Protein AF-0000000071006029 (afdb_homodimer)

Solvent-accessible surface area (backbone atoms only — not comparable to full-atom values): 56566 Å² total; per-residue (Å²): 128,81,84,70,77,75,78,52,59,56,81,76,72,70,93,68,73,67,90,39,70,63,19,50,52,26,33,28,52,11,52,51,28,42,64,34,63,37,30,64,61,10,29,53,25,9,50,50,8,26,71,63,30,80,78,25,37,64,22,27,40,40,35,23,56,41,43,50,60,44,63,86,45,42,71,87,72,47,50,73,67,58,41,54,52,25,40,40,54,20,52,54,26,43,55,54,24,58,73,43,40,88,75,45,52,72,68,56,34,45,51,52,57,22,57,56,44,48,53,66,56,75,92,57,71,66,92,71,59,67,64,25,33,48,38,22,27,59,40,28,48,61,48,29,72,75,43,43,86,41,47,65,45,27,32,52,37,25,50,31,32,44,40,60,40,52,94,44,46,35,34,62,80,77,41,41,64,64,45,70,48,43,56,51,22,50,51,42,35,52,56,34,41,71,35,86,78,18,52,81,29,58,48,37,23,51,47,39,37,66,70,22,52,58,25,63,57,30,42,62,25,44,54,37,29,64,53,31,56,70,42,24,69,44,31,30,49,40,28,35,52,35,32,56,44,24,47,62,68,27,38,27,71,59,20,33,52,35,27,53,49,17,51,52,24,44,51,56,48,57,72,76,38,85,74,45,72,69,48,50,51,50,53,50,51,43,41,48,38,24,21,48,26,19,58,41,34,39,23,58,68,58,19,51,51,27,30,53,48,44,52,68,70,60,39,72,72,57,44,62,37,67,84,66,50,38,31,29,59,50,43,44,60,62,28,40,49,49,53,51,32,56,68,68,48,37,40,74,63,45,67,66,58,77,74,61,90,56,45,76,78,38,19,52,29,38,20,43,47,32,45,44,34,20,43,27,26,22,68,69,66,39,54,68,61,14,55,53,30,44,54,50,18,54,53,35,50,69,62,37,54,80,74,26,22,36,44,67,81,29,40,36,62,63,56,49,50,24,50,51,27,38,43,52,10,53,40,31,38,65,74,64,40,49,68,62,10,52,54,26,33,52,48,16,39,54,47,54,72,64,52,67,77,33,89,52,54,73,69,76,70,62,52,50,32,47,50,25,26,48,30,45,74,71,68,37,39,71,65,20,34,55,37,24,30,35,40,41,46,44,33,87,87,49,40,56,67,78,19,44,26,68,25,31,31,42,39,48,41,31,48,51,30,28,60,77,69,63,37,60,74,64,38,34,71,43,45,63,61,36,51,43,24,54,35,53,22,78,52,90,82,64,52,30,21,50,77,29,51,78,46,51,58,48,55,58,54,59,64,56,55,72,63,56,81,111,130,81,84,71,80,74,79,52,59,56,81,74,73,69,94,68,72,67,91,38,69,63,19,49,50,27,33,28,50,12,50,51,27,42,64,34,64,36,29,62,62,10,28,51,25,8,50,49,8,25,70,62,31,81,78,25,36,63,23,27,38,40,36,24,57,40,43,49,60,44,64,88,45,43,72,87,71,47,50,74,66,59,41,53,52,25,40,40,53,20,51,53,27,43,55,55,25,57,72,44,41,89,74,45,53,72,69,55,36,44,51,52,57,19,56,54,42,47,52,63,55,77,92,56,69,66,92,72,60,66,65,25,33,49,39,22,26,60,42,27,48,61,47,30,73,75,44,42,86,41,47,65,46,27,34,53,34,24,50,31,31,44,40,61,40,51,94,43,46,36,34,63,79,78,43,42,64,64,45,71,47,43,57,51,23,50,51,41,34,53,55,34,39,71,35,86,78,19,53,79,28,58,48,38,25,51,48,40,35,66,70,21,52,58,26,64,56,29,42,62,26,43,55,38,29,64,52,31,56,70,43,27,69,45,30,30,49,41,28,35,53,34,31,55,43,24,46,61,68,28,38,28,70,58,20,32,53,35,26,51,50,16,52,52,24,43,51,55,47,56,73,76,37,85,74,46,73,68,48,50,50,49,53,52,50,43,39,48,39,24,22,49,26,19,59,40,32,41,22,58,68,58,20,51,52,28,30,51,48,42,53,67,70,61,39,70,72,56,42,61,36,68,83,68,52,37,31,29,58,50,42,42,59,62,28,41,48,49,54,51,32,57,70,68,50,37,38,74,62,45,67,65,58,78,74,63,89,58,43,78,77,38,21,53,28,39,20,42,47,31,46,44,34,20,45,26,26,21,68,70,65,39,54,69,61,16,54,51,32,44,53,52,17,53,55,34,49,70,64,37,56,79,76,27,23,36,43,67,82,31,42,37,61,62,56,48,49,25,50,52,26,38,43,52,9,53,41,31,38,65,73,64,41,48,68,63,10,52,53,28,33,51,51,15,40,56,47,53,72,64,52,68,78,31,88,50,55,72,68,78,69,62,52,49,33,48,51,24,27,47,29,46,75,70,68,36,40,71,66,21,34,53,38,25,30,36,42,41,47,43,33,88,86,48,38,57,66,77,18,43,25,69,25,32,30,41,39,50,40,33,47,51,31,27,60,77,69,65,38,61,75,65,38,34,71,44,47,63,60,36,52,41,25,55,34,53,21,78,50,91,82,64,52,30,22,51,78,29,49,75,46,52,58,51,55,55,52,58,62,56,54,70,64,55,80,112

Nearest PDB structures (foldseek):
  8bbe-assembly1_D  TM=2.456E-01  e=3.353E-05  Homo sapiens
  7t7t-assembly1_A  TM=2.987E-01  e=5.921E-04  Citrus unshiu
  3r9a-assembly1_D  TM=4.811E-01  e=1.529E-02  Homo sapiens
  5a7d-assembly4_D  TM=2.569E-01  e=2.707E-03  Drosophila melanogaster
  7z88-assembly1_A  TM=1.612E-01  e=1.087E+00  Homo sapiens

Sequence (1132 aa):
MQDQAYFNLGSHQRPITTSSKDAQLWFNRGLVWAYSFNVGEAERCFERAVKYDTDCAMGLWGIAYSAGPNYKKAWRYFDPKDLRDSIQRANDAIARAAELSNQVTPAEKALVKAIAARFPPTDNIPNDLSPYDRAYADAMRPVYREFGTDPDIAALFADALMCITPRGLWDLDTGEPTGPHTLEARKVIETGLASTVGRAHPALCHLHIHIMEMSPNPELALPAADRLRYLVPDGSHMLHMPTHIDAAVGDYRRAIDSNSEEIMADDKYFAQESGTISYIGYRVHYICAKLYAAMMCGRFTDAMAAAKKLEEVITDDLLSIASPPVADSIESFLGSKAHVLIRFGRWEEILRLELPANRQLKSATTAIILYSRGLAYSALGRIEEAETTQREFELARAAVPKSRLNSIPCRQVDVLQVSSAMLHGELEYRKGNHEIAFTSLREAIRREDALPYSDPPPWMQPVRHALGGLLLEQNRVEEAEVLFREDLGFAEEFPRRRAKLNNVWGLHGLRECLVRLGKTKDLAFVEPAHAIAVASADVPITASCYCRLSAVNVTRCCSAKSGCCEMQDQAYFNLGSHQRPITTSSKDAQLWFNRGLVWAYSFNVGEAERCFERAVKYDTDCAMGLWGIAYSAGPNYKKAWRYFDPKDLRDSIQRANDAIARAAELSNQVTPAEKALVKAIAARFPPTDNIPNDLSPYDRAYADAMRPVYREFGTDPDIAALFADALMCITPRGLWDLDTGEPTGPHTLEARKVIETGLASTVGRAHPALCHLHIHIMEMSPNPELALPAADRLRYLVPDGSHMLHMPTHIDAAVGDYRRAIDSNSEEIMADDKYFAQESGTISYIGYRVHYICAKLYAAMMCGRFTDAMAAAKKLEEVITDDLLSIASPPVADSIESFLGSKAHVLIRFGRWEEILRLELPANRQLKSATTAIILYSRGLAYSALGRIEEAETTQREFELARAAVPKSRLNSIPCRQVDVLQVSSAMLHGELEYRKGNHEIAFTSLREAIRREDALPYSDPPPWMQPVRHALGGLLLEQNRVEEAEVLFREDLGFAEEFPRRRAKLNNVWGLHGLRECLVRLGKTKDLAFVEPAHAIAVASADVPITASCYCRLSAVNVTRCCSAKSGCCE

Radius of gyration: 31.42 Å; Cα contacts (8 Å, |Δi|>4): 2006; chains: 2; bounding box: 81×84×85 Å

InterPro domains:
  IPR011990 Tetratricopeptide-like helical domain superfamily [G3DSA:1.25.40.10] (3-160)
  IPR011990 Tetratricopeptide-like helical domain superfamily [G3DSA:1.25.40.10] (332-526)
  IPR011990 Tetratricopeptide-like helical domain superfamily [SSF48452] (14-488)
  IPR019734 Tetratricopeptide repeat [PF13181] (369-391)
  IPR019734 Tetratricopeptide repeat [SM00028] (23-56)
  IPR019734 Tetratricopeptide repeat [SM00028] (367-403)

Secondary structure (DSSP, 8-state):
----PPP---S-----S-S-HHHHHHHHHHHHHHHTT-HHHHHHHHHHHHHH-TT-HHHHHHHHHHHS--SSS-GGGS-HHHHHHHHHHHHHHHHHHHHTGGGS-HHHHHHHHHHGGGS--TT---S--HHHHHHHHHHHHHHHHHHTTSHHHHHHHHHHHHTTSTT-SB-TTT--BSSHHHHHHHHHHHHHHHSTTTTT-HHHHHHHHHHHTTSS-GGGGHHHHHHHTTT-TT-HHHHHTHHHHHHHTT-HHHHHHHHHHHHHHHHHHHHH----HHHHHHHHHHHHHHHHHHHHTT-HHHHHHHHHHHHHHS-HHHHT-BTTBHHHHHGGGGGHHHHHHHHTT-HHHHTTPPPPS-TTTTHHHHHHHHHHHHHHHHHTT-HHHHHHHHHHHHHHHHHS-TT-BSSTT-BHHHHHHHHHHHHHHHHHHHTT-HHHHHHHHHHHHHHHHHSPP-SS-SS-S-HHHHHHHHHHHTT-HHHHHHHHHHHHT-STTS-GGG--TT-HHHHHHHHHHHHHHT-HHHHHHHHHHHHHHHHH-SS----SSTT-HHHHHHHHHHHHHTTTT-/----PPP---S-----S-S-HHHHHHHHHHHHHHHTT-HHHHHHHHHHHHHH-TT-HHHHHHHHHHHS--SSS-GGGS-HHHHHHHHHHHHHHHHHHHHTGGGS-HHHHHHHHHHGGGS--TT---S--HHHHHHHHHHHHHHHHHHTTSHHHHHHHHHHHHTTSTT-SB-TTT--BSSHHHHHHHHHHHHHHHSTTTTT-HHHHHHHHHHHTTSS-GGGGHHHHHHHTTT-TT-HHHHHTHHHHHHHTT-HHHHHHHHHHHHHHHHHHHHH----HHHHHHHHHHHHHHHHHHHHTT-HHHHHHHHHHHHHHS-HHHHT-BTTBHHHHHGGGGGHHHHHHHHTT-HHHHHTPPPPS-TTTTHHHHHHHHHHHHHHHHHTT-HHHHHHHHHHHHHHHHHS-TT-BSSTT-BHHHHHHHHHHHHHHHHHHHTT-HHHHHHHHHHHHHHHHHSPP-SS-SS-S-HHHHHHHHHHHTT-HHHHHHHHHHHHT-STTS-GGG--TT-HHHHHHHHHHHHHHT-HHHHHHHHHHHHHHHHH-SS----SSTT-HHHHHHHHHHHHGGG---

pLDDT: mean 94.38, std 10.96, range [19.38, 98.81]

Structure (mmCIF, N/CA/C/O backbone):
data_AF-0000000071006029-model_v1
#
loop_
_entity.id
_entity.type
_entity.pdbx_description
1 polymer 'Tetratricopeptide repeat domain protein'
#
loop_
_atom_site.group_PDB
_atom_site.id
_atom_site.type_symbol
_atom_site.label_atom_id
_atom_site.label_alt_id
_atom_site.label_comp_id
_atom_site.label_asym_id
_atom_site.label_entity_id
_atom_site.label_seq_id
_atom_site.pdbx_PDB_ins_code
_atom_site.Cartn_x
_atom_site.Cartn_y
_atom_site.Cartn_z
_atom_site.occupancy
_atom_site.B_iso_or_equiv
_atom_site.auth_seq_id
_atom_site.auth_comp_id
_atom_site.auth_asym_id
_atom_site.auth_atom_id
_atom_site.pdbx_PDB_model_num
ATOM 1 N N . MET A 1 1 ? -23.469 23.734 -22.766 1 28.97 1 MET A N 1
ATOM 2 C CA . MET A 1 1 ? -22.609 23.594 -21.594 1 28.97 1 MET A CA 1
ATOM 3 C C . MET A 1 1 ? -22.5 22.141 -21.172 1 28.97 1 MET A C 1
ATOM 5 O O . MET A 1 1 ? -23.516 21.5 -20.891 1 28.97 1 MET A O 1
ATOM 9 N N . GLN A 1 2 ? -21.672 21.344 -21.734 1 36.28 2 GLN A N 1
ATOM 10 C CA . GLN A 1 2 ? -21.578 19.891 -21.703 1 36.28 2 GLN A CA 1
ATOM 11 C C . GLN A 1 2 ? -21.734 19.359 -20.281 1 36.28 2 GLN A C 1
ATOM 13 O O . GLN A 1 2 ? -21.203 19.938 -19.328 1 36.28 2 GLN A O 1
ATOM 18 N N . ASP A 1 3 ? -22.719 18.766 -19.828 1 46.25 3 ASP A N 1
ATOM 19 C CA . ASP A 1 3 ? -23.188 18.203 -18.562 1 46.25 3 ASP A CA 1
ATOM 20 C C . ASP A 1 3 ? -22.047 17.516 -17.812 1 46.25 3 ASP A C 1
ATOM 22 O O . ASP A 1 3 ? -21.703 16.375 -18.109 1 46.25 3 ASP A O 1
ATOM 26 N N . GLN A 1 4 ? -20.984 18.188 -17.484 1 61.19 4 GLN A N 1
ATOM 27 C CA . GLN A 1 4 ? -19.828 17.641 -16.766 1 61.19 4 GLN A CA 1
ATOM 28 C C . GLN A 1 4 ? -20.266 16.875 -15.523 1 61.19 4 GLN A C 1
ATOM 30 O O . GLN A 1 4 ? -21.062 17.375 -14.727 1 61.19 4 GLN A O 1
ATOM 35 N N . ALA A 1 5 ? -20.031 15.586 -15.555 1 81.81 5 ALA A N 1
ATOM 36 C CA . ALA A 1 5 ? -20.359 14.672 -14.469 1 81.81 5 ALA A CA 1
ATOM 37 C C . ALA A 1 5 ? -19.859 15.203 -13.125 1 81.81 5 ALA A C 1
ATOM 39 O O . ALA A 1 5 ? -18.766 15.781 -13.055 1 81.81 5 ALA A O 1
ATOM 40 N N . TYR A 1 6 ? -20.781 15.445 -12.078 1 93.19 6 TYR A N 1
ATOM 41 C CA . TYR A 1 6 ? -20.406 15.836 -10.727 1 93.19 6 TYR A CA 1
ATOM 42 C C . TYR A 1 6 ? -19.312 14.922 -10.172 1 93.19 6 TYR A C 1
ATOM 44 O O . TYR A 1 6 ? -18.984 13.906 -10.789 1 93.19 6 TYR A O 1
ATOM 52 N N . PHE A 1 7 ? -18.672 15.289 -9.18 1 96.44 7 PHE A N 1
ATOM 53 C CA . PHE A 1 7 ? -17.578 14.555 -8.555 1 96.44 7 PHE A CA 1
ATOM 54 C C . PHE A 1 7 ? -18.047 13.195 -8.055 1 96.44 7 PHE A C 1
ATOM 56 O O . PHE A 1 7 ? -19.203 13.055 -7.633 1 96.44 7 PHE A O 1
ATOM 63 N N . ASN A 1 8 ? -17.188 12.172 -8.203 1 96.5 8 ASN A N 1
ATOM 64 C CA . ASN A 1 8 ? -17.469 10.852 -7.645 1 96.5 8 ASN A CA 1
ATOM 65 C C . ASN A 1 8 ? -17.219 10.82 -6.141 1 96.5 8 ASN A C 1
ATOM 67 O O . ASN A 1 8 ? -16.094 10.664 -5.691 1 96.5 8 ASN A O 1
ATOM 71 N N . LEU A 1 9 ? -18.328 10.836 -5.348 1 97.81 9 LEU A N 1
ATOM 72 C CA . LEU A 1 9 ? -18.219 10.938 -3.896 1 97.81 9 LEU A CA 1
ATOM 73 C C . LEU A 1 9 ? -18.531 9.602 -3.232 1 97.81 9 LEU A C 1
ATOM 75 O O . LEU A 1 9 ? -18.719 9.539 -2.018 1 97.81 9 LEU A O 1
ATOM 79 N N . GLY A 1 10 ? -18.531 8.547 -4.078 1 96.38 10 GLY A N 1
ATOM 80 C CA . GLY A 1 10 ? -18.828 7.234 -3.533 1 96.38 10 GLY A CA 1
ATOM 81 C C . GLY A 1 10 ? -20.312 6.988 -3.342 1 96.38 10 GLY A C 1
ATOM 82 O O . GLY A 1 10 ? -21.141 7.637 -3.98 1 96.38 10 GLY A O 1
ATOM 83 N N . SER A 1 11 ? -20.656 5.988 -2.461 1 95.25 11 SER A N 1
ATOM 84 C CA . SER A 1 11 ? -22.031 5.5 -2.438 1 95.25 11 SER A CA 1
ATOM 85 C C . SER A 1 11 ? -22.75 5.895 -1.145 1 95.25 11 SER A C 1
ATOM 87 O O . SER A 1 11 ? -23.922 5.59 -0.956 1 95.25 11 SER A O 1
ATOM 89 N N . HIS A 1 12 ? -22.078 6.605 -0.27 1 96.75 12 HIS A N 1
ATOM 90 C CA . HIS A 1 12 ? -22.688 6.906 1.021 1 96.75 12 HIS A CA 1
ATOM 91 C C . HIS A 1 12 ? -23.906 7.805 0.857 1 96.75 12 HIS A C 1
ATOM 93 O O . HIS A 1 12 ? -23.859 8.781 0.106 1 96.75 12 HIS A O 1
ATOM 99 N N . GLN A 1 13 ? -25.016 7.438 1.541 1 96.62 13 GLN A N 1
ATOM 100 C CA . GLN A 1 13 ? -26.25 8.203 1.547 1 96.62 13 GLN A CA 1
ATOM 101 C C . GLN A 1 13 ? -26.922 8.156 2.916 1 96.62 13 GLN A C 1
ATOM 103 O O . GLN A 1 13 ? -26.797 7.168 3.641 1 96.62 13 GLN A O 1
ATOM 108 N N . ARG A 1 14 ? -27.531 9.25 3.264 1 97.31 14 ARG A N 1
ATOM 109 C CA . ARG A 1 14 ? -28.406 9.32 4.434 1 97.31 14 ARG A CA 1
ATOM 110 C C . ARG A 1 14 ? -29.797 9.812 4.047 1 97.31 14 ARG A C 1
ATOM 112 O O . ARG A 1 14 ? -29.984 11 3.75 1 97.31 14 ARG A O 1
ATOM 119 N N . PRO A 1 15 ? -30.797 8.914 4.055 1 97.31 15 PRO A N 1
ATOM 120 C CA . PRO A 1 15 ? -32.156 9.375 3.77 1 97.31 15 PRO A CA 1
ATOM 121 C C . PRO A 1 15 ? -32.625 10.43 4.762 1 97.31 15 PRO A C 1
ATOM 123 O O . PRO A 1 15 ? -32.375 10.312 5.965 1 97.31 15 PRO A O 1
ATOM 126 N N . ILE A 1 16 ? -33.25 11.477 4.234 1 98.31 16 ILE A N 1
ATOM 127 C CA . ILE A 1 16 ? -33.812 12.547 5.062 1 98.31 16 ILE A CA 1
ATOM 128 C C . ILE A 1 16 ? -35.281 12.766 4.73 1 98.31 16 ILE A C 1
ATOM 130 O O . ILE A 1 16 ? -35.812 12.172 3.785 1 98.31 16 ILE A O 1
ATOM 134 N N . THR A 1 17 ? -35.906 13.539 5.574 1 98.31 17 THR A N 1
ATOM 135 C CA . THR A 1 17 ? -37.281 13.867 5.328 1 98.31 17 THR A CA 1
ATOM 136 C C . THR A 1 17 ? -37.406 14.867 4.18 1 98.31 17 THR A C 1
ATOM 138 O O . THR A 1 17 ? -37.188 16.062 4.363 1 98.31 17 THR A O 1
ATOM 141 N N . THR A 1 18 ? -37.781 14.406 3.049 1 98.06 18 THR A N 1
ATOM 142 C CA . THR A 1 18 ? -38.062 15.219 1.869 1 98.06 18 THR A CA 1
ATOM 143 C C . THR A 1 18 ? -38.719 14.383 0.784 1 98.06 18 THR A C 1
ATOM 145 O O . THR A 1 18 ? -38.531 13.164 0.724 1 98.06 18 THR A O 1
ATOM 148 N N . SER A 1 19 ? -39.562 14.969 -0.016 1 96.25 19 SER A N 1
ATOM 149 C CA . SER A 1 19 ? -40.156 14.289 -1.163 1 96.25 19 SER A CA 1
ATOM 150 C C . SER A 1 19 ? -39.406 14.609 -2.447 1 96.25 19 SER A C 1
ATOM 152 O O . SER A 1 19 ? -39.719 14.078 -3.512 1 96.25 19 SER A O 1
ATOM 154 N N . SER A 1 20 ? -38.438 15.461 -2.322 1 98.06 20 SER A N 1
ATOM 155 C CA . SER A 1 20 ? -37.656 15.859 -3.48 1 98.06 20 SER A CA 1
ATOM 156 C C . SER A 1 20 ? -36.406 14.977 -3.639 1 98.06 20 SER A C 1
ATOM 158 O O . SER A 1 20 ? -35.531 14.977 -2.783 1 98.06 20 SER A O 1
ATOM 160 N N . LYS A 1 21 ? -36.312 14.312 -4.809 1 98 21 LYS A N 1
ATOM 161 C CA . LYS A 1 21 ? -35.156 13.492 -5.098 1 98 21 LYS A CA 1
ATOM 162 C C . LYS A 1 21 ? -33.906 14.344 -5.227 1 98 21 LYS A C 1
ATOM 164 O O . LYS A 1 21 ? -32.812 13.914 -4.836 1 98 21 LYS A O 1
ATOM 169 N N . ASP A 1 22 ? -34.062 15.531 -5.727 1 98.19 22 ASP A N 1
ATOM 170 C CA . ASP A 1 22 ? -32.938 16.438 -5.875 1 98.19 22 ASP A CA 1
ATOM 171 C C . ASP A 1 22 ? -32.469 16.938 -4.516 1 98.19 22 ASP A C 1
ATOM 173 O O . ASP A 1 22 ? -31.25 17.031 -4.281 1 98.19 22 ASP A O 1
ATOM 177 N N . ALA A 1 23 ? -33.375 17.234 -3.676 1 98.56 23 ALA A N 1
ATOM 178 C CA . ALA A 1 23 ? -33 17.641 -2.33 1 98.56 23 ALA A CA 1
ATOM 179 C C . ALA A 1 23 ? -32.188 16.547 -1.626 1 98.56 23 ALA A C 1
ATOM 181 O O . ALA A 1 23 ? -31.172 16.812 -0.988 1 98.56 23 ALA A O 1
ATOM 182 N N . GLN A 1 24 ? -32.656 15.336 -1.808 1 98.5 24 GLN A N 1
ATOM 183 C CA . GLN A 1 24 ? -31.969 14.188 -1.229 1 98.5 24 GLN A CA 1
ATOM 184 C C . GLN A 1 24 ? -30.562 14.055 -1.8 1 98.5 24 GLN A C 1
ATOM 186 O O . GLN A 1 24 ? -29.594 13.82 -1.058 1 98.5 24 GLN A O 1
ATOM 191 N N . LEU A 1 25 ? -30.422 14.188 -3.1 1 98.25 25 LEU A N 1
ATOM 192 C CA . LEU A 1 25 ? -29.141 14.047 -3.783 1 98.25 25 LEU A CA 1
ATOM 193 C C . LEU A 1 25 ? -28.141 15.094 -3.281 1 98.25 25 LEU A C 1
ATOM 195 O O . LEU A 1 25 ? -27 14.758 -2.941 1 98.25 25 LEU A O 1
ATOM 199 N N . TRP A 1 26 ? -28.562 16.266 -3.238 1 98.5 26 TRP A N 1
ATOM 200 C CA . TRP A 1 26 ? -27.672 17.359 -2.863 1 98.5 26 TRP A CA 1
ATOM 201 C C . TRP A 1 26 ? -27.344 17.312 -1.374 1 98.5 26 TRP A C 1
ATOM 203 O O . TRP A 1 26 ? -26.234 17.656 -0.959 1 98.5 26 TRP A O 1
ATOM 213 N N . PHE A 1 27 ? -28.359 16.844 -0.59 1 98.69 27 PHE A N 1
ATOM 214 C CA . PHE A 1 27 ? -28.062 16.625 0.818 1 98.69 27 PHE A CA 1
ATOM 215 C C . PHE A 1 27 ? -26.969 15.57 0.978 1 98.69 27 PHE A C 1
ATOM 217 O O . PHE A 1 27 ? -26.016 15.766 1.748 1 98.69 27 PHE A O 1
ATOM 224 N N . ASN A 1 28 ? -27.062 14.492 0.211 1 98.69 28 ASN A N 1
ATOM 225 C CA . ASN A 1 28 ? -26.047 13.445 0.27 1 98.69 28 ASN A CA 1
ATOM 226 C C . ASN A 1 28 ? -24.672 13.992 -0.095 1 98.69 28 ASN A C 1
ATOM 228 O O . ASN A 1 28 ? -23.688 13.703 0.583 1 98.69 28 ASN A O 1
ATOM 232 N N . ARG A 1 29 ? -24.594 14.75 -1.131 1 98.38 29 ARG A N 1
ATOM 233 C CA . ARG A 1 29 ? -23.344 15.352 -1.571 1 98.38 29 ARG A CA 1
ATOM 234 C C . ARG A 1 29 ? -22.766 16.266 -0.49 1 98.38 29 ARG A C 1
ATOM 236 O O . ARG A 1 29 ? -21.578 16.188 -0.183 1 98.38 29 ARG A O 1
ATOM 243 N N . GLY A 1 30 ? -23.641 17.078 0.079 1 98.62 30 GLY A N 1
ATOM 244 C CA . GLY A 1 30 ? -23.203 17.953 1.148 1 98.62 30 GLY A CA 1
ATOM 245 C C . GLY A 1 30 ? -22.625 17.219 2.342 1 98.62 30 GLY A C 1
ATOM 246 O O . GLY A 1 30 ? -21.594 17.594 2.885 1 98.62 30 GLY A O 1
ATOM 247 N N . LEU A 1 31 ? -23.281 16.156 2.705 1 98.69 31 LEU A N 1
ATOM 248 C CA . LEU A 1 31 ? -22.859 15.391 3.869 1 98.69 31 LEU A CA 1
ATOM 249 C C . LEU A 1 31 ? -21.469 14.781 3.648 1 98.69 31 LEU A C 1
ATOM 251 O O . LEU A 1 31 ? -20.609 14.844 4.531 1 98.69 31 LEU A O 1
ATOM 255 N N . VAL A 1 32 ? -21.25 14.227 2.492 1 98.56 32 VAL A N 1
ATOM 256 C CA . VAL A 1 32 ? -19.969 13.594 2.197 1 98.56 32 VAL A CA 1
ATOM 257 C C . VAL A 1 32 ? -18.875 14.656 2.119 1 98.56 32 VAL A C 1
ATOM 259 O O . VAL A 1 32 ? -17.75 14.445 2.594 1 98.56 32 VAL A O 1
ATOM 262 N N . TRP A 1 33 ? -19.188 15.797 1.513 1 98.19 33 TRP A N 1
ATOM 263 C CA . TRP A 1 33 ? -18.219 16.891 1.47 1 98.19 33 TRP A CA 1
ATOM 264 C C . TRP A 1 33 ? -17.891 17.375 2.875 1 98.19 33 TRP A C 1
ATOM 266 O O . TRP A 1 33 ? -16.734 17.719 3.168 1 98.19 33 TRP A O 1
ATOM 276 N N . ALA A 1 34 ? -18.891 17.438 3.725 1 98.06 34 ALA A N 1
ATOM 277 C CA . ALA A 1 34 ? -18.656 17.844 5.109 1 98.06 34 ALA A CA 1
ATOM 278 C C . ALA A 1 34 ? -17.734 16.844 5.809 1 98.06 34 ALA A C 1
ATOM 280 O O . ALA A 1 34 ? -16.797 17.234 6.504 1 98.06 34 ALA A O 1
ATOM 281 N N . TYR A 1 35 ? -18.047 15.555 5.602 1 98.06 35 TYR A N 1
ATOM 282 C CA . TYR A 1 35 ? -17.203 14.508 6.16 1 98.06 35 TYR A CA 1
ATOM 283 C C . TYR A 1 35 ? -15.781 14.602 5.605 1 98.06 35 TYR A C 1
ATOM 285 O O . TYR A 1 35 ? -14.82 14.203 6.27 1 98.06 35 TYR A O 1
ATOM 293 N N . SER A 1 36 ? -15.648 15.156 4.41 1 97.38 36 SER A N 1
ATOM 294 C CA . SER A 1 36 ? -14.359 15.266 3.729 1 97.38 36 SER A CA 1
ATOM 295 C C . SER A 1 36 ? -13.68 16.594 4.035 1 97.38 36 SER A C 1
ATOM 297 O O . SER A 1 36 ? -12.703 16.969 3.379 1 97.38 36 SER A O 1
ATOM 299 N N . PHE A 1 37 ? -14.273 17.438 4.852 1 96.25 37 PHE A N 1
ATOM 300 C CA . PHE A 1 37 ? -13.766 18.703 5.367 1 96.25 37 PHE A CA 1
ATOM 301 C C . PHE A 1 37 ? -13.672 19.734 4.25 1 96.25 37 PHE A C 1
ATOM 303 O O . PHE A 1 37 ? -12.906 20.703 4.359 1 96.25 37 PHE A O 1
ATOM 310 N N . ASN A 1 38 ? -14.258 19.5 3.113 1 96.25 38 ASN A N 1
ATOM 311 C CA . ASN A 1 38 ? -14.562 20.578 2.178 1 96.25 38 ASN A CA 1
ATOM 312 C C . ASN A 1 38 ? -15.883 21.266 2.518 1 96.25 38 ASN A C 1
ATOM 314 O O . ASN A 1 38 ? -16.859 21.141 1.766 1 96.25 38 ASN A O 1
ATOM 318 N N . VAL A 1 39 ? -15.875 22.016 3.557 1 95.12 39 VAL A N 1
ATOM 319 C CA . VAL A 1 39 ? -17.094 22.531 4.184 1 95.12 39 VAL A CA 1
ATOM 320 C C . VAL A 1 39 ? -17.719 23.609 3.297 1 95.12 39 VAL A C 1
ATOM 322 O O . VAL A 1 39 ? -18.938 23.797 3.316 1 95.12 39 VAL A O 1
ATOM 325 N N . GLY A 1 40 ? -16.891 24.328 2.525 1 94.38 40 GLY A N 1
ATOM 326 C CA . GLY A 1 40 ? -17.453 25.281 1.577 1 94.38 40 GLY A CA 1
ATOM 327 C C . GLY A 1 40 ? -18.359 24.625 0.548 1 94.38 40 GLY A C 1
ATOM 328 O O . GLY A 1 40 ? -19.484 25.062 0.331 1 94.38 40 GLY A O 1
ATOM 329 N N . GLU A 1 41 ? -17.812 23.594 -0.037 1 96.69 41 GLU A N 1
ATOM 330 C CA . GLU A 1 41 ? -18.625 22.875 -1.01 1 96.69 41 GLU A CA 1
ATOM 331 C C . GLU A 1 41 ? -19.812 22.188 -0.339 1 96.69 41 GLU A C 1
ATOM 333 O O . GLU A 1 41 ? -20.891 22.094 -0.929 1 96.69 41 GLU A O 1
ATOM 338 N N . ALA A 1 42 ? -19.625 21.734 0.863 1 98 42 ALA A N 1
ATOM 339 C CA . ALA A 1 42 ? -20.734 21.156 1.62 1 98 42 ALA A CA 1
ATOM 340 C C . ALA A 1 42 ? -21.875 22.141 1.79 1 98 42 ALA A C 1
ATOM 342 O O . ALA A 1 42 ? -23.031 21.812 1.517 1 98 42 ALA A O 1
ATOM 343 N N . GLU A 1 43 ? -21.547 23.281 2.219 1 97.69 43 GLU A N 1
ATOM 344 C CA . GLU A 1 43 ? -22.562 24.312 2.436 1 97.69 43 GLU A CA 1
ATOM 345 C C . GLU A 1 43 ? -23.312 24.625 1.145 1 97.69 43 GLU A C 1
ATOM 347 O O . GLU A 1 43 ? -24.531 24.766 1.148 1 97.69 43 GLU A O 1
ATOM 352 N N . ARG A 1 44 ? -22.609 24.719 0.066 1 97.25 44 ARG A N 1
ATOM 353 C CA . ARG A 1 44 ? -23.25 24.969 -1.227 1 97.25 44 ARG A CA 1
ATOM 354 C C . ARG A 1 44 ? -24.219 23.844 -1.583 1 97.25 44 ARG A C 1
ATOM 356 O O . ARG A 1 44 ? -25.297 24.109 -2.109 1 97.25 44 ARG A O 1
ATOM 363 N N . CYS A 1 45 ? -23.797 22.672 -1.332 1 98.25 45 CYS A N 1
ATOM 364 C CA . CYS A 1 45 ? -24.641 21.531 -1.615 1 98.25 45 CYS A CA 1
ATOM 365 C C . CYS A 1 45 ? -25.891 21.547 -0.747 1 98.25 45 CYS A C 1
ATOM 367 O O . CYS A 1 45 ? -27 21.297 -1.232 1 98.25 45 CYS A O 1
ATOM 369 N N . PHE A 1 46 ? -25.766 21.875 0.512 1 98.69 46 PHE A N 1
ATOM 370 C CA . PHE A 1 46 ? -26.922 21.938 1.4 1 98.69 46 PHE A CA 1
ATOM 371 C C . PHE A 1 46 ? -27.859 23.078 0.99 1 98.69 46 PHE A C 1
ATOM 373 O O . PHE A 1 46 ? -29.078 22.938 1.064 1 98.69 46 PHE A O 1
ATOM 380 N N . GLU A 1 47 ? -27.281 24.172 0.572 1 98.56 47 GLU A N 1
ATOM 381 C CA . GLU A 1 47 ? -28.078 25.266 0.07 1 98.56 47 GLU A CA 1
ATOM 382 C C . GLU A 1 47 ? -28.906 24.844 -1.146 1 98.56 47 GLU A C 1
ATOM 384 O O . GLU A 1 47 ? -30.062 25.234 -1.281 1 98.56 47 GLU A O 1
ATOM 389 N N . ARG A 1 48 ? -28.281 24.109 -1.966 1 98.38 48 ARG A N 1
ATOM 390 C CA . ARG A 1 48 ? -29 23.594 -3.131 1 98.38 48 ARG A CA 1
ATOM 391 C C . ARG A 1 48 ? -30.125 22.656 -2.711 1 98.38 48 ARG A C 1
ATOM 393 O O . ARG A 1 48 ? -31.203 22.672 -3.301 1 98.38 48 ARG A O 1
ATOM 400 N N . ALA A 1 49 ? -29.859 21.859 -1.718 1 98.69 49 ALA A N 1
ATOM 401 C CA . ALA A 1 49 ? -30.906 20.984 -1.199 1 98.69 49 ALA A CA 1
ATOM 402 C C . ALA A 1 49 ? -32.125 21.797 -0.729 1 98.69 49 ALA A C 1
ATOM 404 O O . ALA A 1 49 ? -33.25 21.453 -1.03 1 98.69 49 ALA A O 1
ATOM 405 N N . VAL A 1 50 ? -31.875 22.875 -0.058 1 98.44 50 VAL A N 1
ATOM 406 C CA . VAL A 1 50 ? -32.938 23.734 0.479 1 98.44 50 VAL A CA 1
ATOM 407 C C . VAL A 1 50 ? -33.656 24.453 -0.663 1 98.44 50 VAL A C 1
ATOM 409 O O . VAL A 1 50 ? -34.875 24.703 -0.591 1 98.44 50 VAL A O 1
ATOM 412 N N . LYS A 1 51 ? -32.906 24.734 -1.725 1 98.44 51 LYS A N 1
ATOM 413 C CA . LYS A 1 51 ? -33.531 25.344 -2.896 1 98.44 51 LYS A CA 1
ATOM 414 C C . LYS A 1 51 ? -34.531 24.391 -3.549 1 98.44 51 LYS A C 1
ATOM 416 O O . LYS A 1 51 ? -35.594 24.812 -4.047 1 98.44 51 LYS A O 1
ATOM 421 N N . TYR A 1 52 ? -34.219 23.125 -3.539 1 98.38 52 TYR A N 1
ATOM 422 C CA . TYR A 1 52 ? -35.062 22.125 -4.156 1 98.38 52 TYR A CA 1
ATOM 423 C C . TYR A 1 52 ? -36.219 21.766 -3.236 1 98.38 52 TYR A C 1
ATOM 425 O O . TYR A 1 52 ? -37.281 21.344 -3.701 1 98.38 52 TYR A O 1
ATOM 433 N N . ASP A 1 53 ? -36.062 21.922 -1.904 1 98.31 53 ASP A N 1
ATOM 434 C CA . ASP A 1 53 ? -37.062 21.703 -0.883 1 98.31 53 ASP A CA 1
ATOM 435 C C . ASP A 1 53 ? -36.938 22.703 0.26 1 98.31 53 ASP A C 1
ATOM 437 O O . ASP A 1 53 ? -36.156 22.469 1.2 1 98.31 53 ASP A O 1
ATOM 441 N N . THR A 1 54 ? -37.688 23.672 0.221 1 96.94 54 THR A N 1
ATOM 442 C CA . THR A 1 54 ? -37.562 24.781 1.152 1 96.94 54 THR A CA 1
ATOM 443 C C . THR A 1 54 ? -37.875 24.328 2.578 1 96.94 54 THR A C 1
ATOM 445 O O . THR A 1 54 ? -37.531 25.016 3.541 1 96.94 54 THR A O 1
ATOM 448 N N . ASP A 1 55 ? -38.5 23.234 2.756 1 96.44 55 ASP A N 1
ATOM 449 C CA . ASP A 1 55 ? -38.844 22.703 4.082 1 96.44 55 ASP A CA 1
ATOM 450 C C . ASP A 1 55 ? -37.906 21.562 4.465 1 96.44 55 ASP A C 1
ATOM 452 O O . ASP A 1 55 ? -38.25 20.703 5.27 1 96.44 55 ASP A O 1
ATOM 456 N N . CYS A 1 56 ? -36.781 21.547 3.822 1 97.75 56 CYS A N 1
ATOM 457 C CA . CYS A 1 56 ? -35.781 20.531 4.121 1 97.75 56 CYS A CA 1
ATOM 458 C C . CYS A 1 56 ? -35.031 20.875 5.391 1 97.75 56 CYS A C 1
ATOM 460 O O . CYS A 1 56 ? -33.938 21.438 5.328 1 97.75 56 CYS A O 1
ATOM 462 N N . ALA A 1 57 ? -35.469 20.453 6.512 1 98.31 57 ALA A N 1
ATOM 463 C CA . ALA A 1 57 ? -34.875 20.75 7.812 1 98.31 57 ALA A CA 1
ATOM 464 C C . ALA A 1 57 ? -33.406 20.312 7.863 1 98.31 57 ALA A C 1
ATOM 466 O O . ALA A 1 57 ? -32.562 21 8.422 1 98.31 57 ALA A O 1
ATOM 467 N N . MET A 1 58 ? -33.125 19.172 7.285 1 98.69 58 MET A N 1
ATOM 468 C CA . MET A 1 58 ? -31.766 18.641 7.352 1 98.69 58 MET A CA 1
ATOM 469 C C . MET A 1 58 ? -30.812 19.422 6.449 1 98.69 58 MET A C 1
ATOM 471 O O . MET A 1 58 ? -29.625 19.531 6.73 1 98.69 58 MET A O 1
ATOM 475 N N . GLY A 1 59 ? -31.391 19.922 5.312 1 98.69 59 GLY A N 1
ATOM 476 C CA . GLY A 1 59 ? -30.578 20.875 4.555 1 98.69 59 GLY A CA 1
ATOM 477 C C . GLY A 1 59 ? -30.156 22.078 5.371 1 98.69 59 GLY A C 1
ATOM 478 O O . GLY A 1 59 ? -29 22.5 5.312 1 98.69 59 GLY A O 1
ATOM 479 N N . LEU A 1 60 ? -31.125 22.609 6.129 1 98.75 60 LEU A N 1
ATOM 480 C CA . LEU A 1 60 ? -30.859 23.734 7.008 1 98.75 60 LEU A CA 1
ATOM 481 C C . LEU A 1 60 ? -29.875 23.344 8.102 1 98.75 60 LEU A C 1
ATOM 483 O O . LEU A 1 60 ? -28.938 24.109 8.414 1 98.75 60 LEU A O 1
ATOM 487 N N . TRP A 1 61 ? -30.031 22.172 8.68 1 98.75 61 TRP A N 1
ATOM 488 C CA . TRP A 1 61 ? -29.062 21.625 9.641 1 98.75 61 TRP A CA 1
ATOM 489 C C . TRP A 1 61 ? -27.672 21.594 9.047 1 98.75 61 TRP A C 1
ATOM 491 O O . TRP A 1 61 ? -26.703 21.984 9.703 1 98.75 61 TRP A O 1
ATOM 501 N N . GLY A 1 62 ? -27.562 21.109 7.785 1 98.81 62 GLY A N 1
ATOM 502 C CA . GLY A 1 62 ? -26.281 21.016 7.109 1 98.81 62 GLY A CA 1
ATOM 503 C C . GLY A 1 62 ? -25.594 22.359 6.938 1 98.81 62 GLY A C 1
ATOM 504 O O . GLY A 1 62 ? -24.375 22.453 7.059 1 98.81 62 GLY A O 1
ATOM 505 N N . ILE A 1 63 ? -26.359 23.359 6.633 1 98.62 63 ILE A N 1
ATOM 506 C CA . ILE A 1 63 ? -25.828 24.703 6.512 1 98.62 63 ILE A CA 1
ATOM 507 C C . ILE A 1 63 ? -25.219 25.141 7.844 1 98.62 63 ILE A C 1
ATOM 509 O O . ILE A 1 63 ? -24.094 25.641 7.883 1 98.62 63 ILE A O 1
ATOM 513 N N . ALA A 1 64 ? -25.922 24.922 8.93 1 98.62 64 ALA A N 1
ATOM 514 C CA . ALA A 1 64 ? -25.422 25.266 10.25 1 98.62 64 ALA A CA 1
ATOM 515 C C . ALA A 1 64 ? -24.172 24.453 10.594 1 98.62 64 ALA A C 1
ATOM 517 O O . ALA A 1 64 ? -23.188 25 11.109 1 98.62 64 ALA A O 1
ATOM 518 N N . TYR A 1 65 ? -24.219 23.141 10.328 1 98.5 65 TYR A N 1
ATOM 519 C CA . TYR A 1 65 ? -23.094 22.266 10.609 1 98.5 65 TYR A CA 1
ATOM 520 C C . TYR A 1 65 ? -21.844 22.719 9.867 1 98.5 65 TYR A C 1
ATOM 522 O O . TYR A 1 65 ? -20.75 22.75 10.438 1 98.5 65 TYR A O 1
ATOM 530 N N . SER A 1 66 ? -22 23.125 8.633 1 97.44 66 SER A N 1
ATOM 531 C CA . SER A 1 66 ? -20.875 23.531 7.797 1 97.44 66 SER A CA 1
ATOM 532 C C . SER A 1 66 ? -20.328 24.875 8.234 1 97.44 66 SER A C 1
ATOM 534 O O . SER A 1 66 ? -19.141 25.141 8.047 1 97.44 66 SER A O 1
ATOM 536 N N . ALA A 1 67 ? -21.156 25.672 8.797 1 96.5 67 ALA A N 1
ATOM 537 C CA . ALA A 1 67 ? -20.75 27.016 9.219 1 96.5 67 ALA A CA 1
ATOM 538 C C . ALA A 1 67 ? -19.922 26.953 10.492 1 96.5 67 ALA A C 1
ATOM 540 O O . ALA A 1 67 ? -19.172 27.891 10.789 1 96.5 67 ALA A O 1
ATOM 541 N N . GLY A 1 68 ? -20.047 25.953 11.273 1 95.5 68 GLY A N 1
ATOM 542 C CA . GLY A 1 68 ? -19.406 25.828 12.578 1 95.5 68 GLY A CA 1
ATOM 543 C C . GLY A 1 68 ? -17.984 25.344 12.492 1 95.5 68 GLY A C 1
ATOM 544 O O . GLY A 1 68 ? -17.438 25.172 11.398 1 95.5 68 GLY A O 1
ATOM 545 N N . PRO A 1 69 ? -17.344 25.172 13.68 1 95.44 69 PRO A N 1
ATOM 546 C CA . PRO A 1 69 ? -15.992 24.625 13.727 1 95.44 69 PRO A CA 1
ATOM 547 C C . PRO A 1 69 ? -15.945 23.141 13.414 1 95.44 69 PRO A C 1
ATOM 549 O O . PRO A 1 69 ? -16.984 22.484 13.367 1 95.44 69 PRO A O 1
ATOM 552 N N . ASN A 1 70 ? -14.938 22.641 13.023 1 93.62 70 ASN A N 1
ATOM 553 C CA . ASN A 1 70 ? -14.656 21.219 12.898 1 93.62 70 ASN A CA 1
ATOM 554 C C . ASN A 1 70 ? -13.266 20.875 13.43 1 93.62 70 ASN A C 1
ATOM 556 O O . ASN A 1 70 ? -12.586 21.719 13.992 1 93.62 70 ASN A O 1
ATOM 560 N N . TYR A 1 71 ? -12.922 19.641 13.344 1 92.88 71 TYR A N 1
ATOM 561 C CA . TYR A 1 71 ? -11.672 19.141 13.922 1 92.88 71 TYR A CA 1
ATOM 562 C C . TYR A 1 71 ? -10.469 19.875 13.328 1 92.88 71 TYR A C 1
ATOM 564 O O . TYR A 1 71 ? -9.477 20.094 14.023 1 92.88 71 TYR A O 1
ATOM 572 N N . LYS A 1 72 ? -10.594 20.344 12.125 1 88.75 72 LYS A N 1
ATOM 573 C CA . LYS A 1 72 ? -9.469 20.969 11.43 1 88.75 72 LYS A CA 1
ATOM 574 C C . LYS A 1 72 ? -9.5 22.484 11.57 1 88.75 72 LYS A C 1
ATOM 576 O O . LYS A 1 72 ? -8.461 23.141 11.508 1 88.75 72 LYS A O 1
ATOM 581 N N . LYS A 1 73 ? -10.648 23.016 11.688 1 90.44 73 LYS A N 1
ATOM 582 C CA . LYS A 1 73 ? -10.812 24.453 11.859 1 90.44 73 LYS A CA 1
ATOM 583 C C . LYS A 1 73 ? -11.57 24.766 13.141 1 90.44 73 LYS A C 1
ATOM 585 O O . LYS A 1 73 ? -12.773 25.062 13.102 1 90.44 73 LYS A O 1
ATOM 590 N N . ALA A 1 74 ? -10.852 24.891 14.164 1 91.62 74 ALA A N 1
ATOM 591 C CA . ALA A 1 74 ? -11.438 25.234 15.461 1 91.62 74 ALA A CA 1
ATOM 592 C C . ALA A 1 74 ? -11.844 26.703 15.5 1 91.62 74 ALA A C 1
ATOM 594 O O . ALA A 1 74 ? -11.461 27.484 14.633 1 91.62 74 ALA A O 1
ATOM 595 N N . TRP A 1 75 ? -12.586 27.078 16.516 1 92.88 75 TRP A N 1
ATOM 596 C CA . TRP A 1 75 ? -13.102 28.438 16.672 1 92.88 75 TRP A CA 1
ATOM 597 C C . TRP A 1 75 ? -11.961 29.453 16.609 1 92.88 75 TRP A C 1
ATOM 599 O O . TRP A 1 75 ? -12.109 30.531 16.016 1 92.88 75 TRP A O 1
ATOM 609 N N . ARG A 1 76 ? -10.828 29.047 17.125 1 86.75 76 ARG A N 1
ATOM 610 C CA . ARG A 1 76 ? -9.711 29.969 17.25 1 86.75 76 ARG A CA 1
ATOM 611 C C . ARG A 1 76 ? -9.125 30.312 15.875 1 86.75 76 ARG A C 1
ATOM 613 O O . ARG A 1 76 ? -8.367 31.266 15.742 1 86.75 76 ARG A O 1
ATOM 620 N N . TYR A 1 77 ? -9.508 29.578 14.867 1 85 77 TYR A N 1
ATOM 621 C CA . TYR A 1 77 ? -8.93 29.812 13.547 1 85 77 TYR A CA 1
ATOM 622 C C . TYR A 1 77 ? -9.883 30.625 12.672 1 85 77 TYR A C 1
ATOM 624 O O . TYR A 1 77 ? -9.609 30.844 11.484 1 85 77 TYR A O 1
ATOM 632 N N . PHE A 1 78 ? -11.031 31.078 13.234 1 88.38 78 PHE A N 1
ATOM 633 C CA . PHE A 1 78 ? -11.906 32.031 12.555 1 88.38 78 PHE A CA 1
ATOM 634 C C . PHE A 1 78 ? -11.438 33.438 12.766 1 88.38 78 PHE A C 1
ATOM 636 O O . PHE A 1 78 ? -11.133 33.844 13.891 1 88.38 78 PHE A O 1
ATOM 643 N N . ASP A 1 79 ? -11.25 34.156 11.688 1 84.5 79 ASP A N 1
ATOM 644 C CA . ASP A 1 79 ? -11.039 35.594 11.891 1 84.5 79 ASP A CA 1
ATOM 645 C C . ASP A 1 79 ? -12.328 36.281 12.344 1 84.5 79 ASP A C 1
ATOM 647 O O . ASP A 1 79 ? -13.422 35.75 12.148 1 84.5 79 ASP A O 1
ATOM 651 N N . PRO A 1 80 ? -12.312 37.438 12.836 1 88.38 80 PRO A N 1
ATOM 652 C CA . PRO A 1 80 ? -13.477 38.062 13.469 1 88.38 80 PRO A CA 1
ATOM 653 C C . PRO A 1 80 ? -14.656 38.219 12.508 1 88.38 80 PRO A C 1
ATOM 655 O O . PRO A 1 80 ? -15.805 37.938 12.891 1 88.38 80 PRO A O 1
ATOM 658 N N . LYS A 1 81 ? -14.438 38.625 11.312 1 89 81 LYS A N 1
ATOM 659 C CA . LYS A 1 81 ? -15.523 38.781 10.359 1 89 81 LYS A CA 1
ATOM 660 C C . LYS A 1 81 ? -16.141 37.438 9.992 1 89 81 LYS A C 1
ATOM 662 O O . LYS A 1 81 ? -17.359 37.281 10.008 1 89 81 LYS A O 1
ATOM 667 N N . ASP A 1 82 ? -15.289 36.531 9.656 1 89.06 82 ASP A N 1
ATOM 668 C CA . ASP A 1 82 ? -15.742 35.188 9.312 1 89.06 82 ASP A CA 1
ATOM 669 C C . ASP A 1 82 ? -16.5 34.562 10.469 1 89.06 82 ASP A C 1
ATOM 671 O O . ASP A 1 82 ? -17.484 33.844 10.25 1 89.06 82 ASP A O 1
ATOM 675 N N . LEU A 1 83 ? -16.016 34.781 11.641 1 94 83 LEU A N 1
ATOM 676 C CA . LEU A 1 83 ? -16.656 34.25 12.836 1 94 83 LEU A CA 1
ATOM 677 C C . LEU A 1 83 ? -18.078 34.75 12.977 1 94 83 LEU A C 1
ATOM 679 O O . LEU A 1 83 ? -19.016 33.969 13.148 1 94 83 LEU A O 1
ATOM 683 N N . ARG A 1 84 ? -18.281 36 12.859 1 94.88 84 ARG A N 1
ATOM 684 C CA . ARG A 1 84 ? -19.594 36.625 13 1 94.88 84 ARG A CA 1
ATOM 685 C C . ARG A 1 84 ? -20.547 36.156 11.898 1 94.88 84 ARG A C 1
ATOM 687 O O . ARG A 1 84 ? -21.703 35.844 12.172 1 94.88 84 ARG A O 1
ATOM 694 N N . ASP A 1 85 ? -20.016 36.156 10.711 1 94.88 85 ASP A N 1
ATOM 695 C CA . ASP A 1 85 ? -20.844 35.719 9.578 1 94.88 85 ASP A CA 1
ATOM 696 C C . ASP A 1 85 ? -21.281 34.281 9.727 1 94.88 85 ASP A C 1
ATOM 698 O O . ASP A 1 85 ? -22.422 33.938 9.438 1 94.88 85 ASP A O 1
ATOM 702 N N . SER A 1 86 ? -20.359 33.469 10.148 1 95.94 86 SER A N 1
ATOM 703 C CA . SER A 1 86 ? -20.641 32.062 10.312 1 95.94 86 SER A CA 1
ATOM 704 C C . SER A 1 86 ? -21.688 31.812 11.398 1 95.94 86 SER A C 1
ATOM 706 O O . SER A 1 86 ? -22.609 31.031 11.203 1 95.94 86 SER A O 1
ATOM 708 N N . ILE A 1 87 ? -21.562 32.5 12.484 1 97.81 87 ILE A N 1
ATOM 709 C CA . ILE A 1 87 ? -22.469 32.344 13.609 1 97.81 87 ILE A CA 1
ATOM 710 C C . ILE A 1 87 ? -23.875 32.844 13.203 1 97.81 87 ILE A C 1
ATOM 712 O O . ILE A 1 87 ? -24.875 32.188 13.523 1 97.81 87 ILE A O 1
ATOM 716 N N . GLN A 1 88 ? -23.922 33.906 12.461 1 97.88 88 GLN A N 1
ATOM 717 C CA . GLN A 1 88 ? -25.203 34.438 11.992 1 97.88 88 GLN A CA 1
ATOM 718 C C . GLN A 1 88 ? -25.875 33.438 11.047 1 97.88 88 GLN A C 1
ATOM 720 O O . GLN A 1 88 ? -27.062 33.125 11.195 1 97.88 88 GLN A O 1
ATOM 725 N N . ARG A 1 89 ? -25.141 32.969 10.086 1 97.5 89 ARG A N 1
ATOM 726 C CA . ARG A 1 89 ? -25.688 32.031 9.125 1 97.5 89 ARG A CA 1
ATOM 727 C C . ARG A 1 89 ? -26.188 30.766 9.82 1 97.5 89 ARG A C 1
ATOM 729 O O . ARG A 1 89 ? -27.266 30.25 9.492 1 97.5 89 ARG A O 1
ATOM 736 N N . ALA A 1 90 ? -25.422 30.297 10.789 1 98.44 90 ALA A N 1
ATOM 737 C CA . ALA A 1 90 ? -25.797 29.094 11.523 1 98.44 90 ALA A CA 1
ATOM 738 C C . ALA A 1 90 ? -27.078 29.328 12.328 1 98.44 90 ALA A C 1
ATOM 740 O O . ALA A 1 90 ? -28 28.516 12.266 1 98.44 90 ALA A O 1
ATOM 741 N N . ASN A 1 91 ? -27.125 30.422 13.023 1 98.25 91 ASN A N 1
ATOM 742 C CA . ASN A 1 91 ? -28.281 30.703 13.859 1 98.25 91 ASN A CA 1
ATOM 743 C C . ASN A 1 91 ? -29.547 30.906 13.023 1 98.25 91 ASN A C 1
ATOM 745 O O . ASN A 1 91 ? -30.625 30.469 13.406 1 98.25 91 ASN A O 1
ATOM 749 N N . ASP A 1 92 ? -29.422 31.578 11.883 1 98.25 92 ASP A N 1
ATOM 750 C CA . ASP A 1 92 ? -30.562 31.75 10.977 1 98.25 92 ASP A CA 1
ATOM 751 C C . ASP A 1 92 ? -31.078 30.406 10.484 1 98.25 92 ASP A C 1
ATOM 753 O O . ASP A 1 92 ? -32.281 30.156 10.477 1 98.25 92 ASP A O 1
ATOM 757 N N . ALA A 1 93 ? -30.188 29.562 10.07 1 98.5 93 ALA A N 1
ATOM 758 C CA . ALA A 1 93 ? -30.562 28.234 9.57 1 98.5 93 ALA A CA 1
ATOM 759 C C . ALA A 1 93 ? -31.203 27.391 10.664 1 98.5 93 ALA A C 1
ATOM 761 O O . ALA A 1 93 ? -32.188 26.703 10.43 1 98.5 93 ALA A O 1
ATOM 762 N N . ILE A 1 94 ? -30.656 27.469 11.875 1 98.31 94 ILE A N 1
ATOM 763 C CA . ILE A 1 94 ? -31.156 26.688 13.008 1 98.31 94 ILE A CA 1
ATOM 764 C C . ILE A 1 94 ? -32.562 27.141 13.367 1 98.31 94 ILE A C 1
ATOM 766 O O . ILE A 1 94 ? -33.438 26.312 13.625 1 98.31 94 ILE A O 1
ATOM 770 N N . ALA A 1 95 ? -32.75 28.406 13.367 1 98.06 95 ALA A N 1
ATOM 771 C CA . ALA A 1 95 ? -34.062 28.953 13.672 1 98.06 95 ALA A CA 1
ATOM 772 C C . ALA A 1 95 ? -35.125 28.438 12.68 1 98.06 95 ALA A C 1
ATOM 774 O O . ALA A 1 95 ? -36.219 28.031 13.078 1 98.06 95 ALA A O 1
ATOM 775 N N . ARG A 1 96 ? -34.781 28.469 11.492 1 98.19 96 ARG A N 1
ATOM 776 C CA . ARG A 1 96 ? -35.688 28 10.453 1 98.19 96 ARG A CA 1
ATOM 777 C C . ARG A 1 96 ? -35.938 26.5 10.57 1 98.19 96 ARG A C 1
ATOM 779 O O . ARG A 1 96 ? -37.062 26.047 10.414 1 98.19 96 ARG A O 1
ATOM 786 N N . ALA A 1 97 ? -34.875 25.766 10.789 1 98.31 97 ALA A N 1
ATOM 787 C CA . ALA A 1 97 ? -35 24.312 10.938 1 98.31 97 ALA A CA 1
ATOM 788 C C . ALA A 1 97 ? -35.875 23.953 12.133 1 98.31 97 ALA A C 1
ATOM 790 O O . ALA A 1 97 ? -36.656 23 12.078 1 98.31 97 ALA A O 1
ATOM 791 N N . ALA A 1 98 ? -35.781 24.719 13.188 1 97.25 98 ALA A N 1
ATOM 792 C CA . ALA A 1 98 ? -36.531 24.484 14.406 1 97.25 98 ALA A CA 1
ATOM 793 C C . ALA A 1 98 ? -38.031 24.641 14.148 1 97.25 98 ALA A C 1
ATOM 795 O O . ALA A 1 98 ? -38.844 23.938 14.75 1 97.25 98 ALA A O 1
ATOM 796 N N . GLU A 1 99 ? -38.344 25.453 13.219 1 97 99 GLU A N 1
ATOM 797 C CA . GLU A 1 99 ? -39.75 25.672 12.867 1 97 99 GLU A CA 1
ATOM 798 C C . GLU A 1 99 ? -40.344 24.438 12.18 1 97 99 GLU A C 1
ATOM 800 O O . GLU A 1 99 ? -41.562 24.234 12.18 1 97 99 GLU A O 1
ATOM 805 N N . LEU A 1 100 ? -39.469 23.688 11.609 1 96.38 100 LEU A N 1
ATOM 806 C CA . LEU A 1 100 ? -39.906 22.531 10.836 1 96.38 100 LEU A CA 1
ATOM 807 C C . LEU A 1 100 ? -39.875 21.266 11.688 1 96.38 100 LEU A C 1
ATOM 809 O O . LEU A 1 100 ? -40.094 20.156 11.18 1 96.38 100 LEU A O 1
ATOM 813 N N . SER A 1 101 ? -39.656 21.312 12.977 1 91.69 101 SER A N 1
ATOM 814 C CA . SER A 1 101 ? -39.312 20.219 13.875 1 91.69 101 SER A CA 1
ATOM 815 C C . SER A 1 101 ? -40.469 19.219 13.977 1 91.69 101 SER A C 1
ATOM 817 O O . SER A 1 101 ? -40.25 18.031 14.203 1 91.69 101 SER A O 1
ATOM 819 N N . ASN A 1 102 ? -41.625 19.641 13.75 1 92.69 102 ASN A N 1
ATOM 820 C CA . ASN A 1 102 ? -42.781 18.766 13.898 1 92.69 102 ASN A CA 1
ATOM 821 C C . ASN A 1 102 ? -43.062 17.984 12.625 1 92.69 102 ASN A C 1
ATOM 823 O O . ASN A 1 102 ? -43.906 17.078 12.609 1 92.69 102 ASN A O 1
ATOM 827 N N . GLN A 1 103 ? -42.25 18.172 11.656 1 94.56 103 GLN A N 1
ATOM 828 C CA . GLN A 1 103 ? -42.5 17.547 10.359 1 94.56 103 GLN A CA 1
ATOM 829 C C . GLN A 1 103 ? -41.438 16.547 9.992 1 94.56 103 GLN A C 1
ATOM 831 O O . GLN A 1 103 ? -41.438 15.953 8.914 1 94.56 103 GLN A O 1
ATOM 836 N N . VAL A 1 104 ? -40.531 16.391 10.891 1 97.44 104 VAL A N 1
ATOM 837 C CA . VAL A 1 104 ? -39.375 15.555 10.547 1 97.44 104 VAL A CA 1
ATOM 838 C C . VAL A 1 104 ? -39.312 14.367 11.5 1 97.44 104 VAL A C 1
ATOM 840 O O . VAL A 1 104 ? -40.094 14.25 12.43 1 97.44 104 VAL A O 1
ATOM 843 N N . THR A 1 105 ? -38.438 13.398 11.266 1 97.56 105 THR A N 1
ATOM 844 C CA . THR A 1 105 ? -38.25 12.227 12.109 1 97.56 105 THR A CA 1
ATOM 845 C C . THR A 1 105 ? -37.656 12.617 13.461 1 97.56 105 THR A C 1
ATOM 847 O O . THR A 1 105 ? -37.062 13.68 13.602 1 97.56 105 THR A O 1
ATOM 850 N N . PRO A 1 106 ? -37.812 11.758 14.492 1 98 106 PRO A N 1
ATOM 851 C CA . PRO A 1 106 ? -37.25 12.047 15.812 1 98 106 PRO A CA 1
ATOM 852 C C . PRO A 1 106 ? -35.719 12.258 15.773 1 98 106 PRO A C 1
ATOM 854 O O . PRO A 1 106 ? -35.188 13.133 16.469 1 98 106 PRO A O 1
ATOM 857 N N . ALA A 1 107 ? -35.031 11.477 15 1 98.31 107 ALA A N 1
ATOM 858 C CA . ALA A 1 107 ? -33.594 11.617 14.883 1 98.31 107 ALA A CA 1
ATOM 859 C C . ALA A 1 107 ? -33.219 12.977 14.297 1 98.31 107 ALA A C 1
ATOM 861 O O . ALA A 1 107 ? -32.281 13.625 14.766 1 98.31 107 ALA A O 1
ATOM 862 N N . GLU A 1 108 ? -33.969 13.391 13.25 1 98.5 108 GLU A N 1
ATOM 863 C CA . GLU A 1 108 ? -33.688 14.688 12.625 1 98.5 108 GLU A CA 1
ATOM 864 C C . GLU A 1 108 ? -33.969 15.828 13.594 1 98.5 108 GLU A C 1
ATOM 866 O O . GLU A 1 108 ? -33.219 16.797 13.672 1 98.5 108 GLU A O 1
ATOM 871 N N . LYS A 1 109 ? -35.094 15.711 14.289 1 98.31 109 LYS A N 1
ATOM 872 C CA . LYS A 1 109 ? -35.438 16.703 15.297 1 98.31 109 LYS A CA 1
ATOM 873 C C . LYS A 1 109 ? -34.344 16.828 16.359 1 98.31 109 LYS A C 1
ATOM 875 O O . LYS A 1 109 ? -33.969 17.938 16.766 1 98.31 109 LYS A O 1
ATOM 880 N N . ALA A 1 110 ? -33.844 15.711 16.781 1 98.56 110 ALA A N 1
ATOM 881 C CA . ALA A 1 110 ? -32.812 15.68 17.812 1 98.56 110 ALA A CA 1
ATOM 882 C C . ALA A 1 110 ? -31.531 16.344 17.312 1 98.56 110 ALA A C 1
ATOM 884 O O . ALA A 1 110 ? -30.859 17.047 18.062 1 98.56 110 ALA A O 1
ATOM 885 N N . LEU A 1 111 ? -31.156 16.062 16.062 1 98.62 111 LEU A N 1
ATOM 886 C CA . LEU A 1 111 ? -29.953 16.672 15.484 1 98.62 111 LEU A CA 1
ATOM 887 C C . LEU A 1 111 ? -30.094 18.188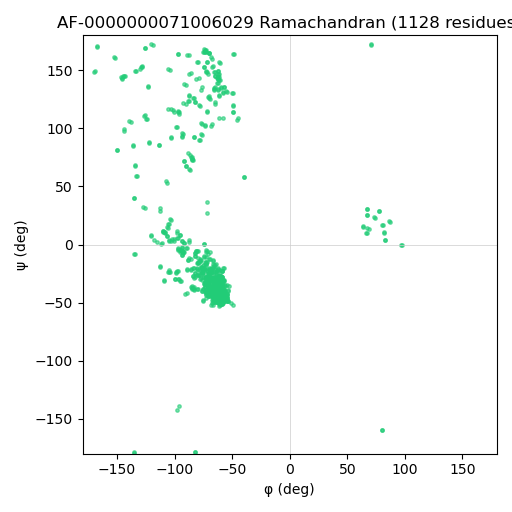 15.406 1 98.62 111 LEU A C 1
ATOM 889 O O . LEU A 1 111 ? -29.156 18.922 15.734 1 98.62 111 LEU A O 1
ATOM 893 N N . VAL A 1 112 ? -31.266 18.672 14.922 1 98.31 112 VAL A N 1
ATOM 894 C CA . VAL A 1 112 ? -31.516 20.109 14.797 1 98.31 112 VAL A CA 1
ATOM 895 C C . VAL A 1 112 ? -31.453 20.766 16.172 1 98.31 112 VAL A C 1
ATOM 897 O O . VAL A 1 112 ? -30.875 21.844 16.328 1 98.31 112 VAL A O 1
ATOM 900 N N . LYS A 1 113 ? -31.984 20.109 17.125 1 98.25 113 LYS A N 1
ATOM 901 C CA . LYS A 1 113 ? -31.953 20.656 18.484 1 98.25 113 LYS A CA 1
ATOM 902 C C . LYS A 1 113 ? -30.531 20.688 19.047 1 98.25 113 LYS A C 1
ATOM 904 O O . LYS A 1 113 ? -30.125 21.688 19.625 1 98.25 113 LYS A O 1
ATOM 909 N N . ALA A 1 114 ? -29.781 19.641 18.875 1 98.75 114 ALA A N 1
ATOM 910 C CA . ALA A 1 114 ? -28.453 19.5 19.453 1 98.75 114 ALA A CA 1
ATOM 911 C C . ALA A 1 114 ? -27.484 20.547 18.875 1 98.75 114 ALA A C 1
ATOM 913 O O . ALA A 1 114 ? -26.656 21.094 19.609 1 98.75 114 ALA A O 1
ATOM 914 N N . ILE A 1 115 ? -27.562 20.812 17.578 1 98.62 115 ILE A N 1
ATOM 915 C CA . ILE A 1 115 ? -26.562 21.656 16.938 1 98.62 115 ILE A CA 1
ATOM 916 C C . ILE A 1 115 ? -26.703 23.094 17.422 1 98.62 115 ILE A C 1
ATOM 918 O O . ILE A 1 115 ? -25.766 23.875 17.328 1 98.62 115 ILE A O 1
ATOM 922 N N . ALA A 1 116 ? -27.891 23.469 17.938 1 98.12 116 ALA A N 1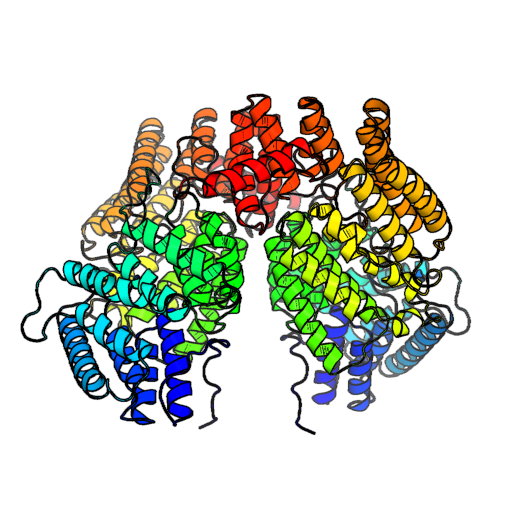
ATOM 923 C CA . ALA A 1 116 ? -28.109 24.812 18.469 1 98.12 116 ALA A CA 1
ATOM 924 C C . ALA A 1 116 ? -27.156 25.094 19.625 1 98.12 116 ALA A C 1
ATOM 926 O O . ALA A 1 116 ? -26.75 26.25 19.828 1 98.12 116 ALA A O 1
ATOM 927 N N . ALA A 1 117 ? -26.719 24.078 20.312 1 98.31 117 ALA A N 1
ATOM 928 C CA . ALA A 1 117 ? -25.844 24.234 21.469 1 98.31 117 ALA A CA 1
ATOM 929 C C . ALA A 1 117 ? -24.438 24.625 21.047 1 98.31 117 ALA A C 1
ATOM 931 O O . ALA A 1 117 ? -23.641 25.062 21.875 1 98.31 117 ALA A O 1
ATOM 932 N N . ARG A 1 118 ? -24.094 24.453 19.797 1 98.06 118 ARG A N 1
ATOM 933 C CA . ARG A 1 118 ? -22.734 24.656 19.281 1 98.06 118 ARG A CA 1
ATOM 934 C C . ARG A 1 118 ? -22.453 26.141 19.062 1 98.06 118 ARG A C 1
ATOM 936 O O . ARG A 1 118 ? -21.297 26.547 18.922 1 98.06 118 ARG A O 1
ATOM 943 N N . PHE A 1 119 ? -23.547 26.984 19.031 1 98.12 119 PHE A N 1
ATOM 944 C CA . PHE A 1 119 ? -23.375 28.359 18.594 1 98.12 119 PHE A CA 1
ATOM 945 C C . PHE A 1 119 ? -23.844 29.344 19.672 1 98.12 119 PHE A C 1
ATOM 947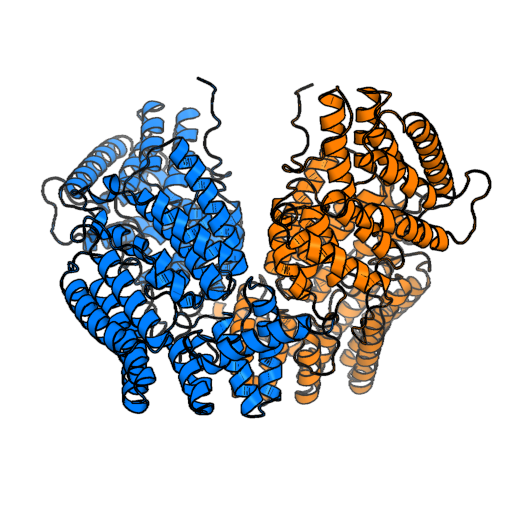 O O . PHE A 1 119 ? -24.891 29.141 20.281 1 98.12 119 PHE A O 1
ATOM 954 N N . PRO A 1 120 ? -23.062 30.375 19.906 1 97.44 120 PRO A N 1
ATOM 955 C CA . PRO A 1 120 ? -23.547 31.469 20.75 1 97.44 120 PRO A CA 1
ATOM 956 C C . PRO A 1 120 ? -24.562 32.344 20.047 1 97.44 120 PRO A C 1
ATOM 958 O O . PRO A 1 120 ? -24.719 32.281 18.828 1 97.44 120 PRO A O 1
ATOM 961 N N . PRO A 1 121 ? -25.266 33.188 20.859 1 95.62 121 PRO A N 1
ATOM 962 C CA . PRO A 1 121 ? -26.141 34.156 20.203 1 95.62 121 PRO A CA 1
ATOM 963 C C . PRO A 1 121 ? -25.375 35.156 19.328 1 95.62 121 PRO A C 1
ATOM 965 O O . PRO A 1 121 ? -24.266 35.562 19.688 1 95.62 121 PRO A O 1
ATOM 968 N N . THR A 1 122 ? -25.984 35.5 18.219 1 93.81 122 THR A N 1
ATOM 969 C CA . THR A 1 122 ? -25.344 36.375 17.234 1 93.81 122 THR A CA 1
ATOM 970 C C . THR A 1 122 ? -24.984 37.719 17.844 1 93.81 122 THR A C 1
ATOM 972 O O . THR A 1 122 ? -23.984 38.344 17.469 1 93.81 122 THR A O 1
ATOM 975 N N . ASP A 1 123 ? -25.719 38.156 18.844 1 93.5 123 ASP A N 1
ATOM 976 C CA . ASP A 1 123 ? -25.562 39.469 19.406 1 93.5 123 ASP A CA 1
ATOM 977 C C . ASP A 1 123 ? -24.609 39.469 20.609 1 93.5 123 ASP A C 1
ATOM 979 O O . ASP A 1 123 ? -24.312 40.5 21.188 1 93.5 123 ASP A O 1
ATOM 983 N N . ASN A 1 124 ? -24.125 38.344 20.969 1 94.31 124 ASN A N 1
ATOM 984 C CA . ASN A 1 124 ? -23.234 38.188 22.125 1 94.31 124 ASN A CA 1
ATOM 985 C C . ASN A 1 124 ? -22.25 37.031 21.938 1 94.31 124 ASN A C 1
ATOM 987 O O . ASN A 1 124 ? -22.391 36 22.562 1 94.31 124 ASN A O 1
ATOM 991 N N . ILE A 1 125 ? -21.219 37.281 21.25 1 95.5 125 ILE A N 1
ATOM 992 C CA . ILE A 1 125 ? -20.203 36.281 20.984 1 95.5 125 ILE A CA 1
ATOM 993 C C . ILE A 1 125 ? -19.062 36.438 21.969 1 95.5 125 ILE A C 1
ATOM 995 O O . ILE A 1 125 ? -18.344 37.438 21.969 1 95.5 125 ILE A O 1
ATOM 999 N N . PRO A 1 126 ? -18.906 35.438 22.797 1 95.25 126 PRO A N 1
ATOM 1000 C CA . PRO A 1 126 ? -17.812 35.531 23.766 1 95.25 126 PRO A CA 1
ATOM 1001 C C . PRO A 1 126 ? -16.438 35.344 23.125 1 95.25 126 PRO A C 1
ATOM 1003 O O . PRO A 1 126 ? -16.344 34.844 22 1 95.25 126 PRO A O 1
ATOM 1006 N N . ASN A 1 127 ? -15.391 35.719 23.922 1 92.12 127 ASN A N 1
ATOM 1007 C CA . ASN A 1 127 ? -14.016 35.594 23.438 1 92.12 127 ASN A CA 1
ATOM 1008 C C . ASN A 1 127 ? -13.57 34.125 23.406 1 92.12 127 ASN A C 1
ATOM 1010 O O . ASN A 1 127 ? -12.836 33.719 22.516 1 92.12 127 ASN A O 1
ATOM 1014 N N . ASP A 1 128 ? -13.977 33.438 24.375 1 94.56 128 ASP A N 1
ATOM 1015 C CA . ASP A 1 128 ? -13.688 32 24.453 1 94.56 128 ASP A CA 1
ATOM 1016 C C . ASP A 1 128 ? -14.898 31.188 24.031 1 94.56 128 ASP A C 1
ATOM 1018 O O . ASP A 1 128 ? -15.938 31.219 24.688 1 94.56 128 ASP A O 1
ATOM 1022 N N . LEU A 1 129 ? -14.742 30.5 22.984 1 96.25 129 LEU A N 1
ATOM 1023 C CA . LEU A 1 129 ? -15.867 29.75 22.422 1 96.25 129 LEU A CA 1
ATOM 1024 C C . LEU A 1 129 ? -15.734 28.266 22.75 1 96.25 129 LEU A C 1
ATOM 1026 O O . LEU A 1 129 ? -16.578 27.453 22.344 1 96.25 129 LEU A O 1
ATOM 1030 N N . SER A 1 130 ? -14.664 27.828 23.562 1 93.5 130 SER A N 1
ATOM 1031 C CA . SER A 1 130 ? -14.398 26.438 23.891 1 93.5 130 SER A CA 1
ATOM 1032 C C . SER A 1 130 ? -15.57 25.812 24.625 1 93.5 130 SER A C 1
ATOM 1034 O O . SER A 1 130 ? -15.867 24.625 24.453 1 93.5 130 SER A O 1
ATOM 1036 N N . PRO A 1 131 ? -16.328 26.578 25.453 1 96.12 131 PRO A N 1
ATOM 1037 C CA . PRO A 1 131 ? -17.484 25.969 26.125 1 96.12 131 PRO A CA 1
ATOM 1038 C C . PRO A 1 131 ? -18.562 25.5 25.156 1 96.12 131 PRO A C 1
ATOM 1040 O O . PRO A 1 131 ? -19.328 24.578 25.469 1 96.12 131 PRO A O 1
ATOM 1043 N N . TYR A 1 132 ? -18.594 26.062 23.984 1 97.44 132 TYR A N 1
ATOM 1044 C CA . TYR A 1 132 ? -19.625 25.703 23.016 1 97.44 132 TYR A CA 1
ATOM 1045 C C . TYR A 1 132 ? -19.297 24.375 22.328 1 97.44 132 TYR A C 1
ATOM 1047 O O . TYR A 1 132 ? -20.188 23.672 21.859 1 97.44 132 TYR A O 1
ATOM 1055 N N . ASP A 1 133 ? -17.984 24.047 22.266 1 97.44 133 ASP A N 1
ATOM 1056 C CA . ASP A 1 133 ? -17.609 22.719 21.812 1 97.44 133 ASP A CA 1
ATOM 1057 C C . ASP A 1 133 ? -18.094 21.656 22.797 1 97.44 133 ASP A C 1
ATOM 1059 O O . ASP A 1 133 ? -18.656 20.625 22.375 1 97.44 133 ASP A O 1
ATOM 1063 N N . ARG A 1 134 ? -17.938 21.906 24.062 1 97.62 134 ARG A N 1
ATOM 1064 C CA . ARG A 1 134 ? -18.391 20.984 25.094 1 97.62 134 ARG A CA 1
ATOM 1065 C C . ARG A 1 134 ? -19.906 20.891 25.125 1 97.62 134 ARG A C 1
ATOM 1067 O O . ARG A 1 134 ? -20.469 19.797 25.297 1 97.62 134 ARG A O 1
ATOM 1074 N N . ALA A 1 135 ? -20.516 22.031 24.969 1 98.5 135 ALA A N 1
ATOM 1075 C CA . ALA A 1 135 ? -21.984 22.062 25 1 98.5 135 ALA A CA 1
ATOM 1076 C C . ALA A 1 135 ? -22.562 21.234 23.859 1 98.5 135 ALA A C 1
ATOM 1078 O O . ALA A 1 135 ? -23.562 20.547 24.047 1 98.5 135 ALA A O 1
ATOM 1079 N N . TYR A 1 136 ? -22.016 21.391 22.719 1 98.5 136 TYR A N 1
ATOM 1080 C CA . TYR A 1 136 ? -22.5 20.609 21.578 1 98.5 136 TYR A CA 1
ATOM 1081 C C . TYR A 1 136 ? -22.297 19.125 21.812 1 98.5 136 TYR A C 1
ATOM 1083 O O . TYR A 1 136 ? -23.203 18.312 21.531 1 98.5 136 TYR A O 1
ATOM 1091 N N . ALA A 1 137 ? -21.109 18.703 22.328 1 98.69 137 ALA A N 1
ATOM 1092 C CA . ALA A 1 137 ? -20.859 17.297 22.656 1 98.69 137 ALA A CA 1
ATOM 1093 C C . ALA A 1 137 ? -21.875 16.781 23.672 1 98.69 137 ALA A C 1
ATOM 1095 O O . ALA A 1 137 ? -22.406 15.688 23.516 1 98.69 137 ALA A O 1
ATOM 1096 N N . ASP A 1 138 ? -22.141 17.562 24.641 1 98.69 138 ASP A N 1
ATOM 1097 C CA . ASP A 1 138 ? -23.094 17.203 25.672 1 98.69 138 ASP A CA 1
ATOM 1098 C C . ASP A 1 138 ? -24.5 17.062 25.078 1 98.69 138 ASP A C 1
ATOM 1100 O O . ASP A 1 138 ? -25.266 16.188 25.484 1 98.69 138 ASP A O 1
ATOM 1104 N N . ALA A 1 139 ? -24.781 17.938 24.141 1 98.81 139 ALA A N 1
ATOM 1105 C CA . ALA A 1 139 ? -26.094 17.891 23.5 1 98.81 139 ALA A CA 1
ATOM 1106 C C . ALA A 1 139 ? -26.219 16.672 22.594 1 98.81 139 ALA A C 1
ATOM 1108 O O . ALA A 1 139 ? -27.297 16.125 22.438 1 98.81 139 ALA A O 1
ATOM 1109 N N . MET A 1 140 ? -25.125 16.234 21.969 1 98.81 140 MET A N 1
ATOM 1110 C CA . MET A 1 140 ? -25.141 15.094 21.047 1 98.81 140 MET A CA 1
ATOM 1111 C C . MET A 1 140 ? -25.172 13.773 21.812 1 98.81 140 MET A C 1
ATOM 1113 O O . MET A 1 140 ? -25.578 12.75 21.266 1 98.81 140 MET A O 1
ATOM 1117 N N . ARG A 1 141 ? -24.734 13.75 23.078 1 98.69 141 ARG A N 1
ATOM 1118 C CA . ARG A 1 141 ? -24.641 12.523 23.859 1 98.69 141 ARG A CA 1
ATOM 1119 C C . ARG A 1 141 ? -25.984 11.828 23.969 1 98.69 141 ARG A C 1
ATOM 1121 O O . ARG A 1 141 ? -26.109 10.633 23.688 1 98.69 141 ARG A O 1
ATOM 1128 N N . PRO A 1 142 ? -27.062 12.539 24.344 1 98.62 142 PRO A N 1
ATOM 1129 C CA . PRO A 1 142 ? -28.359 11.867 24.375 1 98.62 142 PRO A CA 1
ATOM 1130 C C . PRO A 1 142 ? -28.844 11.461 22.984 1 98.62 142 PRO A C 1
ATOM 1132 O O . PRO A 1 142 ? -29.547 10.453 22.844 1 98.62 142 PRO A O 1
ATOM 1135 N N . VAL A 1 143 ? -28.516 12.211 21.922 1 98.81 143 VAL A N 1
ATOM 1136 C CA . VAL A 1 143 ? -28.875 11.828 20.562 1 98.81 143 VAL A CA 1
ATOM 1137 C C . VAL A 1 143 ? -28.234 10.477 20.234 1 98.81 143 VAL A C 1
ATOM 1139 O O . VAL A 1 143 ? -28.906 9.594 19.688 1 98.81 143 VAL A O 1
ATOM 1142 N N . TYR A 1 144 ? -26.984 10.297 20.594 1 98.69 144 TYR A N 1
ATOM 1143 C CA . TYR A 1 144 ? -26.281 9.039 20.344 1 98.69 144 TYR A CA 1
ATOM 1144 C C . TYR A 1 144 ? -26.875 7.914 21.188 1 98.69 144 TYR A C 1
ATOM 1146 O O . TYR A 1 144 ? -26.984 6.777 20.719 1 98.69 144 TYR A O 1
ATOM 1154 N N . ARG A 1 145 ? -27.234 8.188 22.391 1 98.44 145 ARG A N 1
ATOM 1155 C CA . ARG A 1 145 ? -27.828 7.172 23.25 1 98.44 145 ARG A CA 1
ATOM 1156 C C . ARG A 1 145 ? -29.109 6.629 22.641 1 98.44 145 ARG A C 1
ATOM 1158 O O . ARG A 1 145 ? -29.375 5.426 22.719 1 98.44 145 ARG A O 1
ATOM 1165 N N . GLU A 1 146 ? -29.859 7.539 22.047 1 98.44 146 GLU A N 1
ATOM 1166 C CA . GLU A 1 146 ? -31.156 7.156 21.531 1 98.44 146 GLU A CA 1
ATOM 1167 C C . GLU A 1 146 ? -31.047 6.574 20.125 1 98.44 146 GLU A C 1
ATOM 1169 O O . GLU A 1 146 ? -31.781 5.652 19.766 1 98.44 146 GLU A O 1
ATOM 1174 N N . PHE A 1 147 ? -30.141 7.105 19.328 1 98.06 147 PHE A N 1
ATOM 1175 C CA . PHE A 1 147 ? -30.109 6.758 17.906 1 98.06 147 PHE A CA 1
ATOM 1176 C C . PHE A 1 147 ? -28.703 6.289 17.516 1 98.06 147 PHE A C 1
ATOM 1178 O O . PHE A 1 147 ? -28.281 6.477 16.375 1 98.06 147 PHE A O 1
ATOM 1185 N N . GLY A 1 148 ? -27.969 5.676 18.359 1 95.69 148 GLY A N 1
ATOM 1186 C CA . GLY A 1 148 ? -26.562 5.395 18.188 1 95.69 148 GLY A CA 1
ATOM 1187 C C . GLY A 1 148 ? -26.281 4.27 17.203 1 95.69 148 GLY A C 1
ATOM 1188 O O . GLY A 1 148 ? -25.156 4.094 16.75 1 95.69 148 GLY A O 1
ATOM 1189 N N . THR A 1 149 ? -27.297 3.527 16.75 1 95.38 149 THR A N 1
ATOM 1190 C CA . THR A 1 149 ? -27.141 2.496 15.734 1 95.38 149 THR A CA 1
ATOM 1191 C C . THR A 1 149 ? -27 3.121 14.344 1 95.38 149 THR A C 1
ATOM 1193 O O . THR A 1 149 ? -26.578 2.457 13.398 1 95.38 149 THR A O 1
ATOM 1196 N N . ASP A 1 150 ? -27.469 4.383 14.242 1 96.94 150 ASP A N 1
ATOM 1197 C CA . ASP A 1 150 ? -27.203 5.176 13.047 1 96.94 150 ASP A CA 1
ATOM 1198 C C . ASP A 1 150 ? -25.75 5.613 12.977 1 96.94 150 ASP A C 1
ATOM 1200 O O . ASP A 1 150 ? -25.297 6.441 13.773 1 96.94 150 ASP A O 1
ATOM 1204 N N . PRO A 1 151 ? -25.016 5.082 11.945 1 97.75 151 PRO A N 1
ATOM 1205 C CA . PRO A 1 151 ? -23.578 5.375 11.922 1 97.75 151 PRO A CA 1
ATOM 1206 C C . PRO A 1 151 ? -23.281 6.855 11.703 1 97.75 151 PRO A C 1
ATOM 1208 O O . PRO A 1 151 ? -22.25 7.352 12.133 1 97.75 151 PRO A O 1
ATOM 1211 N N . ASP A 1 152 ? -24.156 7.543 11.031 1 98.56 152 ASP A N 1
ATOM 1212 C CA . ASP A 1 152 ? -23.953 8.977 10.883 1 98.56 152 ASP A CA 1
ATOM 1213 C C . ASP A 1 152 ? -24.047 9.695 12.227 1 98.56 152 ASP A C 1
ATOM 1215 O O . ASP A 1 152 ? -23.25 10.602 12.508 1 98.56 152 ASP A O 1
ATOM 1219 N N . ILE A 1 153 ? -24.984 9.328 13.023 1 98.62 153 ILE A N 1
ATOM 1220 C CA . ILE A 1 153 ? -25.141 9.938 14.336 1 98.62 153 ILE A CA 1
ATOM 1221 C C . ILE A 1 153 ? -23.938 9.594 15.211 1 98.62 153 ILE A C 1
ATOM 1223 O O . ILE A 1 153 ? -23.422 10.445 15.938 1 98.62 153 ILE A O 1
ATOM 1227 N N . ALA A 1 154 ? -23.484 8.32 15.125 1 98.69 154 ALA A N 1
ATOM 1228 C CA . ALA A 1 154 ? -22.266 7.938 15.844 1 98.69 154 ALA A CA 1
ATOM 1229 C C . ALA A 1 154 ? -21.094 8.812 15.422 1 98.69 154 ALA A C 1
ATOM 1231 O O . ALA A 1 154 ? -20.344 9.305 16.266 1 98.69 154 ALA A O 1
ATOM 1232 N N . ALA A 1 155 ? -20.953 9.023 14.141 1 98.75 155 ALA A N 1
ATOM 1233 C CA . ALA A 1 155 ? -19.859 9.828 13.617 1 98.75 155 ALA A CA 1
ATOM 1234 C C . ALA A 1 155 ? -19.969 11.281 14.086 1 98.75 155 ALA A C 1
ATOM 1236 O O . ALA A 1 155 ? -18.969 11.883 14.484 1 98.75 155 ALA A O 1
ATOM 1237 N N . LEU A 1 156 ? -21.125 11.844 14.008 1 98.75 156 LEU A N 1
ATOM 1238 C CA . LEU A 1 156 ? -21.359 13.227 14.398 1 98.75 156 LEU A CA 1
ATOM 1239 C C . LEU A 1 156 ? -21.062 13.43 15.883 1 98.75 156 LEU A C 1
ATOM 1241 O O . LEU A 1 156 ? -20.484 14.438 16.281 1 98.75 156 LEU A O 1
ATOM 1245 N N . PHE A 1 157 ? -21.469 12.469 16.719 1 98.75 157 PHE A N 1
ATOM 1246 C CA . PHE A 1 157 ? -21.188 12.555 18.141 1 98.75 157 PHE A CA 1
ATOM 1247 C C . PHE A 1 157 ? -19.703 12.453 18.422 1 98.75 157 PHE A C 1
ATOM 1249 O O . PHE A 1 157 ? -19.141 13.25 19.188 1 98.75 157 PHE A O 1
ATOM 1256 N N . ALA A 1 158 ? -19.062 11.492 17.766 1 98.75 158 ALA A N 1
ATOM 1257 C CA . ALA A 1 158 ? -17.609 11.352 17.922 1 98.75 158 ALA A CA 1
ATOM 1258 C C . ALA A 1 158 ? -16.875 12.625 17.5 1 98.75 158 ALA A C 1
ATOM 1260 O O . ALA A 1 158 ? -15.961 13.07 18.188 1 98.75 158 ALA A O 1
ATOM 1261 N N . ASP A 1 159 ? -17.297 13.188 16.406 1 98.31 159 ASP A N 1
ATOM 1262 C CA . ASP A 1 159 ? -16.703 14.438 15.93 1 98.31 159 ASP A CA 1
ATOM 1263 C C . ASP A 1 159 ? -16.875 15.547 16.969 1 98.31 159 ASP A C 1
ATOM 1265 O O . ASP A 1 159 ? -15.93 16.312 17.219 1 98.31 159 ASP A O 1
ATOM 1269 N N . ALA A 1 160 ? -18.062 15.633 17.531 1 98.5 160 ALA A N 1
ATOM 1270 C CA . ALA A 1 160 ? -18.312 16.641 18.562 1 98.5 160 ALA A CA 1
ATOM 1271 C C . ALA A 1 160 ? -17.359 16.469 19.734 1 98.5 160 ALA A C 1
ATOM 1273 O O . ALA A 1 160 ? -16.812 17.453 20.25 1 98.5 160 ALA A O 1
ATOM 1274 N N . LEU A 1 161 ? -17.125 15.273 20.156 1 98.5 161 LEU A N 1
ATOM 1275 C CA . LEU A 1 161 ? -16.219 14.977 21.25 1 98.5 161 LEU A CA 1
ATOM 1276 C C . LEU A 1 161 ? -14.789 15.367 20.906 1 98.5 161 LEU A C 1
ATOM 1278 O O . LEU A 1 161 ? -14.086 15.977 21.719 1 98.5 161 LEU A O 1
ATOM 1282 N N . MET A 1 162 ? -14.391 15.039 19.719 1 97.75 162 MET A N 1
ATOM 1283 C CA . MET A 1 162 ? -13.016 15.281 19.281 1 97.75 162 MET A CA 1
ATOM 1284 C C . MET A 1 162 ? -12.734 16.766 19.156 1 97.75 162 MET A C 1
ATOM 1286 O O . MET A 1 162 ? -11.602 17.219 19.344 1 97.75 162 MET A O 1
ATOM 1290 N N . CYS A 1 163 ? -13.734 17.578 18.859 1 96.88 163 CYS A N 1
ATOM 1291 C CA . CYS A 1 163 ? -13.594 19.016 18.656 1 96.88 163 CYS A CA 1
ATOM 1292 C C . CYS A 1 163 ? -13.352 19.719 19.984 1 96.88 163 CYS A C 1
ATOM 1294 O O . CYS A 1 163 ? -12.969 20.891 20.016 1 96.88 163 CYS A O 1
ATOM 1296 N N . ILE A 1 164 ? -13.438 19 21.109 1 96.75 164 ILE A N 1
ATOM 1297 C CA . ILE A 1 164 ? -13.172 19.594 22.422 1 96.75 164 ILE A CA 1
ATOM 1298 C C . ILE A 1 164 ? -11.68 19.906 22.547 1 96.75 164 ILE A C 1
ATOM 1300 O O . ILE A 1 164 ? -11.305 20.953 23.078 1 96.75 164 ILE A O 1
ATOM 1304 N N . THR A 1 165 ? -10.859 18.984 22.047 1 92.88 165 THR A N 1
ATOM 1305 C CA . THR A 1 165 ? -9.422 19.219 22.031 1 92.88 165 THR A CA 1
ATOM 1306 C C . THR A 1 165 ? -8.828 18.844 20.672 1 92.88 165 THR A C 1
ATOM 1308 O O . THR A 1 165 ? -8.008 17.922 20.578 1 92.88 165 THR A O 1
ATOM 1311 N N . PRO A 1 166 ? -9.164 19.594 19.656 1 89.94 166 PRO A N 1
ATOM 1312 C CA . PRO A 1 166 ? -8.648 19.25 18.328 1 89.94 166 PRO A CA 1
ATOM 1313 C C . PRO A 1 166 ? -7.121 19.219 18.266 1 89.94 166 PRO A C 1
ATOM 1315 O O . PRO A 1 166 ? -6.461 20.109 18.797 1 89.94 166 PRO A O 1
ATOM 1318 N N . ARG A 1 167 ? -6.516 18.156 17.719 1 85.44 167 ARG A N 1
ATOM 1319 C CA . ARG A 1 167 ? -5.086 17.906 17.578 1 85.44 167 ARG A CA 1
ATO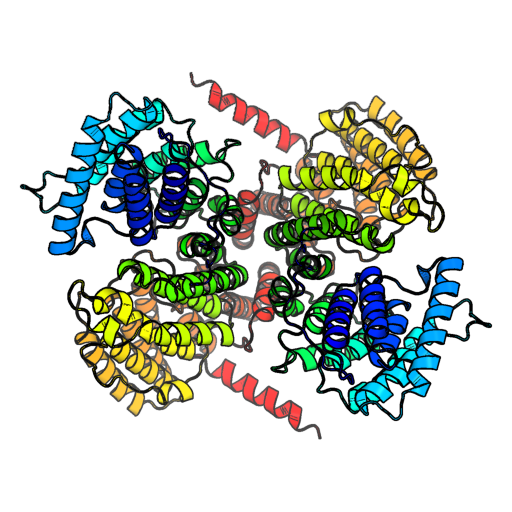M 1320 C C . ARG A 1 167 ? -4.41 17.781 18.938 1 85.44 167 ARG A C 1
ATOM 1322 O O . ARG A 1 167 ? -3.205 18 19.062 1 85.44 167 ARG A O 1
ATOM 1329 N N . GLY A 1 168 ? -5.074 17.609 19.891 1 90.31 168 GLY A N 1
ATOM 1330 C CA . GLY A 1 168 ? -4.613 17.422 21.266 1 90.31 168 GLY A CA 1
ATOM 1331 C C . GLY A 1 168 ? -5.328 16.297 21.984 1 90.31 168 GLY A C 1
ATOM 1332 O O . GLY A 1 168 ? -5.695 16.438 23.156 1 90.31 168 GLY A O 1
ATOM 1333 N N . LEU A 1 169 ? -5.547 15.242 21.25 1 94.81 169 LEU A N 1
ATOM 1334 C CA . LEU A 1 169 ? -6.32 14.125 21.781 1 94.81 169 LEU A CA 1
ATOM 1335 C C . LEU A 1 169 ? -5.445 13.211 22.625 1 94.81 169 LEU A C 1
ATOM 1337 O O . LEU A 1 169 ? -5.941 12.523 23.516 1 94.81 169 LEU A O 1
ATOM 1341 N N . TRP A 1 170 ? -4.156 13.227 22.359 1 95.38 170 TRP A N 1
ATOM 1342 C CA . TRP A 1 170 ? -3.184 12.414 23.094 1 95.38 170 TRP A CA 1
ATOM 1343 C C . TRP A 1 170 ? -1.962 13.234 23.469 1 95.38 170 TRP A C 1
ATOM 1345 O O . TRP A 1 170 ? -1.627 14.211 22.797 1 95.38 170 TRP A O 1
ATOM 1355 N N . ASP A 1 171 ? -1.398 12.852 24.562 1 93.19 171 ASP A N 1
ATOM 1356 C CA . ASP A 1 171 ? -0.081 13.383 24.906 1 93.19 171 ASP A CA 1
ATOM 1357 C C . ASP A 1 171 ? 1.022 12.609 24.188 1 93.19 171 ASP A C 1
ATOM 1359 O O . ASP A 1 171 ? 1.166 11.398 24.375 1 93.19 171 ASP A O 1
ATOM 1363 N N . LEU A 1 172 ? 1.844 13.273 23.422 1 88.81 172 LEU A N 1
ATOM 1364 C CA . LEU A 1 172 ? 2.836 12.625 22.562 1 88.81 172 LEU A CA 1
ATOM 1365 C C . LEU A 1 172 ? 3.926 11.961 23.406 1 88.81 172 LEU A C 1
ATOM 1367 O O . LEU A 1 172 ? 4.508 10.961 22.984 1 88.81 172 LEU A O 1
ATOM 1371 N N . ASP A 1 173 ? 4.223 12.516 24.531 1 89.44 173 ASP A N 1
ATOM 1372 C CA . ASP A 1 173 ? 5.344 12.039 25.344 1 89.44 173 ASP A CA 1
ATOM 1373 C C . ASP A 1 173 ? 4.93 10.852 26.203 1 89.44 173 ASP A C 1
ATOM 1375 O O . ASP A 1 173 ? 5.66 9.867 26.297 1 89.44 173 ASP A O 1
ATOM 1379 N N . THR A 1 174 ? 3.688 10.922 26.734 1 91.62 174 THR A N 1
ATOM 1380 C CA . THR A 1 174 ? 3.273 9.875 27.656 1 91.62 174 THR A CA 1
ATOM 1381 C C . THR A 1 174 ? 2.418 8.836 26.938 1 91.62 174 THR A C 1
ATOM 1383 O O . THR A 1 174 ? 2.268 7.711 27.438 1 91.62 174 THR A O 1
ATOM 1386 N N . GLY A 1 175 ? 1.828 9.258 25.891 1 92 175 GLY A N 1
ATOM 1387 C CA . GLY A 1 175 ? 0.928 8.352 25.188 1 92 175 GLY A CA 1
ATOM 1388 C C . GLY A 1 175 ? -0.46 8.305 25.797 1 92 175 GLY A C 1
ATOM 1389 O O . GLY A 1 175 ? -1.331 7.578 25.312 1 92 175 GLY A O 1
ATOM 1390 N N . GLU A 1 176 ? -0.744 9.094 26.781 1 95.88 176 GLU A N 1
ATOM 1391 C CA . GLU A 1 176 ? -2.033 9.086 27.453 1 95.88 176 GLU A CA 1
ATOM 1392 C C . GLU A 1 176 ? -3.035 10 26.766 1 95.88 176 GLU A C 1
ATOM 1394 O O . GLU A 1 176 ? -2.652 11.016 26.172 1 95.88 176 GLU A O 1
ATOM 1399 N N . PRO A 1 177 ? -4.316 9.57 26.828 1 96.31 177 PRO A N 1
ATOM 1400 C CA . PRO A 1 177 ? -5.324 10.508 26.328 1 96.31 177 PRO A CA 1
ATOM 1401 C C . PRO A 1 177 ? -5.359 11.82 27.109 1 96.31 177 PRO A C 1
ATOM 1403 O O . PRO A 1 177 ? -5.125 11.828 28.312 1 96.31 177 PRO A O 1
ATOM 1406 N N . THR A 1 178 ? -5.652 12.883 26.469 1 93.69 178 THR A N 1
ATOM 1407 C CA . THR A 1 178 ? -5.637 14.188 27.109 1 93.69 178 THR A CA 1
ATOM 1408 C C . THR A 1 178 ? -6.883 14.383 27.969 1 93.69 178 THR A C 1
ATOM 1410 O O . THR A 1 178 ? -6.926 15.273 28.828 1 93.69 178 THR A O 1
ATOM 1413 N N . GLY A 1 179 ? -7.984 13.625 27.766 1 94.62 179 GLY A N 1
ATOM 1414 C CA . GLY A 1 179 ? -9.188 13.68 28.578 1 94.62 179 GLY A CA 1
ATOM 1415 C C . GLY A 1 179 ? -10.141 12.523 28.312 1 94.62 179 GLY A C 1
ATOM 1416 O O . GLY A 1 179 ? -9.914 11.727 27.406 1 94.62 179 GLY A O 1
ATOM 1417 N N . PRO A 1 180 ? -11.148 12.43 29.141 1 96.56 180 PRO A N 1
ATOM 1418 C CA . PRO A 1 180 ? -12.109 11.336 28.984 1 96.56 180 PRO A CA 1
ATOM 1419 C C . PRO A 1 180 ? -12.844 11.391 27.641 1 96.56 180 PRO A C 1
ATOM 1421 O O . PRO A 1 180 ? -13.258 10.352 27.125 1 96.56 180 PRO A O 1
ATOM 1424 N N . HIS A 1 181 ? -13 12.594 27.078 1 97.12 181 HIS A N 1
ATOM 1425 C CA . HIS A 1 181 ? -13.703 12.75 25.812 1 97.12 181 HIS A CA 1
ATOM 1426 C C . HIS A 1 181 ? -12.984 12.008 24.688 1 97.12 181 HIS A C 1
ATOM 1428 O O . HIS A 1 181 ? -13.625 11.516 23.766 1 97.12 181 HIS A O 1
ATOM 1434 N N . THR A 1 182 ? -11.656 11.922 24.797 1 97.62 182 THR A N 1
ATOM 1435 C CA . THR A 1 182 ? -10.883 11.188 23.797 1 97.62 182 THR A CA 1
ATOM 1436 C C . THR A 1 182 ? -11.234 9.703 23.812 1 97.62 182 THR A C 1
ATOM 1438 O O . THR A 1 182 ? -11.484 9.102 22.766 1 97.62 182 THR A O 1
ATOM 1441 N N . LEU A 1 183 ? -11.336 9.125 25 1 97.94 183 LEU A N 1
ATOM 1442 C CA . LEU A 1 183 ? -11.664 7.707 25.156 1 97.94 183 LEU A CA 1
ATOM 1443 C C . LEU A 1 183 ? -13.102 7.438 24.734 1 97.94 183 LEU A C 1
ATOM 1445 O O . LEU A 1 183 ? -13.398 6.414 24.109 1 97.94 183 LEU A O 1
ATOM 1449 N N . GLU A 1 184 ? -13.961 8.367 25.125 1 98.5 184 GLU A N 1
ATOM 1450 C CA . GLU A 1 184 ? -15.359 8.227 24.75 1 98.5 184 GLU A CA 1
ATOM 1451 C C . GLU A 1 184 ? -15.516 8.266 23.219 1 98.5 184 GLU A C 1
ATOM 1453 O O . GLU A 1 184 ? -16.25 7.453 22.656 1 98.5 184 GLU A O 1
ATOM 1458 N N . ALA A 1 185 ? -14.859 9.195 22.562 1 98.62 185 ALA A N 1
ATOM 1459 C CA . ALA A 1 185 ? -14.914 9.297 21.109 1 98.62 185 ALA A CA 1
ATOM 1460 C C . ALA A 1 185 ? -14.406 8.016 20.453 1 98.62 185 ALA A C 1
ATOM 1462 O O . ALA A 1 185 ? -15.023 7.496 19.516 1 98.62 185 ALA A O 1
ATOM 1463 N N . ARG A 1 186 ? -13.273 7.523 20.953 1 98.44 186 ARG A N 1
ATOM 1464 C CA . ARG A 1 186 ? -12.711 6.293 20.406 1 98.44 186 ARG A CA 1
ATOM 1465 C C . ARG A 1 186 ? -13.703 5.141 20.516 1 98.44 186 ARG A C 1
ATOM 1467 O O . ARG A 1 186 ? -13.914 4.398 19.547 1 98.44 186 ARG A O 1
ATOM 1474 N N . LYS A 1 187 ? -14.289 4.992 21.672 1 98.38 187 LYS A N 1
ATOM 1475 C CA . LYS A 1 187 ? -15.25 3.92 21.906 1 98.38 187 LYS A CA 1
ATOM 1476 C C . LYS A 1 187 ? -16.422 4.02 20.938 1 98.38 187 LYS A C 1
ATOM 1478 O O . LYS A 1 187 ? -16.859 3.016 20.359 1 98.38 187 LYS A O 1
ATOM 1483 N N . VAL A 1 188 ? -16.969 5.223 20.734 1 98.69 188 VAL A N 1
ATOM 1484 C CA . VAL A 1 188 ? -18.094 5.457 19.844 1 98.69 188 VAL A CA 1
ATOM 1485 C C . VAL A 1 188 ? -17.719 5.059 18.422 1 98.69 188 VAL A C 1
ATOM 1487 O O . VAL A 1 188 ? -18.469 4.363 17.75 1 98.69 188 VAL A O 1
ATOM 1490 N N . ILE A 1 189 ? -16.547 5.488 18 1 98.75 189 ILE A N 1
ATOM 1491 C CA . ILE A 1 189 ? -16.078 5.223 16.641 1 98.75 189 ILE A CA 1
ATOM 1492 C C . ILE A 1 189 ? -15.898 3.721 16.438 1 98.75 189 ILE A C 1
ATOM 1494 O O . ILE A 1 189 ? -16.422 3.152 15.477 1 98.75 189 ILE A O 1
ATOM 1498 N N . GLU A 1 190 ? -15.227 3.086 17.359 1 98.12 190 GLU A N 1
ATOM 1499 C CA . GLU A 1 190 ? -14.906 1.671 17.219 1 98.12 190 GLU A CA 1
ATOM 1500 C C . GLU A 1 190 ? -16.156 0.805 17.312 1 98.12 190 GLU A C 1
ATOM 1502 O O . GLU A 1 190 ? -16.266 -0.207 16.609 1 98.12 190 GLU A O 1
ATOM 1507 N N . THR A 1 191 ? -17.094 1.194 18.156 1 98.06 191 THR A N 1
ATOM 1508 C CA . THR A 1 191 ? -18.375 0.498 18.203 1 98.06 191 THR A CA 1
ATOM 1509 C C . THR A 1 191 ? -19.094 0.616 16.859 1 98.06 191 THR A C 1
ATOM 1511 O O . THR A 1 191 ? -19.641 -0.366 16.359 1 98.06 191 THR A O 1
ATOM 1514 N N . GLY A 1 192 ? -19.125 1.836 16.312 1 98.06 192 GLY A N 1
ATOM 1515 C CA . GLY A 1 192 ? -19.719 2.039 15.008 1 98.06 192 GLY A CA 1
ATOM 1516 C C . GLY A 1 192 ? -19.062 1.214 13.914 1 98.06 192 GLY A C 1
ATOM 1517 O O . GLY A 1 192 ? -19.75 0.584 13.109 1 98.06 192 GLY A O 1
ATOM 1518 N N . LEU A 1 193 ? -17.781 1.135 13.914 1 97.69 193 LEU A N 1
ATOM 1519 C CA . LEU A 1 193 ? -17.016 0.439 12.883 1 97.69 193 LEU A CA 1
ATOM 1520 C C . LEU A 1 193 ? -17.203 -1.07 13 1 97.69 193 LEU A C 1
ATOM 1522 O O . LEU A 1 193 ? -17 -1.799 12.023 1 97.69 193 LEU A O 1
ATOM 1526 N N . ALA A 1 194 ? -17.531 -1.549 14.125 1 95 194 ALA A N 1
ATOM 1527 C CA . ALA A 1 194 ? -17.703 -2.982 14.344 1 95 194 ALA A CA 1
ATOM 1528 C C . ALA A 1 194 ? -19.016 -3.475 13.75 1 95 194 ALA A C 1
ATOM 1530 O O . ALA A 1 194 ? -19.203 -4.676 13.547 1 95 194 ALA A O 1
ATOM 1531 N N . SER A 1 195 ? -19.906 -2.504 13.492 1 94.25 195 SER A N 1
ATOM 1532 C CA . SER A 1 195 ? -21.203 -2.883 12.922 1 94.25 195 SER A CA 1
ATOM 1533 C C . SER A 1 195 ? -21.094 -3.123 11.422 1 94.25 195 SER A C 1
ATOM 1535 O O . SER A 1 195 ? -20.172 -2.609 10.766 1 94.25 195 SER A O 1
ATOM 1537 N N . THR A 1 196 ? -21.984 -3.885 10.844 1 90.5 196 THR A N 1
ATOM 1538 C CA . THR A 1 196 ? -22 -4.195 9.414 1 90.5 196 THR A CA 1
ATOM 1539 C C . THR A 1 196 ? -22.203 -2.928 8.586 1 90.5 196 THR A C 1
ATOM 1541 O O . THR A 1 196 ? -21.578 -2.748 7.547 1 90.5 196 THR A O 1
ATOM 1544 N N . VAL A 1 197 ? -23 -2.047 9.133 1 90.38 197 VAL A N 1
ATOM 1545 C CA . VAL A 1 197 ? -23.359 -0.844 8.391 1 90.38 197 VAL A CA 1
ATOM 1546 C C . VAL A 1 197 ? -22.266 0.217 8.578 1 90.38 197 VAL A C 1
ATOM 1548 O O . VAL A 1 197 ? -22.062 1.06 7.703 1 90.38 197 VAL A O 1
ATOM 1551 N N . GLY A 1 198 ? -21.609 0.116 9.672 1 93.75 198 GLY A N 1
ATOM 1552 C CA . GLY A 1 198 ? -20.656 1.152 10 1 93.75 198 GLY A CA 1
ATOM 1553 C C . GLY A 1 198 ? -19.25 0.822 9.539 1 93.75 198 GLY A C 1
ATOM 1554 O O . GLY A 1 198 ? -18.375 1.698 9.492 1 93.75 198 GLY A O 1
ATOM 1555 N N . ARG A 1 199 ? -19.031 -0.348 9.094 1 94.81 199 ARG A N 1
ATOM 1556 C CA . ARG A 1 199 ? -17.688 -0.832 8.766 1 94.81 199 ARG A CA 1
ATOM 1557 C C . ARG A 1 199 ? -17.062 -0.004 7.648 1 94.81 199 ARG A C 1
ATOM 1559 O O . ARG A 1 199 ? -15.883 0.334 7.699 1 94.81 199 ARG A O 1
ATOM 1566 N N . ALA A 1 200 ? -17.859 0.306 6.688 1 95.62 200 ALA A N 1
ATOM 1567 C CA . ALA A 1 200 ? -17.359 1.071 5.547 1 95.62 200 ALA A CA 1
ATOM 1568 C C . ALA A 1 200 ? -17.984 2.469 5.52 1 95.62 200 ALA A C 1
ATOM 1570 O O . ALA A 1 200 ? -18.266 3.004 4.445 1 95.62 200 ALA A O 1
ATOM 1571 N N . HIS A 1 201 ? -18.281 3 6.652 1 98.19 201 HIS A N 1
ATOM 1572 C CA . HIS A 1 201 ? -18.781 4.367 6.746 1 98.19 201 HIS A CA 1
ATOM 1573 C C . HIS A 1 201 ? -17.641 5.379 6.637 1 98.19 201 HIS A C 1
ATOM 1575 O O . HIS A 1 201 ? -16.703 5.359 7.441 1 98.19 201 HIS A O 1
ATOM 1581 N N . PRO A 1 202 ? -17.641 6.277 5.645 1 98.38 202 PRO A N 1
ATOM 1582 C CA . PRO A 1 202 ? -16.484 7.137 5.383 1 98.38 202 PRO A CA 1
ATOM 1583 C C . PRO A 1 202 ? -16.141 8.031 6.574 1 98.38 202 PRO A C 1
ATOM 1585 O O . PRO A 1 202 ? -14.961 8.211 6.887 1 98.38 202 PRO A O 1
ATOM 1588 N N . ALA A 1 203 ? -17.094 8.555 7.262 1 98.62 203 ALA A N 1
ATOM 1589 C CA . ALA A 1 203 ? -16.812 9.453 8.383 1 98.62 203 ALA A CA 1
ATOM 1590 C C . ALA A 1 203 ? -16.203 8.688 9.555 1 98.62 203 ALA A C 1
ATOM 1592 O O . ALA A 1 203 ? -15.297 9.18 10.219 1 98.62 203 ALA A O 1
ATOM 1593 N N . LEU A 1 204 ? -16.797 7.527 9.844 1 98.75 204 LEU A N 1
ATOM 1594 C CA . LEU A 1 204 ? -16.25 6.742 10.945 1 98.75 204 LEU A CA 1
ATOM 1595 C C . LEU A 1 204 ? -14.812 6.316 10.656 1 98.75 204 LEU A C 1
ATOM 1597 O O . LEU A 1 204 ? -13.953 6.398 11.531 1 98.75 204 LEU A O 1
ATOM 1601 N N . CYS A 1 205 ? -14.539 5.824 9.422 1 98.81 205 CYS A N 1
ATOM 1602 C CA . CYS A 1 205 ? -13.172 5.496 9.039 1 98.81 205 CYS A CA 1
ATOM 1603 C C . CYS A 1 205 ? -12.258 6.711 9.172 1 98.81 205 CYS A C 1
ATOM 1605 O O . CYS A 1 205 ? -11.172 6.617 9.742 1 98.81 205 CYS A O 1
ATOM 1607 N N . HIS A 1 206 ? -12.758 7.82 8.688 1 98.75 206 HIS A N 1
ATOM 1608 C CA . HIS A 1 206 ? -12.031 9.086 8.719 1 98.75 206 HIS A CA 1
ATOM 1609 C C . HIS A 1 206 ? -11.703 9.5 10.148 1 98.75 206 HIS A C 1
ATOM 1611 O O . HIS A 1 206 ? -10.555 9.789 10.469 1 98.75 206 HIS A O 1
ATOM 1617 N N . LEU A 1 207 ? -12.617 9.445 11.008 1 98.62 207 LEU A N 1
ATOM 1618 C CA . LEU A 1 207 ? -12.461 9.891 12.383 1 98.62 207 LEU A CA 1
ATOM 1619 C C . LEU A 1 207 ? -11.586 8.93 13.172 1 98.62 207 LEU A C 1
ATOM 1621 O O . LEU A 1 207 ? -10.859 9.344 14.086 1 98.62 207 LEU A O 1
ATOM 1625 N N . HIS A 1 208 ? -11.641 7.645 12.812 1 98.75 208 HIS A N 1
ATOM 1626 C CA . HIS A 1 208 ? -10.758 6.691 13.477 1 98.75 208 HIS A CA 1
ATOM 1627 C C . HIS A 1 208 ? -9.289 7.023 13.227 1 98.75 208 HIS A C 1
ATOM 1629 O O . HIS A 1 208 ? -8.461 6.902 14.125 1 98.75 208 HIS A O 1
ATOM 1635 N N . ILE A 1 209 ? -9.016 7.453 12.062 1 98.56 209 ILE A N 1
ATOM 1636 C CA . ILE A 1 209 ? -7.656 7.871 11.734 1 98.56 209 ILE A CA 1
ATOM 1637 C C . ILE A 1 209 ? -7.27 9.078 12.578 1 98.56 209 ILE A C 1
ATOM 1639 O O . ILE A 1 209 ? -6.219 9.078 13.227 1 98.56 209 ILE A O 1
ATOM 1643 N N . HIS A 1 210 ? -8.164 10.047 12.648 1 97.81 210 HIS A N 1
ATOM 1644 C CA . HIS A 1 210 ? -7.863 11.258 13.406 1 97.81 210 HIS A CA 1
ATOM 1645 C C . HIS A 1 210 ? -7.676 10.953 14.883 1 97.81 210 HIS A C 1
ATOM 1647 O O . HIS A 1 210 ? -6.82 11.547 15.547 1 97.81 210 HIS A O 1
ATOM 1653 N N . ILE A 1 211 ? -8.461 10.023 15.422 1 97.81 211 ILE A N 1
ATOM 1654 C CA . ILE A 1 211 ? -8.414 9.773 16.859 1 97.81 211 ILE A CA 1
ATOM 1655 C C . ILE A 1 211 ? -7.148 8.984 17.203 1 97.81 211 ILE A C 1
ATOM 1657 O O . ILE A 1 211 ? -6.637 9.086 18.328 1 97.81 211 ILE A O 1
ATOM 1661 N N . MET A 1 212 ? -6.602 8.258 16.219 1 97.62 212 MET A N 1
ATOM 1662 C CA . MET A 1 212 ? -5.52 7.336 16.547 1 97.62 212 MET A CA 1
ATOM 1663 C C . MET A 1 212 ? -4.176 7.883 16.078 1 97.62 212 MET A C 1
ATOM 1665 O O . MET A 1 212 ? -3.123 7.457 16.562 1 97.62 212 MET A O 1
ATOM 1669 N N . GLU A 1 213 ? -4.098 8.75 15.125 1 96.19 213 GLU A N 1
ATOM 1670 C CA . GLU A 1 213 ? -2.873 9.141 14.43 1 96.19 213 GLU A CA 1
ATOM 1671 C C . GLU A 1 213 ? -1.818 9.648 15.414 1 96.19 213 GLU A C 1
ATOM 1673 O O . GLU A 1 213 ? 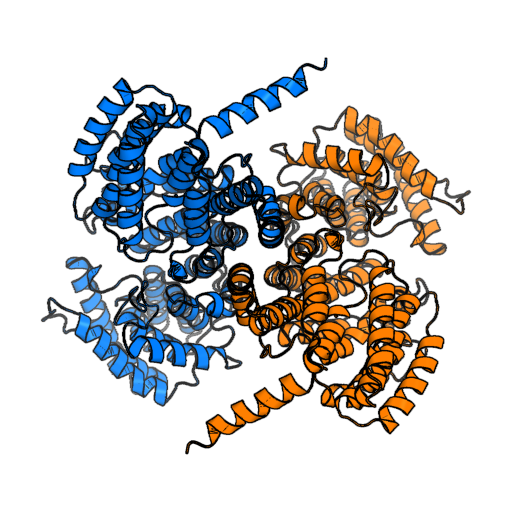-0.625 9.398 15.227 1 96.19 213 GLU A O 1
ATOM 1678 N N . MET A 1 214 ? -2.229 10.344 16.484 1 93.62 214 MET A N 1
ATOM 1679 C CA . MET A 1 214 ? -1.286 10.898 17.453 1 93.62 214 MET A CA 1
ATOM 1680 C C . MET A 1 214 ? -1.101 9.961 18.641 1 93.62 214 MET A C 1
ATOM 1682 O O . MET A 1 214 ? -0.283 10.219 19.516 1 93.62 214 MET A O 1
ATOM 1686 N N . SER A 1 215 ? -1.837 8.875 18.703 1 95.88 215 SER A N 1
ATOM 1687 C CA . SER A 1 215 ? -1.805 7.938 19.828 1 95.88 215 SER A CA 1
ATOM 1688 C C . SER A 1 215 ? -0.527 7.105 19.812 1 95.88 215 SER A C 1
ATOM 1690 O O . SER A 1 215 ? 0.231 7.137 18.844 1 95.88 215 SER A O 1
ATOM 1692 N N . PRO A 1 216 ? -0.261 6.441 20.922 1 95.12 216 PRO A N 1
ATOM 1693 C CA . PRO A 1 216 ? 0.906 5.555 20.922 1 95.12 216 PRO A CA 1
ATOM 1694 C C . PRO A 1 216 ? 0.687 4.289 20.094 1 95.12 216 PRO A C 1
ATOM 1696 O O . PRO A 1 216 ? 1.605 3.48 19.938 1 95.12 216 PRO A O 1
ATOM 1699 N N . ASN A 1 217 ? -0.507 4.074 19.562 1 96.75 217 ASN A N 1
ATOM 1700 C CA . ASN A 1 217 ? -0.828 2.9 18.766 1 96.75 217 ASN A CA 1
ATOM 1701 C C . ASN A 1 217 ? -1.572 3.283 17.484 1 96.75 217 ASN A C 1
ATOM 1703 O O . ASN A 1 217 ? -2.666 2.779 17.219 1 96.75 217 ASN A O 1
ATOM 1707 N N . PRO A 1 218 ? -0.933 4.117 16.656 1 97.81 218 PRO A N 1
ATOM 1708 C CA . PRO A 1 218 ? -1.634 4.582 15.461 1 97.81 218 PRO A CA 1
ATOM 1709 C C . PRO A 1 218 ? -1.998 3.443 14.508 1 97.81 218 PRO A C 1
ATOM 1711 O O . PRO A 1 218 ? -2.947 3.564 13.727 1 97.81 218 PRO A O 1
ATOM 1714 N N . GLU A 1 219 ? -1.284 2.279 14.578 1 98.19 219 GLU A N 1
ATOM 1715 C CA . GLU A 1 219 ? -1.514 1.147 13.688 1 98.19 219 GLU A CA 1
ATOM 1716 C C . GLU A 1 219 ? -2.926 0.592 13.852 1 98.19 219 GLU A C 1
ATOM 1718 O O . GLU A 1 219 ? -3.449 -0.065 12.945 1 98.19 219 GLU A O 1
ATOM 1723 N N . LEU A 1 220 ? -3.541 0.869 14.961 1 98.19 220 LEU A N 1
ATOM 1724 C CA . LEU A 1 220 ? -4.887 0.356 15.195 1 98.19 220 LEU A CA 1
ATOM 1725 C C . LEU A 1 220 ? -5.875 0.945 14.195 1 98.19 220 LEU A C 1
ATOM 1727 O O . LEU A 1 220 ? -6.965 0.403 14 1 98.19 220 LEU A O 1
ATOM 1731 N N . ALA A 1 221 ? -5.539 2.029 13.508 1 98.56 221 ALA A N 1
ATOM 1732 C CA . ALA A 1 221 ? -6.43 2.666 12.539 1 98.56 221 ALA A CA 1
ATOM 1733 C C . ALA A 1 221 ? -6.164 2.15 11.125 1 98.56 221 ALA A C 1
ATOM 1735 O O . ALA A 1 221 ? -6.828 2.564 10.18 1 98.56 221 ALA A O 1
ATOM 1736 N N . LEU A 1 222 ? -5.258 1.192 10.914 1 98.31 222 LEU A N 1
ATOM 1737 C CA . LEU A 1 222 ? -4.855 0.713 9.602 1 98.31 222 LEU A CA 1
ATOM 1738 C C . LEU A 1 222 ? -6.047 0.135 8.844 1 98.31 222 LEU A C 1
ATOM 1740 O O . LEU A 1 222 ? -6.27 0.472 7.68 1 98.31 222 LEU A O 1
ATOM 1744 N N . PRO A 1 223 ? -6.875 -0.748 9.477 1 97.19 223 PRO A N 1
ATOM 1745 C CA . PRO A 1 223 ? -8 -1.295 8.711 1 97.19 223 PRO A CA 1
ATOM 1746 C C . PRO A 1 223 ? -8.945 -0.213 8.195 1 97.19 223 PRO A C 1
ATOM 1748 O O . PRO A 1 223 ? -9.383 -0.263 7.043 1 97.19 223 PRO A O 1
ATOM 1751 N N . ALA A 1 224 ? -9.25 0.778 9.055 1 98.12 224 ALA A N 1
ATOM 1752 C CA . ALA A 1 224 ? -10.094 1.892 8.633 1 98.12 224 ALA A CA 1
ATOM 1753 C C . ALA A 1 224 ? -9.43 2.695 7.516 1 98.12 224 ALA A C 1
ATOM 1755 O O . ALA A 1 224 ? -10.094 3.119 6.566 1 98.12 224 ALA A O 1
ATOM 1756 N N . ALA A 1 225 ? -8.133 2.947 7.652 1 98.38 225 ALA A N 1
ATOM 1757 C CA . ALA A 1 225 ? -7.371 3.68 6.645 1 98.38 225 ALA A CA 1
ATOM 1758 C C . ALA A 1 225 ? -7.402 2.955 5.301 1 98.38 225 ALA A C 1
ATOM 1760 O O . ALA A 1 225 ? -7.594 3.58 4.254 1 98.38 225 ALA A O 1
ATOM 1761 N N . ASP A 1 226 ? -7.219 1.65 5.324 1 96.81 226 ASP A N 1
ATOM 1762 C CA . ASP A 1 226 ? -7.238 0.847 4.105 1 96.81 226 ASP A CA 1
ATOM 1763 C C . ASP A 1 226 ? -8.594 0.95 3.4 1 96.81 226 ASP A C 1
ATOM 1765 O O . ASP A 1 226 ? -8.648 1.067 2.174 1 96.81 226 ASP A O 1
ATOM 1769 N N . ARG A 1 227 ? -9.648 0.923 4.141 1 96.69 227 ARG A N 1
ATOM 1770 C CA . ARG A 1 227 ? -10.977 1.009 3.545 1 96.69 227 ARG A CA 1
ATOM 1771 C C . ARG A 1 227 ? -11.25 2.412 3.014 1 96.69 227 ARG A C 1
ATOM 1773 O O . ARG A 1 227 ? -11.82 2.57 1.932 1 96.69 227 ARG A O 1
ATOM 1780 N N . LEU A 1 228 ? -10.875 3.424 3.754 1 98.31 228 LEU A N 1
ATOM 1781 C CA . LEU A 1 228 ? -11.211 4.809 3.447 1 98.31 228 LEU A CA 1
ATOM 1782 C C . LEU A 1 228 ? -10.695 5.203 2.068 1 98.31 228 LEU A C 1
ATOM 1784 O O . LEU A 1 228 ? -11.336 5.977 1.355 1 98.31 228 LEU A O 1
ATOM 1788 N N . ARG A 1 229 ? -9.609 4.629 1.614 1 96.06 229 ARG A N 1
ATOM 1789 C CA . ARG A 1 229 ? -8.961 4.941 0.345 1 96.06 229 ARG A CA 1
ATOM 1790 C C . ARG A 1 229 ? -9.922 4.746 -0.824 1 96.06 229 ARG A C 1
ATOM 1792 O O . ARG A 1 229 ? -9.734 5.34 -1.889 1 96.06 229 ARG A O 1
ATOM 1799 N N . TYR A 1 230 ? -10.938 3.998 -0.598 1 94.38 230 TYR A N 1
ATOM 1800 C CA . TYR A 1 230 ? -11.773 3.604 -1.728 1 94.38 230 TYR A CA 1
ATOM 1801 C C . TYR A 1 230 ? -13.211 4.074 -1.536 1 94.38 230 TYR A C 1
ATOM 1803 O O . TYR A 1 230 ? -14.078 3.791 -2.365 1 94.38 230 TYR A O 1
ATOM 1811 N N . LEU A 1 231 ? -13.453 4.871 -0.512 1 97.5 231 LEU A N 1
ATOM 1812 C CA . LEU A 1 231 ? -14.844 5.164 -0.165 1 97.5 231 LEU A CA 1
ATOM 1813 C C . LEU A 1 231 ? -15.297 6.465 -0.813 1 97.5 231 LEU A C 1
ATOM 1815 O O . LEU A 1 231 ? -16.484 6.641 -1.093 1 97.5 231 LEU A O 1
ATOM 1819 N N . VAL A 1 232 ? -14.375 7.41 -1.001 1 98.25 232 VAL A N 1
ATOM 1820 C CA . VAL A 1 232 ? -14.734 8.703 -1.57 1 98.25 232 VAL A CA 1
ATOM 1821 C C . VAL A 1 232 ? -13.688 9.117 -2.609 1 98.25 232 VAL A C 1
ATOM 1823 O O . VAL A 1 232 ? -12.891 10.023 -2.371 1 98.25 232 VAL A O 1
ATOM 1826 N N . PRO A 1 233 ? -13.789 8.688 -3.861 1 96 233 PRO A N 1
ATOM 1827 C CA . PRO A 1 233 ? -12.703 8.781 -4.84 1 96 233 PRO A CA 1
ATOM 1828 C C . PRO A 1 233 ? -12.32 10.227 -5.156 1 96 233 PRO A C 1
ATOM 1830 O O . PRO A 1 233 ? -11.141 10.516 -5.379 1 96 233 PRO A O 1
ATOM 1833 N N . ASP A 1 234 ? -13.266 11.141 -5.129 1 96.94 234 ASP A N 1
ATOM 1834 C CA . ASP A 1 234 ? -12.93 12.516 -5.492 1 96.94 234 ASP A CA 1
ATOM 1835 C C . ASP A 1 234 ? -12.859 13.406 -4.254 1 96.94 234 ASP A C 1
ATOM 1837 O O . ASP A 1 234 ? -12.75 14.633 -4.371 1 96.94 234 ASP A O 1
ATOM 1841 N N . GLY A 1 235 ? -13.031 12.789 -3.049 1 97.56 235 GLY A N 1
ATOM 1842 C CA . GLY A 1 235 ? -12.789 13.508 -1.812 1 97.56 235 GLY A CA 1
ATOM 1843 C C . GLY A 1 235 ? -11.328 13.523 -1.404 1 97.56 235 GLY A C 1
ATOM 1844 O O . GLY A 1 235 ? -10.859 12.617 -0.715 1 97.56 235 GLY A O 1
ATOM 1845 N N . SER A 1 236 ? -10.656 14.562 -1.839 1 97.31 236 SER A N 1
ATOM 1846 C CA . SER A 1 236 ? -9.203 14.625 -1.684 1 97.31 236 SER A CA 1
ATOM 1847 C C . SER A 1 236 ? -8.797 14.398 -0.231 1 97.31 236 SER A C 1
ATOM 1849 O O . SER A 1 236 ? -7.836 13.672 0.046 1 97.31 236 SER A O 1
ATOM 1851 N N . HIS A 1 237 ? -9.531 14.953 0.711 1 97.62 237 HIS A N 1
ATOM 1852 C CA . HIS A 1 237 ? -9.203 14.781 2.121 1 97.62 237 HIS A CA 1
ATOM 1853 C C . HIS A 1 237 ? -9.273 13.312 2.527 1 97.62 237 HIS A C 1
ATOM 1855 O O . HIS A 1 237 ? -8.438 12.844 3.301 1 97.62 237 HIS A O 1
ATOM 1861 N N . MET A 1 238 ? -10.281 12.688 1.996 1 98.44 238 MET A N 1
ATOM 1862 C CA . MET A 1 238 ? -10.492 11.281 2.344 1 98.44 238 MET A CA 1
ATOM 1863 C C . MET A 1 238 ? -9.391 10.406 1.752 1 98.44 238 MET A C 1
ATOM 1865 O O . MET A 1 238 ? -9.062 9.359 2.312 1 98.44 238 MET A O 1
ATOM 1869 N N . LEU A 1 239 ? -8.805 10.773 0.631 1 98.19 239 LEU A N 1
ATOM 1870 C CA . LEU A 1 239 ? -7.66 10.086 0.035 1 98.19 239 LEU A CA 1
ATOM 1871 C C . LEU A 1 239 ? -6.383 10.375 0.817 1 98.19 239 LEU A C 1
ATOM 1873 O O . LEU A 1 239 ? -5.496 9.523 0.901 1 98.19 239 LEU A O 1
ATOM 1877 N N . HIS A 1 240 ? -6.289 11.508 1.453 1 98.19 240 HIS A N 1
ATOM 1878 C CA . HIS A 1 240 ? -5.113 11.969 2.184 1 98.19 240 HIS A CA 1
ATOM 1879 C C . HIS A 1 240 ? -5.031 11.32 3.562 1 98.19 240 HIS A C 1
ATOM 1881 O O . HIS A 1 240 ? -3.949 10.953 4.02 1 98.19 240 HIS A O 1
ATOM 1887 N N . MET A 1 241 ? -6.113 11.156 4.188 1 98.44 241 MET A N 1
ATOM 1888 C CA . MET A 1 241 ? -6.152 10.844 5.609 1 98.44 241 MET A CA 1
ATOM 1889 C C . MET A 1 241 ? -5.465 9.508 5.887 1 98.44 241 MET A C 1
ATOM 1891 O O . MET A 1 241 ? -4.699 9.383 6.844 1 98.44 241 MET A O 1
ATOM 1895 N N . PRO A 1 242 ? -5.617 8.5 5.02 1 98.62 242 PRO A N 1
ATOM 1896 C CA . PRO A 1 242 ? -4.891 7.254 5.289 1 98.62 242 PRO A CA 1
ATOM 1897 C C . PRO A 1 242 ? -3.381 7.457 5.359 1 98.62 242 PRO A C 1
ATOM 1899 O O . PRO A 1 242 ? -2.684 6.699 6.035 1 98.62 242 PRO A O 1
ATOM 1902 N N . THR A 1 243 ? -2.879 8.477 4.762 1 98.38 243 THR A N 1
ATOM 1903 C CA . THR A 1 243 ? -1.437 8.664 4.656 1 98.38 243 THR A CA 1
ATOM 1904 C C . THR A 1 243 ? -0.848 9.094 5.996 1 98.38 243 THR A C 1
ATOM 1906 O O . THR A 1 243 ? 0.355 8.953 6.227 1 98.38 243 THR A O 1
ATOM 1909 N N . HIS A 1 244 ? -1.689 9.641 6.918 1 97.81 244 HIS A N 1
ATOM 1910 C CA . HIS A 1 244 ? -1.237 9.875 8.289 1 97.81 244 HIS A CA 1
ATOM 1911 C C . HIS A 1 244 ? -0.802 8.57 8.945 1 97.81 244 HIS A C 1
ATOM 1913 O O . HIS A 1 244 ? 0.245 8.516 9.602 1 97.81 244 HIS A O 1
ATOM 1919 N N . ILE A 1 245 ? -1.589 7.574 8.734 1 98.5 245 ILE A N 1
ATOM 1920 C CA . ILE A 1 245 ? -1.292 6.281 9.352 1 98.5 245 ILE A CA 1
ATOM 1921 C C . ILE A 1 245 ? -0.144 5.609 8.602 1 98.5 245 ILE A C 1
ATOM 1923 O O . ILE A 1 245 ? 0.72 4.98 9.219 1 98.5 245 ILE A O 1
ATOM 1927 N N . ASP A 1 246 ? -0.119 5.754 7.234 1 98.25 246 ASP A N 1
ATOM 1928 C CA . ASP A 1 246 ? 0.993 5.211 6.461 1 98.25 246 ASP A CA 1
ATOM 1929 C C . ASP A 1 246 ? 2.33 5.73 6.98 1 98.25 246 ASP A C 1
ATOM 1931 O O . ASP A 1 246 ? 3.264 4.957 7.199 1 98.25 246 ASP A O 1
ATOM 1935 N N . ALA A 1 247 ? 2.402 7.031 7.172 1 97.25 247 ALA A N 1
ATOM 1936 C CA . ALA A 1 247 ? 3.637 7.633 7.668 1 97.25 247 ALA A CA 1
ATOM 1937 C C . ALA A 1 247 ? 3.963 7.133 9.07 1 97.25 247 ALA A C 1
ATOM 1939 O O . ALA A 1 247 ? 5.125 6.879 9.391 1 97.25 247 ALA A O 1
ATOM 1940 N N . ALA A 1 248 ? 2.934 6.992 9.883 1 97.5 248 ALA A N 1
ATOM 1941 C CA . ALA A 1 248 ? 3.127 6.562 11.266 1 97.5 248 ALA A CA 1
ATOM 1942 C C . ALA A 1 248 ? 3.695 5.148 11.328 1 97.5 248 ALA A C 1
ATOM 1944 O O . ALA A 1 248 ? 4.453 4.816 12.242 1 97.5 248 ALA A O 1
ATOM 1945 N N . VAL A 1 249 ? 3.363 4.316 10.289 1 97.94 249 VAL A N 1
ATOM 1946 C CA . VAL A 1 249 ? 3.807 2.928 10.352 1 97.94 249 VAL A CA 1
ATOM 1947 C C . VAL A 1 249 ? 4.953 2.705 9.367 1 97.94 249 VAL A C 1
ATOM 1949 O O . VAL A 1 249 ? 5.344 1.564 9.109 1 97.94 249 VAL A O 1
ATOM 1952 N N . GLY A 1 250 ? 5.453 3.742 8.766 1 97.56 250 GLY A N 1
ATOM 1953 C CA . GLY A 1 250 ? 6.629 3.668 7.914 1 97.56 250 GLY A CA 1
ATOM 1954 C C . GLY A 1 250 ? 6.324 3.168 6.512 1 97.56 250 GLY A C 1
ATOM 1955 O O . GLY A 1 250 ? 7.207 2.645 5.828 1 97.56 250 GLY A O 1
ATOM 1956 N N . ASP A 1 251 ? 5.09 3.178 6.109 1 97.69 251 ASP A N 1
ATOM 1957 C CA . ASP A 1 251 ? 4.672 2.799 4.766 1 97.69 251 ASP A CA 1
ATOM 1958 C C . ASP A 1 251 ? 4.668 4.008 3.83 1 97.69 251 ASP A C 1
ATOM 1960 O O . ASP A 1 251 ? 3.629 4.359 3.266 1 97.69 251 ASP A O 1
ATOM 1964 N N . TYR A 1 252 ? 5.836 4.547 3.529 1 98 252 TYR A N 1
ATOM 1965 C CA . TYR A 1 252 ? 5.98 5.812 2.816 1 98 252 TYR A CA 1
ATOM 1966 C C . TYR A 1 252 ? 5.59 5.66 1.352 1 98 252 TYR A C 1
ATOM 1968 O O . TYR A 1 252 ? 5.055 6.59 0.746 1 98 252 TYR A O 1
ATOM 1976 N N . ARG A 1 253 ? 5.832 4.477 0.728 1 97.19 253 ARG A N 1
ATOM 1977 C CA . ARG A 1 253 ? 5.449 4.238 -0.659 1 97.19 253 ARG A CA 1
ATOM 1978 C C . ARG A 1 253 ? 3.939 4.375 -0.838 1 97.19 253 ARG A C 1
ATOM 1980 O O . ARG A 1 253 ? 3.477 5.016 -1.786 1 97.19 253 ARG A O 1
ATOM 1987 N N . ARG A 1 254 ? 3.215 3.834 0.086 1 97.19 254 ARG A N 1
ATOM 1988 C CA . ARG A 1 254 ? 1.761 3.926 0.008 1 97.19 254 ARG A CA 1
ATOM 1989 C C . ARG A 1 254 ? 1.29 5.359 0.227 1 97.19 254 ARG A C 1
ATOM 1991 O O . ARG A 1 254 ? 0.314 5.801 -0.385 1 97.19 254 ARG A O 1
ATOM 1998 N N . ALA A 1 255 ? 1.963 6.059 1.141 1 98.19 255 ALA A N 1
ATOM 1999 C CA . ALA A 1 255 ? 1.65 7.469 1.369 1 98.19 255 ALA A CA 1
ATOM 2000 C C . ALA A 1 255 ? 1.834 8.281 0.093 1 98.19 255 ALA A C 1
ATOM 2002 O O . ALA A 1 255 ? 1.015 9.148 -0.219 1 98.19 255 ALA A O 1
ATOM 2003 N N . ILE A 1 256 ? 2.885 8.023 -0.641 1 98 256 ILE A N 1
ATOM 2004 C CA . ILE A 1 256 ? 3.135 8.727 -1.892 1 98 256 ILE A CA 1
ATOM 2005 C C . ILE A 1 256 ? 2.004 8.445 -2.879 1 98 256 ILE A C 1
ATOM 2007 O O . ILE A 1 256 ? 1.458 9.367 -3.488 1 98 256 ILE A O 1
ATOM 2011 N N . ASP A 1 257 ? 1.593 7.18 -2.986 1 96.06 257 ASP A N 1
ATOM 2012 C CA . ASP A 1 257 ? 0.563 6.789 -3.945 1 96.06 257 ASP A CA 1
ATOM 2013 C C . ASP A 1 257 ? -0.767 7.473 -3.631 1 96.06 257 ASP A C 1
ATOM 2015 O O . ASP A 1 257 ? -1.384 8.078 -4.512 1 96.06 257 ASP A O 1
ATOM 2019 N N . SER A 1 258 ? -1.148 7.387 -2.367 1 97.19 258 SER A N 1
ATOM 2020 C CA . SER A 1 258 ? -2.441 7.945 -1.981 1 97.19 258 SER A CA 1
ATOM 2021 C C . SER A 1 258 ? -2.449 9.461 -2.115 1 97.19 258 SER A C 1
ATOM 2023 O O . SER A 1 258 ? -3.441 10.047 -2.555 1 97.19 258 SER A O 1
ATOM 2025 N N . ASN A 1 259 ? -1.374 10.102 -1.76 1 98.06 259 ASN A N 1
ATOM 2026 C CA . ASN A 1 259 ? -1.304 11.547 -1.906 1 98.06 259 ASN A CA 1
ATOM 2027 C C . ASN A 1 259 ? -1.229 11.961 -3.373 1 98.06 259 ASN A C 1
ATOM 2029 O O . ASN A 1 259 ? -1.673 13.055 -3.74 1 98.06 259 ASN A O 1
ATOM 2033 N N . SER A 1 260 ? -0.667 11.125 -4.238 1 97.25 260 SER A N 1
ATOM 2034 C CA . SER A 1 260 ? -0.704 11.398 -5.672 1 97.25 260 SER A CA 1
ATOM 2035 C C . SER A 1 260 ? -2.133 11.367 -6.203 1 97.25 260 SER A C 1
ATOM 2037 O O . SER A 1 260 ? -2.521 12.227 -6.996 1 97.25 260 SER A O 1
ATOM 2039 N N . GLU A 1 261 ? -2.893 10.422 -5.742 1 96.12 261 GLU A N 1
ATOM 2040 C CA . GLU A 1 261 ? -4.301 10.359 -6.117 1 96.12 261 GLU A CA 1
ATOM 2041 C C . GLU A 1 261 ? -5.07 11.562 -5.586 1 96.12 261 GLU A C 1
ATOM 2043 O O . GLU A 1 261 ? -5.945 12.102 -6.266 1 96.12 261 GLU A O 1
ATOM 2048 N N . GLU A 1 262 ? -4.715 11.867 -4.414 1 96.88 262 GLU A N 1
ATOM 2049 C CA . GLU A 1 262 ? -5.316 13.039 -3.787 1 96.88 262 GLU A CA 1
ATOM 2050 C C . GLU A 1 262 ? -5.07 14.297 -4.617 1 96.88 262 GLU A C 1
ATOM 2052 O O . GLU A 1 262 ? -5.984 15.102 -4.824 1 96.88 262 GLU A O 1
ATOM 2057 N N . ILE A 1 263 ? -3.873 14.516 -5.055 1 97.44 263 ILE A N 1
ATOM 2058 C CA . ILE A 1 263 ? -3.496 15.688 -5.836 1 97.44 263 ILE A CA 1
ATOM 2059 C C . ILE A 1 263 ? -4.297 15.727 -7.137 1 97.44 263 ILE A C 1
ATOM 2061 O O . ILE A 1 263 ? -4.773 16.781 -7.551 1 97.44 263 ILE A O 1
ATOM 2065 N N . MET A 1 264 ? -4.531 14.578 -7.723 1 95.88 264 MET A N 1
ATOM 2066 C CA . MET A 1 264 ? -5.34 14.5 -8.938 1 95.88 264 MET A CA 1
ATOM 2067 C C . MET A 1 264 ? -6.789 14.875 -8.648 1 95.88 264 MET A C 1
ATOM 2069 O O . MET A 1 264 ? -7.422 15.578 -9.438 1 95.88 264 MET A O 1
ATOM 2073 N N . ALA A 1 265 ? -7.273 14.414 -7.535 1 96.88 265 ALA A N 1
ATOM 2074 C CA . ALA A 1 265 ? -8.641 14.75 -7.141 1 96.88 265 ALA A CA 1
ATOM 2075 C C . ALA A 1 265 ? -8.789 16.25 -6.906 1 96.88 265 ALA A C 1
ATOM 2077 O O . ALA A 1 265 ? -9.789 16.844 -7.309 1 96.88 265 ALA A O 1
ATOM 2078 N N . ASP A 1 266 ? -7.824 16.812 -6.27 1 97.12 266 ASP A N 1
ATOM 2079 C CA . ASP A 1 266 ? -7.836 18.266 -6.039 1 97.12 266 ASP A CA 1
ATOM 2080 C C . ASP A 1 266 ? -7.754 19.031 -7.359 1 97.12 266 ASP A C 1
ATOM 2082 O O . ASP A 1 266 ? -8.43 20.047 -7.539 1 97.12 266 ASP A O 1
ATOM 2086 N N . ASP A 1 267 ? -6.863 18.562 -8.203 1 96.38 267 ASP A N 1
ATOM 2087 C CA . ASP A 1 267 ? -6.762 19.219 -9.508 1 96.38 267 ASP A CA 1
ATOM 2088 C C . ASP A 1 267 ? -8.102 19.188 -10.234 1 96.38 267 ASP A C 1
ATOM 2090 O O . ASP A 1 267 ? -8.492 20.188 -10.867 1 96.38 267 ASP A O 1
ATOM 2094 N N . LYS A 1 268 ? -8.758 18.094 -10.18 1 95.31 268 LYS A N 1
ATOM 2095 C CA . LYS A 1 268 ? -10.086 17.969 -10.773 1 95.31 268 LYS A CA 1
ATOM 2096 C C . LYS A 1 268 ? -11.062 18.953 -10.133 1 95.31 268 LYS A C 1
ATOM 2098 O O . LYS A 1 268 ? -11.797 19.656 -10.844 1 95.31 268 LYS A O 1
ATOM 2103 N N . TYR A 1 269 ? -11.094 19.047 -8.836 1 96 269 TYR A N 1
ATOM 2104 C CA . TYR A 1 269 ? -12 19.938 -8.125 1 96 269 TYR A CA 1
ATOM 2105 C C . TYR A 1 269 ? -11.719 21.391 -8.461 1 96 269 TYR A C 1
ATOM 2107 O O . TYR A 1 269 ? -12.633 22.141 -8.812 1 96 269 TYR A O 1
ATOM 2115 N N . PHE A 1 270 ? -10.461 21.781 -8.445 1 94.25 270 PHE A N 1
ATOM 2116 C CA . PHE A 1 270 ? -10.078 23.172 -8.594 1 94.25 270 PHE A CA 1
ATOM 2117 C C . PHE A 1 270 ? -10.117 23.594 -10.055 1 94.25 270 PHE A C 1
ATOM 2119 O O . PHE A 1 270 ? -10.086 24.797 -10.367 1 94.25 270 PHE A O 1
ATOM 2126 N N . ALA A 1 271 ? -10.164 22.641 -10.961 1 92.81 271 ALA A N 1
ATOM 2127 C CA . ALA A 1 271 ? -10.414 22.953 -12.359 1 92.81 271 ALA A CA 1
ATOM 2128 C C . ALA A 1 271 ? -11.852 23.422 -12.578 1 92.81 271 ALA A C 1
ATOM 2130 O O . ALA A 1 271 ? -12.141 24.156 -13.523 1 92.81 271 ALA A O 1
ATOM 2131 N N . GLN A 1 272 ? -12.711 23.016 -11.664 1 90.69 272 GLN A N 1
ATOM 2132 C CA . GLN A 1 272 ? -14.133 23.297 -11.828 1 90.69 272 GLN A CA 1
ATOM 2133 C C . GLN A 1 272 ? -14.609 24.344 -10.812 1 90.69 272 GLN A C 1
ATOM 2135 O O . GLN A 1 272 ? -15.547 25.094 -11.078 1 90.69 272 GLN A O 1
ATOM 2140 N N . GLU A 1 273 ? -13.977 24.328 -9.672 1 89.38 273 GLU A N 1
ATOM 2141 C CA . GLU A 1 273 ? -14.406 25.172 -8.562 1 89.38 273 GLU A CA 1
ATOM 2142 C C . GLU A 1 273 ? -13.234 25.953 -7.992 1 89.38 273 GLU A C 1
ATOM 2144 O O . GLU A 1 273 ? -12.078 25.516 -8.078 1 89.38 273 GLU A O 1
ATOM 2149 N N . SER A 1 274 ? -13.477 27.094 -7.449 1 81.62 274 SER A N 1
ATOM 2150 C CA . SER A 1 274 ? -12.406 27.891 -6.871 1 81.62 274 SER A CA 1
ATOM 2151 C C . SER A 1 274 ? -12.07 27.438 -5.457 1 81.62 274 SER A C 1
ATOM 2153 O O . SER A 1 274 ? -10.93 27.578 -5.008 1 81.62 274 SER A O 1
ATOM 2155 N N . GLY A 1 275 ? -13.047 26.891 -4.812 1 79 275 GLY A N 1
ATOM 2156 C CA . GLY A 1 275 ? -12.852 26.453 -3.438 1 79 275 GLY A CA 1
ATOM 2157 C C . GLY A 1 275 ? -12.711 27.609 -2.461 1 79 275 GLY A C 1
ATOM 2158 O O . GLY A 1 275 ? -12.586 28.75 -2.871 1 79 275 GLY A O 1
ATOM 2159 N N . THR A 1 276 ? -12.68 27.281 -1.113 1 84.25 276 THR A N 1
ATOM 2160 C CA . THR A 1 276 ? -12.445 28.266 -0.061 1 84.25 276 THR A CA 1
ATOM 2161 C C . THR A 1 276 ? -10.945 28.406 0.219 1 84.25 276 THR A C 1
ATOM 2163 O O . THR A 1 276 ? -10.156 27.562 -0.185 1 84.25 276 THR A O 1
ATOM 2166 N N . ILE A 1 277 ? -10.578 29.422 0.85 1 84.25 277 ILE A N 1
ATOM 2167 C CA . ILE A 1 277 ? -9.195 29.656 1.256 1 84.25 277 ILE A CA 1
ATOM 2168 C C . ILE A 1 277 ? -8.727 28.531 2.174 1 84.25 277 ILE A C 1
ATOM 2170 O O . ILE A 1 277 ? -7.602 28.047 2.047 1 84.25 277 ILE A O 1
ATOM 2174 N N . SER A 1 278 ? -9.617 28.125 3.006 1 85.69 278 SER A N 1
ATOM 2175 C CA . SER A 1 278 ? -9.273 27.031 3.92 1 85.69 278 SER A CA 1
ATOM 2176 C C . SER A 1 278 ? -8.992 25.734 3.164 1 85.69 278 SER A C 1
ATOM 2178 O O . SER A 1 278 ? -8.086 24.984 3.525 1 85.69 278 SER A O 1
ATOM 2180 N N . TYR A 1 279 ? -9.766 25.547 2.168 1 89.69 279 TYR A N 1
ATOM 2181 C CA . TYR A 1 279 ? -9.602 24.297 1.423 1 89.69 279 TYR A CA 1
ATOM 2182 C C . TYR A 1 279 ? -8.328 24.328 0.588 1 89.69 279 TYR A C 1
ATOM 2184 O O . TYR A 1 279 ? -7.703 23.281 0.353 1 89.69 279 TYR A O 1
ATOM 2192 N N . ILE A 1 280 ? -7.918 25.469 0.181 1 91.19 280 ILE A N 1
ATOM 2193 C CA . ILE A 1 280 ? -6.629 25.609 -0.481 1 91.19 280 ILE A CA 1
ATOM 2194 C C . ILE A 1 280 ? -5.508 25.25 0.492 1 91.19 280 ILE A C 1
ATOM 2196 O O . ILE A 1 280 ? -4.523 24.609 0.108 1 91.19 280 ILE A O 1
ATOM 2200 N N . GLY A 1 281 ? -5.676 25.641 1.732 1 92.69 281 GLY A N 1
ATOM 2201 C CA . GLY A 1 281 ? -4.723 25.25 2.758 1 92.69 281 GLY A CA 1
ATOM 2202 C C . GLY A 1 281 ? -4.59 23.75 2.898 1 92.69 281 GLY A C 1
ATOM 2203 O O . GLY A 1 281 ? -3.486 23.234 3.105 1 92.69 281 GLY A O 1
ATOM 2204 N N . TYR A 1 282 ? -5.695 23.094 2.762 1 93.88 282 TYR A N 1
ATOM 2205 C CA . TYR A 1 282 ? -5.668 21.641 2.836 1 93.88 282 TYR A CA 1
ATOM 2206 C C . TYR A 1 282 ? -4.93 21.047 1.645 1 93.88 282 TYR A C 1
ATOM 2208 O O . TYR A 1 282 ? -4.164 20.078 1.794 1 93.88 282 TYR A O 1
ATOM 2216 N N . ARG A 1 283 ? -5.203 21.625 0.488 1 95.81 283 ARG A N 1
ATOM 2217 C CA . ARG A 1 283 ? -4.504 21.203 -0.719 1 95.81 283 ARG A CA 1
ATOM 2218 C C . ARG A 1 283 ? -2.99 21.281 -0.536 1 95.81 283 ARG A C 1
ATOM 2220 O O . ARG A 1 283 ? -2.266 20.344 -0.873 1 95.81 283 ARG A O 1
ATOM 2227 N N . VAL A 1 284 ? -2.539 22.375 0.01 1 96.75 284 VAL A N 1
ATOM 2228 C CA . VAL A 1 284 ? -1.122 22.594 0.266 1 96.75 284 VAL A CA 1
ATOM 2229 C C . VAL A 1 284 ? -0.594 21.547 1.241 1 96.75 284 VAL A C 1
ATOM 2231 O O . VAL A 1 284 ? 0.468 20.969 1.018 1 96.75 284 VAL A O 1
ATOM 2234 N N . HIS A 1 285 ? -1.33 21.297 2.227 1 95.5 285 HIS A N 1
ATOM 2235 C CA . HIS A 1 285 ? -0.983 20.312 3.248 1 95.5 285 HIS A CA 1
ATOM 2236 C C . HIS A 1 285 ? -0.81 18.938 2.645 1 95.5 285 HIS A C 1
ATOM 2238 O O . HIS A 1 285 ? 0.141 18.219 2.975 1 95.5 285 HIS A O 1
ATOM 2244 N N . TYR A 1 286 ? -1.688 18.547 1.758 1 96.88 286 TYR A N 1
ATOM 2245 C CA . TYR A 1 286 ? -1.646 17.234 1.146 1 96.88 286 TYR A CA 1
ATOM 2246 C C . TYR A 1 286 ? -0.394 17.062 0.291 1 96.88 286 TYR A C 1
ATOM 2248 O O . TYR A 1 286 ? 0.265 16.031 0.339 1 96.88 286 TYR A O 1
ATOM 2256 N N . ILE A 1 287 ? -0.091 18.094 -0.467 1 98.25 287 ILE A N 1
ATOM 2257 C CA . ILE A 1 287 ? 1.096 18.078 -1.314 1 98.25 287 ILE A CA 1
ATOM 2258 C C . ILE A 1 287 ? 2.346 17.938 -0.449 1 98.25 287 ILE A C 1
ATOM 2260 O O . ILE A 1 287 ? 3.252 17.156 -0.777 1 98.25 287 ILE A O 1
ATOM 2264 N N . CYS A 1 288 ? 2.338 18.594 0.639 1 97.69 288 CYS A N 1
ATOM 2265 C CA . CYS A 1 288 ? 3.475 18.531 1.552 1 97.69 288 CYS A CA 1
ATOM 2266 C C . CYS A 1 288 ? 3.617 17.141 2.154 1 97.69 288 CYS A C 1
ATOM 2268 O O . CYS A 1 288 ? 4.734 16.672 2.396 1 97.69 288 CYS A O 1
ATOM 2270 N N . ALA A 1 289 ? 2.523 16.516 2.439 1 97.88 289 ALA A N 1
ATOM 2271 C CA . ALA A 1 289 ? 2.564 15.164 2.977 1 97.88 289 ALA A CA 1
ATOM 2272 C C . ALA A 1 289 ? 3.225 14.203 1.991 1 97.88 289 ALA A C 1
ATOM 2274 O O . ALA A 1 289 ? 3.996 13.328 2.389 1 97.88 289 ALA A O 1
ATOM 2275 N N . LYS A 1 290 ? 2.9 14.328 0.704 1 98.44 290 LYS A N 1
ATOM 2276 C CA . LYS A 1 290 ? 3.582 13.547 -0.322 1 98.44 290 LYS A CA 1
ATOM 2277 C C . LYS A 1 290 ? 5.082 13.828 -0.318 1 98.44 290 LYS A C 1
ATOM 2279 O O . LYS A 1 290 ? 5.891 12.898 -0.402 1 98.44 290 LYS A O 1
ATOM 2284 N N . LEU A 1 291 ? 5.445 15.102 -0.248 1 98.56 291 LEU A N 1
ATOM 2285 C CA . LEU A 1 291 ? 6.836 15.539 -0.224 1 98.56 291 LEU A CA 1
ATOM 2286 C C . LEU A 1 291 ? 7.59 14.875 0.926 1 98.56 291 LEU A C 1
ATOM 2288 O O . LEU A 1 291 ? 8.672 14.312 0.725 1 98.56 291 LEU A O 1
ATOM 2292 N N . TYR A 1 292 ? 7.02 14.922 2.082 1 98.12 292 TYR A N 1
ATOM 2293 C CA . TYR A 1 292 ? 7.645 14.359 3.27 1 98.12 292 TYR A CA 1
ATOM 2294 C C . TYR A 1 292 ? 7.875 12.859 3.102 1 98.12 292 TYR A C 1
ATOM 2296 O O . TYR A 1 292 ? 8.969 12.359 3.371 1 98.12 292 TYR A O 1
ATOM 2304 N N . ALA A 1 293 ? 6.828 12.156 2.68 1 98.56 293 ALA A N 1
ATOM 2305 C CA . ALA A 1 293 ? 6.953 10.719 2.471 1 98.56 293 ALA A CA 1
ATOM 2306 C C . ALA A 1 293 ? 8.07 10.398 1.478 1 98.56 293 ALA A C 1
ATOM 2308 O O . ALA A 1 293 ? 8.852 9.469 1.689 1 98.56 293 ALA A O 1
ATOM 2309 N N . ALA A 1 294 ? 8.133 11.148 0.407 1 98.62 294 ALA A N 1
ATOM 2310 C CA . ALA A 1 294 ? 9.156 10.953 -0.623 1 98.62 294 ALA A CA 1
ATOM 2311 C C . ALA A 1 294 ? 10.555 11.18 -0.06 1 98.62 294 ALA A C 1
ATOM 2313 O O . ALA A 1 294 ? 11.477 10.414 -0.349 1 98.62 294 ALA A O 1
ATOM 2314 N N . MET A 1 295 ? 10.719 12.172 0.757 1 98.38 295 MET A N 1
ATOM 2315 C CA . MET A 1 295 ? 12.016 12.43 1.386 1 98.38 295 MET A CA 1
ATOM 2316 C C . MET A 1 295 ? 12.422 11.266 2.289 1 98.38 295 MET A C 1
ATOM 2318 O O . MET A 1 295 ? 13.578 10.836 2.275 1 98.38 295 MET A O 1
ATOM 2322 N N . MET A 1 296 ? 11.484 10.711 3 1 98.19 296 MET A N 1
ATOM 2323 C CA . MET A 1 296 ? 11.773 9.672 3.98 1 98.19 296 MET A CA 1
ATOM 2324 C C . MET A 1 296 ? 12.164 8.367 3.291 1 98.19 296 MET A C 1
ATOM 2326 O O . MET A 1 296 ? 12.883 7.547 3.863 1 98.19 296 MET A O 1
ATOM 2330 N N . CYS A 1 297 ? 11.688 8.18 2.053 1 97.12 297 CYS A N 1
ATOM 2331 C CA . CYS A 1 297 ? 12 6.914 1.402 1 97.12 297 CYS A CA 1
ATOM 2332 C C . CYS A 1 297 ? 13.016 7.113 0.281 1 97.12 297 CYS A C 1
ATOM 2334 O O . CYS A 1 297 ? 13.203 6.234 -0.561 1 97.12 297 CYS A O 1
ATOM 2336 N N . GLY A 1 298 ? 13.617 8.297 0.185 1 97.81 298 GLY A N 1
ATOM 2337 C CA . GLY A 1 298 ? 14.727 8.523 -0.722 1 97.81 298 GLY A CA 1
ATOM 2338 C C . GLY A 1 298 ? 14.297 8.703 -2.164 1 97.81 298 GLY A C 1
ATOM 2339 O O . GLY A 1 298 ? 15.023 8.336 -3.088 1 97.81 298 GLY A O 1
ATOM 2340 N N . ARG A 1 299 ? 13.156 9.18 -2.352 1 98 299 ARG A N 1
ATOM 2341 C CA . ARG A 1 299 ? 12.641 9.406 -3.697 1 98 299 ARG A CA 1
ATOM 2342 C C . ARG A 1 299 ? 12.711 10.883 -4.074 1 98 299 ARG A C 1
ATOM 2344 O O . ARG A 1 299 ? 11.75 11.625 -3.873 1 98 299 ARG A O 1
ATOM 2351 N N . PHE A 1 300 ? 13.805 11.328 -4.703 1 97.88 300 PHE A N 1
ATOM 2352 C CA . PHE A 1 300 ? 14.07 12.711 -5.055 1 97.88 300 PHE A CA 1
ATOM 2353 C C . PHE A 1 300 ? 13.062 13.219 -6.082 1 97.88 300 PHE A C 1
ATOM 2355 O O . PHE A 1 300 ? 12.531 14.32 -5.949 1 97.88 300 PHE A O 1
ATOM 2362 N N . THR A 1 301 ? 12.75 12.406 -7.039 1 96.75 301 THR A N 1
ATOM 2363 C CA . THR A 1 301 ? 11.875 12.82 -8.133 1 96.75 301 THR A CA 1
ATOM 2364 C C . THR A 1 301 ? 10.484 13.156 -7.613 1 96.75 301 THR A C 1
ATOM 2366 O O . THR A 1 301 ? 9.922 14.203 -7.953 1 96.75 301 THR A O 1
ATOM 2369 N N . ASP A 1 302 ? 9.945 12.305 -6.781 1 97.56 302 ASP A N 1
ATOM 2370 C CA . ASP A 1 302 ? 8.625 12.539 -6.207 1 97.56 302 ASP A CA 1
ATOM 2371 C C . ASP A 1 302 ? 8.641 13.758 -5.289 1 97.56 302 ASP A C 1
ATOM 2373 O O . ASP A 1 302 ? 7.695 14.555 -5.289 1 97.56 302 ASP A O 1
ATOM 2377 N N . ALA A 1 303 ? 9.703 13.883 -4.484 1 98.56 303 ALA A N 1
ATOM 2378 C CA . ALA A 1 303 ? 9.82 15.008 -3.566 1 98.56 303 ALA A CA 1
ATOM 2379 C C . ALA A 1 303 ? 9.883 16.328 -4.328 1 98.56 303 ALA A C 1
ATOM 2381 O O . ALA A 1 303 ? 9.172 17.281 -3.99 1 98.56 303 ALA A O 1
ATOM 2382 N N . MET A 1 304 ? 10.688 16.344 -5.344 1 98.38 304 MET A N 1
ATOM 2383 C CA . MET A 1 304 ? 10.859 17.562 -6.129 1 98.38 304 MET A CA 1
ATOM 2384 C C . MET A 1 304 ? 9.57 17.906 -6.875 1 98.38 304 MET A C 1
ATOM 2386 O O . MET A 1 304 ? 9.203 19.078 -6.973 1 98.38 304 MET A O 1
ATOM 2390 N N . ALA A 1 305 ? 8.906 16.875 -7.387 1 97.88 305 ALA A N 1
ATOM 2391 C CA . ALA A 1 305 ? 7.625 17.109 -8.047 1 97.88 305 ALA A CA 1
ATOM 2392 C C . ALA A 1 305 ? 6.621 17.75 -7.094 1 97.88 305 ALA A C 1
ATOM 2394 O O . ALA A 1 305 ? 5.887 18.672 -7.477 1 97.88 305 ALA A O 1
ATOM 2395 N N . ALA A 1 306 ? 6.57 17.297 -5.918 1 98.5 306 ALA A N 1
ATOM 2396 C CA . ALA A 1 306 ? 5.668 17.859 -4.914 1 98.5 306 ALA A CA 1
ATOM 2397 C C . ALA A 1 306 ? 6.062 19.297 -4.57 1 98.5 306 ALA A C 1
ATOM 2399 O O . ALA A 1 306 ? 5.203 20.172 -4.43 1 98.5 306 ALA A O 1
ATOM 2400 N N . ALA A 1 307 ? 7.359 19.547 -4.422 1 98.44 307 ALA A N 1
ATOM 2401 C CA . ALA A 1 307 ? 7.836 20.891 -4.129 1 98.44 307 ALA A CA 1
ATOM 2402 C C . ALA A 1 307 ? 7.445 21.859 -5.238 1 98.44 307 ALA A C 1
ATOM 2404 O O . ALA A 1 307 ? 6.996 22.984 -4.965 1 98.44 307 ALA A O 1
ATOM 2405 N N . LYS A 1 308 ? 7.621 21.438 -6.453 1 98.19 308 LYS A N 1
ATOM 2406 C CA . LYS A 1 308 ? 7.25 22.266 -7.594 1 98.19 308 LYS A CA 1
ATOM 2407 C C . LYS A 1 308 ? 5.742 22.516 -7.629 1 98.19 308 LYS A C 1
ATOM 2409 O O . LYS A 1 308 ? 5.293 23.609 -7.977 1 98.19 308 LYS A O 1
ATOM 2414 N N . LYS A 1 309 ? 4.977 21.469 -7.289 1 98.31 309 LYS A N 1
ATOM 2415 C CA . LYS A 1 309 ? 3.523 21.625 -7.234 1 98.31 309 LYS A CA 1
ATOM 2416 C C . LYS A 1 309 ? 3.111 22.656 -6.191 1 98.31 309 LYS A C 1
ATOM 2418 O O . LYS A 1 309 ? 2.16 23.406 -6.398 1 98.31 309 LYS A O 1
ATOM 2423 N N . LEU A 1 310 ? 3.762 22.703 -5.051 1 98.12 310 LEU A N 1
ATOM 2424 C CA . LEU A 1 310 ? 3.5 23.719 -4.031 1 98.12 310 LEU A CA 1
ATOM 2425 C C . LEU A 1 310 ? 3.713 25.109 -4.59 1 98.12 310 LEU A C 1
ATOM 2427 O O . LEU A 1 310 ? 2.9 26.016 -4.352 1 98.12 310 LEU A O 1
ATOM 2431 N N . GLU A 1 311 ? 4.797 25.266 -5.32 1 97.12 311 GLU A N 1
ATOM 2432 C CA . GLU A 1 311 ? 5.094 26.562 -5.918 1 97.12 311 GLU A CA 1
ATOM 2433 C C . GLU A 1 311 ? 4.02 26.953 -6.926 1 97.12 311 GLU A C 1
ATOM 2435 O O . GLU A 1 311 ? 3.715 28.141 -7.078 1 97.12 311 GLU A O 1
ATOM 2440 N N . GLU A 1 312 ? 3.465 25.953 -7.598 1 96.56 312 GLU A N 1
ATOM 2441 C CA . GLU A 1 312 ? 2.393 26.219 -8.555 1 96.56 312 GLU A CA 1
ATOM 2442 C C . GLU A 1 312 ? 1.111 26.641 -7.848 1 96.56 312 GLU A C 1
ATOM 2444 O O . GLU A 1 312 ? 0.387 27.516 -8.336 1 96.56 312 GLU A O 1
ATOM 2449 N N . VAL A 1 313 ? 0.849 26.094 -6.711 1 96.38 313 VAL A N 1
ATOM 2450 C CA . VAL A 1 313 ? -0.419 26.281 -6.012 1 96.38 313 VAL A CA 1
ATOM 2451 C C . VAL A 1 313 ? -0.365 27.562 -5.176 1 96.38 313 VAL A C 1
ATOM 2453 O O . VAL A 1 313 ? -1.354 28.281 -5.086 1 96.38 313 VAL A O 1
ATOM 2456 N N . ILE A 1 314 ? 0.776 27.844 -4.598 1 97.19 314 ILE A N 1
ATOM 2457 C CA . ILE A 1 314 ? 0.917 29 -3.715 1 97.19 314 ILE A CA 1
ATOM 2458 C C . ILE A 1 314 ? 1.411 30.203 -4.512 1 97.19 314 ILE A C 1
ATOM 2460 O O . ILE A 1 314 ? 2.617 30.438 -4.605 1 97.19 314 ILE A O 1
ATOM 2464 N N . THR A 1 315 ? 0.52 31.016 -4.938 1 94.94 315 THR A N 1
ATOM 2465 C CA . THR A 1 315 ? 0.863 32.156 -5.77 1 94.94 315 THR A CA 1
ATOM 2466 C C . THR A 1 315 ? 0.991 33.438 -4.926 1 94.94 315 THR A C 1
ATOM 2468 O O . THR A 1 315 ? 0.506 33.469 -3.793 1 94.94 315 THR A O 1
ATOM 2471 N N . ASP A 1 316 ? 1.607 34.406 -5.516 1 94.62 316 ASP A N 1
ATOM 2472 C CA . ASP A 1 316 ? 1.729 35.719 -4.848 1 94.62 316 ASP A CA 1
ATOM 2473 C C . ASP A 1 316 ? 0.356 36.344 -4.602 1 94.62 316 ASP A C 1
ATOM 2475 O O . ASP A 1 316 ? 0.136 36.969 -3.576 1 94.62 316 ASP A O 1
ATOM 2479 N N . ASP A 1 317 ? -0.507 36.125 -5.543 1 94.06 317 ASP A N 1
ATOM 2480 C CA . ASP A 1 317 ? -1.863 36.625 -5.391 1 94.06 317 ASP A CA 1
ATOM 2481 C C . ASP A 1 317 ? -2.557 36 -4.18 1 94.06 317 ASP A C 1
ATOM 2483 O O . ASP A 1 317 ? -3.217 36.688 -3.408 1 94.06 317 ASP A O 1
ATOM 2487 N N . LEU A 1 318 ? -2.381 34.781 -4.047 1 94.56 318 LEU A N 1
ATOM 2488 C CA . LEU A 1 318 ? -2.973 34.094 -2.91 1 94.56 318 LEU A CA 1
ATOM 2489 C C . LEU A 1 318 ? -2.373 34.562 -1.597 1 94.56 318 LEU A C 1
ATOM 2491 O O . LEU A 1 318 ? -3.102 34.844 -0.634 1 94.56 318 LEU A O 1
ATOM 2495 N N . LEU A 1 319 ? -1.08 34.75 -1.542 1 96.25 319 LEU A N 1
ATOM 2496 C CA . LEU A 1 319 ? -0.382 35.156 -0.331 1 96.25 319 LEU A CA 1
ATOM 2497 C C . LEU A 1 319 ? -0.737 36.594 0.035 1 96.25 319 LEU A C 1
ATOM 2499 O O . LEU A 1 319 ? -0.615 37 1.196 1 96.25 319 LEU A O 1
ATOM 2503 N N . SER A 1 320 ? -1.207 37.344 -0.928 1 94.62 320 SER A N 1
ATOM 2504 C CA . SER A 1 320 ? -1.478 38.75 -0.712 1 94.62 320 SER A CA 1
ATOM 2505 C C . SER A 1 320 ? -2.838 38.969 -0.058 1 94.62 320 SER A C 1
ATOM 2507 O O . SER A 1 320 ? -3.16 40.062 0.376 1 94.62 320 SER A O 1
ATOM 2509 N N . ILE A 1 321 ? -3.611 37.906 0.012 1 92.06 321 ILE A N 1
ATOM 2510 C CA . ILE A 1 321 ? -4.895 38 0.7 1 92.06 321 ILE A CA 1
ATOM 2511 C C . ILE A 1 321 ? -4.66 38.281 2.182 1 92.06 321 ILE A C 1
ATOM 2513 O O . ILE A 1 321 ? -4.039 37.5 2.885 1 92.06 321 ILE A O 1
ATOM 2517 N N . ALA A 1 322 ? -5.188 39.375 2.678 1 88.06 322 ALA A N 1
ATOM 2518 C CA . ALA A 1 322 ? -4.871 39.875 4.016 1 88.06 322 ALA A CA 1
ATOM 2519 C C . ALA A 1 322 ? -5.938 39.438 5.02 1 88.06 322 ALA A C 1
ATOM 2521 O O . ALA A 1 322 ? -5.699 39.438 6.23 1 88.06 322 ALA A O 1
ATOM 2522 N N . SER A 1 323 ? -7.156 39.125 4.562 1 83.56 323 SER A N 1
ATOM 2523 C CA . SER A 1 323 ? -8.25 38.75 5.449 1 83.56 323 SER A CA 1
ATOM 2524 C C . SER A 1 323 ? -9.055 37.594 4.859 1 83.56 323 SER A C 1
ATOM 2526 O O . SER A 1 323 ? -9.883 37.781 3.973 1 83.56 323 SER A O 1
ATOM 2528 N N . PRO A 1 324 ? -8.875 36.469 5.41 1 86.12 324 PRO A N 1
ATOM 2529 C CA . PRO A 1 324 ? -7.863 36.094 6.398 1 86.12 324 PRO A CA 1
ATOM 2530 C C . PRO A 1 324 ? -6.445 36.125 5.828 1 86.12 324 PRO A C 1
ATOM 2532 O O . PRO A 1 324 ? -6.266 36.062 4.609 1 86.12 324 PRO A O 1
ATOM 2535 N N . PRO A 1 325 ? -5.5 36.344 6.695 1 89.5 325 PRO A N 1
ATOM 2536 C CA . PRO A 1 325 ? -4.121 36.406 6.203 1 89.5 325 PRO A CA 1
ATOM 2537 C C . PRO A 1 325 ? -3.613 35.062 5.707 1 89.5 325 PRO A C 1
ATOM 2539 O O . PRO A 1 325 ? -3.115 34.25 6.496 1 89.5 325 PRO A O 1
ATOM 2542 N N . VAL A 1 326 ? -3.576 34.875 4.453 1 92.88 326 VAL A N 1
ATOM 2543 C CA . VAL A 1 326 ? -3.273 33.562 3.85 1 92.88 326 VAL A CA 1
ATOM 2544 C C . VAL A 1 326 ? -1.786 33.25 4.008 1 92.88 326 VAL A C 1
ATOM 2546 O O . VAL A 1 326 ? -1.405 32.094 4.211 1 92.88 326 VAL A O 1
ATOM 2549 N N . ALA A 1 327 ? -0.989 34.281 3.945 1 95.25 327 ALA A N 1
ATOM 2550 C CA . ALA A 1 327 ? 0.454 34.094 4.07 1 95.25 327 ALA A CA 1
ATOM 2551 C C . ALA A 1 327 ? 0.809 33.438 5.402 1 95.25 327 ALA A C 1
ATOM 2553 O O . ALA A 1 327 ? 1.736 32.625 5.48 1 95.25 327 ALA A O 1
ATOM 2554 N N . ASP A 1 328 ? 0.102 33.719 6.41 1 93.44 328 ASP A N 1
ATOM 2555 C CA . ASP A 1 328 ? 0.377 33.188 7.734 1 93.44 328 ASP A CA 1
ATOM 2556 C C . ASP A 1 328 ? 0.135 31.672 7.766 1 93.44 328 ASP A C 1
ATOM 2558 O O . ASP A 1 328 ? 0.775 30.953 8.539 1 93.44 328 ASP A O 1
ATOM 2562 N N . SER A 1 329 ? -0.664 31.266 6.863 1 92.25 329 SER A N 1
ATOM 2563 C CA . SER A 1 329 ? -1.08 29.875 6.949 1 92.25 329 SER A CA 1
ATOM 2564 C C . SER A 1 329 ? -0.273 29 5.992 1 92.25 329 SER A C 1
ATOM 2566 O O . SER A 1 329 ? -0.069 27.812 6.254 1 92.25 329 SER A O 1
ATOM 2568 N N . ILE A 1 330 ? 0.193 29.594 4.852 1 95.5 330 ILE A N 1
ATOM 2569 C CA . ILE A 1 330 ? 0.66 28.609 3.875 1 95.5 330 ILE A CA 1
ATOM 2570 C C . ILE A 1 330 ? 2 29.062 3.295 1 95.5 330 ILE A C 1
ATOM 2572 O O . ILE A 1 330 ? 2.662 28.297 2.586 1 95.5 330 ILE A O 1
ATOM 2576 N N . GLU A 1 331 ? 2.5 30.266 3.557 1 97.38 331 GLU A N 1
ATOM 2577 C CA . GLU A 1 331 ? 3.723 30.766 2.934 1 97.38 331 GLU A CA 1
ATOM 2578 C C . GLU A 1 331 ? 4.922 29.891 3.299 1 97.38 331 GLU A C 1
ATOM 2580 O O . GLU A 1 331 ? 5.809 29.672 2.473 1 97.38 331 GLU A O 1
ATOM 2585 N N . SER A 1 332 ? 4.949 29.344 4.508 1 96.75 332 SER A N 1
ATOM 2586 C CA . SER A 1 332 ? 6.074 28.562 5.008 1 96.75 332 SER A CA 1
ATOM 2587 C C . SER A 1 332 ? 6.324 27.328 4.133 1 96.75 332 SER A C 1
ATOM 2589 O O . SER A 1 332 ? 7.441 26.812 4.094 1 96.75 332 SER A O 1
ATOM 2591 N N . PHE A 1 333 ? 5.355 26.891 3.41 1 97.38 333 PHE A N 1
ATOM 2592 C CA . PHE A 1 333 ? 5.477 25.672 2.609 1 97.38 333 PHE A CA 1
ATOM 2593 C C . PHE A 1 333 ? 6.273 25.938 1.337 1 97.38 333 PHE A C 1
ATOM 2595 O O . PHE A 1 333 ? 6.73 25 0.677 1 97.38 333 PHE A O 1
ATOM 2602 N N . LEU A 1 334 ? 6.484 27.156 0.988 1 97.12 334 LEU A N 1
ATOM 2603 C CA . LEU A 1 334 ? 7.266 27.5 -0.197 1 97.12 334 LEU A CA 1
ATOM 2604 C C . LEU A 1 334 ? 8.742 27.172 0.009 1 97.12 334 LEU A C 1
ATOM 2606 O O . LEU A 1 334 ? 9.492 27.062 -0.958 1 97.12 334 LEU A O 1
ATOM 2610 N N . GLY A 1 335 ? 9.164 27.047 1.207 1 96.62 335 GLY A N 1
ATOM 2611 C CA . GLY A 1 335 ? 10.531 26.672 1.503 1 96.62 335 GLY A CA 1
ATOM 2612 C C . GLY A 1 335 ? 10.812 25.203 1.254 1 96.62 335 GLY A C 1
ATOM 2613 O O . GLY A 1 335 ? 11.953 24.75 1.358 1 96.62 335 GLY A O 1
ATOM 2614 N N . SER A 1 336 ? 9.859 24.438 0.808 1 97.44 336 SER A N 1
ATOM 2615 C CA . SER A 1 336 ? 9.938 22.984 0.71 1 97.44 336 SER A CA 1
ATOM 2616 C C . SER A 1 336 ? 10.984 22.562 -0.306 1 97.44 336 SER A C 1
ATOM 2618 O O . SER A 1 336 ? 11.672 21.562 -0.11 1 97.44 336 SER A O 1
ATOM 2620 N N . LYS A 1 337 ? 11.07 23.281 -1.423 1 98.12 337 LYS A N 1
ATOM 2621 C CA . LYS A 1 337 ? 12.078 22.938 -2.426 1 98.12 337 LYS A CA 1
ATOM 2622 C C . LYS A 1 337 ? 13.477 22.938 -1.823 1 98.12 337 LYS A C 1
ATOM 2624 O O . LYS A 1 337 ? 14.281 22.047 -2.092 1 98.12 337 LYS A O 1
ATOM 2629 N N . ALA A 1 338 ? 13.789 23.922 -1.042 1 98.25 338 ALA A N 1
ATOM 2630 C CA . ALA A 1 338 ? 15.086 24 -0.373 1 98.25 338 ALA A CA 1
ATOM 2631 C C . ALA A 1 338 ? 15.305 22.797 0.544 1 98.25 338 ALA A C 1
ATOM 2633 O O . ALA A 1 338 ? 16.406 22.234 0.586 1 98.25 338 ALA A O 1
ATOM 2634 N N . HIS A 1 339 ? 14.305 22.422 1.316 1 97.88 339 HIS A N 1
ATOM 2635 C CA . HIS A 1 339 ? 14.398 21.25 2.197 1 97.88 339 HIS A CA 1
ATOM 2636 C C . HIS A 1 339 ? 14.688 19.984 1.407 1 97.88 339 HIS A C 1
ATOM 2638 O O . HIS A 1 339 ? 15.469 19.141 1.85 1 97.88 339 HIS A O 1
ATOM 2644 N N . VAL A 1 340 ? 14.008 19.812 0.242 1 98.5 340 VAL A N 1
ATOM 2645 C CA . VAL A 1 340 ? 14.25 18.656 -0.609 1 98.5 340 VAL A CA 1
ATOM 2646 C C . VAL A 1 340 ? 15.711 18.641 -1.048 1 98.5 340 VAL A C 1
ATOM 2648 O O . VAL A 1 340 ? 16.375 17.594 -0.975 1 98.5 340 VAL A O 1
ATOM 2651 N N . LEU A 1 341 ? 16.203 19.797 -1.48 1 98.38 341 LEU A N 1
ATOM 2652 C CA . LEU A 1 341 ? 17.578 19.875 -1.955 1 98.38 341 LEU A CA 1
ATOM 2653 C C . LEU A 1 341 ? 18.562 19.547 -0.833 1 98.38 341 LEU A C 1
ATOM 2655 O O . LEU A 1 341 ? 19.578 18.891 -1.063 1 98.38 341 LEU A O 1
ATOM 2659 N N . ILE A 1 342 ? 18.297 19.938 0.391 1 97.94 342 ILE A N 1
ATOM 2660 C CA . ILE A 1 342 ? 19.141 19.609 1.539 1 97.94 342 ILE A CA 1
ATOM 2661 C C . ILE A 1 342 ? 19.141 18.094 1.766 1 97.94 342 ILE A C 1
ATOM 2663 O O . ILE A 1 342 ? 20.203 17.484 1.87 1 97.94 342 ILE A O 1
ATOM 2667 N N . ARG A 1 343 ? 17.984 17.438 1.8 1 97.81 343 ARG A N 1
ATOM 2668 C CA . ARG A 1 343 ? 17.844 16 2.078 1 97.81 343 ARG A CA 1
ATOM 2669 C C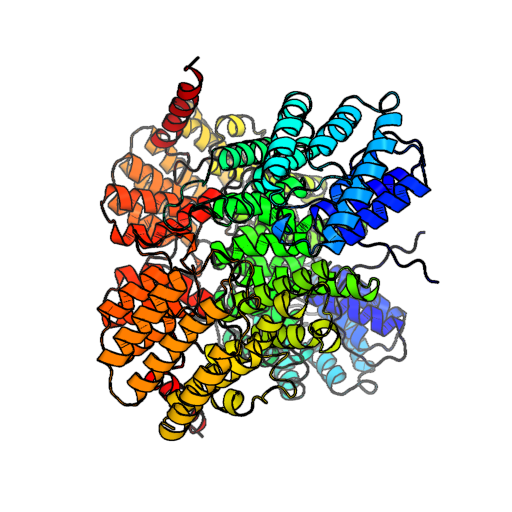 . ARG A 1 343 ? 18.656 15.172 1.086 1 97.81 343 ARG A C 1
ATOM 2671 O O . ARG A 1 343 ? 19.234 14.148 1.452 1 97.81 343 ARG A O 1
ATOM 2678 N N . PHE A 1 344 ? 18.766 15.703 -0.085 1 97.69 344 PHE A N 1
ATOM 2679 C CA . PHE A 1 344 ? 19.375 14.891 -1.132 1 97.69 344 PHE A CA 1
ATOM 2680 C C . PHE A 1 344 ? 20.766 15.422 -1.487 1 97.69 344 PHE A C 1
ATOM 2682 O O . PHE A 1 344 ? 21.328 15.055 -2.52 1 97.69 344 PHE A O 1
ATOM 2689 N N . GLY A 1 345 ? 21.281 16.328 -0.691 1 96.31 345 GLY A N 1
ATOM 2690 C CA . GLY A 1 345 ? 22.656 16.766 -0.798 1 96.31 345 GLY A CA 1
ATOM 2691 C C . GLY A 1 345 ? 22.953 17.531 -2.08 1 96.31 345 GLY A C 1
ATOM 2692 O O . GLY A 1 345 ? 24.031 17.391 -2.656 1 96.31 345 GLY A O 1
ATOM 2693 N N . ARG A 1 346 ? 22 18.188 -2.57 1 97.12 346 ARG A N 1
ATOM 2694 C CA . ARG A 1 346 ? 22.156 18.969 -3.795 1 97.12 346 ARG A CA 1
ATOM 2695 C C . ARG A 1 346 ? 22.688 20.375 -3.492 1 97.12 346 ARG A C 1
ATOM 2697 O O . ARG A 1 346 ? 22.016 21.359 -3.789 1 97.12 346 ARG A O 1
ATOM 2704 N N . TRP A 1 347 ? 23.859 20.469 -2.994 1 97.31 347 TRP A N 1
ATOM 2705 C CA . TRP A 1 347 ? 24.438 21.672 -2.416 1 97.31 347 TRP A CA 1
ATOM 2706 C C . TRP A 1 347 ? 24.594 22.766 -3.473 1 97.31 347 TRP A C 1
ATOM 2708 O O . TRP A 1 347 ? 24.219 23.922 -3.248 1 97.31 347 TRP A O 1
ATOM 2718 N N . GLU A 1 348 ? 25.125 22.422 -4.652 1 97.5 348 GLU A N 1
ATOM 2719 C CA . GLU A 1 348 ? 25.312 23.406 -5.711 1 97.5 348 GLU A CA 1
ATOM 2720 C C . GLU A 1 348 ? 23.984 23.969 -6.195 1 97.5 348 GLU A C 1
ATOM 2722 O O . GLU A 1 348 ? 23.875 25.156 -6.523 1 97.5 348 GLU A O 1
ATOM 2727 N N . GLU A 1 349 ? 22.984 23.125 -6.27 1 97.94 349 GLU A N 1
ATOM 2728 C CA . GLU A 1 349 ? 21.656 23.578 -6.684 1 97.94 349 GLU A CA 1
ATOM 2729 C C . GLU A 1 349 ? 21.047 24.531 -5.664 1 97.94 349 GLU A C 1
ATOM 2731 O O . GLU A 1 349 ? 20.328 25.469 -6.031 1 97.94 349 GLU A O 1
ATOM 2736 N N . ILE A 1 350 ? 21.328 24.344 -4.387 1 98.5 350 ILE A N 1
ATOM 2737 C CA . ILE A 1 350 ? 20.844 25.234 -3.33 1 98.5 350 ILE A CA 1
ATOM 2738 C C . ILE A 1 350 ? 21.391 26.641 -3.557 1 98.5 350 ILE A C 1
ATOM 2740 O O . ILE A 1 350 ? 20.672 27.625 -3.396 1 98.5 350 ILE A O 1
ATOM 2744 N N . LEU A 1 351 ? 22.656 26.719 -3.932 1 98.25 351 LEU A N 1
ATOM 2745 C CA . LEU A 1 351 ? 23.312 28.016 -4.105 1 98.25 351 LEU A CA 1
ATOM 2746 C C . LEU A 1 351 ? 22.703 28.766 -5.281 1 98.25 351 LEU A C 1
ATOM 2748 O O . LEU A 1 351 ? 22.891 29.984 -5.402 1 98.25 351 LEU A O 1
ATOM 2752 N N . ARG A 1 352 ? 21.906 28.047 -6.113 1 97.75 352 ARG A N 1
ATOM 2753 C CA . ARG A 1 352 ? 21.297 28.688 -7.273 1 97.75 352 ARG A CA 1
ATOM 2754 C C . ARG A 1 352 ? 19.859 29.109 -6.961 1 97.75 352 ARG A C 1
ATOM 2756 O O . ARG A 1 352 ? 19.219 29.781 -7.773 1 97.75 352 ARG A O 1
ATOM 2763 N N . LEU A 1 353 ? 19.375 28.797 -5.805 1 98.06 353 LEU A N 1
ATOM 2764 C CA . LEU A 1 353 ? 18.031 29.234 -5.43 1 98.06 353 LEU A CA 1
ATOM 2765 C C . LEU A 1 353 ? 17.984 30.766 -5.32 1 98.06 353 LEU A C 1
ATOM 2767 O O . LEU A 1 353 ? 18.875 31.375 -4.742 1 98.06 353 LEU A O 1
ATOM 2771 N N . GLU A 1 354 ? 16.953 31.312 -5.879 1 96.75 354 GLU A N 1
ATOM 2772 C CA . GLU A 1 354 ? 16.781 32.75 -5.816 1 96.75 354 GLU A CA 1
ATOM 2773 C C . GLU A 1 354 ? 15.977 33.156 -4.59 1 96.75 354 GLU A C 1
ATOM 2775 O O . GLU A 1 354 ? 15.023 32.469 -4.219 1 96.75 354 GLU A O 1
ATOM 2780 N N . LEU A 1 355 ? 16.453 34.219 -3.965 1 97.62 355 LEU A N 1
ATOM 2781 C CA . LEU A 1 355 ? 15.648 34.812 -2.896 1 97.62 355 LEU A CA 1
ATOM 2782 C C . LEU A 1 355 ? 14.422 35.5 -3.461 1 97.62 355 LEU A C 1
ATOM 2784 O O . LEU A 1 355 ? 14.469 36.062 -4.562 1 97.62 355 LEU A O 1
ATOM 2788 N N . PRO A 1 356 ? 13.328 35.469 -2.693 1 96.88 356 PRO A N 1
ATOM 2789 C CA . PRO A 1 356 ? 12.117 36.156 -3.162 1 96.88 356 PRO A CA 1
ATOM 2790 C C . PRO A 1 356 ? 12.32 37.656 -3.33 1 96.88 356 PRO A C 1
ATOM 2792 O O . PRO A 1 356 ? 13.055 38.281 -2.551 1 96.88 356 PRO A O 1
ATOM 2795 N N . ALA A 1 357 ? 11.562 38.156 -4.305 1 94.75 357 ALA A N 1
ATOM 2796 C CA . ALA A 1 357 ? 11.586 39.594 -4.504 1 94.75 357 ALA A CA 1
ATOM 2797 C C . ALA A 1 357 ? 10.969 40.344 -3.312 1 94.75 357 ALA A C 1
ATOM 2799 O O . ALA A 1 357 ? 11.508 41.344 -2.838 1 94.75 357 ALA A O 1
ATOM 2800 N N . ASN A 1 358 ? 9.789 39.875 -2.889 1 95.56 358 ASN A N 1
ATOM 2801 C CA . ASN A 1 358 ? 9.125 40.406 -1.703 1 95.56 358 ASN A CA 1
ATOM 2802 C C . ASN A 1 358 ? 9.477 39.594 -0.455 1 95.56 358 ASN A C 1
ATOM 2804 O O . ASN A 1 358 ? 8.719 38.719 -0.046 1 95.56 358 ASN A O 1
ATOM 2808 N N . ARG A 1 359 ? 10.461 40 0.233 1 95.81 359 ARG A N 1
ATOM 2809 C CA . ARG A 1 359 ? 11.016 39.219 1.345 1 95.81 359 ARG A CA 1
ATOM 2810 C C . ARG A 1 359 ? 10.18 39.406 2.607 1 95.81 359 ARG A C 1
ATOM 2812 O O . ARG A 1 359 ? 10.234 38.594 3.523 1 95.81 359 ARG A O 1
ATOM 2819 N N . GLN A 1 360 ? 9.461 40.469 2.602 1 94.12 360 GLN A N 1
ATOM 2820 C CA . GLN A 1 360 ? 8.57 40.656 3.74 1 94.12 360 GLN A CA 1
ATOM 2821 C C . GLN A 1 360 ? 7.387 39.719 3.689 1 94.12 360 GLN A C 1
ATOM 2823 O O . GLN A 1 360 ? 7.031 39.094 4.703 1 94.12 360 GLN A O 1
ATOM 2828 N N . LEU A 1 361 ? 6.824 39.594 2.529 1 95.75 361 LEU A N 1
ATOM 2829 C CA . LEU A 1 361 ? 5.703 38.688 2.338 1 95.75 361 LEU A CA 1
ATOM 2830 C C . LEU A 1 361 ? 6.156 37.25 2.465 1 95.75 361 LEU A C 1
ATOM 2832 O O . LEU A 1 361 ? 5.469 36.438 3.08 1 95.75 361 LEU A O 1
ATOM 2836 N N . LYS A 1 362 ? 7.312 37 1.897 1 97.81 362 LYS A N 1
ATOM 2837 C CA . LYS A 1 362 ? 7.855 35.625 1.898 1 97.81 362 LYS A CA 1
ATOM 2838 C C . LYS A 1 362 ? 9.031 35.531 2.863 1 97.81 362 LYS A C 1
ATOM 2840 O O . LYS A 1 362 ? 10.109 35.031 2.484 1 97.81 362 LYS A O 1
ATOM 2845 N N . SER A 1 363 ? 8.781 35.906 4.043 1 97.94 363 SER A N 1
ATOM 2846 C CA . SER A 1 363 ? 9.812 36 5.074 1 97.94 363 SER A CA 1
ATOM 2847 C C . SER A 1 363 ? 10.297 34.594 5.484 1 97.94 363 SER A C 1
ATOM 2849 O O . SER A 1 363 ? 11.5 34.406 5.668 1 97.94 363 SER A O 1
ATOM 2851 N N . ALA A 1 364 ? 9.414 33.688 5.633 1 98.12 364 ALA A N 1
ATOM 2852 C CA . ALA A 1 364 ? 9.805 32.312 5.992 1 98.12 364 ALA A CA 1
ATOM 2853 C C . ALA A 1 364 ? 10.633 31.672 4.887 1 98.12 364 ALA A C 1
ATOM 2855 O O . ALA A 1 364 ? 11.641 31.016 5.164 1 98.12 364 ALA A O 1
ATOM 2856 N N . THR A 1 365 ? 10.188 31.844 3.682 1 98.38 365 THR A N 1
ATOM 2857 C CA . THR A 1 365 ? 10.898 31.312 2.521 1 98.38 365 THR A CA 1
ATOM 2858 C C . THR A 1 365 ? 12.305 31.891 2.447 1 98.38 365 THR A C 1
ATOM 2860 O O . THR A 1 365 ? 13.266 31.156 2.186 1 98.38 365 THR A O 1
ATOM 2863 N N . THR A 1 366 ? 12.398 33.125 2.701 1 98.69 366 THR A N 1
ATOM 2864 C CA . THR A 1 366 ? 13.695 33.812 2.705 1 98.69 366 THR A CA 1
ATOM 2865 C C . THR A 1 366 ? 14.617 33.188 3.75 1 98.69 366 THR A C 1
ATOM 2867 O O . THR A 1 366 ? 15.766 32.844 3.455 1 98.69 366 THR A O 1
ATOM 2870 N N . ALA A 1 367 ? 14.117 33 4.934 1 98.75 367 ALA A N 1
ATOM 2871 C CA . ALA A 1 367 ? 14.906 32.438 6.016 1 98.75 367 ALA A CA 1
ATOM 2872 C C . ALA A 1 367 ? 15.359 31.016 5.664 1 98.75 367 ALA A C 1
ATOM 2874 O O . ALA A 1 367 ? 16.516 30.656 5.875 1 98.75 367 ALA A O 1
ATOM 2875 N N . ILE A 1 368 ? 14.531 30.25 5.086 1 98.56 368 ILE A N 1
ATOM 2876 C CA . ILE A 1 368 ? 14.828 28.844 4.789 1 98.56 368 ILE A CA 1
ATOM 2877 C C . ILE A 1 368 ? 15.859 28.766 3.668 1 98.56 368 ILE A C 1
ATOM 2879 O O . ILE A 1 368 ? 16.75 27.906 3.695 1 98.56 368 ILE A O 1
ATOM 2883 N N . ILE A 1 369 ? 15.703 29.594 2.67 1 98.69 369 ILE A N 1
ATOM 2884 C CA . ILE A 1 369 ? 16.688 29.594 1.586 1 98.69 369 ILE A CA 1
ATOM 2885 C C . ILE A 1 369 ? 18.062 29.969 2.131 1 98.69 369 ILE A C 1
ATOM 2887 O O . ILE A 1 369 ? 19.062 29.328 1.799 1 98.69 369 ILE A O 1
ATOM 2891 N N . LEU A 1 370 ? 18.109 30.969 2.977 1 98.81 370 LEU A N 1
ATOM 2892 C CA . LEU A 1 370 ? 19.391 31.375 3.562 1 98.81 370 LEU A CA 1
ATOM 2893 C C . LEU A 1 370 ? 19.938 30.281 4.469 1 98.81 370 LEU A C 1
ATOM 2895 O O . LEU A 1 370 ? 21.141 30 4.457 1 98.81 370 LEU A O 1
ATOM 2899 N N . TYR A 1 371 ? 19.125 29.703 5.281 1 98.62 371 TYR A N 1
ATOM 2900 C CA . TYR A 1 371 ? 19.516 28.531 6.07 1 98.62 371 TYR A CA 1
ATOM 2901 C C . TYR A 1 371 ? 20.141 27.453 5.188 1 98.62 371 TYR A C 1
ATOM 2903 O O . TYR A 1 371 ? 21.234 26.969 5.488 1 98.62 371 T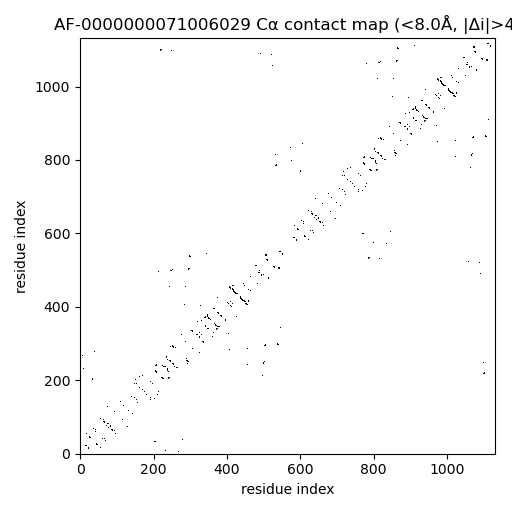YR A O 1
ATOM 2911 N N . SER A 1 372 ? 19.438 27.109 4.078 1 98.69 372 SER A N 1
ATOM 2912 C CA . SER A 1 372 ? 19.906 26.062 3.172 1 98.69 372 SER A CA 1
ATOM 2913 C C . SER A 1 372 ? 21.234 26.453 2.529 1 98.69 372 SER A C 1
ATOM 2915 O O . SER A 1 372 ? 22.109 25.609 2.344 1 98.69 372 SER A O 1
ATOM 2917 N N . ARG A 1 373 ? 21.375 27.719 2.191 1 98.69 373 ARG A N 1
ATOM 2918 C CA . ARG A 1 373 ? 22.625 28.203 1.625 1 98.69 373 ARG A CA 1
ATOM 2919 C C . ARG A 1 373 ? 23.766 28.078 2.629 1 98.69 373 ARG A C 1
ATOM 2921 O O . ARG A 1 373 ? 24.891 27.703 2.262 1 98.69 373 ARG A O 1
ATOM 2928 N N . GLY A 1 374 ? 23.484 28.469 3.861 1 98.69 374 GLY A N 1
ATOM 2929 C CA . GLY A 1 374 ? 24.484 28.281 4.898 1 98.69 374 GLY A CA 1
ATOM 2930 C C . GLY A 1 374 ? 24.953 26.844 5.027 1 98.69 374 GLY A C 1
ATOM 2931 O O . GLY A 1 374 ? 26.156 26.594 5.141 1 98.69 374 GLY A O 1
ATOM 2932 N N . LEU A 1 375 ? 24.062 25.891 5 1 98.19 375 LEU A N 1
ATOM 2933 C CA . LEU A 1 375 ? 24.406 24.484 5.047 1 98.19 375 LEU A CA 1
ATOM 2934 C C . LEU A 1 375 ? 25.234 24.078 3.83 1 98.19 375 LEU A C 1
ATOM 2936 O O . LEU A 1 375 ? 26.219 23.344 3.957 1 98.19 375 LEU A O 1
ATOM 2940 N N . ALA A 1 376 ? 24.766 24.562 2.67 1 98.19 376 ALA A N 1
ATOM 2941 C CA . ALA A 1 376 ? 25.453 24.219 1.43 1 98.19 376 ALA A CA 1
ATOM 2942 C C . ALA A 1 376 ? 26.891 24.719 1.438 1 98.19 376 ALA A C 1
ATOM 2944 O O . ALA A 1 376 ? 27.812 23.969 1.113 1 98.19 376 ALA A O 1
ATOM 2945 N N . TYR A 1 377 ? 27.109 26.016 1.812 1 98.31 377 TYR A N 1
ATOM 2946 C CA . TYR A 1 377 ? 28.453 26.562 1.911 1 98.31 377 TYR A CA 1
ATOM 2947 C C . TYR A 1 377 ? 29.297 25.766 2.902 1 98.31 377 TYR A C 1
ATOM 2949 O O . TYR A 1 377 ? 30.469 25.5 2.656 1 98.31 377 TYR A O 1
ATOM 2957 N N . SER A 1 378 ? 28.672 25.391 4.027 1 97.5 378 SER A N 1
ATOM 2958 C CA . SER A 1 378 ? 29.375 24.578 5.008 1 97.5 378 SER A CA 1
ATOM 2959 C C . SER A 1 378 ? 29.797 23.234 4.41 1 97.5 378 SER A C 1
ATOM 2961 O O . SER A 1 378 ? 30.969 22.844 4.516 1 97.5 378 SER A O 1
ATOM 2963 N N . ALA A 1 379 ? 28.875 22.531 3.793 1 95.44 379 ALA A N 1
ATOM 2964 C CA . ALA A 1 379 ? 29.141 21.219 3.211 1 95.44 379 ALA A CA 1
ATOM 2965 C C . ALA A 1 379 ? 30.203 21.297 2.125 1 95.44 379 ALA A C 1
ATOM 2967 O O . ALA A 1 379 ? 30.984 20.359 1.94 1 95.44 379 ALA A O 1
ATOM 2968 N N . LEU A 1 380 ? 30.281 22.438 1.452 1 95.75 380 LEU A N 1
ATOM 2969 C CA . LEU A 1 380 ? 31.219 22.625 0.354 1 95.75 380 LEU A CA 1
ATOM 2970 C C . LEU A 1 380 ? 32.562 23.172 0.865 1 95.75 380 LEU A C 1
ATOM 2972 O O . LEU A 1 380 ? 33.469 23.438 0.078 1 95.75 380 LEU A O 1
ATOM 2976 N N . GLY A 1 381 ? 32.656 23.438 2.123 1 94.81 381 GLY A N 1
ATOM 2977 C CA . GLY A 1 381 ? 33.906 23.891 2.732 1 94.81 381 GLY A CA 1
ATOM 2978 C C . GLY A 1 381 ? 34.156 25.375 2.545 1 94.81 381 GLY A C 1
ATOM 2979 O O . GLY A 1 381 ? 35.25 25.859 2.744 1 94.81 381 GLY A O 1
ATOM 2980 N N . ARG A 1 382 ? 33.188 26.031 2.104 1 97.75 382 ARG A N 1
ATOM 2981 C CA . ARG A 1 382 ? 33.281 27.484 1.92 1 97.75 382 ARG A CA 1
ATOM 2982 C C . ARG A 1 382 ? 32.875 28.219 3.193 1 97.75 382 ARG A C 1
ATOM 2984 O O . ARG A 1 382 ? 31.859 28.906 3.232 1 97.75 382 ARG A O 1
ATOM 2991 N N . ILE A 1 383 ? 33.75 28.281 4.156 1 98.19 383 ILE A N 1
ATOM 2992 C CA . ILE A 1 383 ? 33.469 28.609 5.551 1 98.19 383 ILE A CA 1
ATOM 2993 C C . ILE A 1 383 ? 33.156 30.094 5.676 1 98.19 383 ILE A C 1
ATOM 2995 O O . ILE A 1 383 ? 32.188 30.469 6.375 1 98.19 383 ILE A O 1
ATOM 2999 N N . GLU A 1 384 ? 33.844 30.969 5.043 1 98.31 384 GLU A N 1
ATOM 3000 C CA . GLU A 1 384 ? 33.594 32.406 5.148 1 98.31 384 GLU A CA 1
ATOM 3001 C C . GLU A 1 384 ? 32.219 32.781 4.625 1 98.31 384 GLU A C 1
ATOM 3003 O O . GLU A 1 384 ? 31.5 33.562 5.25 1 98.31 384 GLU A O 1
ATOM 3008 N N . GLU A 1 385 ? 31.922 32.219 3.498 1 98.62 385 GLU A N 1
ATOM 3009 C CA . GLU A 1 385 ? 30.594 32.438 2.936 1 98.62 385 GLU A CA 1
ATOM 3010 C C . GLU A 1 385 ? 29.516 31.859 3.838 1 98.62 385 GLU A C 1
ATOM 3012 O O . GLU A 1 385 ? 28.438 32.469 3.988 1 98.62 385 GLU A O 1
ATOM 3017 N N . ALA A 1 386 ? 29.797 30.734 4.43 1 98.69 386 ALA A N 1
ATOM 3018 C CA . ALA A 1 386 ? 28.844 30.109 5.344 1 98.69 386 ALA A CA 1
ATOM 3019 C C . ALA A 1 386 ? 28.578 31 6.555 1 98.69 386 ALA A C 1
ATOM 3021 O O . ALA A 1 386 ? 27.438 31.172 6.977 1 98.69 386 ALA A O 1
ATOM 3022 N N . GLU A 1 387 ? 29.641 31.562 7.07 1 98.62 387 GLU A N 1
ATOM 3023 C CA . GLU A 1 387 ? 29.516 32.438 8.234 1 98.62 387 GLU A CA 1
ATOM 3024 C C . GLU A 1 387 ? 28.719 33.688 7.898 1 98.62 387 GLU A C 1
ATOM 3026 O O . GLU A 1 387 ? 27.875 34.125 8.688 1 98.62 387 GLU A O 1
ATOM 3031 N N . THR A 1 388 ? 28.984 34.219 6.754 1 98.75 388 THR A N 1
ATOM 3032 C CA . THR A 1 388 ? 28.25 35.406 6.309 1 98.75 388 THR A CA 1
ATOM 3033 C C . THR A 1 388 ? 26.781 35.094 6.121 1 98.75 388 THR A C 1
ATOM 3035 O O . THR A 1 388 ? 25.906 35.844 6.586 1 98.75 388 THR A O 1
ATOM 3038 N N . THR A 1 389 ? 26.578 34 5.484 1 98.75 389 THR A N 1
ATOM 3039 C CA . THR A 1 389 ? 25.203 33.594 5.211 1 98.75 389 THR A CA 1
ATOM 3040 C C . THR A 1 389 ? 24.469 33.281 6.508 1 98.75 389 THR A C 1
ATOM 3042 O O . THR A 1 389 ? 23.266 33.531 6.637 1 98.75 389 THR A O 1
ATOM 3045 N N . GLN A 1 390 ? 25.156 32.656 7.457 1 98.69 390 GLN A N 1
ATOM 3046 C CA . GLN A 1 390 ? 24.547 32.375 8.758 1 98.69 390 GLN A CA 1
ATOM 3047 C C . GLN A 1 390 ? 24.047 33.656 9.414 1 98.69 390 GLN A C 1
ATOM 3049 O O . GLN A 1 390 ? 22.969 33.688 10 1 98.69 390 GLN A O 1
ATOM 3054 N N . ARG A 1 391 ? 24.859 34.719 9.297 1 98.69 391 ARG A N 1
ATOM 3055 C CA . ARG A 1 391 ? 24.438 36 9.859 1 98.69 391 ARG A CA 1
ATOM 3056 C C . ARG A 1 391 ? 23.203 36.531 9.141 1 98.69 391 ARG A C 1
ATOM 3058 O O . ARG A 1 391 ? 22.281 37.031 9.773 1 98.69 391 ARG A O 1
ATOM 3065 N N . GLU A 1 392 ? 23.203 36.375 7.867 1 98.62 392 GLU A N 1
ATOM 3066 C CA . GLU A 1 392 ? 22.047 36.812 7.082 1 98.62 392 GLU A CA 1
ATOM 3067 C C . GLU A 1 392 ? 20.797 36 7.445 1 98.62 392 GLU A C 1
ATOM 3069 O O . GLU A 1 392 ? 19.703 36.531 7.531 1 98.62 392 GLU A O 1
ATOM 3074 N N . PHE A 1 393 ? 21 34.75 7.605 1 98.69 393 PHE A N 1
ATOM 3075 C CA . PHE A 1 393 ? 19.922 33.875 8 1 98.69 393 PHE A CA 1
ATOM 3076 C C . PHE A 1 393 ? 19.328 34.312 9.336 1 98.69 393 PHE A C 1
ATOM 3078 O O . PHE A 1 393 ? 18.109 34.375 9.492 1 98.69 393 PHE A O 1
ATOM 3085 N N . GLU A 1 394 ? 20.188 34.531 10.281 1 98.75 394 GLU A N 1
ATOM 3086 C CA . GLU A 1 394 ? 19.703 34.906 11.609 1 98.75 394 GLU A CA 1
ATOM 3087 C C . GLU A 1 394 ? 18.906 36.219 11.562 1 98.75 394 GLU A C 1
ATOM 3089 O O . GLU A 1 394 ? 17.922 36.375 12.281 1 98.75 394 GLU A O 1
ATOM 3094 N N . LEU A 1 395 ? 19.328 37.156 10.727 1 98.44 395 LEU A N 1
ATOM 3095 C CA . LEU A 1 395 ? 18.562 38.375 10.539 1 98.44 395 LEU A CA 1
ATOM 3096 C C . LEU A 1 395 ? 17.203 38.094 9.906 1 98.44 395 LEU A C 1
ATOM 3098 O O . LEU A 1 395 ? 16.188 38.656 10.336 1 98.44 395 LEU A O 1
ATOM 3102 N N . ALA A 1 396 ? 17.188 37.281 8.883 1 98.5 396 ALA A N 1
ATOM 3103 C CA . ALA A 1 396 ? 15.938 36.938 8.211 1 98.5 396 ALA A CA 1
ATOM 3104 C C . ALA A 1 396 ? 15.008 36.188 9.156 1 98.5 396 ALA A C 1
ATOM 3106 O O . ALA A 1 396 ? 13.789 36.375 9.141 1 98.5 396 ALA A O 1
ATOM 3107 N N . ARG A 1 397 ? 15.609 35.25 9.938 1 98.31 397 ARG A N 1
ATOM 3108 C CA . ARG A 1 397 ? 14.844 34.5 10.922 1 98.31 397 ARG A CA 1
ATOM 3109 C C . ARG A 1 397 ? 14.141 35.406 11.914 1 98.31 397 ARG A C 1
ATOM 3111 O O . ARG A 1 397 ? 12.977 35.219 12.242 1 98.31 397 ARG A O 1
ATOM 3118 N N . ALA A 1 398 ? 14.805 36.406 12.336 1 97.81 398 ALA A N 1
ATOM 3119 C CA . ALA A 1 398 ? 14.273 37.344 13.305 1 97.81 398 ALA A CA 1
ATOM 3120 C C . ALA A 1 398 ? 13.133 38.188 12.711 1 97.81 398 ALA A C 1
ATOM 3122 O O . ALA A 1 398 ? 12.273 38.688 13.438 1 97.81 398 ALA A O 1
ATOM 3123 N N . ALA A 1 399 ? 13.094 38.281 11.43 1 97.44 399 ALA A N 1
ATOM 3124 C CA . ALA A 1 399 ? 12.117 39.125 10.742 1 97.44 399 ALA A CA 1
ATOM 3125 C C . ALA A 1 399 ? 10.82 38.344 10.492 1 97.44 399 ALA A C 1
ATOM 3127 O O . ALA A 1 399 ? 9.789 38.938 10.156 1 97.44 399 ALA A O 1
ATOM 3128 N N . VAL A 1 400 ? 10.766 37.062 10.664 1 98.25 400 VAL A N 1
ATOM 3129 C CA . VAL A 1 400 ? 9.562 36.281 10.453 1 98.25 400 VAL A CA 1
ATOM 3130 C C . VAL A 1 400 ? 8.531 36.594 11.531 1 98.25 400 VAL A C 1
ATOM 3132 O O . VAL A 1 400 ? 8.828 36.5 12.727 1 98.25 400 VAL A O 1
ATOM 3135 N N . PRO A 1 401 ? 7.348 36.969 11.07 1 97.06 401 PRO A N 1
ATOM 3136 C CA . PRO A 1 401 ? 6.328 37.281 12.07 1 97.06 401 PRO A CA 1
ATOM 3137 C C . PRO A 1 401 ? 5.914 36.094 12.914 1 97.06 401 PRO A C 1
ATOM 3139 O O . PRO A 1 401 ? 5.844 34.969 12.406 1 97.06 401 PRO A O 1
ATOM 3142 N N . LYS A 1 402 ? 5.543 36.344 14.172 1 96.38 402 LYS A N 1
ATOM 3143 C CA . LYS A 1 402 ? 5.117 35.312 15.102 1 96.38 402 LYS A CA 1
ATOM 3144 C C . LYS A 1 402 ? 3.811 34.656 14.641 1 96.38 402 LYS A C 1
ATOM 3146 O O . LYS A 1 402 ? 3.49 33.531 15.047 1 96.38 402 LYS A O 1
ATOM 3151 N N . SER A 1 403 ? 3.068 35.375 13.781 1 93.38 403 SER A N 1
ATOM 3152 C CA . SER A 1 403 ? 1.778 34.875 13.312 1 93.38 403 SER A CA 1
ATOM 3153 C C . SER A 1 403 ? 1.955 33.812 12.219 1 93.38 403 SER A C 1
ATOM 3155 O O . SER A 1 403 ? 1.014 33.094 11.883 1 93.38 403 SER A O 1
ATOM 3157 N N . ARG A 1 404 ? 3.207 33.75 11.672 1 96.19 404 ARG A N 1
ATOM 3158 C CA . ARG A 1 404 ? 3.471 32.812 10.594 1 96.19 404 ARG A CA 1
ATOM 3159 C C . ARG A 1 404 ? 3.482 31.391 11.117 1 96.19 404 ARG A C 1
ATOM 3161 O O . ARG A 1 404 ? 4.172 31.078 12.094 1 96.19 404 ARG A O 1
ATOM 3168 N N . LEU A 1 405 ? 2.656 30.578 10.422 1 93.38 405 LEU A N 1
ATOM 3169 C CA . LEU A 1 405 ? 2.578 29.172 10.82 1 93.38 405 LEU A CA 1
ATOM 3170 C C . LEU A 1 405 ? 3.342 28.281 9.852 1 93.38 405 LEU A C 1
ATOM 3172 O O . LEU A 1 405 ? 3.582 28.672 8.703 1 93.38 405 LEU A O 1
ATOM 3176 N N . ASN A 1 406 ? 3.844 27.203 10.367 1 93.38 406 ASN A N 1
ATOM 3177 C CA . ASN A 1 406 ? 4.293 26.047 9.578 1 93.38 406 ASN A CA 1
ATOM 3178 C C . ASN A 1 406 ? 3.211 24.984 9.492 1 93.38 406 ASN A C 1
ATOM 3180 O O . ASN A 1 406 ? 2.035 25.297 9.297 1 93.38 406 ASN A O 1
ATOM 3184 N N . SER A 1 407 ? 3.512 23.75 9.594 1 84.94 407 SER A N 1
ATOM 3185 C CA . SER A 1 407 ? 2.475 22.734 9.734 1 84.94 407 SER A CA 1
ATOM 3186 C C . SER A 1 407 ? 1.662 22.938 11.008 1 84.94 407 SER A C 1
ATOM 3188 O O . SER A 1 407 ? 2.188 22.812 12.109 1 84.94 407 SER A O 1
ATOM 3190 N N . ILE A 1 408 ? 0.376 23.375 10.82 1 82.75 408 ILE A N 1
ATOM 3191 C CA . ILE A 1 408 ? -0.479 23.719 11.945 1 82.75 408 ILE A CA 1
ATOM 3192 C C . ILE A 1 408 ? -0.46 22.594 12.969 1 82.75 408 ILE A C 1
ATOM 3194 O O . ILE A 1 408 ? -0.493 21.406 12.602 1 82.75 408 ILE A O 1
ATOM 3198 N N . PRO A 1 409 ? -0.229 22.984 14.188 1 86.38 409 PRO A N 1
ATOM 3199 C CA . PRO A 1 409 ? -0.334 24.297 14.836 1 86.38 409 PRO A CA 1
ATOM 3200 C C . PRO A 1 409 ? 1.027 24.922 15.102 1 86.38 409 PRO A C 1
ATOM 3202 O O . PRO A 1 409 ? 1.118 25.906 15.844 1 86.38 409 PRO A O 1
ATOM 3205 N N . CYS A 1 410 ? 2.037 24.5 14.492 1 92.19 410 CYS A N 1
ATOM 3206 C CA . CYS A 1 410 ? 3.393 24.938 14.805 1 92.19 410 CYS A CA 1
ATOM 3207 C C . CYS A 1 410 ? 3.666 26.312 14.234 1 92.19 410 CYS A C 1
ATOM 3209 O O . CYS A 1 410 ? 3.363 26.578 13.07 1 92.19 410 CYS A O 1
ATOM 3211 N N . ARG A 1 411 ? 4.246 27.141 15.117 1 94.94 411 ARG A N 1
ATOM 3212 C CA . ARG A 1 411 ? 4.672 28.453 14.641 1 94.94 411 ARG A CA 1
ATOM 3213 C C . ARG A 1 411 ? 5.992 28.344 13.891 1 94.94 411 ARG A C 1
ATOM 3215 O O . ARG A 1 411 ? 6.887 27.594 14.289 1 94.94 411 ARG A O 1
ATOM 3222 N N . GLN A 1 412 ? 6.137 29.125 12.836 1 97.44 412 GLN A N 1
ATOM 3223 C CA . GLN A 1 412 ? 7.348 29.078 12.016 1 97.44 412 GLN A CA 1
ATOM 3224 C C . GLN A 1 412 ? 8.57 29.516 12.82 1 97.44 412 GLN A C 1
ATOM 3226 O O . GLN A 1 412 ? 9.672 29.016 12.609 1 97.44 412 GLN A O 1
ATOM 3231 N N . VAL A 1 413 ? 8.406 30.438 13.727 1 97.94 413 VAL A N 1
ATOM 3232 C CA . VAL A 1 413 ? 9.523 30.922 14.523 1 97.94 413 VAL A CA 1
ATOM 3233 C C . VAL A 1 413 ? 10.102 29.797 15.367 1 97.94 413 VAL A C 1
ATOM 3235 O O . VAL A 1 413 ? 11.312 29.75 15.609 1 97.94 413 VAL A O 1
ATOM 3238 N N . ASP A 1 414 ? 9.266 28.875 15.859 1 97.56 414 ASP A N 1
ATOM 3239 C CA . ASP A 1 414 ? 9.734 27.734 16.641 1 97.56 414 ASP A CA 1
ATOM 3240 C C . ASP A 1 414 ? 10.477 26.734 15.75 1 97.56 414 ASP A C 1
ATOM 3242 O O . ASP A 1 414 ? 11.5 26.172 16.156 1 97.56 414 ASP A O 1
ATOM 3246 N N . VAL A 1 415 ? 9.984 26.531 14.602 1 98 415 VAL A N 1
ATOM 3247 C CA . VAL A 1 415 ? 10.617 25.625 13.648 1 98 415 VAL A CA 1
ATOM 3248 C C . VAL A 1 415 ? 11.984 26.156 13.25 1 98 415 VAL A C 1
ATOM 3250 O O . VAL A 1 415 ? 12.945 25.406 13.117 1 98 415 VAL A O 1
ATOM 3253 N N . LEU A 1 416 ? 12.094 27.469 13.102 1 98.38 416 LEU A N 1
ATOM 3254 C CA . LEU A 1 416 ? 13.344 28.094 12.664 1 98.38 416 LEU A CA 1
ATOM 3255 C C . LEU A 1 416 ? 14.383 28.047 13.781 1 98.38 416 LEU A C 1
ATOM 3257 O O . LEU A 1 416 ? 15.578 28.219 13.523 1 98.38 416 LEU A O 1
ATOM 3261 N N . GLN A 1 417 ? 13.953 27.781 15.023 1 98.38 417 GLN A N 1
ATOM 3262 C CA . GLN A 1 417 ? 14.93 27.547 16.078 1 98.38 417 GLN A CA 1
ATOM 3263 C C . GLN A 1 417 ? 15.695 26.25 15.844 1 98.38 417 GLN A C 1
ATOM 3265 O O . GLN A 1 417 ? 16.875 26.141 16.219 1 98.38 417 GLN A O 1
ATOM 3270 N N . VAL A 1 418 ? 15.039 25.266 15.32 1 98.5 418 VAL A N 1
ATOM 3271 C CA . VAL A 1 418 ? 15.719 24.031 14.945 1 98.5 418 VAL A CA 1
ATOM 3272 C C . VAL A 1 418 ? 16.781 24.312 13.883 1 98.5 418 VAL A C 1
ATOM 3274 O O . VAL A 1 418 ? 17.922 23.875 14.008 1 98.5 418 VAL A O 1
ATOM 3277 N N . SER A 1 419 ? 16.406 25.141 12.844 1 98.25 419 SER A N 1
ATOM 3278 C CA . SER A 1 419 ? 17.328 25.469 11.766 1 98.25 419 SER A CA 1
ATOM 3279 C C . SER A 1 419 ? 18.547 26.219 12.281 1 98.25 419 SER A C 1
ATOM 3281 O O . SER A 1 419 ? 19.656 26 11.812 1 98.25 419 SER A O 1
ATOM 3283 N N . SER A 1 420 ? 18.281 27.109 13.195 1 98.69 420 SER A N 1
ATOM 3284 C CA . SER A 1 420 ? 19.375 27.891 13.766 1 98.69 420 SER A CA 1
ATOM 3285 C C . SER A 1 420 ? 20.422 26.984 14.43 1 98.69 420 SER A C 1
ATOM 3287 O O . SER A 1 420 ? 21.609 27.094 14.156 1 98.69 420 SER A O 1
ATOM 3289 N N . ALA A 1 421 ? 19.922 26.094 15.266 1 98.75 421 ALA A N 1
ATOM 3290 C CA . ALA A 1 421 ? 20.828 25.172 15.961 1 98.75 421 ALA A CA 1
ATOM 3291 C C . ALA A 1 421 ? 21.484 24.219 14.977 1 98.75 421 ALA A C 1
ATOM 3293 O O . ALA A 1 421 ? 22.672 23.875 15.125 1 98.75 421 ALA A O 1
ATOM 3294 N N . MET A 1 422 ? 20.781 23.719 14.047 1 98.44 422 MET A N 1
ATOM 3295 C CA . MET A 1 422 ? 21.297 22.797 13.039 1 98.44 422 MET A CA 1
ATOM 3296 C C . MET A 1 422 ? 22.406 23.453 12.227 1 98.44 422 MET A C 1
ATOM 3298 O O . MET A 1 422 ? 23.484 22.859 12.055 1 98.44 422 MET A O 1
ATOM 3302 N N . LEU A 1 423 ? 22.125 24.672 11.672 1 98.62 423 LEU A N 1
ATOM 3303 C CA . LEU A 1 423 ? 23.125 25.359 10.859 1 98.62 423 LEU A CA 1
ATOM 3304 C C . LEU A 1 423 ? 24.391 25.656 11.664 1 98.62 423 LEU A C 1
ATOM 3306 O O . LEU A 1 423 ? 25.5 25.453 11.172 1 98.62 423 LEU A O 1
ATOM 3310 N N . HIS A 1 424 ? 24.219 26.125 12.906 1 98.62 424 HIS A N 1
ATOM 3311 C CA . HIS A 1 424 ? 25.375 26.375 13.75 1 98.62 424 HIS A CA 1
ATOM 3312 C C . HIS A 1 424 ? 26.188 25.109 13.945 1 98.62 424 HIS A C 1
ATOM 3314 O O . HIS A 1 424 ? 27.422 25.141 13.852 1 98.62 424 HIS A O 1
ATOM 3320 N N . GLY A 1 425 ? 25.516 24.031 14.242 1 98.62 425 GLY A N 1
ATOM 3321 C CA . GLY A 1 425 ? 26.203 22.766 14.438 1 98.62 425 GLY A CA 1
ATOM 3322 C C . GLY A 1 425 ? 26.969 22.297 13.211 1 98.62 425 GLY A C 1
ATOM 3323 O O . GLY A 1 425 ? 28.141 21.922 13.305 1 98.62 425 GLY A O 1
ATOM 3324 N N . GLU A 1 426 ? 26.375 22.328 12.055 1 97.44 426 GLU A N 1
ATOM 3325 C CA . GLU A 1 426 ? 26.984 21.828 10.828 1 97.44 426 GLU A CA 1
ATOM 3326 C C . GLU A 1 426 ? 28.156 22.719 10.398 1 97.44 426 GLU A C 1
ATOM 3328 O O . GLU A 1 426 ? 29.156 22.219 9.898 1 97.44 426 GLU A O 1
ATOM 3333 N N . LEU A 1 427 ? 27.984 24.062 10.57 1 98.31 427 LEU A N 1
ATOM 3334 C CA . LEU A 1 427 ? 29.062 24.984 10.25 1 98.31 427 LEU A CA 1
ATOM 3335 C C . LEU A 1 427 ? 30.266 24.75 11.172 1 98.31 427 LEU A C 1
ATOM 3337 O O . LEU A 1 427 ? 31.406 24.656 10.703 1 98.31 427 LEU A O 1
ATOM 3341 N N . GLU A 1 428 ? 30.047 24.625 12.508 1 98.62 428 GLU A N 1
ATOM 3342 C CA . GLU A 1 428 ? 31.125 24.375 13.453 1 98.62 428 GLU A CA 1
ATOM 3343 C C . GLU A 1 428 ? 31.812 23.047 13.141 1 98.62 428 GLU A C 1
ATOM 3345 O O . GLU A 1 428 ? 33.031 22.922 13.312 1 98.62 428 GLU A O 1
ATOM 3350 N N . TYR A 1 429 ? 31.047 22.062 12.797 1 98.25 429 TYR A N 1
ATOM 3351 C CA . TYR A 1 429 ? 31.641 20.781 12.422 1 98.25 429 TYR A CA 1
ATOM 3352 C C . TYR A 1 429 ? 32.656 20.969 11.305 1 98.25 429 TYR A C 1
ATOM 3354 O O . TYR A 1 429 ? 33.75 20.406 11.359 1 98.25 429 TYR A O 1
ATOM 3362 N N . ARG A 1 430 ? 32.312 21.766 10.312 1 97.25 430 ARG A N 1
ATOM 3363 C CA . ARG A 1 430 ? 33.188 21.953 9.156 1 97.25 430 ARG A CA 1
ATOM 3364 C C . ARG A 1 430 ? 34.375 22.828 9.5 1 97.25 430 ARG A C 1
ATOM 3366 O O . ARG A 1 430 ? 35.406 22.75 8.852 1 97.25 430 ARG A O 1
ATOM 3373 N N . LYS A 1 431 ? 34.25 23.578 10.5 1 97.56 431 LYS A N 1
ATOM 3374 C CA . LYS A 1 431 ? 35.375 24.375 11.008 1 97.56 431 LYS A CA 1
ATOM 3375 C C . LYS A 1 431 ? 36.312 23.516 11.844 1 97.56 431 LYS A C 1
ATOM 3377 O O . LYS A 1 431 ? 37.375 23.969 12.266 1 97.56 431 LYS A O 1
ATOM 3382 N N . GLY A 1 432 ? 35.844 22.281 12.172 1 97.12 432 GLY A N 1
ATOM 3383 C CA . GLY A 1 432 ? 36.656 21.359 12.945 1 97.12 432 GLY A CA 1
ATOM 3384 C C . GLY A 1 432 ? 36.344 21.375 14.43 1 97.12 432 GLY A C 1
ATOM 3385 O O . GLY A 1 432 ? 36.938 20.641 15.211 1 97.12 432 GLY A O 1
ATOM 3386 N N . ASN A 1 433 ? 35.406 22.203 14.852 1 98.31 433 ASN A N 1
ATOM 3387 C CA . ASN A 1 433 ? 34.969 22.25 16.25 1 98.31 433 ASN A CA 1
ATOM 3388 C C . ASN A 1 433 ? 33.906 21.203 16.547 1 98.31 433 ASN A C 1
ATOM 3390 O O . ASN A 1 433 ? 32.75 21.531 16.844 1 98.31 433 ASN A O 1
ATOM 3394 N N . HIS A 1 434 ? 34.281 20.016 16.609 1 98.25 434 HIS A N 1
ATOM 3395 C CA . HIS A 1 434 ? 33.375 18.875 16.578 1 98.25 434 HIS A CA 1
ATOM 3396 C C . HIS A 1 434 ? 32.5 18.828 17.844 1 98.25 434 HIS A C 1
ATOM 3398 O O . HIS A 1 434 ? 31.312 18.562 17.766 1 98.25 434 HIS A O 1
ATOM 3404 N N . GLU A 1 435 ? 33.062 19.078 18.969 1 98.31 435 GLU A N 1
ATOM 3405 C CA . GLU A 1 435 ? 32.281 18.984 20.203 1 98.31 435 GLU A CA 1
ATOM 3406 C C . GLU A 1 435 ? 31.219 20.078 20.266 1 98.31 435 GLU A C 1
ATOM 3408 O O . GLU A 1 435 ? 30.109 19.844 20.734 1 98.31 435 GLU A O 1
ATOM 3413 N N . ILE A 1 436 ? 31.609 21.266 19.859 1 98.56 436 ILE A N 1
ATOM 3414 C CA . ILE A 1 436 ? 30.641 22.359 19.766 1 98.56 436 ILE A CA 1
ATOM 3415 C C . ILE A 1 436 ? 29.531 22 18.781 1 98.56 436 ILE A C 1
ATOM 3417 O O . ILE A 1 436 ? 28.359 22.234 19.062 1 98.56 436 ILE A O 1
ATOM 3421 N N . ALA A 1 437 ? 29.938 21.422 17.688 1 98.62 437 ALA A N 1
ATOM 3422 C CA . ALA A 1 437 ? 29 21 16.656 1 98.62 437 ALA A CA 1
ATOM 3423 C C . ALA A 1 437 ? 27.984 20 17.219 1 98.62 437 ALA A C 1
ATOM 3425 O O . ALA A 1 437 ? 26.781 20.156 17.031 1 98.62 437 ALA A O 1
ATOM 3426 N N . PHE A 1 438 ? 28.469 18.953 17.891 1 98.75 438 PHE A N 1
ATOM 3427 C CA . PHE A 1 438 ? 27.594 17.891 18.422 1 98.75 438 PHE A CA 1
ATOM 3428 C C . PHE A 1 438 ? 26.656 18.438 19.484 1 98.75 438 PHE A C 1
ATOM 3430 O O . PHE A 1 438 ? 25.5 18.047 19.547 1 98.75 438 PHE A O 1
ATOM 3437 N N . THR A 1 439 ? 27.141 19.359 20.297 1 98.81 439 THR A N 1
ATOM 3438 C CA . THR A 1 439 ? 26.297 19.984 21.297 1 98.81 439 THR A CA 1
ATOM 3439 C C . THR A 1 439 ? 25.156 20.766 20.641 1 98.81 439 THR A C 1
ATOM 3441 O O . THR A 1 439 ? 24.016 20.672 21.078 1 98.81 439 THR A O 1
ATOM 3444 N N . SER A 1 440 ? 25.484 21.516 19.609 1 98.81 440 SER A N 1
ATOM 3445 C CA . SER A 1 440 ? 24.484 22.297 18.906 1 98.81 440 SER A CA 1
ATOM 3446 C C . SER A 1 440 ? 23.453 21.406 18.219 1 98.81 440 SER A C 1
ATOM 3448 O O . SER A 1 440 ? 22.266 21.703 18.219 1 98.81 440 SER A O 1
ATOM 3450 N N . LEU A 1 441 ? 23.891 20.359 17.594 1 98.81 441 LEU A N 1
ATOM 3451 C CA . LEU A 1 441 ? 22.984 19.438 16.922 1 98.81 441 LEU A CA 1
ATOM 3452 C C . LEU A 1 441 ? 22.094 18.719 17.922 1 98.81 441 LEU A C 1
ATOM 3454 O O . LEU A 1 441 ? 20.922 18.438 17.641 1 98.81 441 LEU A O 1
ATOM 3458 N N . ARG A 1 442 ? 22.594 18.391 19.094 1 98.81 442 ARG A N 1
ATOM 3459 C CA . ARG A 1 442 ? 21.766 17.844 20.156 1 98.81 442 ARG A CA 1
ATOM 3460 C C . ARG A 1 442 ? 20.719 18.844 20.609 1 98.81 442 ARG A C 1
ATOM 3462 O O . ARG A 1 442 ? 19.594 18.469 20.938 1 98.81 442 ARG A O 1
ATOM 3469 N N . GLU A 1 443 ? 21.109 20.109 20.656 1 98.75 443 GLU A N 1
ATOM 3470 C CA . GLU A 1 443 ? 20.125 21.156 20.922 1 98.75 443 GLU A CA 1
ATOM 3471 C C . GLU A 1 443 ? 19.062 21.203 19.844 1 98.75 443 GLU A C 1
ATOM 3473 O O . GLU A 1 443 ? 17.875 21.391 20.141 1 98.75 443 GLU A O 1
ATOM 3478 N N . ALA A 1 444 ? 19.469 21.062 18.625 1 98.69 444 ALA A N 1
ATOM 3479 C CA . ALA A 1 444 ? 18.516 21 17.531 1 98.69 444 ALA A CA 1
ATOM 3480 C C . ALA A 1 444 ? 17.531 19.844 17.703 1 98.69 444 ALA A C 1
ATOM 3482 O O . ALA A 1 444 ? 16.344 20 17.422 1 98.69 444 ALA A O 1
ATOM 3483 N N . ILE A 1 445 ? 17.984 18.672 18.156 1 98.25 445 ILE A N 1
ATOM 3484 C CA . ILE A 1 445 ? 17.125 17.516 18.438 1 98.25 445 ILE A CA 1
ATOM 3485 C C . ILE A 1 445 ? 16.125 17.875 19.531 1 98.25 445 ILE A C 1
ATOM 3487 O O . ILE A 1 445 ? 14.93 17.594 19.391 1 98.25 445 ILE A O 1
ATOM 3491 N N . ARG A 1 446 ? 16.609 18.484 20.578 1 98.06 446 ARG A N 1
ATOM 3492 C CA . ARG A 1 446 ? 15.734 18.891 21.688 1 98.06 446 ARG A CA 1
ATOM 3493 C C . ARG A 1 446 ? 14.617 19.812 21.203 1 98.06 446 ARG A C 1
ATOM 3495 O O . ARG A 1 446 ? 13.461 19.641 21.578 1 98.06 446 ARG A O 1
ATOM 3502 N N . ARG A 1 447 ? 14.938 20.75 20.359 1 98.06 447 ARG A N 1
ATOM 3503 C CA . ARG A 1 447 ? 13.969 21.703 19.812 1 98.06 447 ARG A CA 1
ATOM 3504 C C . ARG A 1 447 ? 13 21 18.875 1 98.06 447 ARG A C 1
ATOM 3506 O O . ARG A 1 447 ? 11.797 21.297 18.875 1 98.06 447 ARG A O 1
ATOM 3513 N N . GLU A 1 448 ? 13.555 20.141 18.031 1 96.94 448 GLU A N 1
ATOM 3514 C CA . GLU A 1 448 ? 12.695 19.375 17.141 1 96.94 448 GLU A CA 1
ATOM 3515 C C . GLU A 1 448 ? 11.68 18.547 17.938 1 96.94 448 GLU A C 1
ATOM 3517 O O . GLU A 1 448 ? 10.484 18.547 17.609 1 96.94 448 GLU A O 1
ATOM 3522 N N . ASP A 1 449 ? 12.133 17.859 18.984 1 94.62 449 ASP A N 1
ATOM 3523 C CA . ASP A 1 449 ? 11.281 16.984 19.781 1 94.62 449 ASP A CA 1
ATOM 3524 C C . ASP A 1 449 ? 10.242 17.797 20.547 1 94.62 449 ASP A C 1
ATOM 3526 O O . ASP A 1 449 ? 9.211 17.266 20.969 1 94.62 449 ASP A O 1
ATOM 3530 N N . ALA A 1 450 ? 10.477 19.062 20.719 1 94.38 450 ALA A N 1
ATOM 3531 C CA . ALA A 1 450 ? 9.586 19.922 21.5 1 94.38 450 ALA A CA 1
ATOM 3532 C C . ALA A 1 450 ? 8.484 20.516 20.625 1 94.38 450 ALA A C 1
ATOM 3534 O O . ALA A 1 450 ? 7.52 21.078 21.141 1 94.38 450 ALA A O 1
ATOM 3535 N N . LEU A 1 451 ? 8.625 20.422 19.312 1 93.69 451 LEU A N 1
ATOM 3536 C CA . LEU A 1 451 ? 7.578 20.938 18.422 1 93.69 451 LEU A CA 1
ATOM 3537 C C . LEU A 1 451 ? 6.266 20.188 18.641 1 93.69 451 LEU A C 1
ATOM 3539 O O . LEU A 1 451 ? 6.266 18.969 18.844 1 93.69 451 LEU A O 1
ATOM 3543 N N . PRO A 1 452 ? 5.117 20.953 18.562 1 89.5 452 PRO A N 1
ATOM 3544 C CA . PRO A 1 452 ? 3.814 20.281 18.656 1 89.5 452 PRO A CA 1
ATOM 3545 C C . PRO A 1 452 ? 3.594 19.266 17.531 1 89.5 452 PRO A C 1
ATOM 3547 O O . PRO A 1 452 ? 4.199 19.391 16.469 1 89.5 452 PRO A O 1
ATOM 3550 N N . TYR A 1 453 ? 2.701 18.359 17.875 1 88.5 453 TYR A N 1
ATOM 3551 C CA . TYR A 1 453 ? 2.385 17.328 16.891 1 88.5 453 TYR A CA 1
ATOM 3552 C C . TYR A 1 453 ? 1.79 17.953 15.625 1 88.5 453 TYR A C 1
ATOM 3554 O O . TYR A 1 453 ? 0.878 18.781 15.703 1 88.5 453 TYR A O 1
ATOM 3562 N N . SER A 1 454 ? 2.377 17.562 14.562 1 90 454 SER A N 1
ATOM 3563 C CA . SER A 1 454 ? 1.871 17.859 13.227 1 90 454 SER A CA 1
ATOM 3564 C C . SER A 1 454 ? 2.166 16.719 12.258 1 90 454 SER A C 1
ATOM 3566 O O . SER A 1 454 ? 3.148 16 12.422 1 90 454 SER A O 1
ATOM 3568 N N . ASP A 1 455 ? 1.279 16.5 11.383 1 87.88 455 ASP A N 1
ATOM 3569 C CA . ASP A 1 455 ? 1.493 15.492 10.352 1 87.88 455 ASP A CA 1
ATOM 3570 C C . ASP A 1 455 ? 1.294 16.078 8.953 1 87.88 455 ASP A C 1
ATOM 3572 O O . ASP A 1 455 ? 0.175 16.438 8.586 1 87.88 455 ASP A O 1
ATOM 3576 N N . PRO A 1 456 ? 2.354 16.188 8.195 1 91.5 456 PRO A N 1
ATOM 3577 C CA . PRO A 1 456 ? 3.729 15.758 8.461 1 91.5 456 PRO A CA 1
ATOM 3578 C C . PRO A 1 456 ? 4.438 16.625 9.492 1 91.5 456 PRO A C 1
ATOM 3580 O O . PRO A 1 456 ? 3.961 17.719 9.812 1 91.5 456 PRO A O 1
ATOM 3583 N N . PRO A 1 457 ? 5.547 16.125 9.945 1 93.19 457 PRO A N 1
ATOM 3584 C CA . PRO A 1 457 ? 6.305 16.953 10.898 1 93.19 457 PRO A CA 1
ATOM 3585 C C . PRO A 1 457 ? 6.773 18.266 10.297 1 93.19 457 PRO A C 1
ATOM 3587 O O . PRO A 1 457 ? 7.141 18.328 9.117 1 93.19 457 PRO A O 1
ATOM 3590 N N . PRO A 1 458 ? 6.766 19.297 11.18 1 93.75 458 PRO A N 1
ATOM 3591 C CA . PRO A 1 458 ? 7.18 20.625 10.68 1 93.75 458 PRO A CA 1
ATOM 3592 C C . PRO A 1 458 ? 8.648 20.656 10.266 1 93.75 458 PRO A C 1
ATOM 3594 O O . PRO A 1 458 ? 9.008 21.391 9.336 1 93.75 458 PRO A O 1
ATOM 3597 N N . TRP A 1 459 ? 9.453 19.875 10.961 1 94.19 459 TRP A N 1
ATOM 3598 C CA . TRP A 1 459 ? 10.844 19.719 10.539 1 94.19 459 TRP A CA 1
ATOM 3599 C C . TRP A 1 459 ? 11.016 18.453 9.703 1 94.19 459 TRP A C 1
ATOM 3601 O O . TRP A 1 459 ? 10.93 17.344 10.227 1 94.19 459 TRP A O 1
ATOM 3611 N N . MET A 1 460 ? 11.359 18.594 8.445 1 88 460 MET A N 1
ATOM 3612 C CA . MET A 1 460 ? 11.141 17.531 7.461 1 88 460 MET A CA 1
ATOM 3613 C C . MET A 1 460 ? 12.273 16.516 7.5 1 88 460 MET A C 1
ATOM 3615 O O . MET A 1 460 ? 12.047 15.328 7.258 1 88 460 MET A O 1
ATOM 3619 N N . GLN A 1 461 ? 13.422 16.906 7.668 1 94.5 461 GLN A N 1
ATOM 3620 C CA . GLN A 1 461 ? 14.531 15.969 7.812 1 94.5 461 GLN A CA 1
ATOM 3621 C C . GLN A 1 461 ? 14.961 15.844 9.266 1 94.5 461 GLN A C 1
ATOM 3623 O O . GLN A 1 461 ? 15.484 16.797 9.852 1 94.5 461 GLN A O 1
ATOM 3628 N N . PRO A 1 462 ? 14.836 14.68 9.844 1 97.25 462 PRO A N 1
ATOM 3629 C CA . PRO A 1 462 ? 15.211 14.523 11.25 1 97.25 462 PRO A CA 1
ATOM 3630 C C . PRO A 1 462 ? 16.656 14.922 11.523 1 97.25 462 PRO A C 1
ATOM 3632 O O . PRO A 1 462 ? 17.562 14.5 10.797 1 97.25 462 PRO A O 1
ATOM 3635 N N . VAL A 1 463 ? 16.891 15.68 12.602 1 98.38 463 VAL A N 1
ATOM 3636 C CA . VAL A 1 463 ? 18.234 16.109 12.984 1 98.38 463 VAL A CA 1
ATOM 3637 C C . VAL A 1 463 ? 19.094 14.898 13.305 1 98.38 463 VAL A C 1
ATOM 3639 O O . VAL A 1 463 ? 20.297 14.891 13.031 1 98.38 463 VAL A O 1
ATOM 3642 N N . ARG A 1 464 ? 18.453 13.867 13.812 1 98.38 464 ARG A N 1
ATOM 3643 C CA . ARG A 1 464 ? 19.141 12.641 14.203 1 98.38 464 ARG A CA 1
ATOM 3644 C C . ARG A 1 464 ? 19.875 12.023 13.016 1 98.38 464 ARG A C 1
ATOM 3646 O O . ARG A 1 464 ? 20.906 11.375 13.188 1 98.38 464 ARG A O 1
ATOM 3653 N N . HIS A 1 465 ? 19.344 12.188 11.812 1 98.31 465 HIS A N 1
ATOM 3654 C CA . HIS A 1 465 ? 20.031 11.68 10.625 1 98.31 465 HIS A CA 1
ATOM 3655 C C . HIS A 1 465 ? 21.375 12.367 10.43 1 98.31 465 HIS A C 1
ATOM 3657 O O . HIS A 1 465 ? 22.375 11.711 10.125 1 98.31 465 HIS A O 1
ATOM 3663 N N . ALA A 1 466 ? 21.391 13.695 10.547 1 97.81 466 ALA A N 1
ATOM 3664 C CA . ALA A 1 466 ? 22.609 14.477 10.375 1 97.81 466 ALA A CA 1
ATOM 3665 C C . ALA A 1 466 ? 23.609 14.195 11.484 1 97.81 466 ALA A C 1
ATOM 3667 O O . ALA A 1 466 ? 24.781 13.898 11.219 1 97.81 466 ALA A O 1
ATOM 3668 N N . LEU A 1 467 ? 23.125 14.312 12.75 1 98.69 467 LEU A N 1
ATOM 3669 C CA . LEU A 1 467 ? 24.016 14.062 13.875 1 98.69 467 LEU A CA 1
ATOM 3670 C C . LEU A 1 467 ? 24.578 12.648 13.812 1 98.69 467 LEU A C 1
ATOM 3672 O O . LEU A 1 467 ? 25.781 12.445 14.023 1 98.69 467 LEU A O 1
ATOM 3676 N N . GLY A 1 468 ? 23.734 11.664 13.547 1 98.5 468 GLY A N 1
ATOM 3677 C CA . GLY A 1 468 ? 24.203 10.297 13.414 1 98.5 468 GLY A CA 1
ATOM 3678 C C . GLY A 1 468 ? 25.266 10.133 12.344 1 98.5 468 GLY A C 1
ATOM 3679 O O . GLY A 1 468 ? 26.281 9.461 12.562 1 98.5 468 GLY A O 1
ATOM 3680 N N . GLY A 1 469 ? 25.047 10.727 11.195 1 97.62 469 GLY A N 1
ATOM 3681 C CA . GLY A 1 469 ? 26.016 10.68 10.109 1 97.62 469 GLY A CA 1
ATOM 3682 C C . GLY A 1 469 ? 27.359 11.281 10.484 1 97.62 469 GLY A C 1
ATOM 3683 O O . GLY A 1 469 ? 28.406 10.711 10.172 1 97.62 469 GLY A O 1
ATOM 3684 N N . LEU A 1 470 ? 27.328 12.406 11.148 1 98 470 LEU A N 1
ATOM 3685 C CA . LEU A 1 470 ? 28.562 13.102 11.508 1 98 470 LEU A CA 1
ATOM 3686 C C . LEU A 1 470 ? 29.281 12.375 12.633 1 98 470 LEU A C 1
ATOM 3688 O O . LEU A 1 470 ? 30.516 12.352 12.68 1 98 470 LEU A O 1
ATOM 3692 N N . LEU A 1 471 ? 28.516 11.82 13.555 1 98.56 471 LEU A N 1
ATOM 3693 C CA . LEU A 1 471 ? 29.141 10.977 14.578 1 98.56 471 LEU A CA 1
ATOM 3694 C C . LEU A 1 471 ? 29.859 9.797 13.945 1 98.56 471 LEU A C 1
ATOM 3696 O O . LEU A 1 471 ? 30.984 9.461 14.336 1 98.56 471 LEU A O 1
ATOM 3700 N N . LEU A 1 472 ? 29.266 9.164 12.961 1 97.88 472 LEU A N 1
ATOM 3701 C CA . LEU A 1 472 ? 29.891 8.047 12.25 1 97.88 472 LEU A CA 1
ATOM 3702 C C . LEU A 1 472 ? 31.172 8.5 11.562 1 97.88 472 LEU A C 1
ATOM 3704 O O . LEU A 1 472 ? 32.156 7.754 11.508 1 97.88 472 LEU A O 1
ATOM 3708 N N . GLU A 1 473 ? 31.141 9.688 11.023 1 96.5 473 GLU A N 1
ATOM 3709 C CA . GLU A 1 473 ? 32.312 10.242 10.375 1 96.5 473 GLU A CA 1
ATOM 3710 C C . GLU A 1 473 ? 33.469 10.375 11.359 1 96.5 473 GLU A C 1
ATOM 3712 O O . GLU A 1 473 ? 34.656 10.266 10.969 1 96.5 473 GLU A O 1
ATOM 3717 N N . GLN A 1 474 ? 33.219 10.602 12.602 1 97.38 474 GLN A N 1
ATOM 3718 C CA . GLN A 1 474 ? 34.219 10.742 13.648 1 97.38 474 GLN A CA 1
ATOM 3719 C C . GLN A 1 474 ? 34.406 9.438 14.414 1 97.38 474 GLN A C 1
ATOM 3721 O O . GLN A 1 474 ? 34.906 9.445 15.539 1 97.38 474 GLN A O 1
ATOM 3726 N N . ASN A 1 475 ? 33.844 8.367 13.93 1 97.69 475 ASN A N 1
ATOM 3727 C CA . ASN A 1 475 ? 34 7.016 14.453 1 97.69 475 ASN A CA 1
ATOM 3728 C C . ASN A 1 475 ? 33.375 6.867 15.828 1 97.69 475 ASN A C 1
ATOM 3730 O O . ASN A 1 475 ? 33.844 6.09 16.656 1 97.69 475 ASN A O 1
ATOM 3734 N N . ARG A 1 476 ? 32.406 7.688 16.109 1 98.31 476 ARG A N 1
ATOM 3735 C CA . ARG A 1 476 ? 31.594 7.543 17.312 1 98.31 476 ARG A CA 1
ATOM 3736 C C . ARG A 1 476 ? 30.344 6.691 17.047 1 98.31 476 ARG A C 1
ATOM 3738 O O . ARG A 1 476 ? 29.219 7.172 17.141 1 98.31 476 ARG A O 1
ATOM 3745 N N . VAL A 1 477 ? 30.547 5.449 16.875 1 98.56 477 VAL A N 1
ATOM 3746 C CA . VAL A 1 477 ? 29.594 4.516 16.281 1 98.56 477 VAL A CA 1
ATOM 3747 C C . VAL A 1 477 ? 28.5 4.188 17.297 1 98.56 477 VAL A C 1
ATOM 3749 O O . VAL A 1 477 ? 27.312 4.137 16.953 1 98.56 477 VAL A O 1
ATOM 3752 N N . GLU A 1 478 ? 28.797 4.012 18.578 1 98.56 478 GLU A N 1
ATOM 3753 C CA . GLU A 1 478 ? 27.812 3.648 19.594 1 98.56 478 GLU A CA 1
ATOM 3754 C C . GLU A 1 478 ? 26.812 4.77 19.828 1 98.56 478 GLU A C 1
ATOM 3756 O O . GLU A 1 478 ? 25.609 4.512 20 1 98.56 478 GLU A O 1
ATOM 3761 N N . GLU A 1 479 ? 27.312 5.996 19.844 1 98.56 479 GLU A N 1
ATOM 3762 C CA . GLU A 1 479 ? 26.422 7.141 20 1 98.56 479 GLU A CA 1
ATOM 3763 C C . GLU A 1 479 ? 25.469 7.266 18.812 1 98.56 479 GLU A C 1
ATOM 3765 O O . GLU A 1 479 ? 24.297 7.566 18.984 1 98.56 479 GLU A O 1
ATOM 3770 N N . ALA A 1 480 ? 26.016 7.07 17.609 1 98.69 480 ALA A N 1
ATOM 3771 C CA . ALA A 1 480 ? 25.203 7.117 16.406 1 98.69 480 ALA A CA 1
ATOM 3772 C C . ALA A 1 480 ? 24.109 6.047 16.438 1 98.69 480 ALA A C 1
ATOM 3774 O O . ALA A 1 480 ? 22.969 6.301 16.047 1 98.69 480 ALA A O 1
ATOM 3775 N N . GLU A 1 481 ? 24.469 4.84 16.859 1 98.62 481 GLU A N 1
ATOM 3776 C CA . GLU A 1 481 ? 23.5 3.746 16.938 1 98.62 481 GLU A CA 1
ATOM 3777 C C . GLU A 1 481 ? 22.297 4.129 17.766 1 98.62 481 GLU A C 1
ATOM 3779 O O . GLU A 1 481 ? 21.156 3.82 17.406 1 98.62 481 GLU A O 1
ATOM 3784 N N . VAL A 1 482 ? 22.531 4.801 18.906 1 98.12 482 VAL A N 1
ATOM 3785 C CA . VAL A 1 482 ? 21.453 5.211 19.797 1 98.12 482 VAL A CA 1
ATOM 3786 C C . VAL A 1 482 ? 20.484 6.117 19.047 1 98.12 482 VAL A C 1
ATOM 3788 O O . VAL A 1 482 ? 19.266 5.949 19.141 1 98.12 482 VAL A O 1
ATOM 3791 N N . LEU A 1 483 ? 20.984 7.035 18.266 1 98.38 483 LEU A N 1
ATOM 3792 C CA . LEU A 1 483 ? 20.172 7.992 17.531 1 98.38 483 LEU A CA 1
ATOM 3793 C C . LEU A 1 483 ? 19.328 7.289 16.469 1 98.38 483 LEU A C 1
ATOM 3795 O O . LEU A 1 483 ? 18.141 7.602 16.297 1 98.38 483 LEU A O 1
ATOM 3799 N N . PHE A 1 484 ? 19.969 6.359 15.789 1 98.5 484 PHE A N 1
ATOM 3800 C CA . PHE A 1 484 ? 19.234 5.676 14.727 1 98.5 484 PHE A CA 1
ATOM 3801 C C . PHE A 1 484 ? 18.172 4.746 15.312 1 98.5 484 PHE A C 1
ATOM 3803 O O . PHE A 1 484 ? 17.109 4.582 14.734 1 98.5 484 PHE A O 1
ATOM 3810 N N . ARG A 1 485 ? 18.453 4.09 16.453 1 98.12 485 ARG A N 1
ATOM 3811 C CA . ARG A 1 485 ? 17.453 3.27 17.109 1 98.12 485 ARG A CA 1
ATOM 3812 C C . ARG A 1 485 ? 16.266 4.113 17.562 1 98.12 485 ARG A C 1
ATOM 3814 O O . ARG A 1 485 ? 15.109 3.682 17.453 1 98.12 485 ARG A O 1
ATOM 3821 N N . GLU A 1 486 ? 16.5 5.359 18.062 1 97.56 486 GLU A N 1
ATOM 3822 C CA . GLU A 1 486 ? 15.422 6.289 18.391 1 97.56 486 GLU A CA 1
ATOM 3823 C C . GLU A 1 486 ? 14.617 6.66 17.156 1 97.56 486 GLU A C 1
ATOM 3825 O O . GLU A 1 486 ? 13.383 6.562 17.156 1 97.56 486 GLU A O 1
ATOM 3830 N N . ASP A 1 487 ? 15.312 7.027 16.156 1 97.75 487 ASP A N 1
ATOM 3831 C CA . ASP A 1 487 ? 14.695 7.484 14.906 1 97.75 487 ASP A CA 1
ATOM 3832 C C . ASP A 1 487 ? 13.742 6.43 14.352 1 97.75 487 ASP A C 1
ATOM 3834 O O . ASP A 1 487 ? 12.664 6.758 13.859 1 97.75 487 ASP A O 1
ATOM 3838 N N . LEU A 1 488 ? 14.172 5.137 14.453 1 98.06 488 LEU A N 1
ATOM 3839 C CA . LEU A 1 488 ? 13.453 4.055 13.789 1 98.06 488 LEU A CA 1
ATOM 3840 C C . LEU A 1 488 ? 12.43 3.43 14.727 1 98.06 488 LEU A C 1
ATOM 3842 O O . LEU A 1 488 ? 11.648 2.568 14.312 1 98.06 488 LEU A O 1
ATOM 3846 N N . GLY A 1 489 ? 12.414 3.828 16 1 95.94 489 GLY A N 1
ATOM 3847 C CA . GLY A 1 489 ? 11.438 3.309 16.953 1 95.94 489 GLY A CA 1
ATOM 3848 C C . GLY A 1 489 ? 11.883 2.018 17.609 1 95.94 489 GLY A C 1
ATOM 3849 O O . GLY A 1 489 ? 11.055 1.239 18.078 1 95.94 489 GLY A O 1
ATOM 3850 N N . PHE A 1 490 ? 13.211 1.714 17.594 1 96.88 490 PHE A N 1
ATOM 3851 C CA . PHE A 1 490 ? 13.719 0.504 18.234 1 96.88 490 PHE A CA 1
ATOM 3852 C C . PHE A 1 490 ? 14.18 0.789 19.656 1 96.88 490 PHE A C 1
ATOM 3854 O O . PHE A 1 490 ? 14.547 -0.131 20.391 1 96.88 490 PHE A O 1
ATOM 3861 N N . ALA A 1 491 ? 14.133 2.094 20.031 1 94.06 491 ALA A N 1
ATOM 3862 C CA . ALA A 1 491 ? 14.523 2.461 21.391 1 94.06 491 ALA A CA 1
ATOM 3863 C C . ALA A 1 491 ? 13.328 2.377 22.344 1 94.06 491 ALA A C 1
ATOM 3865 O O . ALA A 1 491 ? 12.258 2.914 22.047 1 94.06 491 ALA A O 1
ATOM 3866 N N . GLU A 1 492 ? 13.375 1.647 23.391 1 84.81 492 GLU A N 1
ATOM 3867 C CA . GLU A 1 492 ? 12.289 1.32 24.312 1 84.81 492 GLU A CA 1
ATOM 3868 C C . GLU A 1 492 ? 11.656 2.582 24.891 1 84.81 492 GLU A C 1
ATOM 3870 O O . GLU A 1 492 ? 10.43 2.662 25.031 1 84.81 492 GLU A O 1
ATOM 3875 N N . GLU A 1 493 ? 12.32 3.586 25.281 1 86 493 GLU A N 1
ATOM 3876 C CA . GLU A 1 493 ? 11.758 4.719 26 1 86 493 GLU A CA 1
ATOM 3877 C C . GLU A 1 493 ? 11.461 5.883 25.062 1 86 493 GLU A C 1
ATOM 3879 O O . GLU A 1 493 ? 10.953 6.922 25.5 1 86 493 GLU A O 1
ATOM 3884 N N . PHE A 1 494 ? 11.617 5.715 23.797 1 91.88 494 PHE A N 1
ATOM 3885 C CA . PHE A 1 494 ? 11.344 6.777 22.844 1 91.88 494 PHE A CA 1
ATOM 3886 C C . PHE A 1 494 ? 9.883 6.762 22.422 1 91.88 494 PHE A C 1
ATOM 3888 O O . PHE A 1 494 ? 9.328 5.703 22.109 1 91.88 494 PHE A O 1
ATOM 3895 N N . PRO A 1 495 ? 9.219 7.941 22.516 1 92.69 495 PRO A N 1
ATOM 3896 C CA . PRO A 1 495 ? 7.797 7.969 22.156 1 92.69 495 PRO A CA 1
ATOM 3897 C C . PRO A 1 495 ? 7.527 7.438 20.75 1 92.69 495 PRO A C 1
ATOM 3899 O O . PRO A 1 495 ? 8.156 7.879 19.781 1 92.69 495 PRO A O 1
ATOM 3902 N N . ARG A 1 496 ? 6.574 6.578 20.656 1 92.31 496 ARG A N 1
ATOM 3903 C CA . ARG A 1 496 ? 6.285 5.836 19.438 1 92.31 496 ARG A CA 1
ATOM 3904 C C . ARG A 1 496 ? 5.988 6.789 18.281 1 92.31 496 ARG A C 1
ATOM 3906 O O . ARG A 1 496 ? 6.449 6.57 17.156 1 92.31 496 ARG A O 1
ATOM 3913 N N . ARG A 1 497 ? 5.246 7.809 18.469 1 92.5 497 ARG A N 1
ATOM 3914 C CA . ARG A 1 497 ? 4.785 8.633 17.359 1 92.5 497 ARG A CA 1
ATOM 3915 C C . ARG A 1 497 ? 5.852 9.641 16.938 1 92.5 497 ARG A C 1
ATOM 3917 O O . ARG A 1 497 ? 5.723 10.297 15.906 1 92.5 497 ARG A O 1
ATOM 3924 N N . ARG A 1 498 ? 6.949 9.773 17.656 1 93.06 498 ARG A N 1
ATOM 3925 C CA . ARG A 1 498 ? 8.078 10.602 17.25 1 93.06 498 ARG A CA 1
ATOM 3926 C C . ARG A 1 498 ? 9.023 9.836 16.328 1 93.06 498 ARG A C 1
ATOM 3928 O O . ARG A 1 498 ? 9.82 10.438 15.609 1 93.06 498 ARG A O 1
ATOM 3935 N N . ALA A 1 499 ? 8.938 8.531 16.422 1 95.12 499 ALA A N 1
ATOM 3936 C CA . ALA A 1 499 ? 9.797 7.676 15.602 1 95.12 499 ALA A CA 1
ATOM 3937 C C . ALA A 1 499 ? 9.344 7.688 14.141 1 95.12 499 ALA A C 1
ATOM 3939 O O . ALA A 1 499 ? 8.172 7.918 13.852 1 95.12 499 ALA A O 1
ATOM 3940 N N . LYS A 1 500 ? 10.273 7.531 13.289 1 97.12 500 LYS A N 1
ATOM 3941 C CA . LYS A 1 500 ? 10.047 7.434 11.852 1 97.12 500 LYS A CA 1
ATOM 3942 C C . LYS A 1 500 ? 10.406 6.047 11.328 1 97.12 500 LYS A C 1
ATOM 3944 O O . LYS A 1 500 ? 11.469 5.863 10.727 1 97.12 500 LYS A O 1
ATOM 3949 N N . LEU A 1 501 ? 9.453 5.188 11.438 1 97.56 501 LEU A N 1
ATOM 3950 C CA . LEU A 1 501 ? 9.688 3.777 11.141 1 97.56 501 LEU A CA 1
ATOM 3951 C C . LEU A 1 501 ? 10.078 3.586 9.68 1 97.56 501 LEU A C 1
ATOM 3953 O O . LEU A 1 501 ? 9.547 4.27 8.797 1 97.56 501 LEU A O 1
ATOM 3957 N N . ASN A 1 502 ? 11.031 2.725 9.398 1 97.94 502 ASN A N 1
ATOM 3958 C CA . ASN A 1 502 ? 11.375 2.148 8.102 1 97.94 502 ASN A CA 1
ATOM 3959 C C . ASN A 1 502 ? 11.914 3.207 7.145 1 97.94 502 ASN A C 1
ATOM 3961 O O . ASN A 1 502 ? 11.977 2.979 5.934 1 97.94 502 ASN A O 1
ATOM 3965 N N . ASN A 1 503 ? 12.211 4.469 7.625 1 98.5 503 ASN A N 1
ATOM 3966 C CA . ASN A 1 503 ? 12.812 5.41 6.688 1 98.5 503 ASN A CA 1
ATOM 3967 C C . ASN A 1 503 ? 14.195 4.945 6.234 1 98.5 503 ASN A C 1
ATOM 3969 O O . ASN A 1 503 ? 14.945 4.371 7.02 1 98.5 503 ASN A O 1
ATOM 3973 N N . VAL A 1 504 ? 14.562 5.203 4.977 1 98.69 504 VAL A N 1
ATOM 3974 C CA . VAL A 1 504 ? 15.711 4.59 4.328 1 98.69 504 VAL A CA 1
ATOM 3975 C C . VAL A 1 504 ? 17 5.129 4.945 1 98.69 504 VAL A C 1
ATOM 3977 O O . VAL A 1 504 ? 17.984 4.395 5.082 1 98.69 504 VAL A O 1
ATOM 3980 N N . TRP A 1 505 ? 17.031 6.34 5.445 1 98.5 505 TRP A N 1
ATOM 3981 C CA . TRP A 1 505 ? 18.234 7.008 5.953 1 98.5 505 TRP A CA 1
ATOM 3982 C C . TRP A 1 505 ? 18.625 6.453 7.316 1 98.5 505 TRP A C 1
ATOM 3984 O O . TRP A 1 505 ? 19.797 6.117 7.543 1 98.5 505 TRP A O 1
ATOM 3994 N N . GLY A 1 506 ? 17.609 6.367 8.195 1 98.56 506 GLY A N 1
ATOM 3995 C CA . GLY A 1 506 ? 17.844 5.762 9.5 1 98.56 506 GLY A CA 1
ATOM 3996 C C . GLY A 1 506 ? 18.25 4.301 9.414 1 98.56 506 GLY A C 1
ATOM 3997 O O . GLY A 1 506 ? 19.141 3.852 10.133 1 98.56 506 GLY A O 1
ATOM 3998 N N . LEU A 1 507 ? 17.578 3.537 8.523 1 98.69 507 LEU A N 1
ATOM 3999 C CA . LEU A 1 507 ? 17.922 2.133 8.32 1 98.69 507 LEU A CA 1
ATOM 4000 C C . LEU A 1 507 ? 19.359 1.981 7.848 1 98.69 507 LEU A C 1
ATOM 4002 O O . LEU A 1 507 ? 20.094 1.113 8.328 1 98.69 507 LEU A O 1
ATOM 4006 N N . HIS A 1 508 ? 19.734 2.812 6.898 1 98.56 508 HIS A N 1
ATOM 4007 C CA . HIS A 1 508 ? 21.109 2.76 6.395 1 98.56 508 HIS A CA 1
ATOM 4008 C C . HIS A 1 508 ? 22.109 3.088 7.492 1 98.56 508 HIS A C 1
ATOM 4010 O O . HIS A 1 508 ? 23.125 2.41 7.629 1 98.56 508 HIS A O 1
ATOM 4016 N N . GLY A 1 509 ? 21.828 4.172 8.258 1 98.62 509 GLY A N 1
ATOM 4017 C CA . GLY A 1 509 ? 22.703 4.527 9.367 1 98.62 509 GLY A CA 1
ATOM 4018 C C . GLY A 1 509 ? 22.828 3.424 10.406 1 98.62 509 GLY A C 1
ATOM 4019 O O . GLY A 1 509 ? 23.938 3.092 10.828 1 98.62 509 GLY A O 1
ATOM 4020 N N . LEU A 1 510 ? 21.719 2.848 10.805 1 98.69 510 LEU A N 1
ATOM 4021 C CA . LEU A 1 510 ? 21.75 1.777 11.797 1 98.69 510 LEU A CA 1
ATOM 4022 C C . LEU A 1 510 ? 22.5 0.566 11.273 1 98.69 510 LEU A C 1
ATOM 4024 O O . LEU A 1 510 ? 23.312 -0.031 11.992 1 98.69 510 LEU A O 1
ATOM 4028 N N . ARG A 1 511 ? 22.234 0.178 10.047 1 98.5 511 ARG A N 1
ATOM 4029 C CA . ARG A 1 511 ? 22.953 -0.935 9.438 1 98.5 511 ARG A CA 1
ATOM 4030 C C . ARG A 1 511 ? 24.453 -0.721 9.508 1 98.5 511 ARG A C 1
ATOM 4032 O O . ARG A 1 511 ? 25.203 -1.634 9.875 1 98.5 511 ARG A O 1
ATOM 4039 N N . GLU A 1 512 ? 24.891 0.47 9.109 1 98.19 512 GLU A N 1
ATOM 4040 C CA . GLU A 1 512 ? 26.312 0.781 9.164 1 98.19 512 GLU A CA 1
ATOM 4041 C C . GLU A 1 512 ? 26.859 0.633 10.578 1 98.19 512 GLU A C 1
ATOM 4043 O O . GLU A 1 512 ? 27.953 0.081 10.773 1 98.19 512 GLU A O 1
ATOM 4048 N N . CYS A 1 513 ? 26.125 1.183 11.555 1 98.69 513 CYS A N 1
ATOM 4049 C CA . CYS A 1 513 ? 26.547 1.049 12.945 1 98.69 513 CYS A CA 1
ATOM 4050 C C . CYS A 1 513 ? 26.719 -0.417 13.32 1 98.69 513 CYS A C 1
ATOM 4052 O O . CYS A 1 513 ? 27.75 -0.795 13.906 1 98.69 513 CYS A O 1
ATOM 4054 N N . LEU A 1 514 ? 25.766 -1.232 12.977 1 98.56 514 LEU A N 1
ATOM 4055 C CA . LEU A 1 514 ? 25.781 -2.637 13.375 1 98.56 514 LEU A CA 1
ATOM 4056 C C . LEU A 1 514 ? 26.922 -3.389 12.695 1 98.56 514 LEU A C 1
ATOM 4058 O O . LEU A 1 514 ? 27.562 -4.238 13.312 1 98.56 514 LEU A O 1
ATOM 4062 N N . VAL A 1 515 ? 27.156 -3.088 11.438 1 98.31 515 VAL A N 1
ATOM 4063 C CA . VAL A 1 515 ? 28.266 -3.693 10.711 1 98.31 515 VAL A CA 1
ATOM 4064 C C . VAL A 1 515 ? 29.578 -3.316 11.383 1 98.31 515 VAL A C 1
ATOM 4066 O O . VAL A 1 515 ? 30.406 -4.188 11.688 1 98.31 515 VAL A O 1
ATOM 4069 N N . ARG A 1 516 ? 29.812 -2.062 11.664 1 98.25 516 ARG A N 1
ATOM 4070 C CA . ARG A 1 516 ? 31.062 -1.562 12.234 1 98.25 516 ARG A CA 1
ATOM 4071 C C . ARG A 1 516 ? 31.281 -2.104 13.648 1 98.25 516 ARG A C 1
ATOM 4073 O O . ARG A 1 516 ? 32.406 -2.307 14.078 1 98.25 516 ARG A O 1
ATOM 4080 N N . LEU A 1 517 ? 30.219 -2.357 14.312 1 98.44 517 LEU A N 1
ATOM 4081 C CA . LEU A 1 517 ? 30.312 -2.836 15.688 1 98.44 517 LEU A CA 1
ATOM 4082 C C . LEU A 1 517 ? 30.312 -4.359 15.734 1 98.44 517 LEU A C 1
ATOM 4084 O O . LEU A 1 517 ? 30.438 -4.953 16.812 1 98.44 517 LEU A O 1
ATOM 4088 N N . GLY A 1 518 ? 30.109 -5.035 14.578 1 97.94 518 GLY A N 1
ATOM 4089 C CA . GLY A 1 518 ? 30.141 -6.488 14.5 1 97.94 518 GLY A CA 1
ATOM 4090 C C . GLY A 1 518 ? 28.906 -7.137 15.109 1 97.94 518 GLY A C 1
ATOM 4091 O O . GLY A 1 518 ? 28.969 -8.273 15.578 1 97.94 518 GLY A O 1
ATOM 4092 N N . LYS A 1 519 ? 27.828 -6.398 15.18 1 96.88 519 LYS A N 1
ATOM 4093 C CA . LYS A 1 519 ? 26.594 -6.918 15.742 1 96.88 519 LYS A CA 1
ATOM 4094 C C . LYS A 1 519 ? 25.781 -7.668 14.688 1 96.88 519 LYS A C 1
ATOM 4096 O O . LYS A 1 519 ? 24.672 -7.25 14.328 1 96.88 519 LYS A O 1
ATOM 4101 N N . THR A 1 520 ? 26.156 -8.82 14.344 1 94.94 520 THR A N 1
ATOM 4102 C CA . THR A 1 520 ? 25.641 -9.586 13.219 1 94.94 520 THR A CA 1
ATOM 4103 C C . THR A 1 520 ? 24.203 -10.062 13.492 1 94.94 520 THR A C 1
ATOM 4105 O O . THR A 1 520 ? 23.391 -10.125 12.578 1 94.94 520 THR A O 1
ATOM 4108 N N . LYS A 1 521 ? 23.922 -10.414 14.672 1 93.38 521 LYS A N 1
ATOM 4109 C CA . LYS A 1 521 ? 22.578 -10.875 15.008 1 93.38 521 LYS A CA 1
ATOM 4110 C C . LYS A 1 521 ? 21.562 -9.75 14.867 1 93.38 521 LYS A C 1
ATOM 4112 O O . LYS A 1 521 ? 20.469 -9.961 14.336 1 93.38 521 LYS A O 1
ATOM 4117 N N . ASP A 1 522 ? 21.953 -8.57 15.383 1 95.81 522 ASP A N 1
ATOM 4118 C CA . ASP A 1 522 ? 21.078 -7.41 15.227 1 95.81 522 ASP A CA 1
ATOM 4119 C C . ASP A 1 522 ? 20.922 -7.031 13.758 1 95.81 522 ASP A C 1
ATOM 4121 O O . ASP A 1 522 ? 19.844 -6.633 13.328 1 95.81 522 ASP A O 1
ATOM 4125 N N . LEU A 1 523 ? 21.984 -7.18 13.039 1 97.06 523 LEU A N 1
ATOM 4126 C CA . LEU A 1 523 ? 22 -6.844 11.617 1 97.06 523 LEU A CA 1
ATOM 4127 C C . LEU A 1 523 ? 20.969 -7.652 10.852 1 97.06 523 LEU A C 1
ATOM 4129 O O . LEU A 1 523 ? 20.328 -7.137 9.93 1 97.06 523 LEU A O 1
ATOM 4133 N N . ALA A 1 524 ? 20.75 -8.867 11.25 1 95.94 524 ALA A N 1
ATOM 4134 C CA . ALA A 1 524 ? 19.812 -9.766 10.586 1 95.94 524 ALA A CA 1
ATOM 4135 C C . ALA A 1 524 ? 18.375 -9.227 10.656 1 95.94 524 ALA A C 1
ATOM 4137 O O . ALA A 1 524 ? 17.578 -9.43 9.742 1 95.94 524 ALA A O 1
ATOM 4138 N N . PHE A 1 525 ? 18.031 -8.453 11.75 1 96.31 525 PHE A N 1
ATOM 4139 C CA . PHE A 1 525 ? 16.703 -7.898 11.922 1 96.31 525 PHE A CA 1
ATOM 4140 C C . PHE A 1 525 ? 16.484 -6.691 11.016 1 96.31 525 PHE A C 1
ATOM 4142 O O . PHE A 1 525 ? 15.352 -6.344 10.688 1 96.31 525 PHE A O 1
ATOM 4149 N N . VAL A 1 526 ? 17.578 -6.086 10.547 1 97.12 526 VAL A N 1
ATOM 4150 C CA . VAL A 1 526 ? 17.5 -4.793 9.875 1 97.12 526 VAL A CA 1
ATOM 4151 C C . VAL A 1 526 ? 17.641 -4.98 8.367 1 97.12 526 VAL A C 1
ATOM 4153 O O . VAL A 1 526 ? 17.094 -4.203 7.582 1 97.12 526 VAL A O 1
ATOM 4156 N N . GLU A 1 527 ? 18.25 -6.062 7.93 1 96.19 527 GLU A N 1
ATOM 4157 C CA . GLU A 1 527 ? 18.672 -6.262 6.551 1 96.19 527 GLU A CA 1
ATOM 4158 C C . GLU A 1 527 ? 17.484 -6.266 5.594 1 96.19 527 GLU A C 1
ATOM 4160 O O . GLU A 1 527 ? 17.5 -5.566 4.582 1 96.19 527 GLU A O 1
ATOM 4165 N N . PRO A 1 528 ? 16.438 -7.039 5.918 1 95.56 528 PRO A N 1
ATOM 4166 C CA . PRO A 1 528 ? 15.328 -7.047 4.961 1 95.56 528 PRO A CA 1
ATOM 4167 C C . PRO A 1 528 ? 14.688 -5.672 4.789 1 95.56 528 PRO A C 1
ATOM 4169 O O . PRO A 1 528 ? 14.422 -5.246 3.66 1 95.56 528 PRO A O 1
ATOM 4172 N N . ALA A 1 529 ? 14.477 -4.949 5.93 1 97.06 529 ALA A N 1
ATOM 4173 C CA . ALA A 1 529 ? 13.867 -3.623 5.863 1 97.06 529 ALA A CA 1
ATOM 4174 C C . ALA A 1 529 ? 14.773 -2.646 5.113 1 97.06 529 ALA A C 1
ATOM 4176 O O . ALA A 1 529 ? 14.289 -1.816 4.34 1 97.06 529 ALA A O 1
ATOM 4177 N N . HIS A 1 530 ? 16.062 -2.725 5.355 1 98.12 530 HIS A N 1
ATOM 4178 C CA . HIS A 1 530 ? 17.016 -1.871 4.664 1 98.12 530 HIS A CA 1
ATOM 4179 C C . HIS A 1 530 ? 17 -2.127 3.16 1 98.12 530 HIS A C 1
ATOM 4181 O O . HIS A 1 530 ? 16.953 -1.184 2.367 1 98.12 530 HIS A O 1
ATOM 4187 N N . ALA A 1 531 ? 17.016 -3.41 2.738 1 97.44 531 ALA A N 1
ATOM 4188 C CA . ALA A 1 531 ? 17.031 -3.766 1.322 1 97.44 531 ALA A CA 1
ATOM 4189 C C . ALA A 1 531 ? 15.773 -3.24 0.624 1 97.44 531 ALA A C 1
ATOM 4191 O O . ALA A 1 531 ? 15.852 -2.691 -0.478 1 97.44 531 ALA A O 1
ATOM 4192 N N . ILE A 1 532 ? 14.656 -3.393 1.259 1 97.88 532 ILE A N 1
ATOM 4193 C CA . ILE A 1 532 ? 13.383 -2.936 0.716 1 97.88 532 ILE A CA 1
ATOM 4194 C C . ILE A 1 532 ? 13.398 -1.416 0.571 1 97.88 532 ILE A C 1
ATOM 4196 O O . ILE A 1 532 ? 13 -0.881 -0.469 1 97.88 532 ILE A O 1
ATOM 4200 N N . ALA A 1 533 ? 13.844 -0.709 1.629 1 98.38 533 ALA A N 1
ATOM 4201 C CA . ALA A 1 533 ? 13.883 0.75 1.621 1 98.38 533 ALA A CA 1
ATOM 4202 C C . ALA A 1 533 ? 14.828 1.268 0.541 1 98.38 533 ALA A C 1
ATOM 4204 O O . ALA A 1 533 ? 14.484 2.191 -0.202 1 98.38 533 ALA A O 1
ATOM 4205 N N . VAL A 1 534 ? 15.984 0.685 0.41 1 98.25 534 VAL A N 1
ATOM 4206 C CA . VAL A 1 534 ? 16.984 1.113 -0.566 1 98.25 534 VAL A CA 1
ATOM 4207 C C . VAL A 1 534 ? 16.453 0.861 -1.979 1 98.25 534 VAL A C 1
ATOM 4209 O O . VAL A 1 534 ? 16.625 1.698 -2.869 1 98.25 534 VAL A O 1
ATOM 4212 N N . ALA A 1 535 ? 15.82 -0.269 -2.18 1 97.44 535 ALA A N 1
ATOM 4213 C CA . ALA A 1 535 ? 15.281 -0.618 -3.492 1 97.44 535 ALA A CA 1
ATOM 4214 C C . ALA A 1 535 ? 14.211 0.379 -3.928 1 97.44 535 ALA A C 1
ATOM 4216 O O . ALA A 1 535 ? 14.016 0.606 -5.125 1 97.44 535 ALA A O 1
ATOM 4217 N N . SER A 1 536 ? 13.555 1 -2.994 1 96.88 536 SER A N 1
ATOM 4218 C CA . SER A 1 536 ? 12.445 1.913 -3.273 1 96.88 536 SER A CA 1
ATOM 4219 C C . SER A 1 536 ? 12.961 3.311 -3.609 1 96.88 536 SER A C 1
ATOM 4221 O O . SER A 1 536 ? 12.219 4.129 -4.164 1 96.88 536 SER A O 1
ATOM 4223 N N . ALA A 1 537 ? 14.172 3.615 -3.225 1 97.56 537 ALA A N 1
ATOM 4224 C CA . ALA A 1 537 ? 14.758 4.938 -3.43 1 97.56 537 ALA A CA 1
ATOM 4225 C C . ALA A 1 537 ? 15.148 5.141 -4.891 1 97.56 537 ALA A C 1
ATOM 4227 O O . ALA A 1 537 ? 15.367 4.176 -5.621 1 97.56 537 ALA A O 1
ATOM 4228 N N . ASP A 1 538 ? 15.164 6.352 -5.371 1 95.69 538 ASP A N 1
ATOM 4229 C CA . ASP A 1 538 ? 15.578 6.617 -6.742 1 95.69 538 ASP A CA 1
ATOM 4230 C C . ASP A 1 538 ? 16.922 7.34 -6.777 1 95.69 538 ASP A C 1
ATOM 4232 O O . ASP A 1 538 ? 17.312 7.895 -7.809 1 95.69 538 ASP A O 1
ATOM 4236 N N . VAL A 1 539 ? 17.578 7.391 -5.594 1 95.38 539 VAL A N 1
ATOM 4237 C CA . VAL A 1 539 ? 18.953 7.887 -5.477 1 95.38 539 VAL A CA 1
ATOM 4238 C C . VAL A 1 539 ? 19.812 6.867 -4.734 1 95.38 539 VAL A C 1
ATOM 4240 O O . VAL A 1 539 ? 19.297 6.051 -3.969 1 95.38 539 VAL A O 1
ATOM 4243 N N . PRO A 1 540 ? 21.125 6.875 -4.996 1 93.56 540 PRO A N 1
ATOM 4244 C CA . PRO A 1 540 ? 21.984 6.023 -4.164 1 93.56 540 PRO A CA 1
ATOM 4245 C C . PRO A 1 540 ? 21.953 6.418 -2.689 1 93.56 540 PRO A C 1
ATOM 4247 O O . PRO A 1 540 ? 21.953 7.609 -2.365 1 93.56 540 PRO A O 1
ATOM 4250 N N . ILE A 1 541 ? 21.797 5.48 -1.814 1 95.62 541 ILE A N 1
ATOM 4251 C CA . ILE A 1 541 ? 21.812 5.707 -0.374 1 95.62 541 ILE A CA 1
ATOM 4252 C C . ILE A 1 541 ? 23.203 5.375 0.183 1 95.62 541 ILE A C 1
ATOM 4254 O O . ILE A 1 541 ? 23.516 4.207 0.42 1 95.62 541 ILE A O 1
ATOM 4258 N N . THR A 1 542 ? 23.953 6.352 0.411 1 92.94 542 THR A N 1
ATOM 4259 C CA . THR A 1 542 ? 25.344 6.133 0.785 1 92.94 542 THR A CA 1
ATOM 4260 C C . THR A 1 542 ? 25.594 6.566 2.227 1 92.94 542 THR A C 1
ATOM 4262 O O . THR A 1 542 ? 26.625 6.215 2.818 1 92.94 542 THR A O 1
ATOM 4265 N N . ALA A 1 543 ? 24.703 7.363 2.701 1 90.81 543 ALA A N 1
ATOM 4266 C CA . ALA A 1 543 ? 24.781 7.867 4.07 1 90.81 543 ALA A CA 1
ATOM 4267 C C . ALA A 1 543 ? 23.391 8.188 4.613 1 90.81 543 ALA A C 1
ATOM 4269 O O . ALA A 1 543 ? 22.438 8.32 3.852 1 90.81 543 ALA A O 1
ATOM 4270 N N . SER A 1 544 ? 23.328 8.266 5.961 1 91.75 544 SER A N 1
ATOM 4271 C CA . SER A 1 544 ? 22.078 8.688 6.578 1 91.75 544 SER A CA 1
ATOM 4272 C C . SER A 1 544 ? 21.781 10.148 6.27 1 91.75 544 SER A C 1
ATOM 4274 O O . SER A 1 544 ? 20.625 10.578 6.352 1 91.75 544 SER A O 1
ATOM 4276 N N . CYS A 1 545 ? 22.812 10.906 6.082 1 90.19 545 CYS A N 1
ATOM 4277 C CA . CYS A 1 545 ? 22.719 12.312 5.691 1 90.19 545 CYS A CA 1
ATOM 4278 C C . CYS A 1 545 ? 23.875 12.695 4.773 1 90.19 545 CYS A C 1
ATOM 4280 O O . CYS A 1 545 ? 25.016 12.297 5.004 1 90.19 545 CYS A O 1
ATOM 4282 N N . TYR A 1 546 ? 23.609 13.523 3.814 1 86.25 546 TYR A N 1
ATOM 4283 C CA . TYR A 1 546 ? 24.609 13.828 2.791 1 86.25 546 TYR A CA 1
ATOM 4284 C C . TYR A 1 546 ? 25.594 14.875 3.283 1 86.25 546 TYR A C 1
ATOM 4286 O O . TYR A 1 546 ? 26.594 15.148 2.623 1 86.25 546 TYR A O 1
ATOM 4294 N N . CYS A 1 547 ? 25.344 15.414 4.445 1 84.88 547 CYS A N 1
ATOM 4295 C CA . CYS A 1 547 ? 26.328 16.328 5.031 1 84.88 547 CYS A CA 1
ATOM 4296 C C . CYS A 1 547 ? 27.562 15.555 5.516 1 84.88 547 CYS A C 1
ATOM 4298 O O . CYS A 1 547 ? 28.578 16.156 5.844 1 84.88 547 CYS A O 1
ATOM 4300 N N . ARG A 1 548 ? 27.391 14.281 5.609 1 86.69 548 ARG A N 1
ATOM 4301 C CA . ARG A 1 548 ? 28.578 13.438 5.816 1 86.69 548 ARG A CA 1
ATOM 4302 C C . ARG A 1 548 ? 29.359 13.273 4.523 1 86.69 548 ARG A C 1
ATOM 4304 O O . ARG A 1 548 ? 29.203 12.273 3.818 1 86.69 548 ARG A O 1
ATOM 4311 N N . LEU A 1 549 ? 30.297 13.992 4.266 1 84.62 549 LEU A N 1
ATOM 4312 C CA . LEU A 1 549 ? 30.938 14.148 2.969 1 84.62 549 LEU A CA 1
ATOM 4313 C C . LEU A 1 549 ? 31.859 12.969 2.678 1 84.62 549 LEU A C 1
ATOM 4315 O O . LEU A 1 549 ? 32.062 12.609 1.518 1 84.62 549 LEU A O 1
ATOM 4319 N N . SER A 1 550 ? 32.406 12.375 3.703 1 81.5 550 SER A N 1
ATOM 4320 C CA . SER A 1 550 ? 33.312 11.25 3.514 1 81.5 550 SER A CA 1
ATOM 4321 C C . SER A 1 550 ? 32.594 10.086 2.834 1 81.5 550 SER A C 1
ATOM 4323 O O . SER A 1 550 ? 33.219 9.312 2.098 1 81.5 550 SER A O 1
ATOM 4325 N N . ALA A 1 551 ? 31.375 9.961 3.068 1 81.62 551 ALA A N 1
ATOM 4326 C CA . ALA A 1 551 ? 30.609 8.836 2.547 1 81.62 551 ALA A CA 1
ATOM 4327 C C . ALA A 1 551 ? 30.031 9.164 1.171 1 81.62 551 ALA A C 1
ATOM 4329 O O . ALA A 1 551 ? 29.688 8.258 0.407 1 81.62 551 ALA A O 1
ATOM 4330 N N . VAL A 1 552 ? 29.906 10.367 0.878 1 78.44 552 VAL A N 1
ATOM 4331 C CA . VAL A 1 552 ? 29.281 10.797 -0.363 1 78.44 552 VAL A CA 1
ATOM 4332 C C . VAL A 1 552 ? 30.328 10.914 -1.467 1 78.44 552 VAL A C 1
ATOM 4334 O O . VAL A 1 552 ? 30.062 10.555 -2.619 1 78.44 552 VAL A O 1
ATOM 4337 N N . ASN A 1 553 ? 31.453 11.43 -1.202 1 62.53 553 ASN A N 1
ATOM 4338 C CA . ASN A 1 553 ? 32.531 11.641 -2.168 1 62.53 553 ASN A CA 1
ATOM 4339 C C . ASN A 1 553 ? 33.188 10.32 -2.574 1 62.53 553 ASN A C 1
ATOM 4341 O O . ASN A 1 553 ? 33.75 10.219 -3.664 1 62.53 553 ASN A O 1
ATOM 4345 N N . VAL A 1 554 ? 33.062 9.297 -1.786 1 47.25 554 VAL A N 1
ATOM 4346 C CA . VAL A 1 554 ? 33.656 8.016 -2.158 1 47.25 554 VAL A CA 1
ATOM 4347 C C . VAL A 1 554 ? 32.844 7.371 -3.273 1 47.25 554 VAL A C 1
ATOM 4349 O O . VAL A 1 554 ? 33.406 6.766 -4.191 1 47.25 554 VAL A O 1
ATOM 4352 N N . THR A 1 555 ? 31.656 7.414 -3.26 1 47.88 555 THR A N 1
ATOM 4353 C CA . THR A 1 555 ? 30.828 6.75 -4.262 1 47.88 555 THR A CA 1
ATOM 4354 C C . THR A 1 555 ? 30.969 7.434 -5.617 1 47.88 555 THR A C 1
ATOM 4356 O O . THR A 1 555 ? 30.844 6.789 -6.66 1 47.88 555 THR A O 1
ATOM 4359 N N . ARG A 1 556 ? 31.297 8.719 -5.602 1 44.09 556 ARG A N 1
ATOM 4360 C CA . ARG A 1 556 ? 31.547 9.414 -6.859 1 44.09 556 ARG A CA 1
ATOM 4361 C C . ARG A 1 556 ? 32.844 8.945 -7.5 1 44.09 556 ARG A C 1
ATOM 4363 O O . ARG A 1 556 ? 32.938 8.859 -8.727 1 44.09 556 ARG A O 1
ATOM 4370 N N . CYS A 1 557 ? 33.781 8.648 -6.777 1 38.22 557 CYS A N 1
ATOM 4371 C CA . CYS A 1 557 ? 35.031 8.148 -7.297 1 38.22 557 CYS A CA 1
ATOM 4372 C C . CYS A 1 557 ? 34.906 6.723 -7.809 1 38.22 557 CYS A C 1
ATOM 4374 O O . CYS A 1 557 ? 35.531 6.34 -8.797 1 38.22 557 CYS A O 1
ATOM 4376 N N . CYS A 1 558 ? 34.188 5.852 -7.129 1 38.5 558 CYS A N 1
ATOM 4377 C CA . CYS A 1 558 ? 34.062 4.465 -7.574 1 38.5 558 CYS A CA 1
ATOM 4378 C C . CYS A 1 558 ? 33.125 4.352 -8.781 1 38.5 558 CYS A C 1
ATOM 4380 O O . CYS A 1 558 ? 33.125 3.32 -9.453 1 38.5 558 CYS A O 1
ATOM 4382 N N . SER A 1 559 ? 32.125 5.141 -8.875 1 40.06 559 SER A N 1
ATOM 4383 C CA . SER A 1 559 ? 31.328 5.074 -10.102 1 40.06 559 SER A CA 1
ATOM 4384 C C . SER A 1 559 ? 32.125 5.586 -11.305 1 40.06 559 SER A C 1
ATOM 4386 O O . SER A 1 559 ? 31.766 5.297 -12.445 1 40.06 559 SER A O 1
ATOM 4388 N N . ALA A 1 560 ? 33.125 6.438 -11.094 1 35.88 560 ALA A N 1
ATOM 4389 C CA . ALA A 1 560 ? 33.969 6.852 -12.219 1 35.88 560 ALA A CA 1
ATOM 4390 C C . ALA A 1 560 ? 34.969 5.762 -12.594 1 35.88 560 ALA A C 1
ATOM 4392 O O . ALA A 1 560 ? 35.562 5.797 -13.672 1 35.88 560 ALA A O 1
ATOM 4393 N N . LYS A 1 561 ? 35.406 4.93 -11.734 1 36.25 561 LYS A N 1
ATOM 4394 C CA . LYS A 1 561 ? 36.406 3.967 -12.148 1 36.25 561 LYS A CA 1
ATOM 4395 C C . LYS A 1 561 ? 35.812 2.893 -13.055 1 36.25 561 LYS A C 1
ATOM 4397 O O . LYS A 1 561 ? 36.531 2.1 -13.656 1 36.25 561 LYS A O 1
ATOM 4402 N N . SER A 1 562 ? 34.531 2.457 -12.906 1 32.78 562 SER A N 1
ATOM 4403 C CA . SER A 1 562 ? 34.156 1.368 -13.797 1 32.78 562 SER A CA 1
ATOM 4404 C C . SER A 1 562 ? 34.062 1.843 -15.25 1 32.78 562 SER A C 1
ATOM 4406 O O . SER A 1 562 ? 33.75 1.058 -16.141 1 32.78 562 SER A O 1
ATOM 4408 N N . GLY A 1 563 ? 34.188 3.191 -15.508 1 25.88 563 GLY A N 1
ATOM 4409 C CA . GLY A 1 563 ? 34.25 3.463 -16.938 1 25.88 563 GLY A CA 1
ATOM 4410 C C . GLY A 1 563 ? 35.594 3.127 -17.547 1 25.88 563 GLY A C 1
ATOM 4411 O O . GLY A 1 563 ? 35.781 3.291 -18.75 1 25.88 563 GLY A O 1
ATOM 4412 N N . CYS A 1 564 ? 36.719 3.107 -16.781 1 25.3 564 CYS A N 1
ATOM 4413 C CA . CYS A 1 564 ? 37.938 3.109 -17.594 1 25.3 564 CYS A CA 1
ATOM 4414 C C . CYS A 1 564 ? 38.25 1.708 -18.109 1 25.3 564 CYS A C 1
ATOM 4416 O O . CYS A 1 564 ? 39.344 1.467 -18.625 1 25.3 564 CYS A O 1
ATOM 4418 N N . CYS A 1 565 ? 37.531 0.66 -17.719 1 23.28 565 CYS A N 1
ATOM 4419 C CA . CYS A 1 565 ? 38.094 -0.493 -18.422 1 23.28 565 CYS A CA 1
ATOM 4420 C C . CYS A 1 565 ? 37.75 -0.46 -19.906 1 23.28 565 CYS A C 1
ATOM 4422 O O . CYS A 1 565 ? 37.906 -1.457 -20.609 1 23.28 565 CYS A O 1
ATOM 4424 N N . GLU A 1 566 ? 37.5 0.697 -20.656 1 19.88 566 GLU A N 1
ATOM 4425 C CA . GLU A 1 566 ? 38.156 0.472 -21.953 1 19.88 566 GLU A CA 1
ATOM 4426 C C . GLU A 1 566 ? 39.656 0.699 -21.875 1 19.88 566 GLU A C 1
ATOM 4428 O O . GLU A 1 566 ? 40.125 1.6 -21.172 1 19.88 566 GLU A O 1
ATOM 4433 N N . MET B 1 1 ? -28.766 -1 -28.281 1 28.81 1 MET B N 1
ATOM 4434 C CA . MET B 1 1 ? -27.656 -1.676 -27.609 1 28.81 1 MET B CA 1
ATOM 4435 C C . MET B 1 1 ? -26.688 -0.665 -27.016 1 28.81 1 MET B C 1
ATOM 4437 O O . MET B 1 1 ? -26.125 0.168 -27.719 1 28.81 1 MET B O 1
ATOM 4441 N N . GLN B 1 2 ? -26.938 -0.104 -25.891 1 36.19 2 GLN B N 1
ATOM 4442 C CA . GLN B 1 2 ? -26.328 1.055 -25.25 1 36.19 2 GLN B CA 1
ATOM 4443 C C . GLN B 1 2 ? -24.812 1.005 -25.344 1 36.19 2 GLN B C 1
ATOM 4445 O O . GLN B 1 2 ? -24.203 -0.064 -25.219 1 36.19 2 GLN B O 1
ATOM 4450 N N . ASP B 1 3 ? -24.094 1.722 -26.047 1 46.19 3 ASP B N 1
ATOM 4451 C CA . ASP B 1 3 ? -22.688 1.887 -26.406 1 46.19 3 ASP B CA 1
ATOM 4452 C C . ASP B 1 3 ? -21.797 1.684 -25.188 1 46.19 3 ASP B C 1
ATOM 4454 O O . ASP B 1 3 ? -21.594 2.605 -24.391 1 46.19 3 ASP B O 1
ATOM 4458 N N . GLN B 1 4 ? -21.828 0.56 -24.531 1 60.72 4 GLN B N 1
ATOM 4459 C CA . GLN B 1 4 ? -21.031 0.242 -23.359 1 60.72 4 GLN B CA 1
ATOM 4460 C C . GLN B 1 4 ? -19.562 0.568 -23.594 1 60.72 4 GLN B C 1
ATOM 4462 O O . GLN B 1 4 ? -18.984 0.169 -24.594 1 60.72 4 GLN B O 1
ATOM 4467 N N . ALA B 1 5 ? -19.062 1.539 -22.859 1 81.88 5 ALA B N 1
ATOM 4468 C CA . ALA B 1 5 ? -17.672 2.004 -22.906 1 81.88 5 ALA B CA 1
ATOM 4469 C C . ALA B 1 5 ? -16.703 0.833 -22.812 1 81.88 5 ALA B C 1
ATOM 4471 O O . ALA B 1 5 ? -16.938 -0.124 -22.078 1 81.88 5 ALA B O 1
ATOM 4472 N N . TYR B 1 6 ? -15.797 0.59 -23.875 1 93.19 6 TYR B N 1
ATOM 4473 C CA . TYR B 1 6 ? -14.742 -0.416 -23.859 1 93.19 6 TYR B CA 1
ATOM 4474 C C . TYR B 1 6 ? -13.938 -0.331 -22.562 1 93.19 6 TYR B C 1
ATOM 4476 O O . TYR B 1 6 ? -14.102 0.604 -21.781 1 93.19 6 TYR B O 1
ATOM 4484 N N . PHE B 1 7 ? -13.211 -1.286 -22.25 1 96.44 7 PHE B N 1
ATOM 4485 C CA . PHE B 1 7 ? -12.406 -1.379 -21.031 1 96.44 7 PHE B CA 1
ATOM 4486 C C . PHE B 1 7 ? -11.375 -0.264 -20.984 1 96.44 7 PHE B C 1
ATOM 4488 O O . PHE B 1 7 ? -10.867 0.164 -22.016 1 96.44 7 PHE B O 1
ATOM 4495 N N . ASN B 1 8 ? -11.148 0.285 -19.766 1 96.56 8 ASN B N 1
ATOM 4496 C CA . ASN B 1 8 ? -10.086 1.265 -19.562 1 96.56 8 ASN B CA 1
ATOM 4497 C C . ASN B 1 8 ? -8.719 0.6 -19.516 1 96.56 8 ASN B C 1
ATOM 4499 O O . ASN B 1 8 ? -8.305 0.086 -18.469 1 96.56 8 ASN B O 1
ATOM 4503 N N . LEU B 1 9 ? -7.941 0.72 -20.625 1 97.75 9 LEU B N 1
ATOM 4504 C CA . LEU B 1 9 ? -6.668 0.02 -20.75 1 97.75 9 LEU B CA 1
ATOM 4505 C C . LEU B 1 9 ? -5.5 0.988 -20.578 1 97.75 9 LEU B C 1
ATOM 4507 O O . LEU B 1 9 ? -4.355 0.64 -20.875 1 97.75 9 LEU B O 1
ATOM 4511 N N . GLY B 1 10 ? -5.844 2.188 -20.062 1 96.38 10 GLY B N 1
ATOM 4512 C CA . GLY B 1 10 ? -4.793 3.176 -19.875 1 96.38 10 GLY B CA 1
ATOM 4513 C C . GLY B 1 10 ? -4.426 3.91 -21.156 1 96.38 10 GLY B C 1
ATOM 4514 O O . GLY B 1 10 ? -5.227 3.977 -22.094 1 96.38 10 GLY B O 1
ATOM 4515 N N . SER B 1 11 ? -3.189 4.52 -21.188 1 95.19 11 SER B N 1
ATOM 4516 C CA . SER B 1 11 ? -2.883 5.477 -22.234 1 95.19 11 SER B CA 1
ATOM 4517 C C . SER B 1 11 ? -1.827 4.93 -23.188 1 95.19 11 SER B C 1
ATOM 4519 O O . SER B 1 11 ? -1.464 5.59 -24.172 1 95.19 11 SER B O 1
ATOM 4521 N N . HIS B 1 12 ? -1.365 3.725 -22.969 1 96.75 12 HIS B N 1
ATOM 4522 C CA . HIS B 1 12 ? -0.278 3.217 -23.797 1 96.75 12 HIS B CA 1
ATOM 4523 C C . HIS B 1 12 ? -0.726 3.043 -25.25 1 96.75 12 HIS B C 1
ATOM 4525 O O . HIS B 1 12 ? -1.812 2.52 -25.516 1 96.75 12 HIS B O 1
ATOM 4531 N N . GLN B 1 13 ? 0.116 3.529 -26.203 1 96.56 13 GLN B N 1
ATOM 4532 C CA . GLN B 1 13 ? -0.123 3.404 -27.625 1 96.56 13 GLN B CA 1
ATOM 4533 C C . GLN B 1 13 ? 1.183 3.18 -28.391 1 96.56 13 GLN B C 1
ATOM 4535 O O . GLN B 1 13 ? 2.24 3.648 -27.969 1 96.56 13 GLN B O 1
ATOM 4540 N N . ARG B 1 14 ? 1.077 2.395 -29.438 1 97.25 14 ARG B N 1
ATOM 4541 C CA . ARG B 1 14 ? 2.164 2.232 -30.391 1 97.25 14 ARG B CA 1
ATOM 4542 C C . ARG B 1 14 ? 1.691 2.545 -31.812 1 97.25 14 ARG B C 1
ATOM 4544 O O . ARG B 1 14 ? 0.942 1.768 -32.406 1 97.25 14 ARG B O 1
ATOM 4551 N N . PRO B 1 15 ? 2.137 3.697 -32.344 1 97.31 15 PRO B N 1
ATOM 4552 C CA . PRO B 1 15 ? 1.769 3.982 -33.75 1 97.31 15 PRO B CA 1
ATOM 4553 C C . PRO B 1 15 ? 2.268 2.916 -34.719 1 97.31 15 PRO B C 1
ATOM 4555 O O . PRO B 1 15 ? 3.395 2.432 -34.594 1 97.31 15 PRO B O 1
ATOM 4558 N N . ILE B 1 16 ? 1.39 2.512 -35.625 1 98.25 16 ILE B N 1
ATOM 4559 C CA . ILE B 1 16 ? 1.738 1.523 -36.656 1 98.25 16 ILE B CA 1
ATOM 4560 C C . ILE B 1 16 ? 1.432 2.08 -38.031 1 98.25 16 ILE B C 1
ATOM 4562 O O . ILE B 1 16 ? 0.843 3.156 -38.156 1 98.25 16 ILE B O 1
ATOM 4566 N N . THR B 1 17 ? 1.913 1.368 -39 1 98.25 17 THR B N 1
ATOM 4567 C CA . THR B 1 17 ? 1.639 1.771 -40.375 1 98.25 17 THR B CA 1
ATOM 4568 C C . THR B 1 17 ? 0.194 1.457 -40.75 1 98.25 17 THR B C 1
ATOM 4570 O O . THR B 1 17 ? -0.139 0.311 -41.062 1 98.25 17 THR B O 1
ATOM 4573 N N . THR B 1 18 ? -0.621 2.426 -40.75 1 98.06 18 THR B N 1
ATOM 4574 C CA . THR B 1 18 ? -2.012 2.34 -41.188 1 98.06 18 THR B CA 1
ATOM 4575 C C . THR B 1 18 ? -2.617 3.732 -41.312 1 98.06 18 THR B C 1
ATOM 4577 O O . THR B 1 18 ? -2.186 4.676 -40.656 1 98.06 18 THR B O 1
ATOM 4580 N N . SER B 1 19 ? -3.545 3.904 -42.219 1 96.31 19 SER B N 1
ATOM 4581 C CA . SER B 1 19 ? -4.277 5.16 -42.344 1 96.31 19 SER B CA 1
ATOM 4582 C C . SER B 1 19 ? -5.621 5.094 -41.625 1 96.31 19 SER B C 1
ATOM 4584 O O . SER B 1 19 ? -6.355 6.082 -41.594 1 96.31 19 SER B O 1
ATOM 4586 N N . SER B 1 20 ? -5.914 3.947 -41.125 1 98.06 20 SER B N 1
ATOM 4587 C CA . SER B 1 20 ? -7.176 3.748 -40.406 1 98.06 20 SER B CA 1
ATOM 4588 C C . SER B 1 20 ? -7.035 4.035 -38.906 1 98.06 20 SER B C 1
ATOM 4590 O O . SER B 1 20 ? -6.305 3.336 -38.219 1 98.06 20 SER B O 1
ATOM 4592 N N . LYS B 1 21 ? -7.836 4.988 -38.438 1 97.94 21 LYS B N 1
ATOM 4593 C CA . LYS B 1 21 ? -7.828 5.305 -37 1 97.94 21 LYS B CA 1
ATOM 4594 C C . LYS B 1 21 ? -8.367 4.133 -36.188 1 97.94 21 LYS B C 1
ATOM 4596 O O . LYS B 1 21 ? -7.902 3.887 -35.062 1 97.94 21 LYS B O 1
ATOM 4601 N N . ASP B 1 22 ? -9.297 3.438 -36.781 1 98.12 22 ASP B N 1
ATOM 4602 C CA . ASP B 1 22 ? -9.867 2.283 -36.094 1 98.12 22 ASP B CA 1
ATOM 4603 C C . ASP B 1 22 ? -8.859 1.138 -36 1 98.12 22 ASP B C 1
ATOM 4605 O O . ASP B 1 22 ? -8.758 0.47 -34.969 1 98.12 22 ASP B O 1
ATOM 4609 N N . ALA B 1 23 ? -8.164 0.937 -37.062 1 98.56 23 ALA B N 1
ATOM 4610 C CA . ALA B 1 23 ? -7.125 -0.094 -37.031 1 98.56 23 ALA B CA 1
ATOM 4611 C C . ALA B 1 23 ? -6.082 0.211 -35.969 1 98.56 23 ALA B C 1
ATOM 4613 O O . ALA B 1 23 ? -5.672 -0.68 -35.219 1 98.56 23 ALA B O 1
ATOM 4614 N N . GLN B 1 24 ? -5.73 1.476 -35.875 1 98.5 24 GLN B N 1
ATOM 4615 C CA . GLN B 1 24 ? -4.777 1.905 -34.875 1 98.5 24 GLN B CA 1
ATOM 4616 C C . GLN B 1 24 ? -5.324 1.662 -33.469 1 98.5 24 GLN B C 1
ATOM 4618 O O . GLN B 1 24 ? -4.605 1.167 -32.594 1 98.5 24 GLN B O 1
ATOM 4623 N N . LEU B 1 25 ? -6.566 2.006 -33.219 1 98.25 25 LEU B N 1
ATOM 4624 C CA . LEU B 1 25 ? -7.207 1.861 -31.922 1 98.25 25 LEU B CA 1
ATOM 4625 C C . LEU B 1 25 ? -7.234 0.4 -31.484 1 98.25 25 LEU B C 1
ATOM 4627 O O . LEU B 1 25 ? -6.852 0.076 -30.359 1 98.25 25 LEU B O 1
ATOM 4631 N N . TRP B 1 26 ? -7.652 -0.404 -32.344 1 98.5 26 TRP B N 1
ATOM 4632 C CA . TRP B 1 26 ? -7.805 -1.812 -32 1 98.5 26 TRP B CA 1
ATOM 4633 C C . TRP B 1 26 ? -6.449 -2.494 -31.875 1 98.5 26 TRP B C 1
ATOM 4635 O O . TRP B 1 26 ? -6.277 -3.4 -31.047 1 98.5 26 TRP B O 1
ATOM 4645 N N . PHE B 1 27 ? -5.488 -1.99 -32.719 1 98.62 27 PHE B N 1
ATOM 4646 C CA . PHE B 1 27 ? -4.133 -2.49 -32.5 1 98.62 27 PHE B CA 1
ATOM 4647 C C . PHE B 1 27 ? -3.625 -2.141 -31.125 1 98.62 27 PHE B C 1
ATOM 4649 O O . PHE B 1 27 ? -3.061 -2.99 -30.422 1 98.62 27 PHE B O 1
ATOM 4656 N N . ASN B 1 28 ? -3.873 -0.908 -30.703 1 98.69 28 ASN B N 1
ATOM 4657 C CA . ASN B 1 28 ? -3.451 -0.49 -29.359 1 98.69 28 ASN B CA 1
ATOM 4658 C C . ASN B 1 28 ? -4.086 -1.357 -28.281 1 98.69 28 ASN B C 1
ATOM 4660 O O . ASN B 1 28 ? -3.404 -1.787 -27.344 1 98.69 28 ASN B O 1
ATOM 4664 N N . ARG B 1 29 ? -5.348 -1.602 -28.391 1 98.38 29 ARG B N 1
ATOM 4665 C CA . ARG B 1 29 ? -6.066 -2.436 -27.438 1 98.38 29 ARG B CA 1
ATOM 4666 C C . ARG B 1 29 ? -5.488 -3.846 -27.391 1 98.38 29 ARG B C 1
ATOM 4668 O O . ARG B 1 29 ? -5.246 -4.391 -26.312 1 98.38 29 ARG B O 1
ATOM 4675 N N . GLY B 1 30 ? -5.246 -4.387 -28.578 1 98.62 30 GLY B N 1
ATOM 4676 C CA . GLY B 1 30 ? -4.656 -5.711 -28.656 1 98.62 30 GLY B CA 1
ATOM 4677 C C . GLY B 1 30 ? -3.299 -5.801 -27.984 1 98.62 30 GLY B C 1
ATOM 4678 O O . GLY B 1 30 ? -3.021 -6.762 -27.266 1 98.62 30 GLY B O 1
ATOM 4679 N N . LEU B 1 31 ? -2.502 -4.816 -28.203 1 98.69 31 LEU B N 1
ATOM 4680 C CA . LEU B 1 31 ? -1.15 -4.809 -27.656 1 98.69 31 LEU B CA 1
ATOM 4681 C C . LEU B 1 31 ? -1.185 -4.785 -26.125 1 98.69 31 LEU B C 1
ATOM 4683 O O . LEU B 1 31 ? -0.459 -5.539 -25.484 1 98.69 31 LEU B O 1
ATOM 4687 N N . VAL B 1 32 ? -2.021 -3.967 -25.562 1 98.56 32 VAL B N 1
ATOM 4688 C CA . VAL B 1 32 ? -2.109 -3.855 -24.109 1 98.56 32 VAL B CA 1
ATOM 4689 C C . VAL B 1 32 ? -2.68 -5.148 -23.531 1 98.56 32 VAL B C 1
ATOM 4691 O O . VAL B 1 32 ? -2.225 -5.617 -22.484 1 98.56 32 VAL B O 1
ATOM 4694 N N . TRP B 1 33 ? -3.67 -5.715 -24.188 1 98.12 33 TRP B N 1
ATOM 4695 C CA . TRP B 1 33 ? -4.211 -6.992 -23.734 1 98.12 33 TRP B CA 1
ATOM 4696 C C . TRP B 1 33 ? -3.148 -8.086 -23.797 1 98.12 33 TRP B C 1
ATOM 4698 O O . TRP B 1 33 ? -3.086 -8.945 -22.906 1 98.12 33 TRP B O 1
ATOM 4708 N N . ALA B 1 34 ? -2.352 -8.07 -24.844 1 98.06 34 ALA B N 1
ATOM 4709 C CA . ALA B 1 34 ? -1.263 -9.039 -24.938 1 98.06 34 ALA B CA 1
ATOM 4710 C C . ALA B 1 34 ? -0.272 -8.875 -23.797 1 98.06 34 ALA B C 1
ATOM 4712 O O . ALA B 1 34 ? 0.147 -9.859 -23.188 1 98.06 34 ALA B O 1
ATOM 4713 N N . TYR B 1 35 ? 0.082 -7.598 -23.547 1 98.06 35 TYR B N 1
ATOM 4714 C CA . TYR B 1 35 ? 0.968 -7.301 -22.438 1 98.06 35 TYR B CA 1
ATOM 4715 C C . TYR B 1 35 ? 0.342 -7.738 -21.109 1 98.06 35 TYR B C 1
ATOM 4717 O O . TYR B 1 35 ? 1.053 -8.055 -20.156 1 98.06 35 TYR B O 1
ATOM 4725 N N . SER B 1 36 ? -0.979 -7.777 -21.062 1 97.31 36 SER B N 1
ATOM 4726 C CA . SER B 1 36 ? -1.719 -8.125 -19.859 1 97.31 36 SER B CA 1
ATOM 4727 C C . SER B 1 36 ? -2.018 -9.617 -19.797 1 97.31 36 SER B C 1
ATOM 4729 O O . SER B 1 36 ? -2.826 -10.062 -18.984 1 97.31 36 SER B O 1
ATOM 4731 N N . PHE B 1 37 ? -1.577 -10.383 -20.766 1 96.19 37 PHE B N 1
ATOM 4732 C CA . PHE B 1 37 ? -1.654 -11.836 -20.875 1 96.19 37 PHE B CA 1
ATOM 4733 C C . PHE B 1 37 ? -3.098 -12.289 -21.047 1 96.19 37 PHE B C 1
ATOM 4735 O O . PHE B 1 37 ? -3.438 -13.438 -20.75 1 96.19 37 PHE B O 1
ATOM 4742 N N . ASN B 1 38 ? -4.008 -11.414 -21.359 1 96.19 38 ASN B N 1
ATOM 4743 C CA . ASN B 1 38 ? -5.281 -11.805 -21.953 1 96.19 38 ASN B CA 1
ATOM 4744 C C . ASN B 1 38 ? -5.172 -11.953 -23.469 1 96.19 38 ASN B C 1
ATOM 4746 O O . ASN B 1 38 ? -5.754 -11.172 -24.219 1 96.19 38 ASN B O 1
ATOM 4750 N N . VAL B 1 39 ? -4.547 -12.992 -23.875 1 95.06 39 VAL B N 1
ATOM 4751 C CA . VAL B 1 39 ? -4.113 -13.164 -25.266 1 95.06 39 VAL B CA 1
ATOM 4752 C C . VAL B 1 39 ? -5.32 -13.445 -26.156 1 95.06 39 VAL B C 1
ATOM 4754 O O . VAL B 1 39 ? -5.312 -13.117 -27.344 1 95.06 39 VAL B O 1
ATOM 4757 N N . GLY B 1 40 ? -6.359 -14.086 -25.594 1 94.38 40 GLY B N 1
ATOM 4758 C CA . GLY B 1 40 ? -7.578 -14.258 -26.359 1 94.38 40 GLY B CA 1
ATOM 4759 C C . GLY B 1 40 ? -8.195 -12.945 -26.812 1 94.38 40 GLY B C 1
ATOM 4760 O O . GLY B 1 40 ? -8.508 -12.766 -27.984 1 94.38 40 GLY B O 1
ATOM 4761 N N . GLU B 1 41 ? -8.344 -12.094 -25.844 1 96.62 41 GLU B N 1
ATOM 4762 C CA . GLU B 1 41 ? -8.883 -10.773 -26.172 1 96.62 41 GLU B CA 1
ATOM 4763 C C . GLU B 1 41 ? -7.926 -9.992 -27.062 1 96.62 41 GLU B C 1
ATOM 4765 O O . GLU B 1 41 ? -8.359 -9.234 -27.938 1 96.62 41 GLU B O 1
ATOM 4770 N N . ALA B 1 42 ? -6.66 -10.172 -26.875 1 98 42 ALA B N 1
ATOM 4771 C CA . ALA B 1 42 ? -5.664 -9.531 -27.734 1 98 42 ALA B CA 1
ATOM 4772 C C . ALA B 1 42 ? -5.848 -9.945 -29.188 1 98 42 ALA B C 1
ATOM 4774 O O . ALA B 1 42 ? -5.895 -9.102 -30.078 1 98 42 ALA B O 1
ATOM 4775 N N . GLU B 1 43 ? -5.941 -11.195 -29.391 1 97.69 43 GLU B N 1
ATOM 4776 C CA . GLU B 1 43 ? -6.105 -11.711 -30.734 1 97.69 43 GLU B CA 1
ATOM 4777 C C . GLU B 1 43 ? -7.367 -11.156 -31.391 1 97.69 43 GLU B C 1
ATOM 4779 O O . GLU B 1 43 ? -7.344 -10.766 -32.562 1 97.69 43 GLU B O 1
ATOM 4784 N N . ARG B 1 44 ? -8.422 -11.094 -30.672 1 97.25 44 ARG B N 1
ATOM 4785 C CA . ARG B 1 44 ? -9.656 -10.531 -31.188 1 97.25 44 ARG B CA 1
ATOM 4786 C C . ARG B 1 44 ? -9.477 -9.07 -31.594 1 97.25 44 ARG B C 1
ATOM 4788 O O . ARG B 1 44 ? -9.992 -8.633 -32.625 1 97.25 44 ARG B O 1
ATOM 4795 N N . CYS B 1 45 ? -8.805 -8.375 -30.766 1 98.19 45 CYS B N 1
ATOM 4796 C CA . CYS B 1 45 ? -8.539 -6.973 -31.062 1 98.19 45 CYS B CA 1
ATOM 4797 C C . CYS B 1 45 ? -7.688 -6.824 -32.312 1 98.19 45 CYS B C 1
ATOM 4799 O O . CYS B 1 45 ? -7.961 -5.969 -33.156 1 98.19 45 CYS B O 1
ATOM 4801 N N . PHE B 1 46 ? -6.676 -7.637 -32.469 1 98.69 46 PHE B N 1
ATOM 4802 C CA . PHE B 1 46 ? -5.828 -7.574 -33.656 1 98.69 46 PHE B CA 1
ATOM 4803 C C . PHE B 1 46 ? -6.609 -7.961 -34.906 1 98.69 46 PHE B C 1
ATOM 4805 O O . PHE B 1 46 ? -6.418 -7.375 -35.969 1 98.69 46 PHE B O 1
ATOM 4812 N N . GLU B 1 47 ? -7.469 -8.938 -34.75 1 98.56 47 GLU B N 1
ATOM 4813 C CA . GLU B 1 47 ? -8.328 -9.32 -35.875 1 98.56 47 GLU B CA 1
ATOM 4814 C C . GLU B 1 47 ? -9.219 -8.156 -36.312 1 98.56 47 GLU B C 1
ATOM 4816 O O . GLU B 1 47 ? -9.43 -7.941 -37.5 1 98.56 47 GLU B O 1
ATOM 4821 N N . ARG B 1 48 ? -9.703 -7.473 -35.344 1 98.31 48 ARG B N 1
ATOM 4822 C CA . ARG B 1 48 ? -10.516 -6.297 -35.656 1 98.31 48 ARG B CA 1
ATOM 4823 C C . ARG B 1 48 ? -9.688 -5.227 -36.375 1 98.31 48 ARG B C 1
ATOM 4825 O O . ARG B 1 48 ? -10.164 -4.559 -37.281 1 98.31 48 ARG B O 1
ATOM 4832 N N . ALA B 1 49 ? -8.469 -5.078 -35.938 1 98.69 49 ALA B N 1
ATOM 4833 C CA . ALA B 1 49 ? -7.578 -4.133 -36.594 1 98.69 49 ALA B CA 1
ATOM 4834 C C . ALA B 1 49 ? -7.41 -4.492 -38.062 1 98.69 49 ALA B C 1
ATOM 4836 O O . ALA B 1 49 ? -7.477 -3.617 -38.938 1 98.69 49 ALA B O 1
ATOM 4837 N N . VAL B 1 50 ? -7.254 -5.734 -38.375 1 98.44 50 VAL B N 1
ATOM 4838 C CA . VAL B 1 50 ? -7.047 -6.211 -39.719 1 98.44 50 VAL B CA 1
ATOM 4839 C C . VAL B 1 50 ? -8.344 -6.059 -40.531 1 98.44 50 VAL B C 1
ATOM 4841 O O . VAL B 1 50 ? -8.305 -5.797 -41.75 1 98.44 50 VAL B O 1
ATOM 4844 N N . LYS B 1 51 ? -9.461 -6.18 -39.844 1 98.38 51 LYS B N 1
ATOM 4845 C CA . LYS B 1 51 ? -10.742 -5.965 -40.5 1 98.38 51 LYS B CA 1
ATOM 4846 C C . LYS B 1 51 ? -10.891 -4.516 -40.969 1 98.38 51 LYS B C 1
ATOM 4848 O O . LYS B 1 51 ? -11.469 -4.25 -42.031 1 98.38 51 LYS B O 1
ATOM 4853 N N . TYR B 1 52 ? -10.391 -3.627 -40.156 1 98.38 52 TYR B N 1
ATOM 4854 C CA . TYR B 1 52 ? -10.5 -2.207 -40.469 1 98.38 52 TYR B CA 1
ATOM 4855 C C . TYR B 1 52 ? -9.445 -1.797 -41.5 1 98.38 52 TYR B C 1
ATOM 4857 O O . TYR B 1 52 ? -9.633 -0.824 -42.219 1 98.38 52 TYR B O 1
ATOM 4865 N N . ASP B 1 53 ? -8.297 -2.516 -41.562 1 98.31 53 ASP B N 1
ATOM 4866 C CA . ASP B 1 53 ? -7.227 -2.326 -42.531 1 98.31 53 ASP B CA 1
ATOM 4867 C C . ASP B 1 53 ? -6.602 -3.66 -42.938 1 98.31 53 ASP B C 1
ATOM 4869 O O . ASP B 1 53 ? -5.691 -4.152 -42.281 1 98.31 53 ASP B O 1
ATOM 4873 N N . THR B 1 54 ? -6.98 -4.125 -44 1 96.88 54 THR B N 1
ATOM 4874 C CA . THR B 1 54 ? -6.594 -5.465 -44.438 1 96.88 54 THR B CA 1
ATOM 4875 C C . THR B 1 54 ? -5.094 -5.535 -44.719 1 96.88 54 THR B C 1
ATOM 4877 O O . THR B 1 54 ? -4.516 -6.621 -44.781 1 96.88 54 THR B O 1
ATOM 4880 N N . ASP B 1 55 ? -4.449 -4.441 -44.875 1 96.31 55 ASP B N 1
ATOM 4881 C CA . ASP B 1 55 ? -3.012 -4.402 -45.125 1 96.31 55 ASP B CA 1
ATOM 4882 C C . ASP B 1 55 ? -2.246 -3.986 -43.875 1 96.31 55 ASP B C 1
ATOM 4884 O O . ASP B 1 55 ? -1.139 -3.453 -43.969 1 96.31 55 ASP B O 1
ATOM 4888 N N . CYS B 1 56 ? -2.896 -4.172 -42.75 1 97.69 56 CYS B N 1
ATOM 4889 C CA . CYS B 1 56 ? -2.266 -3.855 -41.5 1 97.69 56 CYS B CA 1
ATOM 4890 C C . CYS B 1 56 ? -1.292 -4.953 -41.062 1 97.69 56 CYS B C 1
ATOM 4892 O O . CYS B 1 56 ? -1.644 -5.84 -40.281 1 97.69 56 CYS B O 1
ATOM 4894 N N . ALA B 1 57 ? -0.07 -4.863 -41.438 1 98.31 57 ALA B N 1
ATOM 4895 C CA . ALA B 1 57 ? 0.954 -5.867 -41.156 1 98.31 57 ALA B CA 1
ATOM 4896 C C . ALA B 1 57 ? 1.099 -6.117 -39.688 1 98.31 57 ALA B C 1
ATOM 4898 O O . ALA B 1 57 ? 1.271 -7.262 -39.25 1 98.31 57 ALA B O 1
ATOM 4899 N N . MET B 1 58 ? 1.014 -5.082 -38.906 1 98.62 58 MET B N 1
ATOM 4900 C CA . MET B 1 58 ? 1.214 -5.219 -37.469 1 98.62 58 MET B CA 1
ATOM 4901 C C . MET B 1 58 ? 0.014 -5.895 -36.812 1 98.62 58 MET B C 1
ATOM 4903 O O . MET B 1 58 ? 0.159 -6.578 -35.781 1 98.62 58 MET B O 1
ATOM 4907 N N . GLY B 1 59 ? -1.188 -5.621 -37.375 1 98.69 59 GLY B N 1
ATOM 4908 C CA . GLY B 1 59 ? -2.311 -6.43 -36.938 1 98.69 59 GLY B CA 1
ATOM 4909 C C . GLY B 1 59 ? -2.086 -7.918 -37.125 1 98.69 59 GLY B C 1
ATOM 4910 O O . GLY B 1 59 ? -2.381 -8.719 -36.25 1 98.69 59 GLY B O 1
ATOM 4911 N N . LEU B 1 60 ? -1.559 -8.258 -38.312 1 98.69 60 LEU B N 1
ATOM 4912 C CA . LEU B 1 60 ? -1.233 -9.648 -38.625 1 98.69 60 LEU B CA 1
ATOM 4913 C C . LEU B 1 60 ? -0.134 -10.164 -37.688 1 98.69 60 LEU B C 1
ATOM 4915 O O . LEU B 1 60 ? -0.216 -11.289 -37.188 1 98.69 60 LEU B O 1
ATOM 4919 N N . TRP B 1 61 ? 0.888 -9.352 -37.438 1 98.75 61 TRP B N 1
ATOM 4920 C CA . TRP B 1 61 ? 1.925 -9.68 -36.469 1 98.75 61 TRP B CA 1
ATOM 4921 C C . TRP B 1 61 ? 1.315 -9.992 -35.094 1 98.75 61 TRP B C 1
ATOM 4923 O O . TRP B 1 61 ? 1.697 -10.961 -34.438 1 98.75 61 TRP B O 1
ATOM 4933 N N . GLY B 1 62 ? 0.354 -9.141 -34.688 1 98.81 62 GLY B N 1
ATOM 4934 C CA . GLY B 1 62 ? -0.296 -9.312 -33.375 1 98.81 62 GLY B CA 1
ATOM 4935 C C . GLY B 1 62 ? -1.037 -10.633 -33.281 1 98.81 62 GLY B C 1
ATOM 4936 O O . GLY B 1 62 ? -1.034 -11.258 -32.219 1 98.81 62 GLY B O 1
ATOM 4937 N N . ILE B 1 63 ? -1.671 -11.023 -34.344 1 98.62 63 ILE B N 1
ATOM 4938 C CA . ILE B 1 63 ? -2.361 -12.305 -34.375 1 98.62 63 ILE B CA 1
ATOM 4939 C C . ILE B 1 63 ? -1.36 -13.438 -34.125 1 98.62 63 ILE B C 1
ATOM 4941 O O . ILE B 1 63 ? -1.589 -14.32 -33.312 1 98.62 63 ILE B O 1
ATOM 4945 N N . ALA B 1 64 ? -0.248 -13.391 -34.812 1 98.56 64 ALA B N 1
ATOM 4946 C CA . ALA B 1 64 ? 0.791 -14.406 -34.656 1 98.56 64 ALA B CA 1
ATOM 4947 C C . ALA B 1 64 ? 1.356 -14.383 -33.219 1 98.56 64 ALA B C 1
ATOM 4949 O O . ALA B 1 64 ? 1.551 -15.438 -32.625 1 98.56 64 ALA B O 1
ATOM 4950 N N . TYR B 1 65 ? 1.651 -13.18 -32.719 1 98.44 65 TYR B N 1
ATOM 4951 C CA . TYR B 1 65 ? 2.199 -13.023 -31.391 1 98.44 65 TYR B CA 1
ATOM 4952 C C . TYR B 1 65 ? 1.263 -13.617 -30.344 1 98.44 65 TYR B C 1
ATOM 4954 O O . TYR B 1 65 ? 1.708 -14.305 -29.422 1 98.44 65 TYR B O 1
ATOM 4962 N N . SER B 1 66 ? -0.013 -13.398 -30.516 1 97.38 66 SER B N 1
ATOM 4963 C CA . SER B 1 66 ? -1.006 -13.859 -29.547 1 97.38 66 SER B CA 1
ATOM 4964 C C . SER B 1 66 ? -1.188 -15.375 -29.609 1 97.38 66 SER B C 1
ATOM 4966 O O . SER B 1 66 ? -1.54 -16.016 -28.625 1 97.38 66 SER B O 1
ATOM 4968 N N . ALA B 1 67 ? -0.948 -15.906 -30.766 1 96.38 67 ALA B N 1
ATOM 4969 C CA . ALA B 1 67 ? -1.14 -17.344 -30.969 1 96.38 67 ALA B CA 1
ATOM 4970 C C . ALA B 1 67 ? -0.006 -18.141 -30.344 1 96.38 67 ALA B C 1
ATOM 4972 O O . ALA B 1 67 ? -0.167 -19.328 -30.047 1 96.38 67 ALA B O 1
ATOM 4973 N N . GLY B 1 68 ? 1.124 -17.578 -30.156 1 95.44 68 GLY B N 1
ATOM 4974 C CA . GLY B 1 68 ? 2.314 -18.25 -29.688 1 95.44 68 GLY B CA 1
ATOM 4975 C C . GLY B 1 68 ? 2.355 -18.406 -28.172 1 95.44 68 GLY B C 1
ATOM 4976 O O . GLY B 1 68 ? 1.39 -18.062 -27.484 1 95.44 68 GLY B O 1
ATOM 4977 N N . PRO B 1 69 ? 3.461 -19 -27.672 1 95.31 69 PRO B N 1
ATOM 4978 C CA . PRO B 1 69 ? 3.648 -19.125 -26.219 1 95.31 69 PRO B CA 1
ATOM 4979 C C . PRO B 1 69 ? 3.973 -17.797 -25.562 1 95.31 69 PRO B C 1
ATOM 4981 O O . PRO B 1 69 ? 4.258 -16.797 -26.234 1 95.31 69 PRO B O 1
ATOM 4984 N N . ASN B 1 70 ? 3.754 -17.641 -24.391 1 93.5 70 ASN B N 1
ATOM 4985 C CA . ASN B 1 70 ? 4.207 -16.531 -23.562 1 93.5 70 ASN B CA 1
ATOM 4986 C C . ASN B 1 70 ? 4.754 -17.016 -22.219 1 93.5 70 ASN B C 1
ATOM 4988 O O . ASN B 1 70 ? 4.883 -18.219 -22.016 1 93.5 70 ASN B O 1
ATOM 4992 N N . TYR B 1 71 ? 5.156 -16.109 -21.406 1 92.75 71 TYR B N 1
ATOM 4993 C CA . TYR B 1 71 ? 5.82 -16.438 -20.156 1 92.75 71 TYR B CA 1
ATOM 4994 C C . TYR B 1 71 ? 4.918 -17.297 -19.266 1 92.75 71 TYR B C 1
ATOM 4996 O O . TYR B 1 71 ? 5.395 -18.156 -18.531 1 92.75 71 TYR B O 1
ATOM 5004 N N . LYS B 1 72 ? 3.633 -17.156 -19.422 1 88.75 72 LYS B N 1
ATOM 5005 C CA . LYS B 1 72 ? 2.688 -17.859 -18.547 1 88.75 72 LYS B CA 1
ATOM 5006 C C . LYS B 1 72 ? 2.197 -19.156 -19.203 1 88.75 72 LYS B C 1
ATOM 5008 O O . LYS B 1 72 ? 1.817 -20.094 -18.5 1 88.75 72 LYS B O 1
ATOM 5013 N N . LYS B 1 73 ? 2.143 -19.172 -20.469 1 90.19 73 LYS B N 1
ATOM 5014 C CA . LYS B 1 73 ? 1.722 -20.344 -21.203 1 90.19 73 LYS B CA 1
ATOM 5015 C C . LYS B 1 73 ? 2.807 -20.812 -22.188 1 90.19 73 LYS B C 1
ATOM 5017 O O . LYS B 1 73 ? 2.721 -20.547 -23.375 1 90.19 73 LYS B O 1
ATOM 5022 N N . ALA B 1 74 ? 3.646 -21.594 -21.703 1 91.44 74 ALA B N 1
ATOM 5023 C CA . ALA B 1 74 ? 4.719 -22.156 -22.516 1 91.44 74 ALA B CA 1
ATOM 5024 C C . ALA B 1 74 ? 4.184 -23.219 -23.469 1 91.44 74 ALA B C 1
ATOM 5026 O O . ALA B 1 74 ? 3.049 -23.672 -23.328 1 91.44 74 ALA B O 1
ATOM 5027 N N . TRP B 1 75 ? 4.988 -23.609 -24.422 1 92.69 75 TRP B N 1
ATOM 5028 C CA . TRP B 1 75 ? 4.605 -24.594 -25.438 1 92.69 75 TRP B CA 1
ATOM 5029 C C . TRP B 1 75 ? 4.074 -25.859 -24.797 1 92.69 75 TRP B C 1
ATOM 5031 O O . TRP B 1 75 ? 3.102 -26.453 -25.281 1 92.69 75 TRP B O 1
ATOM 5041 N N . ARG B 1 76 ? 4.648 -26.203 -23.672 1 86.44 76 ARG B N 1
ATOM 5042 C CA . ARG B 1 76 ? 4.32 -27.469 -23.031 1 86.44 76 ARG B CA 1
ATOM 5043 C C . ARG B 1 76 ? 2.898 -27.453 -22.469 1 86.44 76 ARG B C 1
ATOM 5045 O O . ARG B 1 76 ? 2.34 -28.5 -22.156 1 86.44 76 ARG B O 1
ATOM 5052 N N . TYR B 1 77 ? 2.303 -26.297 -22.406 1 84.75 77 TYR B N 1
ATOM 5053 C CA . TYR B 1 77 ? 0.971 -26.203 -21.812 1 84.75 77 TYR B CA 1
ATOM 5054 C C . TYR B 1 77 ? -0.102 -26.141 -22.906 1 84.75 77 TYR B C 1
ATOM 5056 O O . TYR B 1 77 ? -1.284 -25.969 -22.594 1 84.75 77 TYR B O 1
ATOM 5064 N N . PHE B 1 78 ? 0.289 -26.25 -24.203 1 88.31 78 PHE B N 1
ATOM 5065 C CA . PHE B 1 78 ? -0.664 -26.406 -25.297 1 88.31 78 PHE B CA 1
ATOM 5066 C C . PHE B 1 78 ? -1.082 -27.859 -25.453 1 88.31 78 PHE B C 1
ATOM 5068 O O . PHE B 1 78 ? -0.235 -28.766 -25.469 1 88.31 78 PHE B O 1
ATOM 5075 N N . ASP B 1 79 ? -2.355 -28.109 -25.438 1 84.38 79 ASP B N 1
ATOM 5076 C CA . ASP B 1 79 ? -2.756 -29.453 -25.844 1 84.38 79 ASP B CA 1
ATOM 5077 C C . ASP B 1 79 ? -2.549 -29.672 -27.344 1 84.38 79 ASP B C 1
ATOM 5079 O O . ASP B 1 79 ? -2.441 -28.703 -28.094 1 84.38 79 ASP B O 1
ATOM 5083 N N . PRO B 1 80 ? -2.568 -30.828 -27.844 1 88.25 80 PRO B N 1
ATOM 5084 C CA . PRO B 1 80 ? -2.186 -31.109 -29.234 1 88.25 80 PRO B CA 1
ATOM 5085 C C . PRO B 1 80 ? -3.049 -30.375 -30.25 1 88.25 80 PRO B C 1
ATOM 5087 O O . PRO B 1 80 ? -2.529 -29.828 -31.234 1 88.25 80 PRO B O 1
ATOM 5090 N N . LYS B 1 81 ? -4.316 -30.328 -30.062 1 88.94 81 LYS B N 1
ATOM 5091 C CA . LYS B 1 81 ? -5.191 -29.641 -31 1 88.94 81 LYS B CA 1
ATOM 5092 C C . LYS B 1 81 ? -4.945 -28.141 -30.984 1 88.94 81 LYS B C 1
ATOM 5094 O O . LYS B 1 81 ? -4.801 -27.516 -32.031 1 88.94 81 LYS B O 1
ATOM 5099 N N . ASP B 1 82 ? -4.941 -27.609 -29.812 1 89 82 ASP B N 1
ATOM 5100 C CA . ASP B 1 82 ? -4.684 -26.172 -29.656 1 89 82 ASP B CA 1
ATOM 5101 C C . ASP B 1 82 ? -3.326 -25.797 -30.234 1 89 82 ASP B C 1
ATOM 5103 O O . ASP B 1 82 ? -3.178 -24.719 -30.812 1 89 82 ASP B O 1
ATOM 5107 N N . LEU B 1 83 ? -2.375 -26.641 -30.016 1 93.94 83 LEU B N 1
ATOM 5108 C CA . LEU B 1 83 ? -1.026 -26.406 -30.516 1 93.94 83 LEU B CA 1
ATOM 5109 C C . LEU B 1 83 ? -1.027 -26.312 -32.031 1 93.94 83 LEU B C 1
ATOM 5111 O O . LEU B 1 83 ? -0.498 -25.344 -32.594 1 93.94 83 LEU B O 1
ATOM 5115 N N . ARG B 1 84 ? -1.631 -27.203 -32.719 1 94.81 84 ARG B N 1
ATOM 5116 C CA . ARG B 1 84 ? -1.676 -27.234 -34.188 1 94.81 84 ARG B CA 1
ATOM 5117 C C . ARG B 1 84 ? -2.432 -26.031 -34.719 1 94.81 84 ARG B C 1
ATOM 5119 O O . ARG B 1 84 ? -1.987 -25.391 -35.688 1 94.81 84 ARG B O 1
ATOM 5126 N N . ASP B 1 85 ? -3.549 -25.766 -34.094 1 94.81 85 ASP B N 1
ATOM 5127 C CA . ASP B 1 85 ? -4.363 -24.625 -34.531 1 94.81 85 ASP B CA 1
ATOM 5128 C C . ASP B 1 85 ? -3.605 -23.312 -34.375 1 94.81 85 ASP B C 1
ATOM 5130 O O . ASP B 1 85 ? -3.668 -22.453 -35.25 1 94.81 85 ASP B O 1
ATOM 5134 N N . SER B 1 86 ? -2.949 -23.188 -33.281 1 95.88 86 SER B N 1
ATOM 5135 C CA . SER B 1 86 ? -2.201 -21.984 -33 1 95.88 86 SER B CA 1
ATOM 5136 C C . SER B 1 86 ? -1.053 -21.781 -33.969 1 95.88 86 SER B C 1
ATOM 5138 O O . SER B 1 86 ? -0.854 -20.672 -34.5 1 95.88 86 SER B O 1
ATOM 5140 N N . ILE B 1 87 ? -0.349 -22.828 -34.281 1 97.75 87 ILE B N 1
ATOM 5141 C CA . ILE B 1 87 ? 0.792 -22.766 -35.188 1 97.75 87 ILE B CA 1
ATOM 5142 C C . ILE B 1 87 ? 0.31 -22.438 -36.594 1 97.75 87 ILE B C 1
ATOM 5144 O O . ILE B 1 87 ? 0.922 -21.625 -37.281 1 97.75 87 ILE B O 1
ATOM 5148 N N . GLN B 1 88 ? -0.803 -23.016 -36.969 1 97.81 88 GLN B N 1
ATOM 5149 C CA . GLN B 1 88 ? -1.365 -22.719 -38.281 1 97.81 88 GLN B CA 1
ATOM 5150 C C . GLN B 1 88 ? -1.791 -21.266 -38.406 1 97.81 88 GLN B C 1
ATOM 5152 O O . GLN B 1 88 ? -1.466 -20.594 -39.375 1 97.81 88 GLN B O 1
ATOM 5157 N N . ARG B 1 89 ? -2.518 -20.797 -37.438 1 97.5 89 ARG B N 1
ATOM 5158 C CA . ARG B 1 89 ? -2.977 -19.422 -37.438 1 97.5 89 ARG B CA 1
ATOM 5159 C C . ARG B 1 89 ? -1.799 -18.453 -37.469 1 97.5 89 ARG B C 1
ATOM 5161 O O . ARG B 1 89 ? -1.831 -17.453 -38.219 1 97.5 89 ARG B O 1
ATOM 5168 N N . ALA B 1 90 ? -0.773 -18.766 -36.719 1 98.44 90 ALA B N 1
ATOM 5169 C CA . ALA B 1 90 ? 0.412 -17.906 -36.656 1 98.44 90 ALA B CA 1
ATOM 5170 C C . ALA B 1 90 ? 1.128 -17.891 -38 1 98.44 90 ALA B C 1
ATOM 5172 O O . ALA B 1 90 ? 1.453 -16.828 -38.531 1 98.44 90 ALA B O 1
ATOM 5173 N N . ASN B 1 91 ? 1.32 -19.047 -38.562 1 98.19 91 ASN B N 1
ATOM 5174 C CA . ASN B 1 91 ? 2.031 -19.141 -39.844 1 98.19 91 ASN B CA 1
ATOM 5175 C C . ASN B 1 91 ? 1.259 -18.453 -40.969 1 98.19 91 ASN B C 1
ATOM 5177 O O . ASN B 1 91 ? 1.855 -17.812 -41.844 1 98.19 91 ASN B O 1
ATOM 5181 N N . ASP B 1 92 ? -0.056 -18.609 -40.969 1 98.25 92 ASP B N 1
ATOM 5182 C CA . ASP B 1 92 ? -0.882 -17.938 -41.969 1 98.25 92 ASP B CA 1
ATOM 5183 C C . ASP B 1 92 ? -0.752 -16.422 -41.875 1 98.25 92 ASP B C 1
ATOM 5185 O O . ASP B 1 92 ? -0.591 -15.727 -42.875 1 98.25 92 ASP B O 1
ATOM 5189 N N . ALA B 1 93 ? -0.846 -15.914 -40.688 1 98.5 93 ALA B N 1
ATOM 5190 C CA . ALA B 1 93 ? -0.745 -14.484 -40.438 1 98.5 93 ALA B CA 1
ATOM 5191 C C . ALA B 1 93 ? 0.637 -13.953 -40.812 1 98.5 93 ALA B C 1
ATOM 5193 O O . ALA B 1 93 ? 0.758 -12.883 -41.438 1 98.5 93 ALA B O 1
ATOM 5194 N N . ILE B 1 94 ? 1.679 -14.711 -40.5 1 98.31 94 ILE B N 1
ATOM 5195 C CA . ILE B 1 94 ? 3.057 -14.32 -40.781 1 98.31 94 ILE B CA 1
ATOM 5196 C C . ILE B 1 94 ? 3.279 -14.258 -42.281 1 98.31 94 ILE B C 1
ATOM 5198 O O . ILE B 1 94 ? 3.906 -13.32 -42.781 1 98.31 94 ILE B O 1
ATOM 5202 N N . ALA B 1 95 ? 2.777 -15.227 -42.938 1 98 95 ALA B N 1
ATOM 5203 C CA . ALA B 1 95 ? 2.916 -15.258 -44.406 1 98 95 ALA B CA 1
ATOM 5204 C C . ALA B 1 95 ? 2.275 -14.023 -45.031 1 98 95 ALA B C 1
ATOM 5206 O O . ALA B 1 95 ? 2.865 -13.398 -45.906 1 98 95 ALA B O 1
ATOM 5207 N N . ARG B 1 96 ? 1.151 -13.711 -44.594 1 98.19 96 ARG B N 1
ATOM 5208 C CA . ARG B 1 96 ? 0.449 -12.547 -45.125 1 98.19 96 ARG B CA 1
ATOM 5209 C C . ARG B 1 96 ? 1.18 -11.258 -44.75 1 98.19 96 ARG B C 1
ATOM 5211 O O . ARG B 1 96 ? 1.291 -10.352 -45.594 1 98.19 96 ARG B O 1
ATOM 5218 N N . ALA B 1 97 ? 1.624 -11.172 -43.531 1 98.25 97 ALA B N 1
ATOM 5219 C CA . ALA B 1 97 ? 2.355 -9.984 -43.094 1 98.25 97 ALA B CA 1
ATOM 5220 C C . ALA B 1 97 ? 3.637 -9.805 -43.906 1 98.25 97 ALA B C 1
ATOM 5222 O O . ALA B 1 97 ? 4.031 -8.672 -44.188 1 98.25 97 ALA B O 1
ATOM 5223 N N . ALA B 1 98 ? 4.281 -10.898 -44.219 1 97.12 98 ALA B N 1
ATOM 5224 C CA . ALA B 1 98 ? 5.531 -10.867 -44.969 1 97.12 98 ALA B CA 1
ATOM 5225 C C . ALA B 1 98 ? 5.32 -10.289 -46.344 1 97.12 98 ALA B C 1
ATOM 5227 O O . ALA B 1 98 ? 6.199 -9.609 -46.906 1 97.12 98 ALA B O 1
ATOM 5228 N N . GLU B 1 99 ? 4.168 -10.453 -46.875 1 96.94 99 GLU B N 1
ATOM 5229 C CA . GLU B 1 99 ? 3.84 -9.914 -48.188 1 96.94 99 GLU B CA 1
ATOM 5230 C C . GLU B 1 99 ? 3.746 -8.398 -48.156 1 96.94 99 GLU B C 1
ATOM 5232 O O . GLU B 1 99 ? 3.902 -7.738 -49.188 1 96.94 99 GLU B O 1
ATOM 5237 N N . LEU B 1 100 ? 3.48 -7.898 -47 1 96.31 100 LEU B N 1
ATOM 5238 C CA . LEU B 1 100 ? 3.275 -6.465 -46.844 1 96.31 100 LEU B CA 1
ATOM 5239 C C . LEU B 1 100 ? 4.566 -5.773 -46.406 1 96.31 100 LEU B C 1
ATOM 5241 O O . LEU B 1 100 ? 4.566 -4.574 -46.125 1 96.31 100 LEU B O 1
ATOM 5245 N N . SER B 1 101 ? 5.703 -6.43 -46.375 1 91.62 101 SER B N 1
ATOM 5246 C CA . SER B 1 101 ? 6.949 -6.012 -45.75 1 91.62 101 SER B CA 1
ATOM 5247 C C . SER B 1 101 ? 7.516 -4.766 -46.406 1 91.62 101 SER B C 1
ATOM 5249 O O . SER B 1 101 ? 8.195 -3.963 -45.75 1 91.62 101 SER B O 1
ATOM 5251 N N . ASN B 1 102 ? 7.207 -4.551 -47.594 1 92.69 102 ASN B N 1
ATOM 5252 C CA . ASN B 1 102 ? 7.77 -3.416 -48.312 1 92.69 102 ASN B CA 1
ATOM 5253 C C . ASN B 1 102 ? 6.941 -2.152 -48.125 1 92.69 102 ASN B C 1
ATOM 5255 O O . ASN B 1 102 ? 7.348 -1.062 -48.531 1 92.69 102 ASN B O 1
ATOM 5259 N N . GLN B 1 103 ? 5.926 -2.25 -47.312 1 94.56 103 GLN B N 1
ATOM 5260 C CA . GLN B 1 103 ? 5.016 -1.122 -47.156 1 94.56 103 GLN B CA 1
ATOM 5261 C C . GLN B 1 103 ? 5.027 -0.598 -45.719 1 94.56 103 GLN B C 1
ATOM 5263 O O . GLN B 1 103 ? 4.277 0.321 -45.406 1 94.56 103 GLN B O 1
ATOM 5268 N N . VAL B 1 104 ? 5.867 -1.184 -44.969 1 97.5 104 VAL B N 1
ATOM 5269 C CA . VAL B 1 104 ? 5.824 -0.832 -43.562 1 97.5 104 VAL B CA 1
ATOM 5270 C C . VAL B 1 104 ? 7.172 -0.261 -43.125 1 97.5 104 VAL B C 1
ATOM 5272 O O . VAL B 1 104 ? 8.109 -0.197 -43.938 1 97.5 104 VAL B O 1
ATOM 5275 N N . THR B 1 105 ? 7.301 0.273 -41.906 1 97.56 105 THR B N 1
ATOM 5276 C CA . THR B 1 105 ? 8.539 0.837 -41.406 1 97.56 105 THR B CA 1
ATOM 5277 C C . THR B 1 105 ? 9.586 -0.256 -41.188 1 97.56 105 THR B C 1
ATOM 5279 O O . THR B 1 105 ? 9.234 -1.435 -41.062 1 97.56 105 THR B O 1
ATOM 5282 N N . PRO B 1 106 ? 10.875 0.099 -41.094 1 98 106 PRO B N 1
ATOM 5283 C CA . PRO B 1 106 ? 11.93 -0.89 -40.844 1 98 106 PRO B CA 1
ATOM 5284 C C . PRO B 1 106 ? 11.719 -1.664 -39.531 1 98 106 PRO B C 1
ATOM 5286 O O . PRO B 1 106 ? 11.961 -2.873 -39.5 1 98 106 PRO B O 1
ATOM 5289 N N . ALA B 1 107 ? 11.289 -1.001 -38.531 1 98.31 107 ALA B N 1
ATOM 5290 C CA . ALA B 1 107 ? 11.047 -1.662 -37.25 1 98.31 107 ALA B CA 1
ATOM 5291 C C . ALA B 1 107 ? 9.93 -2.701 -37.375 1 98.31 107 ALA B C 1
ATOM 5293 O O . ALA B 1 107 ? 10.047 -3.803 -36.812 1 98.31 107 ALA B O 1
ATOM 5294 N N . GLU B 1 108 ? 8.859 -2.33 -38.094 1 98.5 108 GLU B N 1
ATOM 5295 C CA . GLU B 1 108 ? 7.746 -3.26 -38.281 1 98.5 108 GLU B CA 1
ATOM 5296 C C . GLU B 1 108 ? 8.18 -4.465 -39.125 1 98.5 108 GLU B C 1
ATOM 5298 O O . GLU B 1 108 ? 7.812 -5.602 -38.812 1 98.5 108 GLU B O 1
ATOM 5303 N N . LYS B 1 109 ? 8.93 -4.191 -40.156 1 98.31 109 LYS B N 1
ATOM 5304 C CA . LYS B 1 109 ? 9.461 -5.266 -41 1 98.31 109 LYS B CA 1
ATOM 5305 C C . LYS B 1 109 ? 10.312 -6.227 -40.156 1 98.31 109 LYS B C 1
ATOM 5307 O O . LYS B 1 109 ? 10.203 -7.445 -40.312 1 98.31 109 LYS B O 1
ATOM 5312 N N . ALA B 1 110 ? 11.133 -5.676 -39.344 1 98.56 110 ALA B N 1
ATOM 5313 C CA . ALA B 1 110 ? 12.016 -6.473 -38.5 1 98.56 110 ALA B CA 1
ATOM 5314 C C . ALA B 1 110 ? 11.219 -7.344 -37.531 1 98.56 110 ALA B C 1
ATOM 5316 O O . ALA B 1 110 ? 11.578 -8.5 -37.281 1 98.56 110 ALA B O 1
ATOM 5317 N N . LEU B 1 111 ? 10.172 -6.797 -36.938 1 98.62 111 LEU B N 1
ATOM 5318 C CA . LEU B 1 111 ? 9.328 -7.547 -36 1 98.62 111 LEU B CA 1
ATOM 5319 C C . LEU B 1 111 ? 8.641 -8.711 -36.719 1 98.62 111 LEU B C 1
ATOM 5321 O O . LEU B 1 111 ? 8.594 -9.82 -36.188 1 98.62 111 LEU B O 1
ATOM 5325 N N . VAL B 1 112 ? 8.07 -8.445 -37.938 1 98.31 112 VAL B N 1
ATOM 5326 C CA . VAL B 1 112 ? 7.383 -9.477 -38.688 1 98.31 112 VAL B CA 1
ATOM 5327 C C . VAL B 1 112 ? 8.367 -10.578 -39.062 1 98.31 112 VAL B C 1
ATOM 5329 O O . VAL B 1 112 ? 8.039 -11.766 -39 1 98.31 112 VAL B O 1
ATOM 5332 N N . LYS B 1 113 ? 9.539 -10.203 -39.406 1 98.19 113 LYS B N 1
ATOM 5333 C CA . LYS B 1 113 ? 10.562 -11.188 -39.75 1 98.19 113 LYS B CA 1
ATOM 5334 C C . LYS B 1 113 ? 10.961 -12.016 -38.562 1 98.19 113 LYS B C 1
ATOM 5336 O O . LYS B 1 113 ? 11.07 -13.242 -38.625 1 98.19 113 LYS B O 1
ATOM 5341 N N . ALA B 1 114 ? 11.195 -11.414 -37.406 1 98.75 114 ALA B N 1
ATOM 5342 C CA . ALA B 1 114 ? 11.703 -12.07 -36.219 1 98.75 114 ALA B CA 1
ATOM 5343 C C . ALA B 1 114 ? 10.703 -13.094 -35.688 1 98.75 114 ALA B C 1
ATOM 5345 O O . ALA B 1 114 ? 11.086 -14.172 -35.25 1 98.75 114 ALA B O 1
ATOM 5346 N N . ILE B 1 115 ? 9.398 -12.758 -35.719 1 98.56 115 ILE B N 1
ATOM 5347 C CA . ILE B 1 115 ? 8.406 -13.609 -35.062 1 98.56 115 ILE B CA 1
ATOM 5348 C C . ILE B 1 115 ? 8.281 -14.93 -35.812 1 98.56 115 ILE B C 1
ATOM 5350 O O . ILE B 1 115 ? 7.812 -15.93 -35.25 1 98.56 115 ILE B O 1
ATOM 5354 N N . ALA B 1 116 ? 8.664 -14.953 -37.094 1 98.06 116 ALA B N 1
ATOM 5355 C CA . ALA B 1 116 ? 8.625 -16.172 -37.906 1 98.06 116 ALA B CA 1
ATOM 5356 C C . ALA B 1 116 ? 9.5 -17.266 -37.281 1 98.06 116 ALA B C 1
ATOM 5358 O O . ALA B 1 116 ? 9.188 -18.453 -37.375 1 98.06 116 ALA B O 1
ATOM 5359 N N . ALA B 1 117 ? 10.516 -16.859 -36.562 1 98.31 117 ALA B N 1
ATOM 5360 C CA . ALA B 1 117 ? 11.453 -17.812 -35.969 1 98.31 117 ALA B CA 1
ATOM 5361 C C . ALA B 1 117 ? 10.828 -18.531 -34.781 1 98.31 117 ALA B C 1
ATOM 5363 O O . ALA B 1 117 ? 11.352 -19.547 -34.312 1 98.31 117 ALA B O 1
ATOM 5364 N N . ARG B 1 118 ? 9.742 -18.047 -34.25 1 98.06 118 ARG B N 1
ATOM 5365 C CA . ARG B 1 118 ? 9.117 -18.562 -33.031 1 98.06 118 ARG B CA 1
ATOM 5366 C C . ARG B 1 118 ? 8.289 -19.812 -33.344 1 98.06 118 ARG B C 1
ATOM 5368 O O . ARG B 1 118 ? 7.93 -20.562 -32.438 1 98.06 118 ARG B O 1
ATOM 5375 N N . PHE B 1 119 ? 7.977 -20.062 -34.656 1 98.12 119 PHE B N 1
ATOM 5376 C CA . PHE B 1 119 ? 7.004 -21.094 -35 1 98.12 119 PHE B CA 1
ATOM 5377 C C . PHE B 1 119 ? 7.613 -22.125 -35.938 1 98.12 119 PHE B C 1
ATOM 5379 O O . PHE B 1 119 ? 8.312 -21.766 -36.906 1 98.12 119 PHE B O 1
ATOM 5386 N N . PRO B 1 120 ? 7.363 -23.391 -35.688 1 97.31 120 PRO B N 1
ATOM 5387 C CA . PRO B 1 120 ? 7.719 -24.422 -36.656 1 97.31 120 PRO B CA 1
ATOM 5388 C C . PRO B 1 120 ? 6.777 -24.453 -37.844 1 97.31 120 PRO B C 1
ATOM 5390 O O . PRO B 1 120 ? 5.703 -23.844 -37.812 1 97.31 120 PRO B O 1
ATOM 5393 N N . PRO B 1 121 ? 7.219 -25.156 -38.906 1 95.5 121 PRO B N 1
ATOM 5394 C CA . PRO B 1 121 ? 6.277 -25.344 -40 1 95.5 121 PRO B CA 1
ATOM 5395 C C . PRO B 1 121 ? 5.035 -26.141 -39.594 1 95.5 121 PRO B C 1
ATOM 5397 O O . PRO B 1 121 ? 5.129 -27.078 -38.812 1 95.5 121 PRO B O 1
ATOM 5400 N N . THR B 1 122 ? 3.906 -25.75 -40.156 1 93.62 122 THR B N 1
ATOM 5401 C CA . THR B 1 122 ? 2.621 -26.344 -39.812 1 93.62 122 THR B CA 1
ATOM 5402 C C . THR B 1 122 ? 2.615 -27.844 -40.094 1 93.62 122 THR B C 1
ATOM 5404 O O . THR B 1 122 ? 1.954 -28.609 -39.375 1 93.62 122 THR B O 1
ATOM 5407 N N . ASP B 1 123 ? 3.383 -28.281 -41.031 1 93.31 123 ASP B N 1
ATOM 5408 C CA . ASP B 1 123 ? 3.346 -29.672 -41.5 1 93.31 123 ASP B CA 1
ATOM 5409 C C . ASP B 1 123 ? 4.395 -30.5 -40.75 1 93.31 123 ASP B C 1
ATOM 5411 O O . ASP B 1 123 ? 4.484 -31.719 -40.969 1 93.31 123 ASP B O 1
ATOM 5415 N N . ASN B 1 124 ? 5.16 -29.922 -39.906 1 94.19 124 ASN B N 1
ATOM 5416 C CA . ASN B 1 124 ? 6.211 -30.625 -39.188 1 94.19 124 ASN B CA 1
ATOM 5417 C C . ASN B 1 124 ? 6.453 -30 -37.812 1 94.19 124 ASN B C 1
ATOM 5419 O O . ASN B 1 124 ? 7.465 -29.328 -37.594 1 94.19 124 ASN B O 1
ATOM 5423 N N . ILE B 1 125 ? 5.66 -30.344 -36.906 1 95.5 125 ILE B N 1
ATOM 5424 C CA . ILE B 1 125 ? 5.766 -29.828 -35.531 1 95.5 125 ILE B CA 1
ATOM 5425 C C . ILE B 1 125 ? 6.543 -30.812 -34.656 1 95.5 125 ILE B C 1
ATOM 5427 O O . ILE B 1 125 ? 6.086 -31.922 -34.406 1 95.5 125 ILE B O 1
ATOM 5431 N N . PRO B 1 126 ? 7.695 -30.391 -34.25 1 95.19 126 PRO B N 1
ATOM 5432 C CA . PRO B 1 126 ? 8.477 -31.297 -33.375 1 95.19 126 PRO B CA 1
ATOM 5433 C C . PRO B 1 126 ? 7.879 -31.453 -31.984 1 95.19 126 PRO B C 1
ATOM 5435 O O . PRO B 1 126 ? 7.043 -30.656 -31.578 1 95.19 126 PRO B O 1
ATOM 5438 N N . ASN B 1 127 ? 8.375 -32.531 -31.266 1 92.12 127 ASN B N 1
ATOM 5439 C CA . ASN B 1 127 ? 7.91 -32.781 -29.906 1 92.12 127 ASN B CA 1
ATOM 5440 C C . ASN B 1 127 ? 8.461 -31.75 -28.922 1 92.12 127 ASN B C 1
ATOM 5442 O O . ASN B 1 127 ? 7.77 -31.359 -27.984 1 92.12 127 ASN B O 1
ATOM 5446 N N . ASP B 1 128 ? 9.648 -31.391 -29.125 1 94.5 128 ASP B N 1
ATOM 5447 C CA . ASP B 1 128 ? 10.289 -30.359 -28.312 1 94.5 128 ASP B CA 1
ATOM 5448 C C . ASP B 1 128 ? 10.312 -29.016 -29.031 1 94.5 128 ASP B C 1
ATOM 5450 O O . ASP B 1 128 ? 10.969 -28.875 -30.078 1 94.5 128 ASP B O 1
ATOM 5454 N N . LEU B 1 129 ? 9.617 -28.109 -28.5 1 96.19 129 LEU B N 1
ATOM 5455 C CA . LEU B 1 129 ? 9.492 -26.812 -29.156 1 96.19 129 LEU B CA 1
ATOM 5456 C C . LEU B 1 129 ? 10.383 -25.766 -28.484 1 96.19 129 LEU B C 1
ATOM 5458 O O . LEU B 1 129 ? 10.398 -24.609 -28.891 1 96.19 129 LEU B O 1
ATOM 5462 N N . SER B 1 130 ? 11.242 -26.172 -27.438 1 93.38 130 SER B N 1
ATOM 5463 C CA . SER B 1 130 ? 12.102 -25.266 -26.688 1 93.38 130 SER B CA 1
ATOM 5464 C C . SER B 1 130 ? 13.094 -24.562 -27.594 1 93.38 130 SER B C 1
ATOM 5466 O O . SER B 1 130 ? 13.43 -23.391 -27.375 1 93.38 130 SER B O 1
ATOM 5468 N N . PRO B 1 131 ? 13.57 -25.203 -28.688 1 96 131 PRO B N 1
ATOM 5469 C CA . PRO B 1 131 ? 14.5 -24.5 -29.578 1 96 131 PRO B CA 1
ATOM 5470 C C . PRO B 1 131 ? 13.875 -23.297 -30.25 1 96 131 PRO B C 1
ATOM 5472 O O . PRO B 1 131 ? 14.586 -22.359 -30.625 1 96 131 PRO B O 1
ATOM 5475 N N . TYR B 1 132 ? 12.57 -23.281 -30.375 1 97.38 132 TYR B N 1
ATOM 5476 C CA . TYR B 1 132 ? 11.906 -22.172 -31.062 1 97.38 132 TYR B CA 1
ATOM 5477 C C . TYR B 1 132 ? 11.805 -20.953 -30.156 1 97.38 132 TYR B C 1
ATOM 5479 O O . TYR B 1 132 ? 11.719 -19.828 -30.625 1 97.38 132 TYR B O 1
ATOM 5487 N N . ASP B 1 133 ? 11.789 -21.203 -28.812 1 97.38 133 ASP B N 1
ATOM 5488 C CA . ASP B 1 133 ? 11.906 -20.078 -27.891 1 97.38 133 ASP B CA 1
ATOM 5489 C C . ASP B 1 133 ? 13.258 -19.375 -28.047 1 97.38 133 ASP B C 1
ATOM 5491 O O . ASP B 1 133 ? 13.328 -18.156 -28.094 1 97.38 133 ASP B O 1
ATOM 5495 N N . ARG B 1 134 ? 14.305 -20.156 -28.125 1 97.56 134 ARG B N 1
ATOM 5496 C CA . ARG B 1 134 ? 15.656 -19.625 -28.297 1 97.56 134 ARG B CA 1
ATOM 5497 C C . ARG B 1 134 ? 15.805 -18.938 -29.656 1 97.56 134 ARG B C 1
ATOM 5499 O O . ARG B 1 134 ? 16.438 -17.891 -29.75 1 97.56 134 ARG B O 1
ATOM 5506 N N . ALA B 1 135 ? 15.234 -19.562 -30.641 1 98.44 135 ALA B N 1
ATOM 5507 C CA . ALA B 1 135 ? 15.328 -19.016 -32 1 98.44 135 ALA B CA 1
ATOM 5508 C C . ALA B 1 135 ? 14.664 -17.641 -32.062 1 98.44 135 ALA B C 1
ATOM 5510 O O . ALA B 1 135 ? 15.172 -16.734 -32.719 1 98.44 135 ALA B O 1
ATOM 5511 N N . TYR B 1 136 ? 13.523 -17.531 -31.5 1 98.5 136 TYR B N 1
ATOM 5512 C CA . TYR B 1 136 ? 12.828 -16.25 -31.5 1 98.5 136 TYR B CA 1
ATOM 5513 C C . TYR B 1 136 ? 13.625 -15.195 -30.75 1 98.5 136 TYR B C 1
ATOM 5515 O O . TYR B 1 136 ? 13.758 -14.062 -31.219 1 98.5 136 TYR B O 1
ATOM 5523 N N . ALA B 1 137 ? 14.211 -15.547 -29.562 1 98.69 137 ALA B N 1
ATOM 5524 C CA . ALA B 1 137 ? 15.062 -14.617 -28.812 1 98.69 137 ALA B CA 1
ATOM 5525 C C . ALA B 1 137 ? 16.266 -14.18 -29.656 1 98.69 137 ALA B C 1
ATOM 5527 O O . ALA B 1 137 ? 16.609 -13 -29.688 1 98.69 137 ALA B O 1
ATOM 5528 N N . ASP B 1 138 ? 16.828 -15.102 -30.312 1 98.69 138 ASP B N 1
ATOM 5529 C CA . ASP B 1 138 ? 17.984 -14.805 -31.172 1 98.69 138 ASP B CA 1
ATOM 5530 C C . ASP B 1 138 ? 17.594 -13.883 -32.312 1 98.69 138 ASP B C 1
ATOM 5532 O O . ASP B 1 138 ? 18.359 -13.016 -32.719 1 98.69 138 ASP B O 1
ATOM 5536 N N . ALA B 1 139 ? 16.391 -14.133 -32.812 1 98.81 139 ALA B N 1
ATOM 5537 C CA . ALA B 1 139 ? 15.898 -13.305 -33.906 1 98.81 139 ALA B CA 1
ATOM 5538 C C . ALA B 1 139 ? 15.578 -11.891 -33.438 1 98.81 139 ALA B C 1
ATOM 5540 O O . ALA B 1 139 ? 15.727 -10.93 -34.188 1 98.81 139 ALA B O 1
ATOM 5541 N N . MET B 1 140 ? 15.141 -11.719 -32.188 1 98.81 140 MET B N 1
ATOM 5542 C CA . MET B 1 140 ? 14.758 -10.422 -31.656 1 98.81 140 MET B CA 1
ATOM 5543 C C . MET B 1 140 ? 15.992 -9.617 -31.25 1 98.81 140 MET B C 1
ATOM 5545 O O . MET B 1 140 ? 15.938 -8.391 -31.156 1 98.81 140 MET B O 1
ATOM 5549 N N . ARG B 1 141 ? 17.125 -10.273 -31 1 98.69 141 ARG B N 1
ATOM 5550 C CA . ARG B 1 141 ? 18.328 -9.617 -30.516 1 98.69 141 ARG B CA 1
ATOM 5551 C C . ARG B 1 141 ? 18.797 -8.539 -31.484 1 98.69 141 ARG B C 1
ATOM 5553 O O . ARG B 1 141 ? 19.031 -7.395 -31.078 1 98.69 141 ARG B O 1
ATOM 5560 N N . PRO B 1 142 ? 18.906 -8.828 -32.781 1 98.62 142 PRO B N 1
ATOM 5561 C CA . PRO B 1 142 ? 19.281 -7.754 -33.719 1 98.62 142 PRO B CA 1
ATOM 5562 C C . PRO B 1 142 ? 18.219 -6.672 -33.812 1 98.62 142 PRO B C 1
ATOM 5564 O O . PRO B 1 142 ? 18.531 -5.504 -34.062 1 98.62 142 PRO B O 1
ATOM 5567 N N . VAL B 1 143 ? 16.922 -7.008 -33.688 1 98.81 143 VAL B N 1
ATOM 5568 C CA . VAL B 1 143 ? 15.859 -6.008 -33.719 1 98.81 143 VAL B CA 1
ATOM 5569 C C . VAL B 1 143 ? 16.078 -5.02 -32.562 1 98.81 143 VAL B C 1
ATOM 5571 O O . VAL B 1 143 ? 15.984 -3.807 -32.75 1 98.81 143 VAL B O 1
ATOM 5574 N N . TYR B 1 144 ? 16.406 -5.535 -31.391 1 98.69 144 TYR B N 1
ATOM 5575 C CA . TYR B 1 144 ? 16.656 -4.695 -30.234 1 98.69 144 TYR B CA 1
ATOM 5576 C C . TYR B 1 144 ? 17.906 -3.852 -30.422 1 98.69 144 TYR B C 1
ATOM 5578 O O . TYR B 1 144 ? 17.953 -2.691 -30.016 1 98.69 144 TYR B O 1
ATOM 5586 N N . ARG B 1 145 ? 18.906 -4.406 -30.984 1 98.44 145 ARG B N 1
ATOM 5587 C CA . ARG B 1 145 ? 20.141 -3.67 -31.234 1 98.44 145 ARG B CA 1
ATOM 5588 C C . ARG B 1 145 ? 19.891 -2.459 -32.125 1 98.44 145 ARG B C 1
ATOM 5590 O O . ARG B 1 145 ? 20.453 -1.387 -31.891 1 98.44 145 ARG B O 1
ATOM 5597 N N . GLU B 1 146 ? 19.016 -2.658 -33.094 1 98.38 146 GLU B N 1
ATOM 5598 C CA . GLU B 1 146 ? 18.781 -1.603 -34.062 1 98.38 146 GLU B CA 1
ATOM 5599 C C . GLU B 1 146 ? 17.734 -0.616 -33.562 1 98.38 146 GLU B C 1
ATOM 5601 O O . GLU B 1 146 ? 17.828 0.584 -33.844 1 98.38 146 GLU B O 1
ATOM 5606 N N . PHE B 1 147 ? 16.734 -1.107 -32.875 1 98.06 147 PHE B N 1
ATOM 5607 C CA . PHE B 1 147 ? 15.586 -0.28 -32.531 1 98.06 147 PHE B CA 1
ATOM 5608 C C . PHE B 1 147 ? 15.336 -0.305 -31.016 1 98.06 147 PHE B C 1
ATOM 5610 O O . PHE B 1 147 ? 14.195 -0.181 -30.562 1 98.06 147 PHE B O 1
ATOM 5617 N N . GLY B 1 148 ? 16.312 -0.437 -30.203 1 95.5 148 GLY B N 1
ATOM 5618 C CA . GLY B 1 148 ? 16.203 -0.719 -28.781 1 95.5 148 GLY B CA 1
ATOM 5619 C C . GLY B 1 148 ? 15.75 0.483 -27.969 1 95.5 148 GLY B C 1
ATOM 5620 O O . GLY B 1 148 ? 15.344 0.343 -26.812 1 95.5 148 GLY B O 1
ATOM 5621 N N . THR B 1 149 ? 15.703 1.684 -28.531 1 95.31 149 THR B N 1
ATOM 5622 C CA . THR B 1 149 ? 15.188 2.867 -27.859 1 95.31 149 THR B CA 1
ATOM 5623 C C . THR B 1 149 ? 13.656 2.846 -27.812 1 95.31 149 THR B C 1
ATOM 5625 O O . THR B 1 149 ? 13.039 3.592 -27.047 1 95.31 149 THR B O 1
ATOM 5628 N N . ASP B 1 150 ? 13.078 2.033 -28.734 1 96.88 150 ASP B N 1
ATOM 5629 C CA . ASP B 1 150 ? 11.641 1.748 -28.672 1 96.88 150 ASP B CA 1
ATOM 5630 C C . ASP B 1 150 ? 11.32 0.819 -27.5 1 96.88 150 ASP B C 1
ATOM 5632 O O . ASP B 1 150 ? 11.688 -0.358 -27.516 1 96.88 150 ASP B O 1
ATOM 5636 N N . PRO B 1 151 ? 10.555 1.363 -26.516 1 97.69 151 PRO B N 1
ATOM 5637 C CA . PRO B 1 151 ? 10.328 0.547 -25.312 1 97.69 151 PRO B CA 1
ATOM 5638 C C . PRO B 1 151 ? 9.508 -0.708 -25.609 1 97.69 151 PRO B C 1
ATOM 5640 O O . PRO B 1 151 ? 9.641 -1.712 -24.906 1 97.69 151 PRO B O 1
ATOM 5643 N N . ASP B 1 152 ? 8.672 -0.658 -26.594 1 98.56 152 ASP B N 1
ATOM 5644 C CA . ASP B 1 152 ? 7.938 -1.864 -26.953 1 98.56 152 ASP B CA 1
ATOM 5645 C C . ASP B 1 152 ? 8.875 -2.947 -27.469 1 98.56 152 ASP B C 1
ATOM 5647 O O . ASP B 1 152 ? 8.719 -4.125 -27.156 1 98.56 152 ASP B O 1
ATOM 5651 N N . ILE B 1 153 ? 9.797 -2.564 -28.281 1 98.62 153 ILE B N 1
ATOM 5652 C CA . ILE B 1 153 ? 10.758 -3.525 -28.828 1 98.62 153 ILE B CA 1
ATOM 5653 C C . ILE B 1 153 ? 11.625 -4.074 -27.703 1 98.62 153 ILE B C 1
ATOM 5655 O O . ILE B 1 153 ? 11.906 -5.273 -27.656 1 98.62 153 ILE B O 1
ATOM 5659 N N . ALA B 1 154 ? 12.039 -3.184 -26.766 1 98.69 154 ALA B N 1
ATOM 5660 C CA . ALA B 1 154 ? 12.773 -3.648 -25.594 1 98.69 154 ALA B CA 1
ATOM 5661 C C . ALA B 1 154 ? 11.961 -4.68 -24.812 1 98.69 154 ALA B C 1
ATOM 5663 O O . ALA B 1 154 ? 12.484 -5.727 -24.438 1 98.69 154 ALA B O 1
ATOM 5664 N N . ALA B 1 155 ? 10.703 -4.41 -24.625 1 98.75 155 ALA B N 1
ATOM 5665 C CA . ALA B 1 155 ? 9.828 -5.309 -23.891 1 98.75 155 ALA B CA 1
ATOM 5666 C C . ALA B 1 155 ? 9.672 -6.645 -24.609 1 98.75 155 ALA B C 1
ATOM 5668 O O . ALA B 1 155 ? 9.727 -7.707 -23.984 1 98.75 155 ALA B O 1
ATOM 5669 N N . LEU B 1 156 ? 9.445 -6.59 -25.891 1 98.69 156 LEU B N 1
ATOM 5670 C CA . LEU B 1 156 ? 9.242 -7.797 -26.672 1 98.69 156 LEU B CA 1
ATOM 5671 C C . LEU B 1 156 ? 10.5 -8.664 -26.672 1 98.69 156 LEU B C 1
ATOM 5673 O O . LEU B 1 156 ? 10.414 -9.891 -26.578 1 98.69 156 LEU B O 1
ATOM 5677 N N . PHE B 1 157 ? 11.648 -8.055 -26.766 1 98.75 157 PHE B N 1
ATOM 5678 C CA . PHE B 1 157 ? 12.906 -8.797 -26.719 1 98.75 157 PHE B CA 1
ATOM 5679 C C . PHE B 1 157 ? 13.109 -9.438 -25.344 1 98.75 157 PHE B C 1
ATOM 5681 O O . PHE B 1 157 ? 13.445 -10.617 -25.25 1 98.75 157 PHE B O 1
ATOM 5688 N N . ALA B 1 158 ? 12.883 -8.641 -24.312 1 98.75 158 ALA B N 1
ATOM 5689 C CA . ALA B 1 158 ? 13 -9.172 -22.953 1 98.75 158 ALA B CA 1
ATOM 5690 C C . ALA B 1 158 ? 12.062 -10.359 -22.734 1 98.75 158 ALA B C 1
ATOM 5692 O O . ALA B 1 158 ? 12.453 -11.375 -22.156 1 98.75 158 ALA B O 1
ATOM 5693 N N . ASP B 1 159 ? 10.852 -10.219 -23.203 1 98.25 159 ASP B N 1
ATOM 5694 C CA . ASP B 1 159 ? 9.875 -11.297 -23.109 1 98.25 159 ASP B CA 1
ATOM 5695 C C . ASP B 1 159 ? 10.375 -12.555 -23.812 1 98.25 159 ASP B C 1
ATOM 5697 O O . ASP B 1 159 ? 10.234 -13.664 -23.297 1 98.25 159 ASP B O 1
ATOM 5701 N N . ALA B 1 160 ? 10.914 -12.359 -25 1 98.5 160 ALA B N 1
ATOM 5702 C CA . ALA B 1 160 ? 11.453 -13.492 -25.75 1 98.5 160 ALA B CA 1
ATOM 5703 C C . ALA B 1 160 ? 12.539 -14.211 -24.953 1 98.5 160 ALA B C 1
ATOM 5705 O O . ALA B 1 160 ? 12.57 -15.438 -24.906 1 98.5 160 ALA B O 1
ATOM 5706 N N . LEU B 1 161 ? 13.398 -13.477 -24.328 1 98.44 161 LEU B N 1
ATOM 5707 C CA . LEU B 1 161 ? 14.469 -14.039 -23.516 1 98.44 161 LEU B CA 1
ATOM 5708 C C . LEU B 1 161 ? 13.898 -14.805 -22.328 1 98.44 161 LEU B C 1
ATOM 5710 O O . LEU B 1 161 ? 14.352 -15.914 -22.016 1 98.44 161 LEU B O 1
ATOM 5714 N N . MET B 1 162 ? 12.945 -14.234 -21.688 1 97.69 162 MET B N 1
ATOM 5715 C CA . MET B 1 162 ? 12.375 -14.82 -20.469 1 97.69 162 MET B CA 1
ATOM 5716 C C . MET B 1 162 ? 11.625 -16.109 -20.797 1 97.69 162 MET B C 1
ATOM 5718 O O . MET B 1 162 ? 11.547 -17.016 -19.953 1 97.69 162 MET B O 1
ATOM 5722 N N . CYS B 1 163 ? 11.078 -16.25 -21.984 1 96.88 163 CYS B N 1
ATOM 5723 C CA . CYS B 1 163 ? 10.312 -17.422 -22.406 1 96.88 163 CYS B CA 1
ATOM 5724 C C . CYS B 1 163 ? 11.219 -18.625 -22.609 1 96.88 163 CYS B C 1
ATOM 5726 O O . CYS B 1 163 ? 10.734 -19.75 -22.734 1 96.88 163 CYS B O 1
ATOM 5728 N N . ILE B 1 164 ? 12.531 -18.438 -22.547 1 96.62 164 ILE B N 1
ATOM 5729 C CA . ILE B 1 164 ? 13.469 -19.547 -22.688 1 96.62 164 ILE B CA 1
ATOM 5730 C C . ILE B 1 164 ? 13.367 -20.469 -21.469 1 96.62 164 ILE B C 1
ATOM 5732 O O . ILE B 1 164 ? 13.406 -21.688 -21.609 1 96.62 164 ILE B O 1
ATOM 5736 N N . THR B 1 165 ? 13.242 -19.844 -20.297 1 92.75 165 THR B N 1
ATOM 5737 C CA . THR B 1 165 ? 13.055 -20.609 -19.078 1 92.75 165 THR B CA 1
ATOM 5738 C C . THR B 1 165 ? 11.938 -20.016 -18.219 1 92.75 165 THR B C 1
ATOM 5740 O O . THR B 1 165 ? 12.18 -19.562 -17.109 1 92.75 165 THR B O 1
ATOM 5743 N N . PRO B 1 166 ? 10.711 -20.094 -18.703 1 89.81 166 PRO B N 1
ATOM 5744 C CA . PRO B 1 166 ? 9.609 -19.5 -17.953 1 89.81 166 PRO B CA 1
ATOM 5745 C C . PRO B 1 166 ? 9.492 -20.078 -16.547 1 89.81 166 PRO B C 1
ATOM 5747 O O . PRO B 1 166 ? 9.562 -21.297 -16.359 1 89.81 166 PRO B O 1
ATOM 5750 N N . ARG B 1 167 ? 9.383 -19.219 -15.492 1 85.5 167 ARG B N 1
ATOM 5751 C CA . ARG B 1 167 ? 9.273 -19.547 -14.078 1 85.5 167 ARG B CA 1
ATOM 5752 C C . ARG B 1 167 ? 10.523 -20.266 -13.57 1 85.5 167 ARG B C 1
ATOM 5754 O O . ARG B 1 167 ? 10.469 -21 -12.594 1 85.5 167 ARG B O 1
ATOM 5761 N N . GLY B 1 168 ? 11.508 -20.234 -14.234 1 90.25 168 GLY B N 1
ATOM 5762 C CA . GLY B 1 168 ? 12.805 -20.797 -13.898 1 90.25 168 GLY B CA 1
ATOM 5763 C C . GLY B 1 168 ? 13.969 -19.875 -14.195 1 90.25 168 GLY B C 1
ATOM 5764 O O . GLY B 1 168 ? 14.992 -20.297 -14.727 1 90.25 168 GLY B O 1
ATOM 5765 N N . LEU B 1 169 ? 13.727 -18.625 -13.898 1 94.75 169 LEU B N 1
ATOM 5766 C CA . LEU B 1 169 ? 14.711 -17.609 -14.227 1 94.75 169 LEU B CA 1
ATOM 5767 C C . LEU B 1 169 ? 15.805 -17.547 -13.172 1 94.75 169 LEU B C 1
ATOM 5769 O O . LEU B 1 169 ? 16.922 -17.125 -13.453 1 94.75 169 LEU B O 1
ATOM 5773 N N . TRP B 1 170 ? 15.492 -17.969 -11.977 1 95.38 170 TRP B N 1
ATOM 5774 C CA . TRP B 1 170 ? 16.422 -18 -10.852 1 95.38 170 TRP B CA 1
ATOM 5775 C C . TRP B 1 170 ? 16.375 -19.328 -10.109 1 95.38 170 TRP B C 1
ATOM 5777 O O . TRP B 1 170 ? 15.336 -20 -10.117 1 95.38 170 TRP B O 1
ATOM 5787 N N . ASP B 1 171 ? 17.5 -19.672 -9.578 1 93.06 171 ASP B N 1
ATOM 5788 C CA . ASP B 1 171 ? 17.516 -20.781 -8.625 1 93.06 171 ASP B CA 1
ATOM 5789 C C . ASP B 1 171 ? 17.109 -20.312 -7.234 1 93.06 171 ASP B C 1
ATOM 5791 O O . ASP B 1 171 ? 17.766 -19.453 -6.641 1 93.06 171 ASP B O 1
ATOM 5795 N N . LEU B 1 172 ? 16.078 -20.891 -6.656 1 88.75 172 LEU B N 1
ATOM 5796 C CA . LEU B 1 172 ? 15.508 -20.438 -5.398 1 88.75 172 LEU B CA 1
ATOM 5797 C C . LEU B 1 172 ? 16.469 -20.672 -4.242 1 88.75 172 LEU B C 1
ATOM 5799 O O . LEU B 1 172 ? 16.469 -19.906 -3.264 1 88.75 172 LEU B O 1
ATOM 5803 N N . ASP B 1 173 ? 17.266 -21.672 -4.324 1 89.5 173 ASP B N 1
ATOM 5804 C CA . ASP B 1 173 ? 18.125 -22.062 -3.211 1 89.5 173 ASP B CA 1
ATOM 5805 C C . ASP B 1 173 ? 19.422 -21.266 -3.219 1 89.5 173 ASP B C 1
ATOM 5807 O O . ASP B 1 173 ? 19.875 -20.781 -2.176 1 89.5 173 ASP B O 1
ATOM 5811 N N . THR B 1 174 ? 19.938 -21.031 -4.441 1 91.62 174 THR B N 1
ATOM 5812 C CA . THR B 1 174 ? 21.234 -20.359 -4.512 1 91.62 174 THR B CA 1
ATOM 5813 C C . THR B 1 174 ? 21.078 -18.875 -4.797 1 91.62 174 THR B C 1
ATOM 5815 O O . THR B 1 174 ? 21.984 -18.078 -4.547 1 91.62 174 THR B O 1
ATOM 5818 N N . GLY B 1 175 ? 19.984 -18.562 -5.383 1 92.12 175 GLY B N 1
ATOM 5819 C CA . GLY B 1 175 ? 19.766 -17.172 -5.762 1 92.12 175 GLY B CA 1
ATOM 5820 C C . GLY B 1 175 ? 20.422 -16.812 -7.078 1 92.12 175 GLY B C 1
ATOM 5821 O O . GLY B 1 175 ? 20.328 -15.664 -7.527 1 92.12 175 GLY B O 1
ATOM 5822 N N . GLU B 1 176 ? 21.016 -17.734 -7.75 1 95.81 176 GLU B N 1
ATOM 5823 C CA . GLU B 1 176 ? 21.703 -17.469 -9.008 1 95.81 176 GLU B CA 1
ATOM 5824 C C . GLU B 1 176 ? 20.75 -17.531 -10.195 1 95.81 176 GLU B C 1
ATOM 5826 O O . GLU B 1 176 ? 19.781 -18.297 -10.18 1 95.81 176 GLU B O 1
ATOM 5831 N N . PRO B 1 177 ? 21.078 -16.688 -11.195 1 96.25 177 PRO B N 1
ATOM 5832 C CA . PRO B 1 177 ? 20.281 -16.844 -12.422 1 96.25 177 PRO B CA 1
ATOM 5833 C C . PRO B 1 177 ? 20.453 -18.219 -13.07 1 96.25 177 PRO B C 1
ATOM 5835 O O . PRO B 1 177 ? 21.547 -18.797 -13 1 96.25 177 PRO B O 1
ATOM 5838 N N . THR B 1 178 ? 19.453 -18.719 -13.672 1 93.5 178 THR B N 1
ATOM 5839 C CA . THR B 1 178 ? 19.516 -20.047 -14.258 1 93.5 178 THR B CA 1
ATOM 5840 C C . THR B 1 178 ? 20.281 -20.047 -15.57 1 93.5 178 THR B C 1
ATOM 5842 O O . THR B 1 178 ? 20.703 -21.094 -16.062 1 93.5 178 THR B O 1
ATOM 5845 N N . GLY B 1 179 ? 20.469 -18.891 -16.25 1 94.5 179 GLY B N 1
ATOM 5846 C CA . GLY B 1 179 ? 21.25 -18.75 -17.469 1 94.5 179 GLY B CA 1
ATOM 5847 C C . GLY B 1 179 ? 21.547 -17.312 -17.859 1 94.5 179 GLY B C 1
ATOM 5848 O O . GLY B 1 179 ? 21.031 -16.391 -17.219 1 94.5 179 GLY B O 1
ATOM 5849 N N . PRO B 1 180 ? 22.406 -17.141 -18.828 1 96.5 180 PRO B N 1
ATOM 5850 C CA . PRO B 1 180 ? 22.766 -15.789 -19.25 1 96.5 180 PRO B CA 1
ATOM 5851 C C . PRO B 1 180 ? 21.562 -15.008 -19.781 1 96.5 180 PRO B C 1
ATOM 5853 O O . PRO B 1 180 ? 21.547 -13.773 -19.688 1 96.5 180 PRO B O 1
ATOM 5856 N N . HIS B 1 181 ? 20.562 -15.711 -20.328 1 97.06 181 HIS B N 1
ATOM 5857 C CA . HIS B 1 181 ? 19.391 -15.047 -20.875 1 97.06 181 HIS B CA 1
ATOM 5858 C C . HIS B 1 181 ? 18.625 -14.289 -19.797 1 97.06 181 HIS B C 1
ATOM 5860 O O . HIS B 1 181 ? 18.016 -13.25 -20.062 1 97.06 181 HIS B O 1
ATOM 5866 N N . THR B 1 182 ? 18.672 -14.805 -18.547 1 97.62 182 THR B N 1
ATOM 5867 C CA . THR B 1 182 ? 18.016 -14.125 -17.438 1 97.62 182 THR B CA 1
ATOM 5868 C C . THR B 1 182 ? 18.672 -12.766 -17.172 1 97.62 182 THR B C 1
ATOM 5870 O O . THR B 1 182 ? 17.984 -11.758 -17.047 1 97.62 182 THR B O 1
ATOM 5873 N N . LEU B 1 183 ? 20 -12.719 -17.188 1 97.94 183 LEU B N 1
ATOM 5874 C CA . LEU B 1 183 ? 20.719 -11.477 -16.938 1 97.94 183 LEU B CA 1
ATOM 5875 C C . LEU B 1 183 ? 20.547 -10.5 -18.094 1 97.94 183 LEU B C 1
ATOM 5877 O O . LEU B 1 183 ? 20.406 -9.297 -17.891 1 97.94 183 LEU B O 1
ATOM 5881 N N . GLU B 1 184 ? 20.562 -11.062 -19.297 1 98.5 184 GLU B N 1
ATOM 5882 C CA . GLU B 1 184 ? 20.359 -10.227 -20.469 1 98.5 184 GLU B CA 1
ATOM 5883 C C . GLU B 1 184 ? 18.969 -9.594 -20.453 1 98.5 184 GLU B C 1
ATOM 5885 O O . GLU B 1 184 ? 18.828 -8.398 -20.734 1 98.5 184 GLU B O 1
ATOM 5890 N N . ALA B 1 185 ? 17.938 -10.359 -20.141 1 98.56 185 ALA B N 1
ATOM 5891 C CA . ALA B 1 185 ? 16.578 -9.852 -20.062 1 98.56 185 ALA B CA 1
ATOM 5892 C C . ALA B 1 185 ? 16.469 -8.75 -19.016 1 98.56 185 ALA B C 1
ATOM 5894 O O . ALA B 1 185 ? 15.875 -7.699 -19.266 1 98.56 185 ALA B O 1
ATOM 5895 N N . ARG B 1 186 ? 17.062 -9 -17.844 1 98.44 186 ARG B N 1
ATOM 5896 C CA . ARG B 1 186 ? 17.047 -8.008 -16.781 1 98.44 186 ARG B CA 1
ATOM 5897 C C . ARG B 1 186 ? 17.672 -6.695 -17.25 1 98.44 186 ARG B C 1
ATOM 5899 O O . ARG B 1 186 ? 17.109 -5.621 -17.031 1 98.44 186 ARG B O 1
ATOM 5906 N N . LYS B 1 187 ? 18.812 -6.789 -17.859 1 98.38 187 LYS B N 1
ATOM 5907 C CA . LYS B 1 187 ? 19.531 -5.605 -18.344 1 98.38 187 LYS B CA 1
ATOM 5908 C C . LYS B 1 187 ? 18.672 -4.824 -19.328 1 98.38 187 LYS B C 1
ATOM 5910 O O . LYS B 1 187 ? 18.594 -3.596 -19.266 1 98.38 187 LYS B O 1
ATOM 5915 N N . VAL B 1 188 ? 18.031 -5.52 -20.281 1 98.69 188 VAL B N 1
ATOM 5916 C CA . VAL B 1 188 ? 17.188 -4.895 -21.297 1 98.69 188 VAL B CA 1
ATOM 5917 C C . VAL B 1 188 ? 16.031 -4.16 -20.625 1 98.69 188 VAL B C 1
ATOM 5919 O O . VAL B 1 188 ? 15.742 -3.008 -20.953 1 98.69 188 VAL B O 1
ATOM 5922 N N . ILE B 1 189 ? 15.398 -4.82 -19.672 1 98.75 189 ILE B N 1
ATOM 5923 C CA . ILE B 1 189 ? 14.25 -4.262 -18.984 1 98.75 189 ILE B CA 1
ATOM 5924 C C . ILE B 1 189 ? 14.664 -3.02 -18.203 1 98.75 189 ILE B C 1
ATOM 5926 O O . ILE B 1 189 ? 14.047 -1.961 -18.328 1 98.75 189 ILE B O 1
ATOM 5930 N N . GLU B 1 190 ? 15.734 -3.145 -17.438 1 98.12 190 GLU B N 1
ATOM 5931 C CA . GLU B 1 190 ? 16.156 -2.059 -16.562 1 98.12 190 GLU B CA 1
ATOM 5932 C C . GLU B 1 190 ? 16.672 -0.867 -17.375 1 98.12 190 GLU B C 1
ATOM 5934 O O . GLU B 1 190 ? 16.453 0.285 -17 1 98.12 190 GLU B O 1
ATOM 5939 N N . THR B 1 191 ? 17.328 -1.133 -18.484 1 98 191 THR B N 1
ATOM 5940 C CA . THR B 1 191 ? 17.734 -0.054 -19.375 1 98 191 THR B CA 1
ATOM 5941 C C . THR B 1 191 ? 16.5 0.673 -19.938 1 98 191 THR B C 1
ATOM 5943 O O . THR B 1 191 ? 16.484 1.904 -19.984 1 98 191 THR B O 1
ATOM 5946 N N . GLY B 1 192 ? 15.516 -0.108 -20.375 1 98.06 192 GLY B N 1
ATOM 5947 C CA . GLY B 1 192 ? 14.273 0.486 -20.844 1 98.06 192 GLY B CA 1
ATOM 5948 C C . GLY B 1 192 ? 13.578 1.33 -19.797 1 98.06 192 GLY B C 1
ATOM 5949 O O . GLY B 1 192 ? 13.141 2.447 -20.078 1 98.06 192 GLY B O 1
ATOM 5950 N N . LEU B 1 193 ? 13.531 0.867 -18.609 1 97.69 193 LEU B N 1
ATOM 5951 C CA . LEU B 1 193 ? 12.836 1.533 -17.516 1 97.69 193 LEU B CA 1
ATOM 5952 C C . LEU B 1 193 ? 13.562 2.807 -17.094 1 97.69 193 LEU B C 1
ATOM 5954 O O . LEU B 1 193 ? 12.961 3.707 -16.5 1 97.69 193 LEU B O 1
ATOM 5958 N N . ALA B 1 194 ? 14.805 2.898 -17.328 1 95.06 194 ALA B N 1
ATOM 5959 C CA . ALA B 1 194 ? 15.602 4.059 -16.953 1 95.06 194 ALA B CA 1
ATOM 5960 C C . ALA B 1 194 ? 15.336 5.238 -17.875 1 95.06 194 ALA B C 1
ATOM 5962 O O . ALA B 1 194 ? 15.656 6.383 -17.547 1 95.06 194 ALA B O 1
ATOM 5963 N N . SER B 1 195 ? 14.75 4.914 -19.047 1 94.19 195 SER B N 1
ATOM 5964 C CA . SER B 1 195 ? 14.461 5.977 -20 1 94.19 195 SER B CA 1
ATOM 5965 C C . SER B 1 195 ? 13.18 6.723 -19.625 1 94.19 195 SER B C 1
ATOM 5967 O O . SER B 1 195 ? 12.328 6.188 -18.922 1 94.19 195 SER B O 1
ATOM 5969 N N . THR B 1 196 ? 13.016 7.938 -20.062 1 90.44 196 THR B N 1
ATOM 5970 C CA . THR B 1 196 ? 11.844 8.766 -19.797 1 90.44 196 THR B CA 1
ATOM 5971 C C . THR B 1 196 ? 10.586 8.133 -20.391 1 90.44 196 THR B C 1
ATOM 5973 O O . THR B 1 196 ? 9.531 8.133 -19.75 1 90.44 196 THR B O 1
ATOM 5976 N N . VAL B 1 197 ? 10.781 7.516 -21.531 1 90.19 197 VAL B N 1
ATOM 5977 C CA . VAL B 1 197 ? 9.633 6.957 -22.234 1 90.19 197 VAL B CA 1
ATOM 5978 C C . VAL B 1 197 ? 9.312 5.57 -21.672 1 90.19 197 VAL B C 1
ATOM 5980 O O . VAL B 1 197 ? 8.156 5.141 -21.703 1 90.19 197 VAL B O 1
ATOM 5983 N N . GLY B 1 198 ? 10.312 4.957 -21.172 1 93.62 198 GLY B N 1
ATOM 5984 C CA . GLY B 1 198 ? 10.133 3.58 -20.75 1 93.62 198 GLY B CA 1
ATOM 5985 C C . GLY B 1 198 ? 9.766 3.461 -19.281 1 93.62 198 GLY B C 1
ATOM 5986 O O . GLY B 1 198 ? 9.32 2.402 -18.828 1 93.62 198 GLY B O 1
ATOM 5987 N N . ARG B 1 199 ? 9.828 4.508 -18.562 1 94.75 199 ARG B N 1
ATOM 5988 C CA . ARG B 1 199 ? 9.641 4.492 -17.109 1 94.75 199 ARG B CA 1
ATOM 5989 C C . ARG B 1 199 ? 8.242 4.004 -16.75 1 94.75 199 ARG B C 1
ATOM 5991 O O . ARG B 1 199 ? 8.086 3.223 -15.805 1 94.75 199 ARG B O 1
ATOM 5998 N N . ALA B 1 200 ? 7.293 4.438 -17.484 1 95.56 200 ALA B N 1
ATOM 5999 C CA . ALA B 1 200 ? 5.91 4.059 -17.203 1 95.56 200 ALA B CA 1
ATOM 6000 C C . ALA B 1 200 ? 5.352 3.166 -18.297 1 95.56 200 ALA B C 1
ATOM 6002 O O . ALA B 1 200 ? 4.172 3.26 -18.641 1 95.56 200 ALA B O 1
ATOM 6003 N N . HIS B 1 201 ? 6.191 2.426 -18.922 1 98.19 201 HIS B N 1
ATOM 6004 C CA . HIS B 1 201 ? 5.75 1.463 -19.922 1 98.19 201 HIS B CA 1
ATOM 6005 C C . HIS B 1 201 ? 5.172 0.212 -19.281 1 98.19 201 HIS B C 1
ATOM 6007 O O . HIS B 1 201 ? 5.859 -0.469 -18.516 1 98.19 201 HIS B O 1
ATOM 6013 N N . PRO B 1 202 ? 3.9 -0.143 -19.516 1 98.38 202 PRO B N 1
ATOM 6014 C CA . PRO B 1 202 ? 3.244 -1.221 -18.781 1 98.38 202 PRO B CA 1
ATOM 6015 C C . PRO B 1 202 ? 3.941 -2.568 -18.953 1 98.38 202 PRO B C 1
ATOM 6017 O O . PRO B 1 202 ? 4.086 -3.322 -17.984 1 98.38 202 PRO B O 1
ATOM 6020 N N . ALA B 1 203 ? 4.41 -2.877 -20.109 1 98.62 203 ALA B N 1
ATOM 6021 C CA . ALA B 1 203 ? 5.043 -4.172 -20.344 1 98.62 203 ALA B CA 1
ATOM 6022 C C . ALA B 1 203 ? 6.391 -4.258 -19.625 1 98.62 203 ALA B C 1
ATOM 6024 O O . ALA B 1 203 ? 6.738 -5.297 -19.062 1 98.62 203 ALA B O 1
ATOM 6025 N N . LEU B 1 204 ? 7.16 -3.182 -19.734 1 98.75 204 LEU B N 1
ATOM 6026 C CA . LEU B 1 204 ? 8.453 -3.193 -19.062 1 98.75 204 LEU B CA 1
ATOM 6027 C C . LEU B 1 204 ? 8.273 -3.32 -17.547 1 98.75 204 LEU B C 1
ATOM 6029 O O . LEU B 1 204 ? 8.992 -4.086 -16.906 1 98.75 204 LEU B O 1
ATOM 6033 N N . CYS B 1 205 ? 7.344 -2.539 -16.953 1 98.81 205 CYS B N 1
ATOM 6034 C CA . CYS B 1 205 ? 7.047 -2.674 -15.539 1 98.81 205 CYS B CA 1
ATOM 6035 C C . CYS B 1 205 ? 6.613 -4.098 -15.203 1 98.81 205 CYS B C 1
ATOM 6037 O O . CYS B 1 205 ? 7.109 -4.691 -14.242 1 98.81 205 CYS B O 1
ATOM 6039 N N . HIS B 1 206 ? 5.75 -4.613 -16.031 1 98.75 206 HIS B N 1
ATOM 6040 C CA . HIS B 1 206 ? 5.219 -5.965 -15.883 1 98.75 206 HIS B CA 1
ATOM 6041 C C . HIS B 1 206 ? 6.336 -7 -15.914 1 98.75 206 HIS B C 1
ATOM 6043 O O . HIS B 1 206 ? 6.438 -7.84 -15.016 1 98.75 206 HIS B O 1
ATOM 6049 N N . LEU B 1 207 ? 7.184 -6.922 -16.828 1 98.62 207 LEU B N 1
ATOM 6050 C CA . LEU B 1 207 ? 8.242 -7.902 -17.031 1 98.62 207 LEU B CA 1
ATOM 6051 C C . LEU B 1 207 ? 9.305 -7.781 -15.945 1 98.62 207 LEU B C 1
ATOM 6053 O O . LEU B 1 207 ? 9.922 -8.773 -15.555 1 98.62 207 LEU B O 1
ATOM 6057 N N . HIS B 1 208 ? 9.516 -6.559 -15.445 1 98.81 208 HIS B N 1
ATOM 6058 C CA . HIS B 1 208 ? 10.461 -6.398 -14.344 1 98.81 208 HIS B CA 1
ATOM 6059 C C . HIS B 1 208 ? 10.008 -7.172 -13.109 1 98.81 208 HIS B C 1
ATOM 6061 O O . HIS B 1 208 ? 10.828 -7.773 -12.414 1 98.81 208 HIS B O 1
ATOM 6067 N N . ILE B 1 209 ? 8.75 -7.176 -12.891 1 98.56 209 ILE B N 1
ATOM 6068 C CA . ILE B 1 209 ? 8.211 -7.945 -11.781 1 98.56 209 ILE B CA 1
ATOM 6069 C C . ILE B 1 209 ? 8.461 -9.438 -12.008 1 98.56 209 ILE B C 1
ATOM 6071 O O . ILE B 1 209 ? 8.992 -10.117 -11.125 1 98.56 209 ILE B O 1
ATOM 6075 N N . HIS B 1 210 ? 8.172 -9.891 -13.203 1 97.81 210 HIS B N 1
ATOM 6076 C CA . HIS B 1 210 ? 8.352 -11.305 -13.5 1 97.81 210 HIS B CA 1
ATOM 6077 C C . HIS B 1 210 ? 9.812 -11.711 -13.391 1 97.81 210 HIS B C 1
ATOM 6079 O O . HIS B 1 210 ? 10.125 -12.812 -12.922 1 97.81 210 HIS B O 1
ATOM 6085 N N . ILE B 1 211 ? 10.727 -10.844 -13.797 1 97.81 211 ILE B N 1
ATOM 6086 C CA . ILE B 1 211 ? 12.141 -11.227 -13.828 1 97.81 211 ILE B CA 1
ATOM 6087 C C . ILE B 1 211 ? 12.695 -11.234 -12.406 1 97.81 211 ILE B C 1
ATOM 6089 O O . ILE B 1 211 ? 13.641 -11.969 -12.109 1 97.81 211 ILE B O 1
ATOM 6093 N N . MET B 1 212 ? 12.07 -10.461 -11.5 1 97.62 212 MET B N 1
ATOM 6094 C CA . MET B 1 212 ? 12.688 -10.273 -10.188 1 97.62 212 MET B CA 1
ATOM 6095 C C . MET B 1 212 ? 11.961 -11.094 -9.125 1 97.62 212 MET B C 1
ATOM 6097 O O . MET B 1 212 ? 12.516 -11.375 -8.062 1 97.62 212 MET B O 1
ATOM 6101 N N . GLU B 1 213 ? 10.734 -11.461 -9.281 1 96.19 213 GLU B N 1
ATOM 6102 C CA . GLU B 1 213 ? 9.875 -12.008 -8.234 1 96.19 213 GLU B CA 1
ATOM 6103 C C . GLU B 1 213 ? 10.5 -13.25 -7.598 1 96.19 213 GLU B C 1
ATOM 6105 O O . GLU B 1 213 ? 10.367 -13.461 -6.391 1 96.19 213 GLU B O 1
ATOM 6110 N N . MET B 1 214 ? 11.211 -14.07 -8.383 1 93.56 214 MET B N 1
ATOM 6111 C CA . MET B 1 214 ? 11.812 -15.297 -7.867 1 93.56 214 MET B CA 1
ATOM 6112 C C . MET B 1 214 ? 13.266 -15.07 -7.457 1 93.56 214 MET B C 1
ATOM 6114 O O . MET B 1 214 ? 13.914 -15.969 -6.918 1 93.56 214 MET B O 1
ATOM 6118 N N . SER B 1 215 ? 13.812 -13.906 -7.703 1 95.94 215 SER B N 1
ATOM 6119 C CA . SER B 1 215 ? 15.211 -13.594 -7.438 1 95.94 215 SER B CA 1
ATOM 6120 C C . SER B 1 215 ? 15.469 -13.43 -5.941 1 95.94 215 SER B C 1
ATOM 6122 O O . SER B 1 215 ? 14.523 -13.383 -5.148 1 95.94 215 SER B O 1
ATOM 6124 N N . PRO B 1 216 ? 16.734 -13.422 -5.562 1 95.12 216 PRO B N 1
ATOM 6125 C CA . PRO B 1 216 ? 17.031 -13.164 -4.148 1 95.12 216 PRO B CA 1
ATOM 6126 C C . PRO B 1 216 ? 16.797 -11.711 -3.75 1 95.12 216 PRO B C 1
ATOM 6128 O O . PRO B 1 216 ? 16.938 -11.359 -2.576 1 95.12 216 PRO B O 1
ATOM 6131 N N . ASN B 1 217 ? 16.484 -10.844 -4.691 1 96.81 217 ASN B N 1
ATOM 6132 C CA . ASN B 1 217 ? 16.25 -9.43 -4.422 1 96.81 217 ASN B CA 1
ATOM 6133 C C . ASN B 1 217 ? 14.969 -8.938 -5.098 1 96.81 217 ASN B C 1
ATOM 6135 O O . ASN B 1 217 ? 15 -7.973 -5.863 1 96.81 217 ASN B O 1
ATOM 6139 N N . PRO B 1 218 ? 13.836 -9.547 -4.754 1 97.75 218 PRO B N 1
ATOM 6140 C CA . PRO B 1 218 ? 12.594 -9.172 -5.434 1 97.75 218 PRO B CA 1
ATOM 6141 C C . PRO B 1 218 ? 12.211 -7.711 -5.203 1 97.75 218 PRO B C 1
ATOM 6143 O O . PRO B 1 218 ? 11.516 -7.113 -6.02 1 97.75 218 PRO B O 1
ATOM 6146 N N . GLU B 1 219 ? 12.719 -7.074 -4.098 1 98.19 219 GLU B N 1
ATOM 6147 C CA . GLU B 1 219 ? 12.383 -5.695 -3.75 1 98.19 219 GLU B CA 1
ATOM 6148 C C . GLU B 1 219 ? 12.844 -4.727 -4.832 1 98.19 219 GLU B C 1
ATOM 6150 O O . GLU B 1 219 ? 12.32 -3.611 -4.938 1 98.19 219 GLU B O 1
ATOM 6155 N N . LEU B 1 220 ? 13.766 -5.133 -5.641 1 98.19 220 LEU B N 1
ATOM 6156 C CA . LEU B 1 220 ? 14.273 -4.258 -6.691 1 98.19 220 LEU B CA 1
ATOM 6157 C C . LEU B 1 220 ? 13.172 -3.938 -7.703 1 98.19 220 LEU B C 1
ATOM 6159 O O . LEU B 1 220 ? 13.281 -2.967 -8.453 1 98.19 220 LEU B O 1
ATOM 6163 N N . ALA B 1 221 ? 12.086 -4.703 -7.742 1 98.56 221 ALA B N 1
ATOM 6164 C CA . ALA B 1 221 ? 11 -4.477 -8.688 1 98.56 221 ALA B CA 1
ATOM 6165 C C . ALA B 1 221 ? 9.906 -3.604 -8.078 1 98.56 221 ALA B C 1
ATOM 6167 O O . ALA B 1 221 ? 8.914 -3.289 -8.734 1 98.56 221 ALA B O 1
ATOM 6168 N N . LEU B 1 222 ? 10.055 -3.104 -6.848 1 98.31 222 LEU B N 1
ATOM 6169 C CA . LEU B 1 222 ? 9.031 -2.355 -6.133 1 98.31 222 LEU B CA 1
ATOM 6170 C C . LEU B 1 222 ? 8.641 -1.096 -6.898 1 98.31 222 LEU B C 1
ATOM 6172 O O . LEU B 1 222 ? 7.457 -0.824 -7.098 1 98.31 222 LEU B O 1
ATOM 6176 N N . PRO B 1 223 ? 9.625 -0.274 -7.379 1 97.12 223 PRO B N 1
ATOM 6177 C CA . PRO B 1 223 ? 9.211 0.938 -8.094 1 97.12 223 PRO B CA 1
ATOM 6178 C C . PRO B 1 223 ? 8.359 0.637 -9.32 1 97.12 223 PRO B C 1
ATOM 6180 O O . PRO B 1 223 ? 7.355 1.312 -9.562 1 97.12 223 PRO B O 1
ATOM 6183 N N . ALA B 1 224 ? 8.758 -0.395 -10.094 1 98.06 224 ALA B N 1
ATOM 6184 C CA . ALA B 1 224 ? 7.969 -0.797 -11.258 1 98.06 224 ALA B CA 1
ATOM 6185 C C . ALA B 1 224 ? 6.586 -1.292 -10.836 1 98.06 224 ALA B C 1
ATOM 6187 O O . ALA B 1 224 ? 5.59 -0.997 -11.5 1 98.06 224 ALA B O 1
ATOM 6188 N N . ALA B 1 225 ? 6.531 -2.086 -9.766 1 98.38 225 ALA B N 1
ATOM 6189 C CA . ALA B 1 225 ? 5.27 -2.6 -9.242 1 98.38 225 ALA B CA 1
ATOM 6190 C C . ALA B 1 225 ? 4.344 -1.461 -8.828 1 98.38 225 ALA B C 1
ATOM 6192 O O . ALA B 1 225 ? 3.146 -1.484 -9.125 1 98.38 225 ALA B O 1
ATOM 6193 N N . ASP B 1 226 ? 4.883 -0.47 -8.148 1 96.81 226 ASP B N 1
ATOM 6194 C CA . ASP B 1 226 ? 4.098 0.678 -7.703 1 96.81 226 ASP B CA 1
ATOM 6195 C C . ASP B 1 226 ? 3.496 1.427 -8.891 1 96.81 226 ASP B C 1
ATOM 6197 O O . ASP B 1 226 ? 2.336 1.84 -8.844 1 96.81 226 ASP B O 1
ATOM 6201 N N . ARG B 1 227 ? 4.246 1.592 -9.938 1 96.69 227 ARG B N 1
ATOM 6202 C CA . ARG B 1 227 ? 3.744 2.301 -11.109 1 96.69 227 ARG B CA 1
ATOM 6203 C C . ARG B 1 227 ? 2.699 1.47 -11.844 1 96.69 227 ARG B C 1
ATOM 6205 O O . ARG B 1 227 ? 1.682 2 -12.297 1 96.69 227 ARG B O 1
ATOM 6212 N N . LEU B 1 228 ? 2.945 0.184 -11.992 1 98.31 228 LEU B N 1
ATOM 6213 C CA . LEU B 1 228 ? 2.117 -0.694 -12.805 1 98.31 228 LEU B CA 1
ATOM 6214 C C . LEU B 1 228 ? 0.671 -0.684 -12.32 1 98.31 228 LEU B C 1
ATOM 6216 O O . LEU B 1 228 ? -0.26 -0.775 -13.125 1 98.31 228 LEU B O 1
ATOM 6220 N N . ARG B 1 229 ? 0.429 -0.479 -11.055 1 96.19 229 ARG B N 1
ATOM 6221 C CA . ARG B 1 229 ? -0.891 -0.5 -10.43 1 96.19 229 ARG B CA 1
ATOM 6222 C C . ARG B 1 229 ? -1.823 0.511 -11.094 1 96.19 229 ARG B C 1
ATOM 6224 O O . ARG B 1 229 ? -3.045 0.368 -11.031 1 96.19 229 ARG B O 1
ATOM 6231 N N . TYR B 1 230 ? -1.252 1.457 -11.758 1 94.38 230 TYR B N 1
ATOM 6232 C CA . TYR B 1 230 ? -2.072 2.566 -12.227 1 94.38 230 TYR B CA 1
ATOM 6233 C C . TYR B 1 230 ? -2.01 2.688 -13.742 1 94.38 230 TYR B C 1
ATOM 6235 O O . TYR B 1 230 ? -2.605 3.598 -14.328 1 94.38 230 TYR B O 1
ATOM 6243 N N . LEU B 1 231 ? -1.386 1.734 -14.406 1 97.5 231 LEU B N 1
ATOM 6244 C CA . LEU B 1 231 ? -1.109 1.922 -15.82 1 97.5 231 LEU B CA 1
ATOM 6245 C C . LEU B 1 231 ? -2.205 1.296 -16.672 1 97.5 231 LEU B C 1
ATOM 6247 O O . LEU B 1 231 ? -2.467 1.754 -17.797 1 97.5 231 LEU B O 1
ATOM 6251 N N . VAL B 1 232 ? -2.809 0.214 -16.188 1 98.19 232 VAL B N 1
ATOM 6252 C CA . VAL B 1 232 ? -3.838 -0.479 -16.953 1 98.19 232 VAL B CA 1
ATOM 6253 C C . VAL B 1 232 ? -5.008 -0.835 -16.047 1 98.19 232 VAL B C 1
ATOM 6255 O O . VAL B 1 232 ? -5.207 -2.004 -15.703 1 98.19 232 VAL B O 1
ATOM 6258 N N . PRO B 1 233 ? -5.977 0.043 -15.82 1 96 233 PRO B N 1
ATOM 6259 C CA . PRO B 1 233 ? -6.965 -0.092 -14.75 1 96 233 PRO B CA 1
ATOM 6260 C C . PRO B 1 233 ? -7.867 -1.312 -14.93 1 96 233 PRO B C 1
ATOM 6262 O O . PRO B 1 233 ? -8.25 -1.951 -13.953 1 96 233 PRO B O 1
ATOM 6265 N N . ASP B 1 234 ? -8.164 -1.686 -16.156 1 96.94 234 ASP B N 1
ATOM 6266 C CA . ASP B 1 234 ? -9.07 -2.812 -16.359 1 96.94 234 ASP B CA 1
ATOM 6267 C C . ASP B 1 234 ? -8.312 -4.062 -16.797 1 96.94 234 ASP B C 1
ATOM 6269 O O . ASP B 1 234 ? -8.922 -5.066 -17.156 1 96.94 234 ASP B O 1
ATOM 6273 N N . GLY B 1 235 ? -6.957 -3.951 -16.859 1 97.5 235 GLY B N 1
ATOM 6274 C CA . GLY B 1 235 ? -6.137 -5.133 -17.062 1 97.5 235 GLY B CA 1
ATOM 6275 C C . GLY B 1 235 ? -5.855 -5.906 -15.789 1 97.5 235 GLY B C 1
ATOM 6276 O O . GLY B 1 235 ? -4.887 -5.621 -15.086 1 97.5 235 GLY B O 1
ATOM 6277 N N . SER B 1 236 ? -6.715 -6.871 -15.539 1 97.25 236 SER B N 1
ATOM 6278 C CA . SER B 1 236 ? -6.68 -7.574 -14.258 1 97.25 236 SER B CA 1
ATOM 6279 C C . SER B 1 236 ? -5.293 -8.133 -13.969 1 97.25 236 SER B C 1
ATOM 6281 O O . SER B 1 236 ? -4.801 -8.031 -12.844 1 97.25 236 SER B O 1
ATOM 6283 N N . HIS B 1 237 ? -4.613 -8.656 -14.969 1 97.62 237 HIS B N 1
ATOM 6284 C CA . HIS B 1 237 ? -3.279 -9.203 -14.773 1 97.62 237 HIS B CA 1
ATOM 6285 C C . HIS B 1 237 ? -2.307 -8.125 -14.305 1 97.62 237 HIS B C 1
ATOM 6287 O O . HIS B 1 237 ? -1.459 -8.383 -13.445 1 97.62 237 HIS B O 1
ATOM 6293 N N . MET B 1 238 ? -2.469 -6.98 -14.906 1 98.38 238 MET B N 1
ATOM 6294 C CA . MET B 1 238 ? -1.568 -5.875 -14.586 1 98.38 238 MET B CA 1
ATOM 6295 C C . MET B 1 238 ? -1.812 -5.363 -13.172 1 98.38 238 MET B C 1
ATOM 6297 O O . MET B 1 238 ? -0.896 -4.855 -12.523 1 98.38 238 MET B O 1
ATOM 6301 N N . LEU B 1 239 ? -3.025 -5.477 -12.641 1 98.19 239 LEU B N 1
ATOM 6302 C CA . LEU B 1 239 ? -3.355 -5.141 -11.258 1 98.19 239 LEU B CA 1
ATOM 6303 C C . LEU B 1 239 ? -2.836 -6.211 -10.297 1 98.19 239 LEU B C 1
ATOM 6305 O O . LEU B 1 239 ? -2.463 -5.902 -9.164 1 98.19 239 LEU B O 1
ATOM 6309 N N . HIS B 1 240 ? -2.717 -7.43 -10.75 1 98.19 240 HIS B N 1
ATOM 6310 C CA . HIS B 1 240 ? -2.312 -8.578 -9.945 1 98.19 240 HIS B CA 1
ATOM 6311 C C . HIS B 1 240 ? -0.798 -8.625 -9.781 1 98.19 240 HIS B C 1
ATOM 6313 O O . HIS B 1 240 ? -0.298 -8.945 -8.703 1 98.19 240 HIS B O 1
ATOM 6319 N N . MET B 1 241 ? -0.093 -8.305 -10.773 1 98.44 241 MET B N 1
ATOM 6320 C CA . MET B 1 241 ? 1.337 -8.586 -10.844 1 98.44 241 MET B CA 1
ATOM 6321 C C . MET B 1 241 ? 2.094 -7.879 -9.727 1 98.44 241 MET B C 1
ATOM 6323 O O . MET B 1 241 ? 2.971 -8.469 -9.094 1 98.44 241 MET B O 1
ATOM 6327 N N . PRO B 1 242 ? 1.714 -6.633 -9.367 1 98.62 242 PRO B N 1
ATOM 6328 C CA . PRO B 1 242 ? 2.422 -6.012 -8.242 1 98.62 242 PRO B CA 1
ATOM 6329 C C . PRO B 1 242 ? 2.316 -6.824 -6.953 1 98.62 242 PRO B C 1
ATOM 6331 O O . PRO B 1 242 ? 3.205 -6.754 -6.102 1 98.62 242 PRO B O 1
ATOM 6334 N N . THR B 1 243 ? 1.335 -7.629 -6.832 1 98.38 243 THR B N 1
ATOM 6335 C CA . THR B 1 243 ? 1.079 -8.336 -5.582 1 98.38 243 THR B CA 1
ATOM 6336 C C . THR B 1 243 ? 2.092 -9.453 -5.375 1 98.38 243 THR B C 1
ATOM 6338 O O . THR B 1 243 ? 2.287 -9.93 -4.254 1 98.38 243 THR B O 1
ATOM 6341 N N . HIS B 1 244 ? 2.756 -9.93 -6.469 1 97.88 244 HIS B N 1
ATOM 6342 C CA . HIS B 1 244 ? 3.881 -10.844 -6.312 1 97.88 244 HIS B CA 1
ATOM 6343 C C . HIS B 1 244 ? 4.992 -10.211 -5.477 1 97.88 244 HIS B C 1
ATOM 6345 O O . HIS B 1 244 ? 5.543 -10.852 -4.578 1 97.88 244 HIS B O 1
ATOM 6351 N N . ILE B 1 245 ? 5.25 -8.992 -5.773 1 98.56 245 ILE B N 1
ATOM 6352 C CA . ILE B 1 245 ? 6.316 -8.289 -5.066 1 98.56 245 ILE B CA 1
ATOM 6353 C C . ILE B 1 245 ? 5.844 -7.91 -3.666 1 98.56 245 ILE B C 1
ATOM 6355 O O . ILE B 1 245 ? 6.613 -7.984 -2.705 1 98.56 245 ILE B O 1
ATOM 6359 N N . ASP B 1 246 ? 4.543 -7.504 -3.541 1 98.25 246 ASP B N 1
ATOM 6360 C CA . ASP B 1 246 ? 3.99 -7.211 -2.221 1 98.25 246 ASP B CA 1
ATOM 6361 C C . ASP B 1 246 ? 4.172 -8.391 -1.272 1 98.25 246 ASP B C 1
ATOM 6363 O O . ASP B 1 246 ? 4.629 -8.219 -0.14 1 98.25 246 ASP B O 1
ATOM 6367 N N . ALA B 1 247 ? 3.816 -9.555 -1.741 1 97.25 247 ALA B N 1
ATOM 6368 C CA . ALA B 1 247 ? 3.947 -10.75 -0.915 1 97.25 247 ALA B CA 1
ATOM 6369 C C . ALA B 1 247 ? 5.41 -11.039 -0.587 1 97.25 247 ALA B C 1
ATOM 6371 O O . ALA B 1 247 ? 5.738 -11.43 0.534 1 97.25 247 ALA B O 1
ATOM 6372 N N . ALA B 1 248 ? 6.262 -10.812 -1.561 1 97.5 248 ALA B N 1
ATOM 6373 C CA . ALA B 1 248 ? 7.684 -11.086 -1.38 1 97.5 248 ALA B CA 1
ATOM 6374 C C . ALA B 1 248 ? 8.289 -10.18 -0.311 1 97.5 248 ALA B C 1
ATOM 6376 O O . ALA B 1 248 ? 9.211 -10.578 0.402 1 97.5 248 ALA B O 1
ATOM 6377 N N . VAL B 1 249 ? 7.703 -8.953 -0.153 1 97.94 249 VAL B N 1
ATOM 6378 C CA . VAL B 1 249 ? 8.305 -8.016 0.792 1 97.94 249 VAL B CA 1
ATOM 6379 C C . VAL B 1 249 ? 7.434 -7.91 2.041 1 97.94 249 VAL B C 1
ATOM 6381 O O . VAL B 1 249 ? 7.648 -7.035 2.885 1 97.94 249 VAL B O 1
ATOM 6384 N N . GLY B 1 250 ? 6.43 -8.727 2.146 1 97.62 250 GLY B N 1
ATOM 6385 C CA . GLY B 1 250 ? 5.617 -8.805 3.35 1 97.62 250 GLY B CA 1
ATOM 6386 C C . GLY B 1 250 ? 4.562 -7.715 3.438 1 97.62 250 GLY B C 1
ATOM 6387 O O . GLY B 1 250 ? 4.113 -7.367 4.531 1 97.62 250 GLY B O 1
ATOM 6388 N N . ASP B 1 251 ? 4.262 -7.062 2.363 1 97.69 251 ASP B N 1
ATOM 6389 C CA . ASP B 1 251 ? 3.215 -6.047 2.287 1 97.69 251 ASP B CA 1
ATOM 6390 C C . ASP B 1 251 ? 1.871 -6.672 1.919 1 97.69 251 ASP B C 1
ATOM 6392 O O . ASP B 1 251 ? 1.273 -6.312 0.901 1 97.69 251 ASP B O 1
ATOM 6396 N N . TYR B 1 252 ? 1.309 -7.473 2.807 1 98 252 TYR B N 1
ATOM 6397 C CA . TYR B 1 252 ? 0.134 -8.289 2.523 1 98 252 TYR B CA 1
ATOM 6398 C C . TYR B 1 252 ? -1.115 -7.426 2.402 1 98 252 TYR B C 1
ATOM 6400 O O . TYR B 1 252 ? -2.016 -7.734 1.617 1 98 252 TYR B O 1
ATOM 6408 N N . ARG B 1 253 ? -1.222 -6.305 3.17 1 97.25 253 ARG B N 1
ATOM 6409 C CA . ARG B 1 253 ? -2.365 -5.406 3.076 1 97.25 253 ARG B CA 1
ATOM 6410 C C . ARG B 1 253 ? -2.498 -4.832 1.67 1 97.25 253 ARG B C 1
ATOM 6412 O O . ARG B 1 253 ? -3.594 -4.793 1.109 1 97.25 253 ARG B O 1
ATOM 6419 N N . ARG B 1 254 ? -1.393 -4.449 1.112 1 97.19 254 ARG B N 1
ATOM 6420 C CA . ARG B 1 254 ? -1.417 -3.9 -0.24 1 97.19 254 ARG B CA 1
ATOM 6421 C C . ARG B 1 254 ? -1.774 -4.977 -1.26 1 97.19 254 ARG B C 1
ATOM 6423 O O . ARG B 1 254 ? -2.457 -4.699 -2.248 1 97.19 254 ARG B O 1
ATOM 6430 N N . ALA B 1 255 ? -1.265 -6.184 -1.029 1 98.19 255 ALA B N 1
ATOM 6431 C CA . ALA B 1 255 ? -1.61 -7.305 -1.897 1 98.19 255 ALA B CA 1
ATOM 6432 C C . ALA B 1 255 ? -3.115 -7.551 -1.903 1 98.19 255 ALA B C 1
ATOM 6434 O O . ALA B 1 255 ? -3.705 -7.809 -2.955 1 98.19 255 ALA B O 1
ATOM 6435 N N . ILE B 1 256 ? -3.738 -7.477 -0.758 1 98.06 256 ILE B N 1
ATOM 6436 C CA . ILE B 1 256 ? -5.18 -7.672 -0.663 1 98.06 256 ILE B CA 1
ATOM 6437 C C . ILE B 1 256 ? -5.902 -6.586 -1.463 1 98.06 256 ILE B C 1
ATOM 6439 O O . ILE B 1 256 ? -6.801 -6.887 -2.254 1 98.06 256 ILE B O 1
ATOM 6443 N N . ASP B 1 257 ? -5.465 -5.336 -1.317 1 96.19 257 ASP B N 1
ATOM 6444 C CA . ASP B 1 257 ? -6.117 -4.219 -1.989 1 96.19 257 ASP B CA 1
ATOM 6445 C C . ASP B 1 257 ? -6.035 -4.363 -3.506 1 96.19 257 ASP B C 1
ATOM 6447 O O . ASP B 1 257 ? -7.043 -4.254 -4.203 1 96.19 257 ASP B O 1
ATOM 6451 N N . SER B 1 258 ? -4.82 -4.629 -3.975 1 97.19 258 SER B N 1
ATOM 6452 C CA . SER B 1 258 ? -4.625 -4.711 -5.418 1 97.19 258 SER B CA 1
ATOM 6453 C C . SER B 1 258 ? -5.367 -5.906 -6.008 1 97.19 258 SER B C 1
ATOM 6455 O O . SER B 1 258 ? -5.949 -5.809 -7.09 1 97.19 258 SER B O 1
ATOM 6457 N N . ASN B 1 259 ? -5.355 -7.02 -5.324 1 98.06 259 ASN B N 1
ATOM 6458 C CA . ASN B 1 259 ? -6.086 -8.18 -5.816 1 98.06 259 ASN B CA 1
ATOM 6459 C C . ASN B 1 259 ? -7.598 -7.969 -5.738 1 98.06 259 ASN B C 1
ATOM 6461 O O . ASN B 1 259 ? -8.352 -8.531 -6.535 1 98.06 259 ASN B O 1
ATOM 6465 N N . SER B 1 260 ? -8.078 -7.164 -4.785 1 97.25 260 SER B N 1
ATOM 6466 C CA . SER B 1 260 ? -9.492 -6.805 -4.758 1 97.25 260 SER B CA 1
ATOM 6467 C C . SER B 1 260 ? -9.875 -5.988 -5.984 1 97.25 260 SER B C 1
ATOM 6469 O O . SER B 1 260 ? -10.93 -6.223 -6.586 1 97.25 260 SER B O 1
ATOM 6471 N N . GLU B 1 261 ? -9.023 -5.082 -6.359 1 96.19 261 GLU B N 1
ATOM 6472 C CA . GLU B 1 261 ? -9.258 -4.305 -7.574 1 96.19 261 GLU B CA 1
ATOM 6473 C C . GLU B 1 261 ? -9.227 -5.195 -8.812 1 96.19 261 GLU B C 1
ATOM 6475 O O . GLU B 1 261 ? -10.008 -5.008 -9.742 1 96.19 261 GLU B O 1
ATOM 6480 N N . GLU B 1 262 ? -8.305 -6.055 -8.75 1 96.88 262 GLU B N 1
ATOM 6481 C CA . GLU B 1 262 ? -8.188 -7.02 -9.844 1 96.88 262 GLU B CA 1
ATOM 6482 C C . GLU B 1 262 ? -9.469 -7.824 -10.016 1 96.88 262 GLU B C 1
ATOM 6484 O O . GLU B 1 262 ? -9.938 -8.023 -11.133 1 96.88 262 GLU B O 1
ATOM 6489 N N . ILE B 1 263 ? -10.023 -8.328 -8.953 1 97.44 263 ILE B N 1
ATOM 6490 C CA . ILE B 1 263 ? -11.234 -9.133 -8.977 1 97.44 263 ILE B CA 1
ATOM 6491 C C . ILE B 1 263 ? -12.383 -8.32 -9.57 1 97.44 263 ILE B C 1
ATOM 6493 O O . ILE B 1 263 ? -13.164 -8.836 -10.375 1 97.44 263 ILE B O 1
ATOM 6497 N N . MET B 1 264 ? -12.438 -7.051 -9.258 1 95.88 264 MET B N 1
ATOM 6498 C CA . MET B 1 264 ? -13.461 -6.18 -9.82 1 95.88 264 MET B CA 1
ATOM 6499 C C . MET B 1 264 ? -13.266 -6.008 -11.328 1 95.88 264 MET B C 1
ATOM 6501 O O . MET B 1 264 ? -14.242 -6.016 -12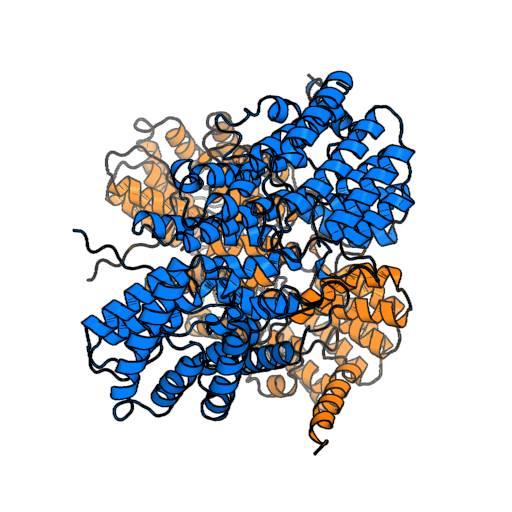.086 1 95.88 264 MET B O 1
ATOM 6505 N N . ALA B 1 265 ? -12.039 -5.867 -11.719 1 96.88 265 ALA B N 1
ATOM 6506 C CA . ALA B 1 265 ? -11.734 -5.746 -13.141 1 96.88 265 ALA B CA 1
ATOM 6507 C C . ALA B 1 265 ? -12.125 -7.012 -13.898 1 96.88 265 ALA B C 1
ATOM 6509 O O . ALA B 1 265 ? -12.688 -6.938 -14.992 1 96.88 265 ALA B O 1
ATOM 6510 N N . ASP B 1 266 ? -11.828 -8.133 -13.32 1 97.06 266 ASP B N 1
ATOM 6511 C CA . ASP B 1 266 ? -12.211 -9.406 -13.93 1 97.06 266 ASP B CA 1
ATOM 6512 C C . ASP B 1 266 ? -13.727 -9.547 -14 1 97.06 266 ASP B C 1
ATOM 6514 O O . ASP B 1 266 ? -14.266 -10.031 -15 1 97.06 266 ASP B O 1
ATOM 6518 N N . ASP B 1 267 ? -14.359 -9.195 -12.898 1 96.31 267 ASP B N 1
ATOM 6519 C CA . ASP B 1 267 ? -15.82 -9.258 -12.914 1 96.31 267 ASP B CA 1
ATOM 6520 C C . ASP B 1 267 ? -16.406 -8.406 -14.039 1 96.31 267 ASP B C 1
ATOM 6522 O O . ASP B 1 267 ? -17.359 -8.812 -14.703 1 96.31 267 ASP B O 1
ATOM 6526 N N . LYS B 1 268 ? -15.859 -7.25 -14.211 1 95.31 268 LYS B N 1
ATOM 6527 C CA . LYS B 1 268 ? -16.266 -6.379 -15.305 1 95.31 268 LYS B CA 1
ATOM 6528 C C . LYS B 1 268 ? -16.047 -7.047 -16.656 1 95.31 268 LYS B C 1
ATOM 6530 O O . LYS B 1 268 ? -16.922 -7.047 -17.516 1 95.31 268 LYS B O 1
ATOM 6535 N N . TYR B 1 269 ? -14.891 -7.621 -16.875 1 95.94 269 TYR B N 1
ATOM 6536 C CA . TYR B 1 269 ? -14.555 -8.266 -18.125 1 95.94 269 TYR B CA 1
ATOM 6537 C C . TYR B 1 269 ? -15.469 -9.445 -18.406 1 95.94 269 TYR B C 1
ATOM 6539 O O . TYR B 1 269 ? -16.047 -9.547 -19.5 1 95.94 269 TYR B O 1
ATOM 6547 N N . PHE B 1 270 ? -15.68 -10.281 -17.422 1 94.19 270 PHE B N 1
ATOM 6548 C CA . PHE B 1 270 ? -16.406 -11.531 -17.609 1 94.19 270 PHE B CA 1
ATOM 6549 C C . PHE B 1 270 ? -17.906 -11.289 -17.625 1 94.19 270 PHE B C 1
ATOM 6551 O O . PHE B 1 270 ? -18.688 -12.156 -18.031 1 94.19 270 PHE B O 1
ATOM 6558 N N . ALA B 1 271 ? -18.344 -10.125 -17.188 1 92.81 271 ALA B N 1
ATOM 6559 C CA . ALA B 1 271 ? -19.734 -9.727 -17.375 1 92.81 271 ALA B CA 1
ATOM 6560 C C . ALA B 1 271 ? -20.047 -9.445 -18.844 1 92.81 271 ALA B C 1
ATOM 6562 O O . ALA B 1 271 ? -21.188 -9.562 -19.281 1 92.81 271 ALA B O 1
ATOM 6563 N N . GLN B 1 272 ? -19 -9.109 -19.562 1 90.75 272 GLN B N 1
ATOM 6564 C CA . GLN B 1 272 ? -19.188 -8.695 -20.953 1 90.75 272 GLN B CA 1
ATOM 6565 C C . GLN B 1 272 ? -18.656 -9.758 -21.922 1 90.75 272 GLN B C 1
ATOM 6567 O O . GLN B 1 272 ? -19.156 -9.898 -23.031 1 90.75 272 GLN B O 1
ATOM 6572 N N . GLU B 1 273 ? -17.641 -10.453 -21.469 1 89.44 273 GLU B N 1
ATOM 6573 C CA . GLU B 1 273 ? -16.953 -11.414 -22.328 1 89.44 273 GLU B CA 1
ATOM 6574 C C . GLU B 1 273 ? -16.828 -12.773 -21.641 1 89.44 273 GLU B C 1
ATOM 6576 O O . GLU B 1 273 ? -16.797 -12.844 -20.406 1 89.44 273 GLU B O 1
ATOM 6581 N N . SER B 1 274 ? -16.766 -13.812 -22.375 1 81.69 274 SER B N 1
ATOM 6582 C CA . SER B 1 274 ? -16.641 -15.141 -21.781 1 81.69 274 SER B CA 1
ATOM 6583 C C . SER B 1 274 ? -15.18 -15.453 -21.453 1 81.69 274 SER B C 1
ATOM 6585 O O . SER B 1 274 ? -14.891 -16.219 -20.531 1 81.69 274 SER B O 1
ATOM 6587 N N . GLY B 1 275 ? -14.312 -14.852 -22.219 1 79.75 275 GLY B N 1
ATOM 6588 C CA . GLY B 1 275 ? -12.891 -15.117 -22.031 1 79.75 275 GLY B CA 1
ATOM 6589 C C . GLY B 1 275 ? -12.477 -16.5 -22.469 1 79.75 275 GLY B C 1
ATOM 6590 O O . GLY B 1 275 ? -13.328 -17.359 -22.734 1 79.75 275 GLY B O 1
ATOM 6591 N N . THR B 1 276 ? -11.125 -16.781 -22.5 1 84.25 276 THR B N 1
ATOM 6592 C CA . THR B 1 276 ? -10.578 -18.094 -22.797 1 84.25 276 THR B CA 1
ATOM 6593 C C . THR B 1 276 ? -10.469 -18.938 -21.516 1 84.25 276 THR B C 1
ATOM 6595 O O . THR B 1 276 ? -10.539 -18.406 -20.422 1 84.25 276 THR B O 1
ATOM 6598 N N . ILE B 1 277 ? -10.328 -20.172 -21.656 1 84.38 277 ILE B N 1
ATOM 6599 C CA . ILE B 1 277 ? -10.141 -21.094 -20.531 1 84.38 277 ILE B CA 1
ATOM 6600 C C . ILE B 1 277 ? -8.875 -20.703 -19.766 1 84.38 277 ILE B C 1
ATOM 6602 O O . ILE B 1 277 ? -8.859 -20.719 -18.547 1 84.38 277 ILE B O 1
ATOM 6606 N N . SER B 1 278 ? -7.891 -20.344 -20.516 1 85.69 278 SER B N 1
ATOM 6607 C CA . SER B 1 278 ? -6.637 -19.953 -19.875 1 85.69 278 SER B CA 1
ATOM 6608 C C . SER B 1 278 ? -6.816 -18.703 -19.016 1 85.69 278 SER B C 1
ATOM 6610 O O . SER B 1 278 ? -6.23 -18.594 -17.938 1 85.69 278 SER B O 1
ATOM 6612 N N . TYR B 1 279 ? -7.605 -17.828 -19.531 1 89.62 279 TYR B N 1
ATOM 6613 C CA . TYR B 1 279 ? -7.785 -16.578 -18.797 1 89.62 279 TYR B CA 1
ATOM 6614 C C . TYR B 1 279 ? -8.633 -16.797 -17.547 1 89.62 279 TYR B C 1
ATOM 6616 O O . TYR B 1 279 ? -8.461 -16.094 -16.547 1 89.62 279 TYR B O 1
ATOM 6624 N N . ILE B 1 280 ? -9.492 -17.734 -17.578 1 91.19 280 ILE B N 1
ATOM 6625 C CA . ILE B 1 280 ? -10.227 -18.125 -16.391 1 91.19 280 ILE B CA 1
ATOM 6626 C C . ILE B 1 280 ? -9.258 -18.672 -15.344 1 91.19 280 ILE B C 1
ATOM 6628 O O . ILE B 1 280 ? -9.406 -18.406 -14.148 1 91.19 280 ILE B O 1
ATOM 6632 N N . GLY B 1 281 ? -8.289 -19.422 -15.805 1 92.69 281 GLY B N 1
ATOM 6633 C CA . GLY B 1 281 ? -7.25 -19.891 -14.906 1 92.69 281 GLY B CA 1
ATOM 6634 C C . GLY B 1 281 ? -6.516 -18.766 -14.195 1 92.69 281 GLY B C 1
ATOM 6635 O O . GLY B 1 281 ? -6.184 -18.875 -13.016 1 92.69 281 GLY B O 1
ATOM 6636 N N . TYR B 1 282 ? -6.297 -17.719 -14.93 1 93.88 282 TYR B N 1
ATOM 6637 C CA . TYR B 1 282 ? -5.633 -16.562 -14.344 1 93.88 282 TYR B CA 1
ATOM 6638 C C . TYR B 1 282 ? -6.52 -15.906 -13.289 1 93.88 282 TYR B C 1
ATOM 6640 O O . TYR B 1 282 ? -6.039 -15.484 -12.234 1 93.88 282 TYR B O 1
ATOM 6648 N N . ARG B 1 283 ? -7.797 -15.82 -13.633 1 95.75 283 ARG B N 1
ATOM 6649 C CA . ARG B 1 283 ? -8.766 -15.281 -12.688 1 95.75 283 ARG B CA 1
ATOM 6650 C C . ARG B 1 283 ? -8.727 -16.047 -11.359 1 95.75 283 ARG B C 1
ATOM 6652 O O . ARG B 1 283 ? -8.688 -15.43 -10.289 1 95.75 283 ARG B O 1
ATOM 6659 N N . VAL B 1 284 ? -8.695 -17.328 -11.445 1 96.75 284 VAL B N 1
ATOM 6660 C CA . VAL B 1 284 ? -8.641 -18.203 -10.273 1 96.75 284 VAL B CA 1
ATOM 6661 C C . VAL B 1 284 ? -7.352 -17.938 -9.5 1 96.75 284 VAL B C 1
ATOM 6663 O O . VAL B 1 284 ? -7.375 -17.797 -8.273 1 96.75 284 VAL B O 1
ATOM 6666 N N . HIS B 1 285 ? -6.305 -17.828 -10.188 1 95.5 285 HIS B N 1
ATOM 6667 C CA . HIS B 1 285 ? -4.992 -17.562 -9.609 1 95.5 285 HIS B CA 1
ATOM 6668 C C . HIS B 1 285 ? -4.988 -16.25 -8.828 1 95.5 285 HIS B C 1
ATOM 6670 O O . HIS B 1 285 ? -4.445 -16.188 -7.723 1 95.5 285 HIS B O 1
ATOM 6676 N N . TYR B 1 286 ? -5.59 -15.242 -9.367 1 96.88 286 TYR B N 1
ATOM 6677 C CA . TYR B 1 286 ? -5.609 -13.922 -8.734 1 96.88 286 TYR B CA 1
ATOM 6678 C C . TYR B 1 286 ? -6.395 -13.961 -7.426 1 96.88 286 TYR B C 1
ATOM 6680 O O . TYR B 1 286 ? -5.965 -13.391 -6.422 1 96.88 286 TYR B O 1
ATOM 6688 N N . ILE B 1 287 ? -7.52 -14.633 -7.477 1 98.25 287 ILE B N 1
ATOM 6689 C CA . ILE B 1 287 ? -8.352 -14.758 -6.281 1 98.25 287 ILE B CA 1
ATOM 6690 C C . ILE B 1 287 ? -7.574 -15.5 -5.191 1 98.25 287 ILE B C 1
ATOM 6692 O O . ILE B 1 287 ? -7.609 -15.102 -4.023 1 98.25 287 ILE B O 1
ATOM 6696 N N . CYS B 1 288 ? -6.855 -16.469 -5.59 1 97.69 288 CYS B N 1
ATOM 6697 C CA . CYS B 1 288 ? -6.062 -17.25 -4.641 1 97.69 288 CYS B CA 1
ATOM 6698 C C . CYS B 1 288 ? -4.953 -16.391 -4.031 1 97.69 288 CYS B C 1
ATOM 6700 O O . CYS B 1 288 ? -4.609 -16.562 -2.859 1 97.69 288 CYS B O 1
ATOM 6702 N N . ALA B 1 289 ? -4.379 -15.555 -4.816 1 97.88 289 ALA B N 1
ATOM 6703 C CA . ALA B 1 289 ? -3.34 -14.672 -4.309 1 97.88 289 ALA B CA 1
ATOM 6704 C C . ALA B 1 289 ? -3.885 -13.758 -3.209 1 97.88 289 ALA B C 1
ATOM 6706 O O . ALA B 1 289 ? -3.211 -13.516 -2.205 1 97.88 289 ALA B O 1
ATOM 6707 N N . LYS B 1 290 ? -5.094 -13.219 -3.4 1 98.44 290 LYS B N 1
ATOM 6708 C CA . LYS B 1 290 ? -5.75 -12.445 -2.35 1 98.44 290 LYS B CA 1
ATOM 6709 C C . LYS B 1 290 ? -5.945 -13.289 -1.092 1 98.44 290 LYS B C 1
ATOM 6711 O O . LYS B 1 290 ? -5.691 -12.82 0.02 1 98.44 290 LYS B O 1
ATOM 6716 N N . LEU B 1 291 ? -6.414 -14.516 -1.281 1 98.56 291 LEU B N 1
ATOM 6717 C CA . LEU B 1 291 ? -6.648 -15.445 -0.185 1 98.56 291 LEU B CA 1
ATOM 6718 C C . LEU B 1 291 ? -5.379 -15.664 0.625 1 98.56 291 LEU B C 1
ATOM 6720 O O . LEU B 1 291 ? -5.391 -15.562 1.854 1 98.56 291 LEU B O 1
ATOM 6724 N N . TYR B 1 292 ? -4.316 -15.93 -0.046 1 98.19 292 TYR B N 1
ATOM 6725 C CA . TYR B 1 292 ? -3.037 -16.188 0.605 1 98.19 292 TYR B CA 1
ATOM 6726 C C . TYR B 1 292 ? -2.596 -14.984 1.428 1 98.19 292 TYR B C 1
ATOM 6728 O O . TYR B 1 292 ? -2.207 -15.125 2.59 1 98.19 292 TYR B O 1
ATOM 6736 N N . ALA B 1 293 ? -2.637 -13.812 0.805 1 98.56 293 ALA B N 1
ATOM 6737 C CA . ALA B 1 293 ? -2.25 -12.594 1.51 1 98.56 293 ALA B CA 1
ATOM 6738 C C . ALA B 1 293 ? -3.09 -12.398 2.768 1 98.56 293 ALA B C 1
ATOM 6740 O O . ALA B 1 293 ? -2.564 -12.031 3.822 1 98.56 293 ALA B O 1
ATOM 6741 N N . ALA B 1 294 ? -4.371 -12.617 2.664 1 98.62 294 ALA B N 1
ATOM 6742 C CA . ALA B 1 294 ? -5.289 -12.469 3.791 1 98.62 294 ALA B CA 1
ATOM 6743 C C . ALA B 1 294 ? -4.949 -13.445 4.91 1 98.62 294 ALA B C 1
ATOM 6745 O O . ALA B 1 294 ? -4.949 -13.078 6.086 1 98.62 294 ALA B O 1
ATOM 6746 N N . MET B 1 295 ? -4.609 -14.648 4.574 1 98.38 295 MET B N 1
ATOM 6747 C CA . MET B 1 295 ? -4.219 -15.641 5.574 1 98.38 295 MET B CA 1
ATOM 6748 C C . MET B 1 295 ? -2.943 -15.211 6.293 1 98.38 295 MET B C 1
ATOM 6750 O O . MET B 1 295 ? -2.846 -15.32 7.516 1 98.38 295 MET B O 1
ATOM 6754 N N . MET B 1 296 ? -2.025 -14.648 5.57 1 98.25 296 MET B N 1
ATOM 6755 C CA . MET B 1 296 ? -0.723 -14.297 6.129 1 98.25 296 MET B CA 1
ATOM 6756 C C . MET B 1 296 ? -0.844 -13.117 7.082 1 98.25 296 MET B C 1
ATOM 6758 O O . MET B 1 296 ? -0.027 -12.961 7.992 1 98.25 296 MET B O 1
ATOM 6762 N N . CYS B 1 297 ? -1.868 -12.273 6.875 1 97.19 297 CYS B N 1
ATOM 6763 C CA . CYS B 1 297 ? -1.962 -11.109 7.742 1 97.19 297 CYS B CA 1
ATOM 6764 C C . CYS B 1 297 ? -3.125 -11.242 8.719 1 97.19 297 CYS B C 1
ATOM 6766 O O . CYS B 1 297 ? -3.547 -10.258 9.328 1 97.19 297 CYS B O 1
ATOM 6768 N N . GLY B 1 298 ? -3.723 -12.422 8.805 1 97.81 298 GLY B N 1
ATOM 6769 C CA . GLY B 1 298 ? -4.707 -12.711 9.836 1 97.81 298 GLY B CA 1
ATOM 6770 C C . GLY B 1 298 ? -6.07 -12.109 9.539 1 97.81 298 GLY B C 1
ATOM 6771 O O . GLY B 1 298 ? -6.805 -11.742 10.461 1 97.81 298 GLY B O 1
ATOM 6772 N N . ARG B 1 299 ? -6.367 -11.961 8.336 1 98.06 299 ARG B N 1
ATOM 6773 C CA . ARG B 1 299 ? -7.652 -11.398 7.938 1 98.06 299 ARG B CA 1
ATOM 6774 C C . ARG B 1 299 ? -8.602 -12.5 7.465 1 98.06 299 ARG B C 1
ATOM 6776 O O . ARG B 1 299 ? -8.672 -12.797 6.273 1 98.06 299 ARG B O 1
ATOM 6783 N N . PHE B 1 300 ? -9.422 -13.047 8.359 1 97.94 300 PHE B N 1
ATOM 6784 C CA . PHE B 1 300 ? -10.328 -14.164 8.094 1 97.94 300 PHE B CA 1
ATOM 6785 C C . PHE B 1 300 ? -11.406 -13.758 7.102 1 97.94 300 PHE B C 1
ATOM 6787 O O . PHE B 1 300 ? -11.711 -14.5 6.164 1 97.94 300 PHE B O 1
ATOM 6794 N N . THR B 1 301 ? -11.945 -12.578 7.258 1 96.75 301 THR B N 1
ATOM 6795 C CA . THR B 1 301 ? -13.055 -12.133 6.426 1 96.75 301 THR B CA 1
ATOM 6796 C C . THR B 1 301 ? -12.641 -12.047 4.961 1 96.75 301 THR B C 1
ATOM 6798 O O . THR B 1 301 ? -13.344 -12.547 4.082 1 96.75 301 THR B O 1
ATOM 6801 N N . ASP B 1 302 ? -11.5 -11.461 4.711 1 97.62 302 ASP B N 1
ATOM 6802 C CA . ASP B 1 302 ? -11 -11.344 3.344 1 97.62 302 ASP B CA 1
ATOM 6803 C C . ASP B 1 302 ? -10.664 -12.719 2.768 1 97.62 302 ASP B C 1
ATOM 6805 O O . ASP B 1 302 ? -10.938 -12.992 1.597 1 97.62 302 ASP B O 1
ATOM 6809 N N . ALA B 1 303 ? -10.039 -13.57 3.588 1 98.56 303 ALA B N 1
ATOM 6810 C CA . ALA B 1 303 ? -9.672 -14.914 3.143 1 98.56 303 ALA B CA 1
ATOM 6811 C C . ALA B 1 303 ? -10.906 -15.719 2.766 1 98.56 303 ALA B C 1
ATOM 6813 O O . ALA B 1 303 ? -10.945 -16.359 1.707 1 98.56 303 ALA B O 1
ATOM 6814 N N . MET B 1 304 ? -11.883 -15.664 3.623 1 98.38 304 MET B N 1
ATOM 6815 C CA . MET B 1 304 ? -13.102 -16.422 3.387 1 98.38 304 MET B CA 1
ATOM 6816 C C . MET B 1 304 ? -13.852 -15.891 2.166 1 98.38 304 MET B C 1
ATOM 6818 O O . MET B 1 304 ? -14.383 -16.672 1.374 1 98.38 304 MET B O 1
ATOM 6822 N N . ALA B 1 305 ? -13.859 -14.57 2.027 1 97.88 305 ALA B N 1
ATOM 6823 C CA . ALA B 1 305 ? -14.484 -13.977 0.845 1 97.88 305 ALA B CA 1
ATOM 6824 C C . ALA B 1 305 ? -13.812 -14.477 -0.434 1 97.88 305 ALA B C 1
ATOM 6826 O O . ALA B 1 305 ? -14.492 -14.773 -1.42 1 97.88 305 ALA B O 1
ATOM 6827 N N . ALA B 1 306 ? -12.555 -14.531 -0.447 1 98.5 306 ALA B N 1
ATOM 6828 C CA . ALA B 1 306 ? -11.82 -15.031 -1.608 1 98.5 306 ALA B CA 1
ATOM 6829 C C . ALA B 1 306 ? -12.109 -16.5 -1.857 1 98.5 306 ALA B C 1
ATOM 6831 O O . ALA B 1 306 ? -12.289 -16.922 -3.004 1 98.5 306 ALA B O 1
ATOM 6832 N N . ALA B 1 307 ? -12.148 -17.297 -0.789 1 98.44 307 ALA B N 1
ATOM 6833 C CA . ALA B 1 307 ? -12.461 -18.719 -0.923 1 98.44 307 ALA B CA 1
ATOM 6834 C C . ALA B 1 307 ? -13.844 -18.922 -1.534 1 98.44 307 ALA B C 1
ATOM 6836 O O . ALA B 1 307 ? -14.023 -19.75 -2.418 1 98.44 307 ALA B O 1
ATOM 6837 N N . LYS B 1 308 ? -14.789 -18.172 -1.059 1 98.19 308 LYS B N 1
ATOM 6838 C CA . LYS B 1 308 ? -16.141 -18.25 -1.595 1 98.19 308 LYS B CA 1
ATOM 6839 C C . LYS B 1 308 ? -16.188 -17.812 -3.057 1 98.19 308 LYS B C 1
ATOM 6841 O O . LYS B 1 308 ? -16.922 -18.406 -3.861 1 98.19 308 LYS B O 1
ATOM 6846 N N . LYS B 1 309 ? -15.414 -16.797 -3.391 1 98.31 309 LYS B N 1
ATOM 6847 C CA . LYS B 1 309 ? -15.336 -16.344 -4.777 1 98.31 309 LYS B CA 1
ATOM 6848 C C . LYS B 1 309 ? -14.781 -17.438 -5.684 1 98.31 309 LYS B C 1
ATOM 6850 O O . LYS B 1 309 ? -15.219 -17.578 -6.824 1 98.31 309 LYS B O 1
ATOM 6855 N N . LEU B 1 310 ? -13.797 -18.188 -5.246 1 98.06 310 LEU B N 1
ATOM 6856 C CA . LEU B 1 310 ? -13.266 -19.312 -6.004 1 98.06 310 LEU B CA 1
ATOM 6857 C C . LEU B 1 310 ? -14.359 -20.344 -6.301 1 98.06 310 LEU B C 1
ATOM 6859 O O . LEU B 1 310 ? -14.461 -20.828 -7.422 1 98.06 310 LEU B O 1
ATOM 6863 N N . GLU B 1 311 ? -15.148 -20.609 -5.281 1 97.12 311 GLU B N 1
ATOM 6864 C CA . GLU B 1 311 ? -16.234 -21.562 -5.457 1 97.12 311 GLU B CA 1
ATOM 6865 C C . GLU B 1 311 ? -17.266 -21.047 -6.473 1 97.12 311 GLU B C 1
ATOM 6867 O O . GLU B 1 311 ? -17.859 -21.844 -7.207 1 97.12 311 GLU B O 1
ATOM 6872 N N . GLU B 1 312 ? -17.438 -19.75 -6.5 1 96.56 312 GLU B N 1
ATOM 6873 C CA . GLU B 1 312 ? -18.344 -19.141 -7.465 1 96.56 312 GLU B CA 1
ATOM 6874 C C . GLU B 1 312 ? -17.797 -19.25 -8.883 1 96.56 312 GLU B C 1
ATOM 6876 O O . GLU B 1 312 ? -18.562 -19.469 -9.828 1 96.56 312 GLU B O 1
ATOM 6881 N N . VAL B 1 313 ? -16.531 -19.125 -9.047 1 96.38 313 VAL B N 1
ATOM 6882 C CA . VAL B 1 313 ? -15.898 -19.031 -10.352 1 96.38 313 VAL B CA 1
ATOM 6883 C C . VAL B 1 313 ? -15.664 -20.438 -10.914 1 96.38 313 VAL B C 1
ATOM 6885 O O . VAL B 1 313 ? -15.828 -20.672 -12.109 1 96.38 313 VAL B O 1
ATOM 6888 N N . ILE B 1 314 ? -15.312 -21.375 -10.055 1 97.12 314 ILE B N 1
ATOM 6889 C CA . ILE B 1 314 ? -14.984 -22.734 -10.484 1 97.12 314 ILE B CA 1
ATOM 6890 C C . ILE B 1 314 ? -16.234 -23.609 -10.414 1 97.12 314 ILE B C 1
ATOM 6892 O O . ILE B 1 314 ? -16.484 -24.266 -9.391 1 97.12 314 ILE B O 1
ATOM 6896 N N . THR B 1 315 ? -16.906 -23.75 -11.492 1 94.88 315 THR B N 1
ATOM 6897 C CA . THR B 1 315 ? -18.156 -24.5 -11.531 1 94.88 315 THR B CA 1
ATOM 6898 C C . THR B 1 315 ? -17.906 -25.922 -12.016 1 94.88 315 THR B C 1
ATOM 6900 O O . THR B 1 315 ? -16.859 -26.219 -12.609 1 94.88 315 THR B O 1
ATOM 6903 N N . ASP B 1 316 ? -18.891 -26.766 -11.773 1 94.56 316 ASP B N 1
ATOM 6904 C CA . ASP B 1 316 ? -18.812 -28.141 -12.258 1 94.56 316 ASP B CA 1
ATOM 6905 C C . ASP B 1 316 ? -18.766 -28.188 -13.781 1 94.56 316 ASP B C 1
ATOM 6907 O O . ASP B 1 316 ? -18.078 -29.047 -14.359 1 94.56 316 ASP B O 1
ATOM 6911 N N . ASP B 1 317 ? -19.484 -27.281 -14.367 1 94.06 317 ASP B N 1
ATOM 6912 C CA . ASP B 1 317 ? -19.469 -27.219 -15.828 1 94.06 317 ASP B CA 1
ATOM 6913 C C . ASP B 1 317 ? -18.078 -26.891 -16.359 1 94.06 317 ASP B C 1
ATOM 6915 O O . ASP B 1 317 ? -17.609 -27.5 -17.328 1 94.06 317 ASP B O 1
ATOM 6919 N N . LEU B 1 318 ? -17.469 -26 -15.727 1 94.56 318 LEU B N 1
ATOM 6920 C CA . LEU B 1 318 ? -16.109 -25.641 -16.125 1 94.56 318 LEU B CA 1
ATOM 6921 C C . LEU B 1 318 ? -15.148 -26.797 -15.93 1 94.56 318 LEU B C 1
ATOM 6923 O O . LEU B 1 318 ? -14.336 -27.094 -16.812 1 94.56 318 LEU B O 1
ATOM 6927 N N . LEU B 1 319 ? -15.234 -27.5 -14.836 1 96.25 319 LEU B N 1
ATOM 6928 C CA . LEU B 1 319 ? -14.344 -28.594 -14.508 1 96.25 319 LEU B CA 1
ATOM 6929 C C . LEU B 1 319 ? -14.57 -29.781 -15.445 1 96.25 319 LEU B C 1
ATOM 6931 O O . LEU B 1 319 ? -13.68 -30.609 -15.633 1 96.25 319 LEU B O 1
ATOM 6935 N N . SER B 1 320 ? -15.727 -29.812 -16.047 1 94.5 320 SER B N 1
ATOM 6936 C CA . SER B 1 320 ? -16.094 -30.953 -16.875 1 94.5 320 SER B CA 1
ATOM 6937 C C . SER B 1 320 ? -15.5 -30.828 -18.281 1 94.5 320 SER B C 1
ATOM 6939 O O . SER B 1 320 ? -15.531 -31.781 -19.062 1 94.5 320 SER B O 1
ATOM 6941 N N . ILE B 1 321 ? -14.961 -29.656 -18.562 1 91.94 321 ILE B N 1
ATOM 6942 C CA . ILE B 1 321 ? -14.305 -29.5 -19.859 1 91.94 321 ILE B CA 1
ATOM 6943 C C . ILE B 1 321 ? -13.086 -30.422 -19.938 1 91.94 321 ILE B C 1
ATOM 6945 O O . ILE B 1 321 ? -12.148 -30.281 -19.141 1 91.94 321 ILE B O 1
ATOM 6949 N N . ALA B 1 322 ? -13.047 -31.281 -20.906 1 88.06 322 ALA B N 1
ATOM 6950 C CA . ALA B 1 322 ? -12.047 -32.344 -20.969 1 88.06 322 ALA B CA 1
ATOM 6951 C C . ALA B 1 322 ? -10.898 -31.953 -21.891 1 88.06 322 ALA B C 1
ATOM 6953 O O . ALA B 1 322 ? -9.812 -32.531 -21.828 1 88.06 322 ALA B O 1
ATOM 6954 N N . SER B 1 323 ? -11.125 -31.031 -22.828 1 83.5 323 SER B N 1
ATOM 6955 C CA . SER B 1 323 ? -10.102 -30.609 -23.781 1 83.5 323 SER B CA 1
ATOM 6956 C C . SER B 1 323 ? -10.109 -29.109 -23.984 1 83.5 323 SER B C 1
ATOM 6958 O O . SER B 1 323 ? -10.953 -28.578 -24.719 1 83.5 323 SER B O 1
ATOM 6960 N N . PRO B 1 324 ? -9.164 -28.469 -23.438 1 86.06 324 PRO B N 1
ATOM 6961 C CA . PRO B 1 324 ? -8.172 -28.969 -22.484 1 86.06 324 PRO B CA 1
ATOM 6962 C C . PRO B 1 324 ? -8.781 -29.344 -21.125 1 86.06 324 PRO B C 1
ATOM 6964 O O . PRO B 1 324 ? -9.883 -28.906 -20.797 1 86.06 324 PRO B O 1
ATOM 6967 N N . PRO B 1 325 ? -8.125 -30.266 -20.469 1 89.5 325 PRO B N 1
ATOM 6968 C CA . PRO B 1 325 ? -8.688 -30.688 -19.172 1 89.5 325 PRO B CA 1
ATOM 6969 C C . PRO B 1 325 ? -8.617 -29.578 -18.125 1 89.5 325 PRO B C 1
ATOM 6971 O O . PRO B 1 325 ? -7.594 -29.438 -17.453 1 89.5 325 PRO B O 1
ATOM 6974 N N . VAL B 1 326 ? -9.68 -28.953 -17.859 1 92.81 326 VAL B N 1
ATOM 6975 C CA . VAL B 1 326 ? -9.727 -27.766 -17 1 92.81 326 VAL B CA 1
ATOM 6976 C C . VAL B 1 326 ? -9.539 -28.188 -15.539 1 92.81 326 VAL B C 1
ATOM 6978 O O . VAL B 1 326 ? -8.906 -27.469 -14.758 1 92.81 326 VAL B O 1
ATOM 6981 N N . ALA B 1 327 ? -10.047 -29.312 -15.203 1 95.25 327 ALA B N 1
ATOM 6982 C CA . ALA B 1 327 ? -9.945 -29.797 -13.828 1 95.25 327 ALA B CA 1
ATOM 6983 C C . ALA B 1 327 ? -8.484 -29.938 -13.406 1 95.25 327 ALA B C 1
ATOM 6985 O O . ALA B 1 327 ? -8.141 -29.672 -12.25 1 95.25 327 ALA B O 1
ATOM 6986 N N . ASP B 1 328 ? -7.656 -30.297 -14.289 1 93.38 328 ASP B N 1
ATOM 6987 C CA . ASP B 1 328 ? -6.238 -30.469 -13.984 1 93.38 328 ASP B CA 1
ATOM 6988 C C . ASP B 1 328 ? -5.582 -29.141 -13.617 1 93.38 328 ASP B C 1
ATOM 6990 O O . ASP B 1 328 ? -4.625 -29.125 -12.836 1 93.38 328 ASP B O 1
ATOM 6994 N N . SER B 1 329 ? -6.184 -28.125 -14.07 1 92.25 329 SER B N 1
ATOM 6995 C CA . SER B 1 329 ? -5.516 -26.844 -13.914 1 92.25 329 SER B CA 1
ATOM 6996 C C . SER B 1 329 ? -6.074 -26.078 -12.719 1 92.25 329 SER B C 1
ATOM 6998 O O . SER B 1 329 ? -5.363 -25.281 -12.094 1 92.25 329 SER B O 1
ATOM 7000 N N . ILE B 1 330 ? -7.387 -26.297 -12.391 1 95.56 330 ILE B N 1
ATOM 7001 C CA . ILE B 1 330 ? -7.902 -25.297 -11.461 1 95.56 330 ILE B CA 1
ATOM 7002 C C . ILE B 1 330 ? -8.688 -25.984 -10.352 1 95.56 330 ILE B C 1
ATOM 7004 O O . ILE B 1 330 ? -9.062 -25.359 -9.359 1 95.56 330 ILE B O 1
ATOM 7008 N N . GLU B 1 331 ? -8.969 -27.297 -10.398 1 97.38 331 GLU B N 1
ATOM 7009 C CA . GLU B 1 331 ? -9.812 -27.953 -9.414 1 97.38 331 GLU B CA 1
ATOM 7010 C C . GLU B 1 331 ? -9.195 -27.875 -8.016 1 97.38 331 GLU B C 1
ATOM 7012 O O . GLU B 1 331 ? -9.906 -27.734 -7.023 1 97.38 331 GLU B O 1
ATOM 7017 N N . SER B 1 332 ? -7.875 -27.922 -7.922 1 96.75 332 SER B N 1
ATOM 7018 C CA . SER B 1 332 ? -7.164 -27.922 -6.648 1 96.75 332 SER B CA 1
ATOM 7019 C C . SER B 1 332 ? -7.48 -26.672 -5.828 1 96.75 332 SER B C 1
ATOM 7021 O O . SER B 1 332 ? -7.367 -26.688 -4.602 1 96.75 332 SER B O 1
ATOM 7023 N N . PHE B 1 333 ? -7.898 -25.625 -6.441 1 97.31 333 PHE B N 1
ATOM 7024 C CA . PHE B 1 333 ? -8.141 -24.359 -5.758 1 97.31 333 PHE B CA 1
ATOM 7025 C C . PHE B 1 333 ? -9.453 -24.391 -4.992 1 97.31 333 PHE B C 1
ATOM 7027 O O . PHE B 1 333 ? -9.703 -23.547 -4.129 1 97.31 333 PHE B O 1
ATOM 7034 N N . LEU B 1 334 ? -10.281 -25.344 -5.238 1 97.12 334 LEU B N 1
ATOM 7035 C CA . LEU B 1 334 ? -11.547 -25.484 -4.527 1 97.12 334 LEU B CA 1
ATOM 7036 C C . LEU B 1 334 ? -11.32 -25.891 -3.078 1 97.12 334 LEU B C 1
ATOM 7038 O O . LEU B 1 334 ? -12.195 -25.719 -2.232 1 97.12 334 LEU B O 1
ATOM 7042 N N . GLY B 1 335 ? -10.203 -26.438 -2.787 1 96.56 335 GLY B N 1
ATOM 7043 C CA . GLY B 1 335 ? -9.867 -26.812 -1.421 1 96.56 335 GLY B CA 1
ATOM 7044 C C . GLY B 1 335 ? -9.508 -25.609 -0.557 1 96.56 335 GLY B C 1
ATOM 7045 O O . GLY B 1 335 ? -9.289 -25.75 0.648 1 96.56 335 GLY B O 1
ATOM 7046 N N . SER B 1 336 ? -9.547 -24.422 -1.078 1 97.5 336 SER B N 1
ATOM 7047 C CA . SER B 1 336 ? -9.039 -23.219 -0.421 1 97.5 336 SER B CA 1
ATOM 7048 C C . SER B 1 336 ? -9.852 -22.891 0.828 1 97.5 336 SER B C 1
ATOM 7050 O O . SER B 1 336 ? -9.305 -22.422 1.825 1 97.5 336 SER B O 1
ATOM 7052 N N . LYS B 1 337 ? -11.172 -23.078 0.755 1 98.12 337 LYS B N 1
ATOM 7053 C CA . LYS B 1 337 ? -12 -22.797 1.926 1 98.12 337 LYS B CA 1
ATOM 7054 C C . LYS B 1 337 ? -11.539 -23.625 3.129 1 98.12 337 LYS B C 1
ATOM 7056 O O . LYS B 1 337 ? -11.461 -23.094 4.246 1 98.12 337 LYS B O 1
ATOM 7061 N N . ALA B 1 338 ? -11.25 -24.859 2.938 1 98.25 338 ALA B N 1
ATOM 7062 C CA . ALA B 1 338 ? -10.742 -25.719 4.004 1 98.25 338 ALA B CA 1
ATOM 7063 C C . ALA B 1 338 ? -9.43 -25.188 4.57 1 98.25 338 ALA B C 1
ATOM 7065 O O . ALA B 1 338 ? -9.227 -25.188 5.785 1 98.25 338 ALA B O 1
ATOM 7066 N N . HIS B 1 339 ? -8.516 -24.766 3.719 1 97.81 339 HIS B N 1
ATOM 7067 C CA . HIS B 1 339 ? -7.246 -24.203 4.156 1 97.81 339 HIS B CA 1
ATOM 7068 C C . HIS B 1 339 ? -7.465 -22.969 5.02 1 97.81 339 HIS B C 1
ATOM 7070 O O . HIS B 1 339 ? -6.758 -22.766 6.008 1 97.81 339 HIS B O 1
ATOM 7076 N N . VAL B 1 340 ? -8.422 -22.094 4.605 1 98.5 340 VAL B N 1
ATOM 7077 C CA . VAL B 1 340 ? -8.734 -20.891 5.387 1 98.5 340 VAL B CA 1
ATOM 7078 C C . VAL B 1 340 ? -9.211 -21.297 6.781 1 98.5 340 VAL B C 1
ATOM 7080 O O . VAL B 1 340 ? -8.758 -20.75 7.785 1 98.5 340 VAL B O 1
ATOM 7083 N N . LEU B 1 341 ? -10.094 -22.266 6.816 1 98.38 341 LEU B N 1
ATOM 7084 C CA . LEU B 1 341 ? -10.641 -22.719 8.094 1 98.38 341 LEU B CA 1
ATOM 7085 C C . LEU B 1 341 ? -9.547 -23.297 8.984 1 98.38 341 LEU B C 1
ATOM 7087 O O . LEU B 1 341 ? -9.539 -23.078 10.195 1 98.38 341 LEU B O 1
ATOM 7091 N N . ILE B 1 342 ? -8.578 -24 8.445 1 97.94 342 ILE B N 1
ATOM 7092 C CA . ILE B 1 342 ? -7.453 -24.531 9.195 1 97.94 342 ILE B CA 1
ATOM 7093 C C . ILE B 1 342 ? -6.625 -23.375 9.773 1 97.94 342 ILE B C 1
ATOM 7095 O O . ILE B 1 342 ? -6.348 -23.344 10.977 1 97.94 342 ILE B O 1
ATOM 7099 N N . ARG B 1 343 ? -6.246 -22.375 8.977 1 97.81 343 ARG B N 1
ATOM 7100 C CA . ARG B 1 343 ? -5.402 -21.25 9.383 1 97.81 343 ARG B CA 1
ATOM 7101 C C . ARG B 1 343 ? -6.012 -20.5 10.562 1 97.81 343 ARG B C 1
ATOM 7103 O O . ARG B 1 343 ? -5.293 -20.047 11.453 1 97.81 343 ARG B O 1
ATOM 7110 N N . PHE B 1 344 ? -7.305 -20.531 10.594 1 97.69 344 PHE B N 1
ATOM 7111 C CA . PHE B 1 344 ? -7.961 -19.688 11.594 1 97.69 344 PHE B CA 1
ATOM 7112 C C . PHE B 1 344 ? -8.586 -20.547 12.688 1 97.69 344 PHE B C 1
ATOM 7114 O O . PHE B 1 344 ? -9.406 -20.078 13.469 1 97.69 344 PHE B O 1
ATOM 7121 N N . GLY B 1 345 ? -8.258 -21.828 12.711 1 96.31 345 GLY B N 1
ATOM 7122 C CA . GLY B 1 345 ? -8.617 -22.703 13.812 1 96.31 345 GLY B CA 1
ATOM 7123 C C . GLY B 1 345 ? -10.109 -22.938 13.93 1 96.31 345 GLY B C 1
ATOM 7124 O O . GLY B 1 345 ? -10.641 -23.047 15.031 1 96.31 345 GLY B O 1
ATOM 7125 N N . ARG B 1 346 ? -10.773 -22.906 12.859 1 97.12 346 ARG B N 1
ATOM 7126 C CA . ARG B 1 346 ? -12.211 -23.125 12.836 1 97.12 346 ARG B CA 1
ATOM 7127 C C . ARG B 1 346 ? -12.539 -24.609 12.719 1 97.12 346 ARG B C 1
ATOM 7129 O O . ARG B 1 346 ? -13.18 -25.031 11.75 1 97.12 346 ARG B O 1
ATOM 7136 N N . TRP B 1 347 ? -12.203 -25.375 13.688 1 97.31 347 TRP B N 1
ATOM 7137 C CA . TRP B 1 347 ? -12.203 -26.828 13.672 1 97.31 347 TRP B CA 1
ATOM 7138 C C . TRP B 1 347 ? -13.617 -27.375 13.516 1 97.31 347 TRP B C 1
ATOM 7140 O O . TRP B 1 347 ? -13.867 -28.266 12.695 1 97.31 347 TRP B O 1
ATOM 7150 N N . GLU B 1 348 ? -14.578 -26.844 14.273 1 97.44 348 GLU B N 1
ATOM 7151 C CA . GLU B 1 348 ? -15.961 -27.312 14.188 1 97.44 348 GLU B CA 1
ATOM 7152 C C . GLU B 1 348 ? -16.547 -27.031 12.812 1 97.44 348 GLU B C 1
ATOM 7154 O O . GLU B 1 348 ? -17.328 -27.828 12.289 1 97.44 348 GLU B O 1
ATOM 7159 N N . GLU B 1 349 ? -16.219 -25.906 12.234 1 97.94 349 GLU B N 1
ATOM 7160 C CA . GLU B 1 349 ? -16.703 -25.562 10.898 1 97.94 349 GLU B CA 1
ATOM 7161 C C . GLU B 1 349 ? -16.141 -26.516 9.852 1 97.94 349 GLU B C 1
ATOM 7163 O O . GLU B 1 349 ? -16.797 -26.844 8.867 1 97.94 349 GLU B O 1
ATOM 7168 N N . ILE B 1 350 ? -14.906 -26.969 10.023 1 98.44 350 ILE B N 1
ATOM 7169 C CA . ILE B 1 350 ? -14.281 -27.922 9.117 1 98.44 350 ILE B CA 1
ATOM 7170 C C . ILE B 1 350 ? -15.094 -29.219 9.086 1 98.44 350 ILE B C 1
ATOM 7172 O O . ILE B 1 350 ? -15.305 -29.797 8.016 1 98.44 350 ILE B O 1
ATOM 7176 N N . LEU B 1 351 ? -15.531 -29.641 10.25 1 98.25 351 LEU B N 1
ATOM 7177 C CA . LEU B 1 351 ? -16.25 -30.906 10.352 1 98.25 351 LEU B CA 1
ATOM 7178 C C . LEU B 1 351 ? -17.594 -30.812 9.641 1 98.25 351 LEU B C 1
ATOM 7180 O O . LEU B 1 351 ? -18.219 -31.844 9.344 1 98.25 351 LEU B O 1
ATOM 7184 N N . ARG B 1 352 ? -18.031 -29.578 9.312 1 97.75 352 ARG B N 1
ATOM 7185 C CA . ARG B 1 352 ? -19.312 -29.375 8.633 1 97.75 352 ARG B CA 1
ATOM 7186 C C . ARG B 1 352 ? -19.125 -29.281 7.125 1 97.75 352 ARG B C 1
ATOM 7188 O O . ARG B 1 352 ? -20.094 -29.25 6.371 1 97.75 352 ARG B O 1
ATOM 7195 N N . LEU B 1 353 ? -17.906 -29.266 6.664 1 98.06 353 LEU B N 1
ATOM 7196 C CA . LEU B 1 353 ? -17.672 -29.234 5.227 1 98.06 353 LEU B CA 1
ATOM 7197 C C . LEU B 1 353 ? -18.188 -30.516 4.562 1 98.06 353 LEU B C 1
ATOM 7199 O O . LEU B 1 353 ? -17.969 -31.609 5.066 1 98.06 353 LEU B O 1
ATOM 7203 N N . GLU B 1 354 ? -18.844 -30.312 3.473 1 96.75 354 GLU B N 1
ATOM 7204 C CA . GLU B 1 354 ? -19.375 -31.469 2.736 1 96.75 354 GLU B CA 1
ATOM 7205 C C . GLU B 1 354 ? -18.375 -31.953 1.692 1 96.75 354 GLU B C 1
ATOM 7207 O O . GLU B 1 354 ? -17.703 -31.156 1.047 1 96.75 354 GLU B O 1
ATOM 7212 N N . LEU B 1 355 ? -18.266 -33.281 1.625 1 97.56 355 LEU B N 1
ATOM 7213 C CA . LEU B 1 355 ? -17.484 -33.844 0.536 1 97.56 355 LEU B CA 1
ATOM 7214 C C . LEU B 1 355 ? -18.219 -33.688 -0.795 1 97.56 355 LEU B C 1
ATOM 7216 O O . LEU B 1 355 ? -19.438 -33.75 -0.841 1 97.56 355 LEU B O 1
ATOM 7220 N N . PRO B 1 356 ? -17.438 -33.531 -1.869 1 96.88 356 PRO B N 1
ATOM 7221 C CA . PRO B 1 356 ? -18.078 -33.406 -3.186 1 96.88 356 PRO B CA 1
ATOM 7222 C C . PRO B 1 356 ? -18.859 -34.656 -3.574 1 96.88 356 PRO B C 1
ATOM 7224 O O . PRO B 1 356 ? -18.438 -35.781 -3.244 1 96.88 356 PRO B O 1
ATOM 7227 N N . ALA B 1 357 ? -19.906 -34.406 -4.34 1 94.75 357 ALA B N 1
ATOM 7228 C CA . ALA B 1 357 ? -20.672 -35.531 -4.867 1 94.75 357 ALA B CA 1
ATOM 7229 C C . ALA B 1 357 ? -19.844 -36.312 -5.863 1 94.75 357 ALA B C 1
ATOM 7231 O O . ALA B 1 357 ? -19.859 -37.562 -5.824 1 94.75 357 ALA B O 1
ATOM 7232 N N . ASN B 1 358 ? -19.203 -35.625 -6.797 1 95.56 358 ASN B N 1
ATOM 7233 C CA . ASN B 1 358 ? -18.297 -36.281 -7.75 1 95.56 358 ASN B CA 1
ATOM 7234 C C . ASN B 1 358 ? -16.859 -36.25 -7.262 1 95.56 358 ASN B C 1
ATOM 7236 O O . ASN B 1 358 ? -16.078 -35.375 -7.656 1 95.56 358 ASN B O 1
ATOM 7240 N N . ARG B 1 359 ? -16.453 -37.25 -6.605 1 95.75 359 ARG B N 1
ATOM 7241 C CA . ARG B 1 359 ? -15.156 -37.281 -5.934 1 95.75 359 ARG B CA 1
ATOM 7242 C C . ARG B 1 359 ? -14.031 -37.594 -6.918 1 95.75 359 ARG B C 1
ATOM 7244 O O . ARG B 1 359 ? -12.867 -37.281 -6.648 1 95.75 359 ARG B O 1
ATOM 7251 N N . GLN B 1 360 ? -14.414 -38.156 -7.996 1 94.12 360 GLN B N 1
ATOM 7252 C CA . GLN B 1 360 ? -13.406 -38.406 -9.023 1 94.12 360 GLN B CA 1
ATOM 7253 C C . GLN B 1 360 ? -12.992 -37.094 -9.711 1 94.12 360 GLN B C 1
ATOM 7255 O O . GLN B 1 360 ? -11.805 -36.875 -9.922 1 94.12 360 GLN B O 1
ATOM 7260 N N . LEU B 1 361 ? -13.984 -36.344 -10.039 1 95.75 361 LEU B N 1
ATOM 7261 C CA . LEU B 1 361 ? -13.719 -35.062 -10.68 1 95.75 361 LEU B CA 1
ATOM 7262 C C . LEU B 1 361 ? -13.039 -34.094 -9.711 1 95.75 361 LEU B C 1
ATOM 7264 O O . LEU B 1 361 ? -12.109 -33.375 -10.086 1 95.75 361 LEU B O 1
ATOM 7268 N N . LYS B 1 362 ? -13.523 -34.125 -8.484 1 97.81 362 LYS B N 1
ATOM 7269 C CA . LYS B 1 362 ? -13 -33.25 -7.457 1 97.81 362 LYS B CA 1
ATOM 7270 C C . LYS B 1 362 ? -12.141 -34 -6.449 1 97.81 362 LYS B C 1
ATOM 7272 O O . LYS B 1 362 ? -12.359 -33.906 -5.242 1 97.81 362 LYS B O 1
ATOM 7277 N N . SER B 1 363 ? -11.203 -34.688 -6.977 1 97.94 363 SER B N 1
ATOM 7278 C CA . SER B 1 363 ? -10.367 -35.594 -6.191 1 97.94 363 SER B CA 1
ATOM 7279 C C . SER B 1 363 ? -9.453 -34.812 -5.254 1 97.94 363 SER B C 1
ATOM 7281 O O . SER B 1 363 ? -9.273 -35.188 -4.094 1 97.94 363 SER B O 1
ATOM 7283 N N . ALA B 1 364 ? -8.875 -33.75 -5.699 1 98.12 364 ALA B N 1
ATOM 7284 C CA . ALA B 1 364 ? -8.016 -32.906 -4.852 1 98.12 364 ALA B CA 1
ATOM 7285 C C . ALA B 1 364 ? -8.812 -32.281 -3.709 1 98.12 364 ALA B C 1
ATOM 7287 O O . ALA B 1 364 ? -8.352 -32.281 -2.564 1 98.12 364 ALA B O 1
ATOM 7288 N N . THR B 1 365 ? -9.961 -31.781 -4.051 1 98.31 365 THR B N 1
ATOM 7289 C CA . THR B 1 365 ? -10.836 -31.172 -3.055 1 98.31 365 THR B CA 1
ATOM 7290 C C . THR B 1 365 ? -11.227 -32.188 -1.983 1 98.31 365 THR B C 1
ATOM 7292 O O . THR B 1 365 ? -11.211 -31.875 -0.791 1 98.31 365 THR B O 1
ATOM 7295 N N . THR B 1 366 ? -11.508 -33.375 -2.426 1 98.62 366 THR B N 1
ATOM 7296 C CA . THR B 1 366 ? -11.852 -34.438 -1.506 1 98.62 366 THR B CA 1
ATOM 7297 C C . THR B 1 366 ? -10.695 -34.719 -0.545 1 98.62 366 THR B C 1
ATOM 7299 O O . THR B 1 366 ? -10.898 -34.812 0.667 1 98.62 366 THR B O 1
ATOM 7302 N N . ALA B 1 367 ? -9.523 -34.844 -1.073 1 98.75 367 ALA B N 1
ATOM 7303 C CA . ALA B 1 367 ? -8.352 -35.094 -0.253 1 98.75 367 ALA B CA 1
ATOM 7304 C C . ALA B 1 367 ? -8.117 -34 0.76 1 98.75 367 ALA B C 1
ATOM 7306 O O . ALA B 1 367 ? -7.852 -34.25 1.935 1 98.75 367 ALA B O 1
ATOM 7307 N N . ILE B 1 368 ? -8.281 -32.781 0.383 1 98.56 368 ILE B N 1
ATOM 7308 C CA . ILE B 1 368 ? -8 -31.641 1.24 1 98.56 368 ILE B CA 1
ATOM 7309 C C . ILE B 1 368 ? -9.047 -31.562 2.346 1 98.56 368 ILE B C 1
ATOM 7311 O O . ILE B 1 368 ? -8.727 -31.234 3.492 1 98.56 368 ILE B O 1
ATOM 7315 N N . ILE B 1 369 ? -10.289 -31.781 1.987 1 98.69 369 ILE B N 1
ATOM 7316 C CA . ILE B 1 369 ? -11.336 -31.75 3.006 1 98.69 369 ILE B CA 1
ATOM 7317 C C . ILE B 1 369 ? -11.07 -32.844 4.047 1 98.69 369 ILE B C 1
ATOM 7319 O O . ILE B 1 369 ? -11.172 -32.594 5.25 1 98.69 369 ILE B O 1
ATOM 7323 N N . LEU B 1 370 ? -10.711 -34.031 3.604 1 98.81 370 LEU B N 1
ATOM 7324 C CA . LEU B 1 370 ? -10.422 -35.094 4.535 1 98.81 370 LEU B CA 1
ATOM 7325 C C . LEU B 1 370 ? -9.18 -34.781 5.363 1 98.81 370 LEU B C 1
ATOM 7327 O O . LEU B 1 370 ? -9.148 -35.062 6.57 1 98.81 370 LEU B O 1
ATOM 7331 N N . TYR B 1 371 ? -8.156 -34.312 4.758 1 98.62 371 TYR B N 1
ATOM 7332 C CA . TYR B 1 371 ? -6.984 -33.812 5.473 1 98.62 371 TYR B CA 1
ATOM 7333 C C . TYR B 1 371 ? -7.387 -32.844 6.578 1 98.62 371 TYR B C 1
ATOM 7335 O O . TYR B 1 371 ? -6.98 -33 7.73 1 98.62 371 TYR B O 1
ATOM 7343 N N . SER B 1 372 ? -8.211 -31.828 6.199 1 98.69 372 SER B N 1
ATOM 7344 C CA . SER B 1 372 ? -8.641 -30.797 7.145 1 98.69 372 SER B CA 1
ATOM 7345 C C . SER B 1 372 ? -9.461 -31.406 8.281 1 98.69 372 SER B C 1
ATOM 7347 O O . SER B 1 372 ? -9.328 -30.984 9.438 1 98.69 372 SER B O 1
ATOM 7349 N N . ARG B 1 373 ? -10.289 -32.375 7.957 1 98.69 373 ARG B N 1
ATOM 7350 C CA . ARG B 1 373 ? -11.078 -33.062 8.969 1 98.69 373 ARG B CA 1
ATOM 7351 C C . ARG B 1 373 ? -10.18 -33.812 9.945 1 98.69 373 ARG B C 1
ATOM 7353 O O . ARG B 1 373 ? -10.43 -33.812 11.148 1 98.69 373 ARG B O 1
ATOM 7360 N N . GLY B 1 374 ? -9.203 -34.5 9.375 1 98.69 374 GLY B N 1
ATOM 7361 C CA . GLY B 1 374 ? -8.242 -35.188 10.234 1 98.69 374 GLY B CA 1
ATOM 7362 C C . GLY B 1 374 ? -7.566 -34.25 11.219 1 98.69 374 GLY B C 1
ATOM 7363 O O . GLY B 1 374 ? -7.434 -34.562 12.406 1 98.69 374 GLY B O 1
ATOM 7364 N N . LEU B 1 375 ? -7.156 -33.094 10.781 1 98.19 375 LEU B N 1
ATOM 7365 C CA . LEU B 1 375 ? -6.555 -32.062 11.648 1 98.19 375 LEU B CA 1
ATOM 7366 C C . LEU B 1 375 ? -7.547 -31.609 12.711 1 98.19 375 LEU B C 1
ATOM 7368 O O . LEU B 1 375 ? -7.188 -31.453 13.883 1 98.19 375 LEU B O 1
ATOM 7372 N N . ALA B 1 376 ? -8.773 -31.344 12.227 1 98.19 376 ALA B N 1
ATOM 7373 C CA . ALA B 1 376 ? -9.805 -30.844 13.141 1 98.19 376 ALA B CA 1
ATOM 7374 C C . ALA B 1 376 ? -10.086 -31.844 14.25 1 98.19 376 ALA B C 1
ATOM 7376 O O . ALA B 1 376 ? -10.133 -31.484 15.43 1 98.19 376 ALA B O 1
ATOM 7377 N N . TYR B 1 377 ? -10.289 -33.156 13.891 1 98.31 377 TYR B N 1
ATOM 7378 C CA . TYR B 1 377 ? -10.5 -34.188 14.891 1 98.31 377 TYR B CA 1
ATOM 7379 C C . TYR B 1 377 ? -9.32 -34.25 15.852 1 98.31 377 TYR B C 1
ATOM 7381 O O . TYR B 1 377 ? -9.5 -34.438 17.062 1 98.31 377 TYR B O 1
ATOM 7389 N N . SER B 1 378 ? -8.109 -34.156 15.297 1 97.5 378 SER B N 1
ATOM 7390 C CA . SER B 1 378 ? -6.926 -34.156 16.156 1 97.5 378 SER B CA 1
ATOM 7391 C C . SER B 1 378 ? -6.949 -33 17.141 1 97.5 378 SER B C 1
ATOM 7393 O O . SER B 1 378 ? -6.762 -33.188 18.344 1 97.5 378 SER B O 1
ATOM 7395 N N . ALA B 1 379 ? -7.164 -31.797 16.641 1 95.44 379 ALA B N 1
ATOM 7396 C CA . ALA B 1 379 ? -7.168 -30.594 17.453 1 95.44 379 ALA B CA 1
ATOM 7397 C C . ALA B 1 379 ? -8.25 -30.672 18.531 1 95.44 379 ALA B C 1
ATOM 7399 O O . ALA B 1 379 ? -8.078 -30.141 19.625 1 95.44 379 ALA B O 1
ATOM 7400 N N . LEU B 1 380 ? -9.336 -31.359 18.234 1 95.75 380 LEU B N 1
ATOM 7401 C CA . LEU B 1 380 ? -10.461 -31.469 19.156 1 95.75 380 LEU B CA 1
ATOM 7402 C C . LEU B 1 380 ? -10.297 -32.656 20.094 1 95.75 380 LEU B C 1
ATOM 7404 O O . LEU B 1 380 ? -11.18 -32.938 20.906 1 95.75 380 LEU B O 1
ATOM 7408 N N . GLY B 1 381 ? -9.266 -33.406 19.922 1 94.75 381 GLY B N 1
ATOM 7409 C CA . GLY B 1 381 ? -8.969 -34.531 20.812 1 94.75 381 GLY B CA 1
ATOM 7410 C C . GLY B 1 381 ? -9.758 -35.781 20.469 1 94.75 381 GLY B C 1
ATOM 7411 O O . GLY B 1 381 ? -9.844 -36.719 21.281 1 94.75 381 GLY B O 1
ATOM 7412 N N . ARG B 1 382 ? -10.383 -35.75 19.391 1 97.75 382 ARG B N 1
ATOM 7413 C CA . ARG B 1 382 ? -11.148 -36.906 18.922 1 97.75 382 ARG B CA 1
ATOM 7414 C C . ARG B 1 382 ? -10.266 -37.875 18.125 1 97.75 382 ARG B C 1
ATOM 7416 O O . ARG B 1 382 ? -10.445 -38 16.906 1 97.75 382 ARG B O 1
ATOM 7423 N N . ILE B 1 383 ? -9.469 -38.656 18.766 1 98.12 383 ILE B N 1
ATOM 7424 C CA . ILE B 1 383 ? -8.32 -39.375 18.219 1 98.12 383 ILE B CA 1
ATOM 7425 C C . ILE B 1 383 ? -8.789 -40.5 17.312 1 98.12 383 ILE B C 1
ATOM 7427 O O . ILE B 1 383 ? -8.258 -40.688 16.219 1 98.12 383 ILE B O 1
ATOM 7431 N N . GLU B 1 384 ? -9.758 -41.25 17.703 1 98.25 384 GLU B N 1
ATOM 7432 C CA . GLU B 1 384 ? -10.234 -42.375 16.891 1 98.25 384 GLU B CA 1
ATOM 7433 C C . GLU B 1 384 ? -10.773 -41.906 15.547 1 98.25 384 GLU B C 1
ATOM 7435 O O . GLU B 1 384 ? -10.484 -42.5 14.508 1 98.25 384 GLU B O 1
ATOM 7440 N N . GLU B 1 385 ? -11.57 -40.906 15.617 1 98.56 385 GLU B N 1
ATOM 7441 C CA . GLU B 1 385 ? -12.094 -40.312 14.391 1 98.56 385 GLU B CA 1
ATOM 7442 C C . GLU B 1 385 ? -10.977 -39.75 13.516 1 98.56 385 GLU B C 1
ATOM 7444 O O . GLU B 1 385 ? -11.016 -39.875 12.289 1 98.56 385 GLU B O 1
ATOM 7449 N N . ALA B 1 386 ? -9.992 -39.188 14.164 1 98.62 386 ALA B N 1
ATOM 7450 C CA . ALA B 1 386 ? -8.844 -38.625 13.438 1 98.62 386 ALA B CA 1
ATOM 7451 C C . ALA B 1 386 ? -8.086 -39.75 12.695 1 98.62 386 ALA B C 1
ATOM 7453 O O . ALA B 1 386 ? -7.703 -39.562 11.539 1 98.62 386 ALA B O 1
ATOM 7454 N N . GLU B 1 387 ? -7.91 -40.844 13.383 1 98.62 387 GLU B N 1
ATOM 7455 C CA . GLU B 1 387 ? -7.195 -41.969 12.781 1 98.62 387 GLU B CA 1
ATOM 7456 C C . GLU B 1 387 ? -7.973 -42.531 11.602 1 98.62 387 GLU B C 1
ATOM 7458 O O . GLU B 1 387 ? -7.383 -42.844 10.562 1 98.62 387 GLU B O 1
ATOM 7463 N N . THR B 1 388 ? -9.25 -42.625 11.773 1 98.69 388 THR B N 1
ATOM 7464 C CA . THR B 1 388 ? -10.102 -43.125 10.688 1 98.69 388 THR B CA 1
ATOM 7465 C C . THR B 1 388 ? -10.047 -42.188 9.492 1 98.69 388 THR B C 1
ATOM 7467 O O . THR B 1 388 ? -9.875 -42.625 8.352 1 98.69 388 THR B O 1
ATOM 7470 N N . THR B 1 389 ? -10.18 -40.969 9.805 1 98.75 389 THR B N 1
ATOM 7471 C CA . THR B 1 389 ? -10.18 -39.969 8.742 1 98.75 389 THR B CA 1
ATOM 7472 C C . THR B 1 389 ? -8.82 -39.906 8.055 1 98.75 389 THR B C 1
ATOM 7474 O O . THR B 1 389 ? -8.734 -39.688 6.852 1 98.75 389 THR B O 1
ATOM 7477 N N . GLN B 1 390 ? -7.742 -40.062 8.805 1 98.69 390 GLN B N 1
ATOM 7478 C CA . GLN B 1 390 ? -6.41 -40.094 8.211 1 98.69 390 GLN B CA 1
ATOM 7479 C C . GLN B 1 390 ? -6.305 -41.219 7.168 1 98.69 390 GLN B C 1
ATOM 7481 O O . GLN B 1 390 ? -5.711 -41.031 6.105 1 98.69 390 GLN B O 1
ATOM 7486 N N . ARG B 1 391 ? -6.887 -42.375 7.512 1 98.69 391 ARG B N 1
ATOM 7487 C CA . ARG B 1 391 ? -6.883 -43.469 6.551 1 98.69 391 ARG B CA 1
ATOM 7488 C C . ARG B 1 391 ? -7.68 -43.125 5.301 1 98.69 391 ARG B C 1
ATOM 7490 O O . ARG B 1 391 ? -7.254 -43.406 4.184 1 98.69 391 ARG B O 1
ATOM 7497 N N . GLU B 1 392 ? -8.781 -42.5 5.512 1 98.56 392 GLU B N 1
ATOM 7498 C CA . GLU B 1 392 ? -9.602 -42.062 4.383 1 98.56 392 GLU B CA 1
ATOM 7499 C C . GLU B 1 392 ? -8.867 -41.031 3.533 1 98.56 392 GLU B C 1
ATOM 7501 O O . GLU B 1 392 ? -8.945 -41.062 2.303 1 98.56 392 GLU B O 1
ATOM 7506 N N . PHE B 1 393 ? -8.227 -40.156 4.188 1 98.69 393 PHE B N 1
ATOM 7507 C CA . PHE B 1 393 ? -7.438 -39.125 3.5 1 98.69 393 PHE B CA 1
ATOM 7508 C C . PHE B 1 393 ? -6.363 -39.781 2.631 1 98.69 393 PHE B C 1
ATOM 7510 O O . PHE B 1 393 ? -6.18 -39.375 1.474 1 98.69 393 PHE B O 1
ATOM 7517 N N . GLU B 1 394 ? -5.645 -40.688 3.205 1 98.69 394 GLU B N 1
ATOM 7518 C CA . GLU B 1 394 ? -4.562 -41.312 2.461 1 98.69 394 GLU B CA 1
ATOM 7519 C C . GLU B 1 394 ? -5.09 -42.031 1.228 1 98.69 394 GLU B C 1
ATOM 7521 O O . GLU B 1 394 ? -4.438 -42.062 0.182 1 98.69 394 GLU B O 1
ATOM 7526 N N . LEU B 1 395 ? -6.262 -42.656 1.337 1 98.44 395 LEU B N 1
ATOM 7527 C CA . LEU B 1 395 ? -6.891 -43.312 0.181 1 98.44 395 LEU B CA 1
ATOM 7528 C C . LEU B 1 395 ? -7.27 -42.25 -0.867 1 98.44 395 LEU B C 1
ATOM 7530 O O . LEU B 1 395 ? -7.043 -42.469 -2.062 1 98.44 395 LEU B O 1
ATOM 7534 N N . ALA B 1 396 ? -7.867 -41.188 -0.455 1 98.5 396 ALA B N 1
ATOM 7535 C CA . ALA B 1 396 ? -8.258 -40.094 -1.359 1 98.5 396 ALA B CA 1
ATOM 7536 C C . ALA B 1 396 ? -7.031 -39.469 -2.025 1 98.5 396 ALA B C 1
ATOM 7538 O O . ALA B 1 396 ? -7.066 -39.156 -3.213 1 98.5 396 ALA B O 1
ATOM 7539 N N . ARG B 1 397 ? -5.984 -39.281 -1.209 1 98.31 397 ARG B N 1
ATOM 7540 C CA . ARG B 1 397 ? -4.734 -38.719 -1.722 1 98.31 397 ARG B CA 1
ATOM 7541 C C . ARG B 1 397 ? -4.168 -39.594 -2.842 1 98.31 397 ARG B C 1
ATOM 7543 O O . ARG B 1 397 ? -3.713 -39.062 -3.863 1 98.31 397 ARG B O 1
ATOM 7550 N N . ALA B 1 398 ? -4.219 -40.844 -2.68 1 97.75 398 ALA B N 1
ATOM 7551 C CA . ALA B 1 398 ? -3.689 -41.781 -3.654 1 97.75 398 ALA B CA 1
ATOM 7552 C C . ALA B 1 398 ? -4.508 -41.781 -4.941 1 97.75 398 ALA B C 1
ATOM 7554 O O . ALA B 1 398 ? -4 -42.125 -6.012 1 97.75 398 ALA B O 1
ATOM 7555 N N . ALA B 1 399 ? -5.715 -41.344 -4.863 1 97.38 399 ALA B N 1
ATOM 7556 C CA . ALA B 1 399 ? -6.629 -41.344 -6 1 97.38 399 ALA B CA 1
ATOM 7557 C C . ALA B 1 399 ? -6.461 -40.094 -6.852 1 97.38 399 ALA B C 1
ATOM 7559 O O . ALA B 1 399 ? -6.961 -40.031 -7.98 1 97.38 399 ALA B O 1
ATOM 7560 N N . VAL B 1 400 ? -5.777 -39.094 -6.422 1 98.25 400 VAL B N 1
ATOM 7561 C CA . VAL B 1 400 ? -5.578 -37.875 -7.176 1 98.25 400 VAL B CA 1
ATOM 7562 C C . VAL B 1 400 ? -4.664 -38.125 -8.367 1 98.25 400 VAL B C 1
ATOM 7564 O O . VAL B 1 400 ? -3.559 -38.656 -8.211 1 98.25 400 VAL B O 1
ATOM 7567 N N . PRO B 1 401 ? -5.152 -37.75 -9.539 1 97.06 401 PRO B N 1
ATOM 7568 C CA . PRO B 1 401 ? -4.32 -38 -10.719 1 97.06 401 PRO B CA 1
ATOM 7569 C C . PRO B 1 401 ? -3.035 -37.188 -10.719 1 97.06 401 PRO B C 1
ATOM 7571 O O . PRO B 1 401 ? -3.035 -36.031 -10.273 1 97.06 401 PRO B O 1
ATOM 7574 N N . LYS B 1 402 ? -1.967 -37.75 -11.305 1 96.38 402 LYS B N 1
ATOM 7575 C CA . LYS B 1 402 ? -0.672 -37.062 -11.383 1 96.38 402 LYS B CA 1
ATOM 7576 C C . LYS B 1 402 ? -0.749 -35.812 -12.266 1 96.38 402 LYS B C 1
ATOM 7578 O O . LYS B 1 402 ? 0.091 -34.938 -12.164 1 96.38 402 LYS B O 1
ATOM 7583 N N . SER B 1 403 ? -1.771 -35.75 -13.117 1 93.31 403 SER B N 1
ATOM 7584 C CA . SER B 1 403 ? -1.924 -34.656 -14.039 1 93.31 403 SER B CA 1
ATOM 7585 C C . SER B 1 403 ? -2.504 -33.438 -13.336 1 93.31 403 SER B C 1
ATOM 7587 O O . SER B 1 403 ? -2.459 -32.312 -13.867 1 93.31 403 SER B O 1
ATOM 7589 N N . ARG B 1 404 ? -3.055 -33.688 -12.109 1 96.06 404 ARG B N 1
ATOM 7590 C CA . ARG B 1 404 ? -3.662 -32.594 -11.367 1 96.06 404 ARG B CA 1
ATOM 7591 C C . ARG B 1 404 ? -2.602 -31.609 -10.852 1 96.06 404 ARG B C 1
ATOM 7593 O O . ARG B 1 404 ? -1.623 -32.031 -10.227 1 96.06 404 ARG B O 1
ATOM 7600 N N . LEU B 1 405 ? -2.867 -30.328 -11.188 1 93.31 405 LEU B N 1
ATOM 7601 C CA . LEU B 1 405 ? -1.921 -29.297 -10.766 1 93.31 405 LEU B CA 1
ATOM 7602 C C . LEU B 1 405 ? -2.486 -28.484 -9.602 1 93.31 405 LEU B C 1
ATOM 7604 O O . LEU B 1 405 ? -3.701 -28.469 -9.391 1 93.31 405 LEU B O 1
ATOM 7608 N N . ASN B 1 406 ? -1.601 -27.984 -8.789 1 93.5 406 ASN B N 1
ATOM 7609 C CA . ASN B 1 406 ? -1.865 -26.906 -7.848 1 93.5 406 ASN B CA 1
ATOM 7610 C C . ASN B 1 406 ? -1.41 -25.562 -8.398 1 93.5 406 ASN B C 1
ATOM 7612 O O . ASN B 1 406 ? -1.602 -25.266 -9.578 1 93.5 406 ASN B O 1
ATOM 7616 N N . SER B 1 407 ? -0.883 -24.688 -7.617 1 85.44 407 SER B N 1
ATOM 7617 C CA . SER B 1 407 ? -0.265 -23.484 -8.172 1 85.44 407 SER B CA 1
ATOM 7618 C C . SER B 1 407 ? 0.857 -23.844 -9.141 1 85.44 407 SER B C 1
ATOM 7620 O O . SER B 1 407 ? 1.889 -24.375 -8.734 1 85.44 407 SER B O 1
ATOM 7622 N N . ILE B 1 408 ? 0.59 -23.609 -10.461 1 82.62 408 ILE B N 1
ATOM 7623 C CA . ILE B 1 408 ? 1.528 -23.984 -11.508 1 82.62 408 ILE B CA 1
ATOM 7624 C C . ILE B 1 408 ? 2.926 -23.484 -11.172 1 82.62 408 ILE B C 1
ATOM 7626 O O . ILE B 1 408 ? 3.08 -22.344 -10.695 1 82.62 408 ILE B O 1
ATOM 7630 N N . PRO B 1 409 ? 3.861 -24.375 -11.273 1 86.25 409 PRO B N 1
ATOM 7631 C CA . PRO B 1 409 ? 3.902 -25.672 -11.961 1 86.25 409 PRO B CA 1
ATOM 7632 C C . PRO B 1 409 ? 3.807 -26.859 -11.008 1 86.25 409 PRO B C 1
ATOM 7634 O O . PRO B 1 409 ? 4.062 -28 -11.398 1 86.25 409 PRO B O 1
ATOM 7637 N N . CYS B 1 410 ? 3.375 -26.688 -9.844 1 92.19 410 CYS B N 1
ATOM 7638 C CA . CYS B 1 410 ? 3.4 -27.719 -8.82 1 92.19 410 CYS B CA 1
ATOM 7639 C C . CYS B 1 410 ? 2.299 -28.75 -9.055 1 92.19 410 CYS B C 1
ATOM 7641 O O . CYS B 1 410 ? 1.148 -28.391 -9.305 1 92.19 410 CYS B O 1
ATOM 7643 N N . ARG B 1 411 ? 2.734 -30.016 -8.906 1 95.31 411 ARG B N 1
ATOM 7644 C CA . ARG B 1 411 ? 1.736 -31.078 -8.977 1 95.31 411 ARG B CA 1
ATOM 7645 C C . ARG B 1 411 ? 1.011 -31.234 -7.645 1 95.31 411 ARG B C 1
ATOM 7647 O O . ARG B 1 411 ? 1.627 -31.141 -6.582 1 95.31 411 ARG B O 1
ATOM 7654 N N . GLN B 1 412 ? -0.272 -31.5 -7.75 1 97.31 412 GLN B N 1
ATOM 7655 C CA . GLN B 1 412 ? -1.074 -31.641 -6.539 1 97.31 412 GLN B CA 1
ATOM 7656 C C . GLN B 1 412 ? -0.592 -32.812 -5.688 1 97.31 412 GLN B C 1
ATOM 7658 O O . GLN B 1 412 ? -0.651 -32.781 -4.457 1 97.31 412 GLN B O 1
ATOM 7663 N N . VAL B 1 413 ? -0.136 -33.844 -6.301 1 97.94 413 VAL B N 1
ATOM 7664 C CA . VAL B 1 413 ? 0.323 -35.031 -5.574 1 97.94 413 VAL B CA 1
ATOM 7665 C C . VAL B 1 413 ? 1.52 -34.688 -4.699 1 97.94 413 VAL B C 1
ATOM 7667 O O . VAL B 1 413 ? 1.672 -35.188 -3.594 1 97.94 413 VAL B O 1
ATOM 7670 N N . ASP B 1 414 ? 2.387 -33.781 -5.16 1 97.56 414 ASP B N 1
ATOM 7671 C CA . ASP B 1 414 ? 3.535 -33.344 -4.375 1 97.56 414 ASP B CA 1
ATOM 7672 C C . ASP B 1 414 ? 3.094 -32.469 -3.199 1 97.56 414 ASP B C 1
ATOM 7674 O O . ASP B 1 414 ? 3.627 -32.594 -2.096 1 97.56 414 ASP B O 1
ATOM 7678 N N . VAL B 1 415 ? 2.154 -31.641 -3.422 1 98 415 VAL B N 1
ATOM 7679 C CA . VAL B 1 415 ? 1.623 -30.781 -2.373 1 98 415 VAL B CA 1
ATOM 7680 C C . VAL B 1 415 ? 0.955 -31.625 -1.294 1 98 415 VAL B C 1
ATOM 7682 O O . VAL B 1 415 ? 1.092 -31.344 -0.101 1 98 415 VAL B O 1
ATOM 7685 N N . LEU B 1 416 ? 0.293 -32.688 -1.699 1 98.38 416 LEU B N 1
ATOM 7686 C CA . LEU B 1 416 ? -0.427 -33.531 -0.761 1 98.38 416 LEU B CA 1
ATOM 7687 C C . LEU B 1 416 ? 0.542 -34.344 0.073 1 98.38 416 LEU B C 1
ATOM 7689 O O . LEU B 1 416 ? 0.167 -34.906 1.119 1 98.38 416 LEU B O 1
ATOM 7693 N N . GLN B 1 417 ? 1.802 -34.469 -0.364 1 98.38 417 GLN B N 1
ATOM 7694 C CA . GLN B 1 417 ? 2.805 -35.094 0.491 1 98.38 417 GLN B CA 1
ATOM 7695 C C . GLN B 1 417 ? 3.08 -34.25 1.729 1 98.38 417 GLN B C 1
ATOM 7697 O O . GLN B 1 417 ? 3.395 -34.781 2.795 1 98.38 417 GLN B O 1
ATOM 7702 N N . VAL B 1 418 ? 3.039 -32.938 1.59 1 98.5 418 VAL B N 1
ATOM 7703 C CA . VAL B 1 418 ? 3.164 -32.062 2.74 1 98.5 418 VAL B CA 1
ATOM 7704 C C . VAL B 1 418 ? 2.018 -32.312 3.717 1 98.5 418 VAL B C 1
ATOM 7706 O O . VAL B 1 418 ? 2.238 -32.469 4.918 1 98.5 418 VAL B O 1
ATOM 7709 N N . SER B 1 419 ? 0.758 -32.438 3.168 1 98.25 419 SER B N 1
ATOM 7710 C CA . SER B 1 419 ? -0.415 -32.656 4.012 1 98.25 419 SER B CA 1
ATOM 7711 C C . SER B 1 419 ? -0.326 -33.969 4.754 1 98.25 419 SER B C 1
ATOM 7713 O O . SER B 1 419 ? -0.729 -34.062 5.918 1 98.25 419 SER B O 1
ATOM 7715 N N . SER B 1 420 ? 0.158 -34.938 4.066 1 98.69 420 SER B N 1
ATOM 7716 C CA . SER B 1 420 ? 0.289 -36.25 4.688 1 98.69 420 SER B CA 1
ATOM 7717 C C . SER B 1 420 ? 1.206 -36.219 5.906 1 98.69 420 SER B C 1
ATOM 7719 O O . SER B 1 420 ? 0.843 -36.688 6.984 1 98.69 420 SER B O 1
ATOM 7721 N N . ALA B 1 421 ? 2.373 -35.625 5.711 1 98.75 421 ALA B N 1
ATOM 7722 C CA . ALA B 1 421 ? 3.328 -35.5 6.809 1 98.75 421 ALA B CA 1
ATOM 7723 C C . ALA B 1 421 ? 2.785 -34.594 7.91 1 98.75 421 ALA B C 1
ATOM 7725 O O . ALA B 1 421 ? 2.982 -34.844 9.102 1 98.75 421 ALA B O 1
ATOM 7726 N N . MET B 1 422 ? 2.168 -33.531 7.57 1 98.44 422 MET B N 1
ATOM 7727 C CA . MET B 1 422 ? 1.598 -32.562 8.523 1 98.44 422 MET B CA 1
ATOM 7728 C C . MET B 1 422 ? 0.529 -33.25 9.383 1 98.44 422 MET B C 1
ATOM 7730 O O . MET B 1 422 ? 0.551 -33.125 10.609 1 98.44 422 MET B O 1
ATOM 7734 N N . LEU B 1 423 ? -0.455 -33.906 8.711 1 98.62 423 LEU B N 1
ATOM 7735 C CA . LEU B 1 423 ? -1.54 -34.562 9.438 1 98.62 423 LEU B CA 1
ATOM 7736 C C . LEU B 1 423 ? -0.999 -35.625 10.375 1 98.62 423 LEU B C 1
ATOM 7738 O O . LEU B 1 423 ? -1.428 -35.719 11.531 1 98.62 423 LEU B O 1
ATOM 7742 N N . HIS B 1 424 ? -0.052 -36.469 9.883 1 98.62 424 HIS B N 1
ATOM 7743 C CA . HIS B 1 424 ? 0.55 -37.469 10.734 1 98.62 424 HIS B CA 1
ATOM 7744 C C . HIS B 1 424 ? 1.198 -36.844 11.969 1 98.62 424 HIS B C 1
ATOM 7746 O O . HIS B 1 424 ? 1.024 -37.312 13.086 1 98.62 424 HIS B O 1
ATOM 7752 N N . GLY B 1 425 ? 1.946 -35.781 11.75 1 98.62 425 GLY B N 1
ATOM 7753 C CA . GLY B 1 425 ? 2.602 -35.094 12.852 1 98.62 425 GLY B CA 1
ATOM 7754 C C . GLY B 1 425 ? 1.629 -34.562 13.875 1 98.62 425 GLY B C 1
ATOM 7755 O O . GLY B 1 425 ? 1.794 -34.75 15.078 1 98.62 425 GLY B O 1
ATOM 7756 N N . GLU B 1 426 ? 0.605 -33.875 13.453 1 97.44 426 GLU B N 1
ATOM 7757 C CA . GLU B 1 426 ? -0.346 -33.219 14.352 1 97.44 426 GLU B CA 1
ATOM 7758 C C . GLU B 1 426 ? -1.167 -34.25 15.117 1 97.44 426 GLU B C 1
ATOM 7760 O O . GLU B 1 426 ? -1.479 -34.062 16.297 1 97.44 426 GLU B O 1
ATOM 7765 N N . LEU B 1 427 ? -1.549 -35.344 14.422 1 98.31 427 LEU B N 1
ATOM 7766 C CA . LEU B 1 427 ? -2.277 -36.438 15.078 1 98.31 427 LEU B CA 1
ATOM 7767 C C . LEU B 1 427 ? -1.418 -37.094 16.156 1 98.31 427 LEU B C 1
ATOM 7769 O O . LEU B 1 427 ? -1.873 -37.312 17.281 1 98.31 427 LEU B O 1
ATOM 7773 N N . GLU B 1 428 ? -0.146 -37.438 15.836 1 98.62 428 GLU B N 1
ATOM 7774 C CA . GLU B 1 428 ? 0.757 -38.062 16.812 1 98.62 428 GLU B CA 1
ATOM 7775 C C . GLU B 1 428 ? 0.979 -37.125 18 1 98.62 428 GLU B C 1
ATOM 7777 O O . GLU B 1 428 ? 1.105 -37.594 19.141 1 98.62 428 GLU B O 1
ATOM 7782 N N . TYR B 1 429 ? 1.114 -35.875 17.734 1 98.25 429 TYR B N 1
ATOM 7783 C CA . TYR B 1 429 ? 1.258 -34.906 18.828 1 98.25 429 TYR B CA 1
ATOM 7784 C C . TYR B 1 429 ? 0.103 -35.031 19.812 1 98.25 429 TYR B C 1
ATOM 7786 O O . TYR B 1 429 ? 0.316 -35.031 21.031 1 98.25 429 TYR B O 1
ATOM 7794 N N . ARG B 1 430 ? -1.104 -35.125 19.297 1 97.19 430 ARG B N 1
ATOM 7795 C CA . ARG B 1 430 ? -2.287 -35.188 20.141 1 97.19 430 ARG B CA 1
ATOM 7796 C C . ARG B 1 430 ? -2.398 -36.531 20.859 1 97.19 430 ARG B C 1
ATOM 7798 O O . ARG B 1 430 ? -3.025 -36.625 21.906 1 97.19 430 ARG B O 1
ATOM 7805 N N . LYS B 1 431 ? -1.794 -37.5 20.328 1 97.5 431 LYS B N 1
ATOM 7806 C CA . LYS B 1 431 ? -1.717 -38.812 20.969 1 97.5 431 LYS B CA 1
ATOM 7807 C C . LYS B 1 431 ? -0.659 -38.812 22.078 1 97.5 431 LYS B C 1
ATOM 7809 O O . LYS B 1 431 ? -0.529 -39.812 22.812 1 97.5 431 LYS B O 1
ATOM 7814 N N . GLY B 1 432 ? 0.165 -37.75 22.094 1 97.06 432 GLY B N 1
ATOM 7815 C CA . GLY B 1 432 ? 1.201 -37.625 23.109 1 97.06 432 GLY B CA 1
ATOM 7816 C C . GLY B 1 432 ? 2.561 -38.094 22.625 1 97.06 432 GLY B C 1
ATOM 7817 O O . GLY B 1 432 ? 3.541 -38.062 23.375 1 97.06 432 GLY B O 1
ATOM 7818 N N . ASN B 1 433 ? 2.664 -38.562 21.391 1 98.31 433 ASN B N 1
ATOM 7819 C CA . ASN B 1 433 ? 3.936 -38.969 20.812 1 98.31 433 ASN B CA 1
ATOM 7820 C C . ASN B 1 433 ? 4.699 -37.781 20.219 1 98.31 433 ASN B C 1
ATOM 7822 O O . ASN B 1 433 ? 4.918 -37.719 19.016 1 98.31 433 ASN B O 1
ATOM 7826 N N . HIS B 1 434 ? 5.219 -37 21.031 1 98.19 434 HIS B N 1
ATOM 7827 C CA . HIS B 1 434 ? 5.711 -35.688 20.656 1 98.19 434 HIS B CA 1
ATOM 7828 C C . HIS B 1 434 ? 6.93 -35.781 19.75 1 98.19 434 HIS B C 1
ATOM 7830 O O . HIS B 1 434 ? 7.043 -35.062 18.766 1 98.19 434 HIS B O 1
ATOM 7836 N N . GLU B 1 435 ? 7.832 -36.656 20 1 98.31 435 GLU B N 1
ATOM 7837 C CA . GLU B 1 435 ? 9.039 -36.75 19.188 1 98.31 435 GLU B CA 1
ATOM 7838 C C . GLU B 1 435 ? 8.711 -37.25 17.781 1 98.31 435 GLU B C 1
ATOM 7840 O O . GLU B 1 435 ? 9.289 -36.781 16.797 1 98.31 435 GLU B O 1
ATOM 7845 N N . ILE B 1 436 ? 7.824 -38.219 17.719 1 98.56 436 ILE B N 1
ATOM 7846 C CA . ILE B 1 436 ? 7.355 -38.719 16.422 1 98.56 436 ILE B CA 1
ATOM 7847 C C . ILE B 1 436 ? 6.676 -37.562 15.672 1 98.56 436 ILE B C 1
ATOM 7849 O O . ILE B 1 436 ? 6.895 -37.375 14.477 1 98.56 436 ILE B O 1
ATOM 7853 N N . ALA B 1 437 ? 5.879 -36.812 16.391 1 98.62 437 ALA B N 1
ATOM 7854 C CA . ALA B 1 437 ? 5.168 -35.688 15.828 1 98.62 437 ALA B CA 1
ATOM 7855 C C . ALA B 1 437 ? 6.145 -34.656 15.234 1 98.62 437 ALA B C 1
ATOM 7857 O O . ALA B 1 437 ? 5.992 -34.219 14.094 1 98.62 437 ALA B O 1
ATOM 7858 N N . PHE B 1 438 ? 7.164 -34.25 16 1 98.75 438 PHE B N 1
ATOM 7859 C CA . PHE B 1 438 ? 8.125 -33.25 15.57 1 98.75 438 PHE B CA 1
ATOM 7860 C C . PHE B 1 438 ? 8.922 -33.75 14.367 1 98.75 438 PHE B C 1
ATOM 7862 O O . PHE B 1 438 ? 9.219 -32.969 13.453 1 98.75 438 PHE B O 1
ATOM 7869 N N . THR B 1 439 ? 9.258 -35 14.352 1 98.81 439 THR B N 1
ATOM 7870 C CA . THR B 1 439 ? 9.969 -35.594 13.219 1 98.81 439 THR B CA 1
ATOM 7871 C C . THR B 1 439 ? 9.117 -35.5 11.953 1 98.81 439 THR B C 1
ATOM 7873 O O . THR B 1 439 ? 9.617 -35.125 10.891 1 98.81 439 THR B O 1
ATOM 7876 N N . SER B 1 440 ? 7.859 -35.844 12.078 1 98.81 440 SER B N 1
ATOM 7877 C CA . SER B 1 440 ? 6.953 -35.781 10.93 1 98.81 440 SER B CA 1
ATOM 7878 C C . SER B 1 440 ? 6.754 -34.375 10.438 1 98.81 440 SER B C 1
ATOM 7880 O O . SER B 1 440 ? 6.703 -34.125 9.227 1 98.81 440 SER B O 1
ATOM 7882 N N . LEU B 1 441 ? 6.586 -33.438 11.32 1 98.81 441 LEU B N 1
ATOM 7883 C CA . LEU B 1 441 ? 6.406 -32.031 10.938 1 98.81 441 LEU B CA 1
ATOM 7884 C C . LEU B 1 441 ? 7.668 -31.484 10.281 1 98.81 441 LEU B C 1
ATOM 7886 O O . LEU B 1 441 ? 7.59 -30.672 9.367 1 98.81 441 LEU B O 1
ATOM 7890 N N . ARG B 1 442 ? 8.836 -31.891 10.734 1 98.81 442 ARG B N 1
ATOM 7891 C CA . ARG B 1 442 ? 10.078 -31.516 10.07 1 98.81 442 ARG B CA 1
ATOM 7892 C C . ARG B 1 442 ? 10.148 -32.094 8.656 1 98.81 442 ARG B C 1
ATOM 7894 O O . ARG B 1 442 ? 10.664 -31.453 7.742 1 98.81 442 ARG B O 1
ATOM 7901 N N . GLU B 1 443 ? 9.648 -33.312 8.516 1 98.75 443 GLU B N 1
ATOM 7902 C CA . GLU B 1 443 ? 9.523 -33.875 7.176 1 98.75 443 GLU B CA 1
ATOM 7903 C C . GLU B 1 443 ? 8.578 -33.062 6.312 1 98.75 443 GLU B C 1
ATOM 7905 O O . GLU B 1 443 ? 8.836 -32.844 5.125 1 98.75 443 GLU B O 1
ATOM 7910 N N . ALA B 1 444 ? 7.504 -32.625 6.891 1 98.69 444 ALA B N 1
ATOM 7911 C CA . ALA B 1 444 ? 6.578 -31.75 6.172 1 98.69 444 ALA B CA 1
ATOM 7912 C C . ALA B 1 444 ? 7.27 -30.469 5.715 1 98.69 444 ALA B C 1
ATOM 7914 O O . ALA B 1 444 ? 7.023 -29.984 4.609 1 98.69 444 ALA B O 1
ATOM 7915 N N . ILE B 1 445 ? 8.148 -29.859 6.543 1 98.31 445 ILE B N 1
ATOM 7916 C CA . ILE B 1 445 ? 8.914 -28.672 6.184 1 98.31 445 ILE B CA 1
ATOM 7917 C C . ILE B 1 445 ? 9.82 -28.984 4.992 1 98.31 445 ILE B C 1
ATOM 7919 O O . ILE B 1 445 ? 9.883 -28.219 4.035 1 98.31 445 ILE B O 1
ATOM 7923 N N . ARG B 1 446 ? 10.508 -30.109 5.062 1 98.06 446 ARG B N 1
ATOM 7924 C CA . ARG B 1 446 ? 11.398 -30.516 3.979 1 98.06 446 ARG B CA 1
ATOM 7925 C C . ARG B 1 446 ? 10.641 -30.625 2.66 1 98.06 446 ARG B C 1
ATOM 7927 O O . ARG B 1 446 ? 11.117 -30.172 1.621 1 98.06 446 ARG B O 1
ATOM 7934 N N . ARG B 1 447 ? 9.469 -31.203 2.684 1 98 447 ARG B N 1
ATOM 7935 C CA . ARG B 1 447 ? 8.648 -31.359 1.491 1 98 447 ARG B CA 1
ATOM 7936 C C . ARG B 1 447 ? 8.125 -30.016 0.993 1 98 447 ARG B C 1
ATOM 7938 O O . ARG B 1 447 ? 8.086 -29.781 -0.214 1 98 447 ARG B O 1
ATOM 7945 N N . GLU B 1 448 ? 7.691 -29.219 1.931 1 96.94 448 GLU B N 1
ATOM 7946 C CA . GLU B 1 448 ? 7.246 -27.875 1.565 1 96.94 448 GLU B CA 1
ATOM 7947 C C . GLU B 1 448 ? 8.359 -27.094 0.875 1 96.94 448 GLU B C 1
ATOM 7949 O O . GLU B 1 448 ? 8.133 -26.484 -0.172 1 96.94 448 GLU B O 1
ATOM 7954 N N . ASP B 1 449 ? 9.57 -27.125 1.435 1 94.69 449 ASP B N 1
ATOM 7955 C CA . ASP B 1 449 ? 10.711 -26.375 0.914 1 94.69 449 ASP B CA 1
ATOM 7956 C C . ASP B 1 449 ? 11.141 -26.906 -0.449 1 94.69 449 ASP B C 1
ATOM 7958 O O . ASP B 1 449 ? 11.812 -26.219 -1.215 1 94.69 449 ASP B O 1
ATOM 7962 N N . ALA B 1 450 ? 10.75 -28.125 -0.757 1 94.38 450 ALA B N 1
ATOM 7963 C CA . ALA B 1 450 ? 11.164 -28.766 -2 1 94.38 450 ALA B CA 1
ATOM 7964 C C . ALA B 1 450 ? 10.195 -28.453 -3.135 1 94.38 450 ALA B C 1
ATOM 7966 O O . ALA B 1 450 ? 10.484 -28.734 -4.301 1 94.38 450 ALA B O 1
ATOM 7967 N N . LEU B 1 451 ? 9.023 -27.906 -2.809 1 93.69 451 LEU B N 1
ATOM 7968 C CA . LEU B 1 451 ? 8.07 -27.547 -3.857 1 93.69 451 LEU B CA 1
ATOM 7969 C C . LEU B 1 451 ? 8.648 -26.484 -4.781 1 93.69 451 LEU B C 1
ATOM 7971 O O . LEU B 1 451 ? 9.336 -25.578 -4.324 1 93.69 451 LEU B O 1
ATOM 7975 N N . PRO B 1 452 ? 8.336 -26.609 -6.121 1 89.56 452 PRO B N 1
ATOM 7976 C CA . PRO B 1 452 ? 8.758 -25.562 -7.055 1 89.56 452 PRO B CA 1
ATOM 7977 C C . PRO B 1 452 ? 8.172 -24.203 -6.723 1 89.56 452 PRO B C 1
ATOM 7979 O O . PRO B 1 452 ? 7.113 -24.109 -6.09 1 89.56 452 PRO B O 1
ATOM 7982 N N . TYR B 1 453 ? 8.914 -23.219 -7.215 1 88.56 453 TYR B N 1
ATOM 7983 C CA . TYR B 1 453 ? 8.453 -21.844 -6.98 1 88.56 453 TYR B CA 1
ATOM 7984 C C . TYR B 1 453 ? 7.09 -21.625 -7.617 1 88.56 453 TYR B C 1
ATOM 7986 O O . TYR B 1 453 ? 6.875 -21.969 -8.781 1 88.56 453 TYR B O 1
ATOM 7994 N N . SER B 1 454 ? 6.23 -21.141 -6.809 1 90 454 SER B N 1
ATOM 7995 C CA . SER B 1 454 ? 4.918 -20.641 -7.223 1 90 454 SER B CA 1
ATOM 7996 C C . SER B 1 454 ? 4.488 -19.438 -6.391 1 90 454 SER B C 1
ATOM 7998 O O . SER B 1 454 ? 4.883 -19.312 -5.23 1 90 454 SER B O 1
ATOM 8000 N N . ASP B 1 455 ? 3.838 -18.562 -6.996 1 87.94 455 ASP B N 1
ATOM 8001 C CA . ASP B 1 455 ? 3.299 -17.406 -6.277 1 87.94 455 ASP B CA 1
ATOM 8002 C C . ASP B 1 455 ? 1.799 -17.25 -6.527 1 87.94 455 ASP B C 1
ATOM 8004 O O . ASP B 1 455 ? 1.38 -16.922 -7.641 1 87.94 455 ASP B O 1
ATOM 8008 N N . PRO B 1 456 ? 1.001 -17.484 -5.531 1 91.5 456 PRO B N 1
ATOM 8009 C CA . PRO B 1 456 ? 1.331 -17.781 -4.137 1 91.5 456 PRO B CA 1
ATOM 8010 C C . PRO B 1 456 ? 1.872 -19.203 -3.959 1 91.5 456 PRO B C 1
ATOM 8012 O O . PRO B 1 456 ? 1.748 -20.031 -4.863 1 91.5 456 PRO B O 1
ATOM 8015 N N . PRO B 1 457 ? 2.434 -19.438 -2.809 1 93.19 457 PRO B N 1
ATOM 8016 C CA . PRO B 1 457 ? 2.918 -20.797 -2.553 1 93.19 457 PRO B CA 1
ATOM 8017 C C . PRO B 1 457 ? 1.799 -21.828 -2.574 1 93.19 457 PRO B C 1
ATOM 8019 O O . PRO B 1 457 ? 0.685 -21.547 -2.123 1 93.19 457 PRO B O 1
ATOM 8022 N N . PRO B 1 458 ? 2.174 -23.031 -3.094 1 93.81 458 PRO B N 1
ATOM 8023 C CA . PRO B 1 458 ? 1.161 -24.094 -3.176 1 93.81 458 PRO B CA 1
ATOM 8024 C C . PRO B 1 458 ? 0.681 -24.547 -1.803 1 93.81 458 PRO B C 1
ATOM 8026 O O . PRO B 1 458 ? -0.479 -24.938 -1.649 1 93.81 458 PRO B O 1
ATOM 8029 N N . TRP B 1 459 ? 1.589 -24.516 -0.847 1 94.19 459 TRP B N 1
ATOM 8030 C CA . TRP B 1 459 ? 1.196 -24.797 0.531 1 94.19 459 TRP B CA 1
ATOM 8031 C C . TRP B 1 459 ? 0.935 -23.5 1.294 1 94.19 459 TRP B C 1
ATOM 8033 O O . TRP B 1 459 ? 1.868 -22.75 1.602 1 94.19 459 TRP B O 1
ATOM 8043 N N . MET B 1 460 ? -0.293 -23.25 1.7 1 87.75 460 MET B N 1
ATOM 8044 C CA . MET B 1 460 ? -0.752 -21.906 2.031 1 87.75 460 MET B CA 1
ATOM 8045 C C . MET B 1 460 ? -0.375 -21.531 3.461 1 87.75 460 MET B C 1
ATOM 8047 O O . MET B 1 460 ? -0.134 -20.359 3.764 1 87.75 460 MET B O 1
ATOM 8051 N N . GLN B 1 461 ? -0.42 -22.406 4.316 1 94.44 461 GLN B N 1
ATOM 8052 C CA . GLN B 1 461 ? 0.023 -22.141 5.684 1 94.44 461 GLN B CA 1
ATOM 8053 C C . GLN B 1 461 ? 1.375 -22.797 5.957 1 94.44 461 GLN B C 1
ATOM 8055 O O . GLN B 1 461 ? 1.482 -24.016 5.984 1 94.44 461 GLN B O 1
ATOM 8060 N N . PRO B 1 462 ? 2.383 -22 6.23 1 97.25 462 PRO B N 1
ATOM 8061 C CA . PRO B 1 462 ? 3.705 -22.594 6.465 1 97.25 462 PRO B CA 1
ATOM 8062 C C . PRO B 1 462 ? 3.705 -23.609 7.598 1 97.25 462 PRO B C 1
ATOM 8064 O O . PRO B 1 462 ? 3.17 -23.344 8.68 1 97.25 462 PRO B O 1
ATOM 8067 N N . VAL B 1 463 ? 4.355 -24.75 7.391 1 98.38 463 VAL B N 1
ATOM 8068 C CA . VAL B 1 463 ? 4.445 -25.812 8.398 1 98.38 463 VAL B CA 1
ATOM 8069 C C . VAL B 1 463 ? 5.191 -25.297 9.625 1 98.38 463 VAL B C 1
ATOM 8071 O O . VAL B 1 463 ? 4.875 -25.672 10.758 1 98.38 463 VAL B O 1
ATOM 8074 N N . ARG B 1 464 ? 6.121 -24.391 9.375 1 98.38 464 ARG B N 1
ATOM 8075 C CA . ARG B 1 464 ? 6.938 -23.812 10.438 1 98.38 464 ARG B CA 1
ATOM 8076 C C . ARG B 1 464 ? 6.066 -23.141 11.492 1 98.38 464 ARG B C 1
ATOM 8078 O O . ARG B 1 464 ? 6.426 -23.094 12.672 1 98.38 464 ARG B O 1
ATOM 8085 N N . HIS B 1 465 ? 4.926 -22.578 11.102 1 98.31 465 HIS B N 1
ATOM 8086 C CA . HIS B 1 465 ? 4.02 -21.969 12.062 1 98.31 465 HIS B CA 1
ATOM 8087 C C . HIS B 1 465 ? 3.475 -23 13.039 1 98.31 465 HIS B C 1
ATOM 8089 O O . HIS B 1 465 ? 3.416 -22.75 14.25 1 98.31 465 HIS B O 1
ATOM 8095 N N . ALA B 1 466 ? 3.047 -24.156 12.523 1 97.81 466 ALA B N 1
ATOM 8096 C CA . ALA B 1 466 ? 2.492 -25.219 13.344 1 97.81 466 ALA B CA 1
ATOM 8097 C C . ALA B 1 466 ? 3.564 -25.844 14.234 1 97.81 466 ALA B C 1
ATOM 8099 O O . ALA B 1 466 ? 3.373 -25.969 15.445 1 97.81 466 ALA B O 1
ATOM 8100 N N . LEU B 1 467 ? 4.688 -26.25 13.586 1 98.69 467 LEU B N 1
ATOM 8101 C CA . LEU B 1 467 ? 5.762 -26.844 14.367 1 98.69 467 LEU B CA 1
ATOM 8102 C C . LEU B 1 467 ? 6.258 -25.891 15.445 1 98.69 467 LEU B C 1
ATOM 8104 O O . LEU B 1 467 ? 6.453 -26.297 16.594 1 98.69 467 LEU B O 1
ATOM 8108 N N . GLY B 1 468 ? 6.473 -24.625 15.094 1 98.5 468 GLY B N 1
ATOM 8109 C CA . GLY B 1 468 ? 6.887 -23.641 16.078 1 98.5 468 GLY B CA 1
ATOM 8110 C C . GLY B 1 468 ? 5.918 -23.516 17.25 1 98.5 468 GLY B C 1
ATOM 8111 O O . GLY B 1 468 ? 6.332 -23.469 18.406 1 98.5 468 GLY B O 1
ATOM 8112 N N . GLY B 1 469 ? 4.633 -23.453 16.938 1 97.62 469 GLY B N 1
ATOM 8113 C CA . GLY B 1 469 ? 3.611 -23.375 17.969 1 97.62 469 GLY B CA 1
ATOM 8114 C C . GLY B 1 469 ? 3.625 -24.578 18.906 1 97.62 469 GLY B C 1
ATOM 8115 O O . GLY B 1 469 ? 3.51 -24.406 20.125 1 97.62 469 GLY B O 1
ATOM 8116 N N . LEU B 1 470 ? 3.77 -25.75 18.359 1 98 470 LEU B N 1
ATOM 8117 C CA . LEU B 1 470 ? 3.738 -26.953 19.172 1 98 470 LEU B CA 1
ATOM 8118 C C . LEU B 1 470 ? 5.023 -27.109 19.984 1 98 470 LEU B C 1
ATOM 8120 O O . LEU B 1 470 ? 4.996 -27.609 21.109 1 98 470 LEU B O 1
ATOM 8124 N N . LEU B 1 471 ? 6.129 -26.719 19.391 1 98.56 471 LEU B N 1
ATOM 8125 C CA . LEU B 1 471 ? 7.367 -26.688 20.156 1 98.56 471 LEU B CA 1
ATOM 8126 C C . LEU B 1 471 ? 7.234 -25.766 21.359 1 98.56 471 LEU B C 1
ATOM 8128 O O . LEU B 1 471 ? 7.664 -26.094 22.469 1 98.56 471 LEU B O 1
ATOM 8132 N N . LEU B 1 472 ? 6.637 -24.594 21.188 1 97.88 472 LEU B N 1
ATOM 8133 C CA . LEU B 1 472 ? 6.41 -23.656 22.281 1 97.88 472 LEU B CA 1
ATOM 8134 C C . LEU B 1 472 ? 5.52 -24.281 23.359 1 97.88 472 LEU B C 1
ATOM 8136 O O . LEU B 1 472 ? 5.719 -24.047 24.547 1 97.88 472 LEU B O 1
ATOM 8140 N N . GLU B 1 473 ? 4.539 -25.031 22.922 1 96.5 473 GLU B N 1
ATOM 8141 C CA . GLU B 1 473 ? 3.652 -25.719 23.859 1 96.5 473 GLU B CA 1
ATOM 8142 C C . GLU B 1 473 ? 4.426 -26.688 24.734 1 96.5 473 GLU B C 1
ATOM 8144 O O . GLU B 1 473 ? 4.047 -26.938 25.875 1 96.5 473 GLU B O 1
ATOM 8149 N N . GLN B 1 474 ? 5.488 -27.266 24.25 1 97.38 474 GLN B N 1
ATOM 8150 C CA . GLN B 1 474 ? 6.32 -28.203 24.984 1 97.38 474 GLN B CA 1
ATOM 8151 C C . GLN B 1 474 ? 7.547 -27.516 25.578 1 97.38 474 GLN B C 1
ATOM 8153 O O . GLN B 1 474 ? 8.539 -28.172 25.906 1 97.38 474 GLN B O 1
ATOM 8158 N N . ASN B 1 475 ? 7.574 -26.219 25.562 1 97.69 475 ASN B N 1
ATOM 8159 C CA . ASN B 1 475 ? 8.594 -25.375 26.188 1 97.69 475 ASN B CA 1
ATOM 8160 C C . ASN B 1 475 ? 9.945 -25.531 25.5 1 97.69 475 ASN B C 1
ATOM 8162 O O . ASN B 1 475 ? 10.992 -25.438 26.141 1 97.69 475 ASN B O 1
ATOM 8166 N N . ARG B 1 476 ? 9.914 -25.922 24.25 1 98.31 476 ARG B N 1
ATOM 8167 C CA . ARG B 1 476 ? 11.117 -25.953 23.422 1 98.31 476 ARG B CA 1
ATOM 8168 C C . ARG B 1 476 ? 11.297 -24.641 22.672 1 98.31 476 ARG B C 1
ATOM 8170 O O . ARG B 1 476 ? 11.266 -24.609 21.438 1 98.31 476 ARG B O 1
ATOM 8177 N N . VAL B 1 477 ? 11.641 -23.625 23.359 1 98.56 477 VAL B N 1
ATOM 8178 C CA . VAL B 1 477 ? 11.539 -22.234 22.938 1 98.56 477 VAL B CA 1
ATOM 8179 C C . VAL B 1 477 ? 12.664 -21.922 21.953 1 98.56 477 VAL B C 1
ATOM 8181 O O . VAL B 1 477 ? 12.445 -21.25 20.938 1 98.56 477 VAL B O 1
ATOM 8184 N N . GLU B 1 478 ? 13.875 -22.391 22.141 1 98.56 478 GLU B N 1
ATOM 8185 C CA . GLU B 1 478 ? 15.016 -22.109 21.266 1 98.56 478 GLU B CA 1
ATOM 8186 C C . GLU B 1 478 ? 14.82 -22.703 19.875 1 98.56 478 GLU B C 1
ATOM 8188 O O . GLU B 1 478 ? 15.156 -22.062 18.875 1 98.56 478 GLU B O 1
ATOM 8193 N N . GLU B 1 479 ? 14.297 -23.922 19.859 1 98.56 479 GLU B N 1
ATOM 8194 C CA . GLU B 1 479 ? 14.023 -24.562 18.562 1 98.56 479 GLU B CA 1
ATOM 8195 C C . GLU B 1 479 ? 12.945 -23.797 17.797 1 98.56 479 GLU B C 1
ATOM 8197 O O . GLU B 1 479 ? 13.055 -23.641 16.578 1 98.56 479 GLU B O 1
ATOM 8202 N N . ALA B 1 480 ? 11.914 -23.391 18.516 1 98.69 480 ALA B N 1
ATOM 8203 C CA . ALA B 1 480 ? 10.844 -22.625 17.891 1 98.69 480 ALA B CA 1
ATOM 8204 C C . ALA B 1 480 ? 11.375 -21.312 17.312 1 98.69 480 ALA B C 1
ATOM 8206 O O . ALA B 1 480 ? 10.984 -20.891 16.219 1 98.69 480 ALA B O 1
ATOM 8207 N N . GLU B 1 481 ? 12.234 -20.625 18.078 1 98.62 481 GLU B N 1
ATOM 8208 C CA . GLU B 1 481 ? 12.805 -19.359 17.625 1 98.62 481 GLU B CA 1
ATOM 8209 C C . GLU B 1 481 ? 13.484 -19.516 16.266 1 98.62 481 GLU B C 1
ATOM 8211 O O . GLU B 1 481 ? 13.352 -18.656 15.391 1 98.62 481 GLU B O 1
ATOM 8216 N N . VAL B 1 482 ? 14.234 -20.609 16.078 1 98.12 482 VAL B N 1
ATOM 8217 C CA . VAL B 1 482 ? 14.938 -20.859 14.828 1 98.12 482 VAL B CA 1
ATOM 8218 C C . VAL B 1 482 ? 13.938 -20.922 13.68 1 98.12 482 VAL B C 1
ATOM 8220 O O . VAL B 1 482 ? 14.172 -20.312 12.625 1 98.12 482 VAL B O 1
ATOM 8223 N N . LEU B 1 483 ? 12.828 -21.562 13.859 1 98.38 483 LEU B N 1
ATOM 8224 C CA . LEU B 1 483 ? 11.812 -21.734 12.82 1 98.38 483 LEU B CA 1
ATOM 8225 C C . LEU B 1 483 ? 11.188 -20.391 12.461 1 98.38 483 LEU B C 1
ATOM 8227 O O . LEU B 1 483 ? 10.969 -20.094 11.281 1 98.38 483 LEU B O 1
ATOM 8231 N N . PHE B 1 484 ? 10.898 -19.609 13.492 1 98.5 484 PHE B N 1
ATOM 8232 C CA . PHE B 1 484 ? 10.25 -18.328 13.227 1 98.5 484 PHE B CA 1
ATOM 8233 C C . PHE B 1 484 ? 11.227 -17.359 12.562 1 98.5 484 PHE B C 1
ATOM 8235 O O . PHE B 1 484 ? 10.828 -16.562 11.719 1 98.5 484 PHE B O 1
ATOM 8242 N N . ARG B 1 485 ? 12.516 -17.391 12.938 1 98.19 485 ARG B N 1
ATOM 8243 C CA . ARG B 1 485 ? 13.516 -16.562 12.266 1 98.19 485 ARG B CA 1
ATOM 8244 C C . ARG B 1 485 ? 13.648 -16.953 10.797 1 98.19 485 ARG B C 1
ATOM 8246 O O . ARG B 1 485 ? 13.797 -16.078 9.93 1 98.19 485 ARG B O 1
ATOM 8253 N N . GLU B 1 486 ? 13.586 -18.266 10.461 1 97.56 486 GLU B N 1
ATOM 8254 C CA . GLU B 1 486 ? 13.57 -18.719 9.078 1 97.56 486 GLU B CA 1
ATOM 8255 C C . GLU B 1 486 ? 12.336 -18.203 8.344 1 97.56 486 GLU B C 1
ATOM 8257 O O . GLU B 1 486 ? 12.453 -17.625 7.262 1 97.56 486 GLU B O 1
ATOM 8262 N N . ASP B 1 487 ? 11.227 -18.391 8.953 1 97.75 487 ASP B N 1
ATOM 8263 C CA . ASP B 1 487 ? 9.945 -18.031 8.352 1 97.75 487 ASP B CA 1
ATOM 8264 C C . ASP B 1 487 ? 9.922 -16.547 7.973 1 97.75 487 ASP B C 1
ATOM 8266 O O . ASP B 1 487 ? 9.406 -16.188 6.914 1 97.75 487 ASP B O 1
ATOM 8270 N N . LEU B 1 488 ? 10.523 -15.695 8.867 1 98.12 488 LEU B N 1
ATOM 8271 C CA . LEU B 1 488 ? 10.406 -14.25 8.719 1 98.12 488 LEU B CA 1
ATOM 8272 C C . LEU B 1 488 ? 11.57 -13.688 7.918 1 98.12 488 LEU B C 1
ATOM 8274 O O . LEU B 1 488 ? 11.594 -12.5 7.598 1 98.12 488 LEU B O 1
ATOM 8278 N N . GLY B 1 489 ? 12.578 -14.523 7.594 1 95.94 489 GLY B N 1
ATOM 8279 C CA . GLY B 1 489 ? 13.703 -14.07 6.797 1 95.94 489 GLY B CA 1
ATOM 8280 C C . GLY B 1 489 ? 14.812 -13.453 7.625 1 95.94 489 GLY B C 1
ATOM 8281 O O . GLY B 1 489 ? 15.609 -12.664 7.117 1 95.94 489 GLY B O 1
ATOM 8282 N N . PHE B 1 490 ? 14.844 -13.742 8.953 1 96.88 490 PHE B N 1
ATOM 8283 C CA . PHE B 1 490 ? 15.891 -13.203 9.82 1 96.88 490 PHE B CA 1
ATOM 8284 C C . PHE B 1 490 ? 17.047 -14.188 9.953 1 96.88 490 PHE B C 1
ATOM 8286 O O . PHE B 1 490 ? 18.078 -13.867 10.555 1 96.88 490 PHE B O 1
ATOM 8293 N N . ALA B 1 491 ? 16.844 -15.398 9.352 1 94.19 491 ALA B N 1
ATOM 8294 C CA . ALA B 1 491 ? 17.906 -16.391 9.398 1 94.19 491 ALA B CA 1
ATOM 8295 C C . ALA B 1 491 ? 18.891 -16.219 8.242 1 94.19 491 ALA B C 1
ATOM 8297 O O . ALA B 1 491 ? 18.469 -16.109 7.082 1 94.19 491 ALA B O 1
ATOM 8298 N N . GLU B 1 492 ? 20.141 -16.047 8.445 1 84.88 492 GLU B N 1
ATOM 8299 C CA . GLU B 1 492 ? 21.172 -15.688 7.48 1 84.88 492 GLU B CA 1
ATOM 8300 C C . GLU B 1 492 ? 21.234 -16.703 6.336 1 84.88 492 GLU B C 1
ATOM 8302 O O . GLU B 1 492 ? 21.406 -16.312 5.176 1 84.88 492 GLU B O 1
ATOM 8307 N N . GLU B 1 493 ? 21.141 -17.969 6.496 1 86 493 GLU B N 1
ATOM 8308 C CA . GLU B 1 493 ? 21.359 -18.953 5.445 1 86 493 GLU B CA 1
ATOM 8309 C C . GLU B 1 493 ? 20.047 -19.406 4.828 1 86 493 GLU B C 1
ATOM 8311 O O . GLU B 1 493 ? 20.047 -20.234 3.91 1 86 493 GLU B O 1
ATOM 8316 N N . PHE B 1 494 ? 18.969 -18.844 5.188 1 91.88 494 PHE B N 1
ATOM 8317 C CA . PHE B 1 494 ? 17.672 -19.219 4.637 1 91.88 494 PHE B CA 1
ATOM 8318 C C . PHE B 1 494 ? 17.375 -18.438 3.361 1 91.88 494 PHE B C 1
ATOM 8320 O O . PHE B 1 494 ? 17.562 -17.219 3.314 1 91.88 494 PHE B O 1
ATOM 8327 N N . PRO B 1 495 ? 17.016 -19.172 2.275 1 92.69 495 PRO B N 1
ATOM 8328 C CA . PRO B 1 495 ? 16.75 -18.484 1.014 1 92.69 495 PRO B CA 1
ATOM 8329 C C . PRO B 1 495 ? 15.711 -17.375 1.15 1 92.69 495 PRO B C 1
ATOM 8331 O O . PRO B 1 495 ? 14.617 -17.609 1.671 1 92.69 495 PRO B O 1
ATOM 8334 N N . ARG B 1 496 ? 16.031 -16.25 0.632 1 92.25 496 ARG B N 1
ATOM 8335 C CA . ARG B 1 496 ? 15.242 -15.031 0.813 1 92.25 496 ARG B CA 1
ATOM 8336 C C . ARG B 1 496 ? 13.82 -15.234 0.303 1 92.25 496 ARG B C 1
ATOM 8338 O O . ARG B 1 496 ? 12.859 -14.797 0.942 1 92.25 496 ARG B O 1
ATOM 8345 N N . ARG B 1 497 ? 13.609 -15.844 -0.801 1 92.56 497 ARG B N 1
ATOM 8346 C CA . ARG B 1 497 ? 12.289 -15.891 -1.417 1 92.56 497 ARG B CA 1
ATOM 8347 C C . ARG B 1 497 ? 11.43 -16.984 -0.794 1 92.56 497 ARG B C 1
ATOM 8349 O O . ARG B 1 497 ? 10.227 -17.062 -1.047 1 92.56 497 ARG B O 1
ATOM 8356 N N . ARG B 1 498 ? 11.969 -17.828 0.064 1 93.06 498 ARG B N 1
ATOM 8357 C CA . ARG B 1 498 ? 11.188 -18.812 0.805 1 93.06 498 ARG B CA 1
ATOM 8358 C C . ARG B 1 498 ? 10.617 -18.203 2.082 1 93.06 498 ARG B C 1
ATOM 8360 O O . ARG B 1 498 ? 9.664 -18.734 2.656 1 93.06 498 ARG B O 1
ATOM 8367 N N . ALA B 1 499 ? 11.227 -17.141 2.512 1 95.19 499 ALA B N 1
ATOM 8368 C CA . ALA B 1 499 ? 10.781 -16.453 3.727 1 95.19 499 ALA B CA 1
ATOM 8369 C C . ALA B 1 499 ? 9.477 -15.703 3.488 1 95.19 499 ALA B C 1
ATOM 8371 O O . ALA B 1 499 ? 9.188 -15.297 2.361 1 95.19 499 ALA B O 1
ATOM 8372 N N . LYS B 1 500 ? 8.703 -15.617 4.488 1 97.06 500 LYS B N 1
ATOM 8373 C CA . LYS B 1 500 ? 7.445 -14.875 4.492 1 97.06 500 LYS B CA 1
ATOM 8374 C C . LYS B 1 500 ? 7.516 -13.672 5.438 1 97.06 500 LYS B C 1
ATOM 8376 O O . LYS B 1 500 ? 6.977 -13.719 6.543 1 97.06 500 LYS B O 1
ATOM 8381 N N . LEU B 1 501 ? 8.023 -12.617 4.902 1 97.62 501 LEU B N 1
ATOM 8382 C CA . LEU B 1 501 ? 8.32 -11.438 5.703 1 97.62 501 LEU B CA 1
ATOM 8383 C C . LEU B 1 501 ? 7.047 -10.859 6.309 1 97.62 501 LEU B C 1
ATOM 8385 O O . LEU B 1 501 ? 5.996 -10.852 5.664 1 97.62 501 LEU B O 1
ATOM 8389 N N . ASN B 1 502 ? 7.094 -10.438 7.562 1 97.94 502 ASN B N 1
ATOM 8390 C CA . ASN B 1 502 ? 6.129 -9.586 8.25 1 97.94 502 ASN B CA 1
ATOM 8391 C C . ASN B 1 502 ? 4.789 -10.297 8.438 1 97.94 502 ASN B C 1
ATOM 8393 O O . ASN B 1 502 ? 3.779 -9.656 8.734 1 97.94 502 ASN B O 1
ATOM 8397 N N . ASN B 1 503 ? 4.699 -11.648 8.156 1 98.5 503 ASN B N 1
ATOM 8398 C CA . ASN B 1 503 ? 3.426 -12.297 8.445 1 98.5 503 ASN B CA 1
ATOM 8399 C C . ASN B 1 503 ? 3.123 -12.297 9.938 1 98.5 503 ASN B C 1
ATOM 8401 O O . ASN B 1 503 ? 4.031 -12.445 10.758 1 98.5 503 ASN B O 1
ATOM 8405 N N . VAL B 1 504 ? 1.849 -12.172 10.32 1 98.69 504 VAL B N 1
ATOM 8406 C CA . VAL B 1 504 ? 1.438 -11.883 11.688 1 98.69 504 VAL B CA 1
ATOM 8407 C C . VAL B 1 504 ? 1.706 -13.094 12.578 1 98.69 504 VAL B C 1
ATOM 8409 O O . VAL B 1 504 ? 2.074 -12.945 13.742 1 98.69 504 VAL B O 1
ATOM 8412 N N . TRP B 1 505 ? 1.662 -14.297 12.07 1 98.5 505 TRP B N 1
ATOM 8413 C CA . TRP B 1 505 ? 1.779 -15.539 12.828 1 98.5 505 TRP B CA 1
ATOM 8414 C C . TRP B 1 505 ? 3.225 -15.781 13.242 1 98.5 505 TRP B C 1
ATOM 8416 O O . TRP B 1 505 ? 3.5 -16.078 14.414 1 98.5 505 TRP B O 1
ATOM 8426 N N . GLY B 1 506 ? 4.117 -15.648 12.25 1 98.56 506 GLY B N 1
ATOM 8427 C CA . GLY B 1 506 ? 5.535 -15.758 12.555 1 98.56 506 GLY B CA 1
ATOM 8428 C C . GLY B 1 506 ? 6.031 -14.688 13.5 1 98.56 506 GLY B C 1
ATOM 8429 O O . GLY B 1 506 ? 6.82 -14.969 14.406 1 98.56 506 GLY B O 1
ATOM 8430 N N . LEU B 1 507 ? 5.574 -13.438 13.297 1 98.69 507 LEU B N 1
ATOM 8431 C CA . LEU B 1 507 ? 5.945 -12.336 14.188 1 98.69 507 LEU B CA 1
ATOM 8432 C C . LEU B 1 507 ? 5.492 -12.617 15.617 1 98.69 507 LEU B C 1
ATOM 8434 O O . LEU B 1 507 ? 6.25 -12.391 16.562 1 98.69 507 LEU B O 1
ATOM 8438 N N . HIS B 1 508 ? 4.27 -13.078 15.75 1 98.56 508 HIS B N 1
ATOM 8439 C CA . HIS B 1 508 ? 3.754 -13.391 17.078 1 98.56 508 HIS B CA 1
ATOM 8440 C C . HIS B 1 508 ? 4.562 -14.508 17.734 1 98.56 508 HIS B C 1
ATOM 8442 O O . HIS B 1 508 ? 4.902 -14.422 18.906 1 98.56 508 HIS B O 1
ATOM 8448 N N . GLY B 1 509 ? 4.828 -15.586 16.953 1 98.62 509 GLY B N 1
ATOM 8449 C CA . GLY B 1 509 ? 5.645 -16.672 17.469 1 98.62 509 GLY B CA 1
ATOM 8450 C C . GLY B 1 509 ? 7.031 -16.219 17.906 1 98.62 509 GLY B C 1
ATOM 8451 O O . GLY B 1 509 ? 7.488 -16.578 18.984 1 98.62 509 GLY B O 1
ATOM 8452 N N . LEU B 1 510 ? 7.699 -15.461 17.062 1 98.75 510 LEU B N 1
ATOM 8453 C CA . LEU B 1 510 ? 9.039 -14.984 17.391 1 98.75 510 LEU B CA 1
ATOM 8454 C C . LEU B 1 510 ? 9.008 -14.094 18.625 1 98.75 510 LEU B C 1
ATOM 8456 O O . LEU B 1 510 ? 9.867 -14.211 19.5 1 98.75 510 LEU B O 1
ATOM 8460 N N . ARG B 1 511 ? 8.07 -13.172 18.688 1 98.5 511 ARG B N 1
ATOM 8461 C CA . ARG B 1 511 ? 7.926 -12.312 19.859 1 98.5 511 ARG B CA 1
ATOM 8462 C C . ARG B 1 511 ? 7.816 -13.133 21.141 1 98.5 511 ARG B C 1
ATOM 8464 O O . ARG B 1 511 ? 8.469 -12.828 22.125 1 98.5 511 ARG B O 1
ATOM 8471 N N . GLU B 1 512 ? 6.945 -14.133 21.109 1 98.19 512 GLU B N 1
ATOM 8472 C CA . GLU B 1 512 ? 6.777 -14.992 22.266 1 98.19 512 GLU B CA 1
ATOM 8473 C C . GLU B 1 512 ? 8.094 -15.656 22.656 1 98.19 512 GLU B C 1
ATOM 8475 O O . GLU B 1 512 ? 8.438 -15.727 23.844 1 98.19 512 GLU B O 1
ATOM 8480 N N . CYS B 1 513 ? 8.805 -16.203 21.656 1 98.69 513 CYS B N 1
ATOM 8481 C CA . CYS B 1 513 ? 10.102 -16.812 21.922 1 98.69 513 CYS B CA 1
ATOM 8482 C C . CYS B 1 513 ? 11.031 -15.828 22.625 1 98.69 513 CYS B C 1
ATOM 8484 O O . CYS B 1 513 ? 11.656 -16.172 23.625 1 98.69 513 CYS B O 1
ATOM 8486 N N . LEU B 1 514 ? 11.109 -14.633 22.109 1 98.56 514 LEU B N 1
ATOM 8487 C CA . LEU B 1 514 ? 12.047 -13.633 22.625 1 98.56 514 LEU B CA 1
ATOM 8488 C C . LEU B 1 514 ? 11.672 -13.211 24.047 1 98.56 514 LEU B C 1
ATOM 8490 O O . LEU B 1 514 ? 12.547 -13.023 24.891 1 98.56 514 LEU B O 1
ATOM 8494 N N . VAL B 1 515 ? 10.391 -13.055 24.281 1 98.38 515 VAL B N 1
ATOM 8495 C CA . VAL B 1 515 ? 9.906 -12.727 25.625 1 98.38 515 VAL B CA 1
ATOM 8496 C C . VAL B 1 515 ? 10.289 -13.844 26.594 1 98.38 515 VAL B C 1
ATOM 8498 O O . VAL B 1 515 ? 10.867 -13.578 27.656 1 98.38 515 VAL B O 1
ATOM 8501 N N . ARG B 1 516 ? 10.016 -15.07 26.281 1 98.25 516 ARG B N 1
ATOM 8502 C CA . ARG B 1 516 ? 10.258 -16.219 27.156 1 98.25 516 ARG B CA 1
ATOM 8503 C C . ARG B 1 516 ? 11.75 -16.422 27.391 1 98.25 516 ARG B C 1
ATOM 8505 O O . ARG B 1 516 ? 12.164 -16.891 28.453 1 98.25 516 ARG B O 1
ATOM 8512 N N . LEU B 1 517 ? 12.539 -16.047 26.453 1 98.44 517 LEU B N 1
ATOM 8513 C CA . LEU B 1 517 ? 13.977 -16.234 26.562 1 98.44 517 LEU B CA 1
ATOM 8514 C C . LEU B 1 517 ? 14.641 -15.008 27.172 1 98.44 517 LEU B C 1
ATOM 8516 O O . LEU B 1 517 ? 15.852 -14.992 27.391 1 98.44 517 LEU B O 1
ATOM 8520 N N . GLY B 1 518 ? 13.883 -13.906 27.391 1 97.94 518 GLY B N 1
ATOM 8521 C CA . GLY B 1 518 ? 14.398 -12.688 27.984 1 97.94 518 GLY B CA 1
ATOM 8522 C C . GLY B 1 518 ? 15.289 -11.891 27.047 1 97.94 518 GLY B C 1
ATOM 8523 O O . GLY B 1 518 ? 16.188 -11.172 27.5 1 97.94 518 GLY B O 1
ATOM 8524 N N . LYS B 1 519 ? 15.117 -12.094 25.766 1 96.88 519 LYS B N 1
ATOM 8525 C CA . LYS B 1 519 ? 15.914 -11.383 24.781 1 96.88 519 LYS B CA 1
ATOM 8526 C C . LYS B 1 519 ? 15.312 -10.016 24.453 1 96.88 519 LYS B C 1
ATOM 8528 O O . LYS B 1 519 ? 14.875 -9.773 23.328 1 96.88 519 LYS B O 1
ATOM 8533 N N . THR B 1 520 ? 15.445 -9.078 25.297 1 94.94 520 THR B N 1
ATOM 8534 C CA . THR B 1 520 ? 14.766 -7.789 25.266 1 94.94 520 THR B CA 1
ATOM 8535 C C . THR B 1 520 ? 15.289 -6.926 24.125 1 94.94 520 THR B C 1
ATOM 8537 O O . THR B 1 520 ? 14.531 -6.176 23.5 1 94.94 520 THR B O 1
ATOM 8540 N N . LYS B 1 521 ? 16.531 -6.988 23.844 1 93.38 521 LYS B N 1
ATOM 8541 C CA . LYS B 1 521 ? 17.094 -6.188 22.766 1 93.38 521 LYS B CA 1
ATOM 8542 C C . LYS B 1 521 ? 16.578 -6.641 21.406 1 93.38 521 LYS B C 1
ATOM 8544 O O . LYS B 1 521 ? 16.234 -5.816 20.562 1 93.38 521 LYS B O 1
ATOM 8549 N N . ASP B 1 522 ? 16.531 -7.977 21.234 1 95.81 522 ASP B N 1
ATOM 8550 C CA . ASP B 1 522 ? 15.961 -8.516 20 1 95.81 522 ASP B CA 1
ATOM 8551 C C . ASP B 1 522 ? 14.477 -8.18 19.891 1 95.81 522 ASP B C 1
ATOM 8553 O O . ASP B 1 522 ? 13.984 -7.898 18.797 1 95.81 522 ASP B O 1
ATOM 8557 N N . LEU B 1 523 ? 13.82 -8.211 21 1 97.12 523 LEU B N 1
ATOM 8558 C CA . LEU B 1 523 ? 12.391 -7.934 21.062 1 97.12 523 LEU B CA 1
ATOM 8559 C C . LEU B 1 523 ? 12.086 -6.539 20.516 1 97.12 523 LEU B C 1
ATOM 8561 O O . LEU B 1 523 ? 11.078 -6.336 19.844 1 97.12 523 LEU B O 1
ATOM 8565 N N . ALA B 1 524 ? 12.969 -5.602 20.75 1 95.94 524 ALA B N 1
ATOM 8566 C CA . ALA B 1 524 ? 12.781 -4.215 20.344 1 95.94 524 ALA B CA 1
ATOM 8567 C C . ALA B 1 524 ? 12.703 -4.105 18.812 1 95.94 524 ALA B C 1
ATOM 8569 O O . ALA B 1 524 ? 12 -3.248 18.281 1 95.94 524 ALA B O 1
ATOM 8570 N N . PHE B 1 525 ? 13.406 -5.027 18.062 1 96.31 525 PHE B N 1
ATOM 8571 C CA . PHE B 1 525 ? 13.414 -5.008 16.609 1 96.31 525 PHE B CA 1
ATOM 8572 C C . PHE B 1 525 ? 12.102 -5.555 16.047 1 96.31 525 PHE B C 1
ATOM 8574 O O . PHE B 1 525 ? 11.727 -5.246 14.914 1 96.31 525 PHE B O 1
ATOM 8581 N N . VAL B 1 526 ? 11.359 -6.316 16.859 1 97.12 526 VAL B N 1
ATOM 8582 C CA . VAL B 1 526 ? 10.227 -7.078 16.344 1 97.12 526 VAL B CA 1
ATOM 8583 C C . VAL B 1 526 ? 8.922 -6.391 16.75 1 97.12 526 VAL B C 1
ATOM 8585 O O . VAL B 1 526 ? 7.918 -6.496 16.031 1 97.12 526 VAL B O 1
ATOM 8588 N N . GLU B 1 527 ? 8.93 -5.566 17.781 1 96.19 527 GLU B N 1
ATOM 8589 C CA . GLU B 1 527 ? 7.734 -5.035 18.422 1 96.19 527 GLU B CA 1
ATOM 8590 C C . GLU B 1 527 ? 6.93 -4.164 17.453 1 96.19 527 GLU B C 1
ATOM 8592 O O . GLU B 1 527 ? 5.719 -4.344 17.312 1 96.19 527 GLU B O 1
ATOM 8597 N N . PRO B 1 528 ? 7.605 -3.236 16.75 1 95.56 528 PRO B N 1
ATOM 8598 C CA . PRO B 1 528 ? 6.801 -2.396 15.867 1 95.56 528 PRO B CA 1
ATOM 8599 C C . PRO B 1 528 ? 6.117 -3.195 14.758 1 95.56 528 PRO B C 1
ATOM 8601 O O . PRO B 1 528 ? 4.93 -2.996 14.492 1 95.56 528 PRO B O 1
ATOM 8604 N N . ALA B 1 529 ? 6.871 -4.152 14.141 1 97.06 529 ALA B N 1
ATOM 8605 C CA . ALA B 1 529 ? 6.297 -4.969 13.078 1 97.06 529 ALA B CA 1
ATOM 8606 C C . ALA B 1 529 ? 5.164 -5.844 13.602 1 97.06 529 ALA B C 1
ATOM 8608 O O . ALA B 1 529 ? 4.145 -6.02 12.93 1 97.06 529 ALA B O 1
ATOM 8609 N N . HIS B 1 530 ? 5.344 -6.406 14.781 1 98.12 530 HIS B N 1
ATOM 8610 C CA . HIS B 1 530 ? 4.309 -7.227 15.406 1 98.12 530 HIS B CA 1
ATOM 8611 C C . HIS B 1 530 ? 3.047 -6.414 15.672 1 98.12 530 HIS B C 1
ATOM 8613 O O . HIS B 1 530 ? 1.94 -6.855 15.352 1 98.12 530 HIS B O 1
ATOM 8619 N N . ALA B 1 531 ? 3.195 -5.191 16.234 1 97.44 531 ALA B N 1
ATOM 8620 C CA . ALA B 1 531 ? 2.051 -4.34 16.547 1 97.44 531 ALA B CA 1
ATOM 8621 C C . ALA B 1 531 ? 1.271 -3.984 15.289 1 97.44 531 ALA B C 1
ATOM 8623 O O . ALA B 1 531 ? 0.038 -4.031 15.281 1 97.44 531 ALA B O 1
ATOM 8624 N N . ILE B 1 532 ? 1.971 -3.654 14.25 1 97.88 532 ILE B N 1
ATOM 8625 C CA . ILE B 1 532 ? 1.362 -3.293 12.977 1 97.88 532 ILE B CA 1
ATOM 8626 C C . ILE B 1 532 ? 0.605 -4.492 12.414 1 97.88 532 ILE B C 1
ATOM 8628 O O . ILE B 1 532 ? -0.538 -4.359 11.969 1 97.88 532 ILE B O 1
ATOM 8632 N N . ALA B 1 533 ? 1.256 -5.676 12.406 1 98.38 533 ALA B N 1
ATOM 8633 C CA . ALA B 1 533 ? 0.646 -6.887 11.867 1 98.38 533 ALA B CA 1
ATOM 8634 C C . ALA B 1 533 ? -0.603 -7.27 12.656 1 98.38 533 ALA B C 1
ATOM 8636 O O . ALA B 1 533 ? -1.638 -7.598 12.07 1 98.38 533 ALA B O 1
ATOM 8637 N N . VAL B 1 534 ? -0.543 -7.219 13.961 1 98.25 534 VAL B N 1
ATOM 8638 C CA . VAL B 1 534 ? -1.666 -7.59 14.812 1 98.25 534 VAL B CA 1
ATOM 8639 C C . VAL B 1 534 ? -2.82 -6.613 14.609 1 98.25 534 VAL B C 1
ATOM 8641 O O . VAL B 1 534 ? -3.982 -7.016 14.539 1 98.25 534 VAL B O 1
ATOM 8644 N N . ALA B 1 535 ? -2.506 -5.34 14.492 1 97.5 535 ALA B N 1
ATOM 8645 C CA . ALA B 1 535 ? -3.525 -4.316 14.297 1 97.5 535 ALA B CA 1
ATOM 8646 C C . ALA B 1 535 ? -4.27 -4.527 12.984 1 97.5 535 ALA B C 1
ATOM 8648 O O . ALA B 1 535 ? -5.441 -4.164 12.859 1 97.5 535 ALA B O 1
ATOM 8649 N N . SER B 1 536 ? -3.637 -5.137 12.023 1 97 536 SER B N 1
ATOM 8650 C CA . SER B 1 536 ? -4.203 -5.324 10.688 1 97 536 SER B CA 1
ATOM 8651 C C . SER B 1 536 ? -5.109 -6.547 10.641 1 97 536 SER B C 1
ATOM 8653 O O . SER B 1 536 ? -5.906 -6.703 9.711 1 97 536 SER B O 1
ATOM 8655 N N . ALA B 1 537 ? -4.949 -7.449 11.578 1 97.62 537 ALA B N 1
ATOM 8656 C CA . ALA B 1 537 ? -5.711 -8.695 11.609 1 97.62 537 ALA B CA 1
ATOM 8657 C C . ALA B 1 537 ? -7.148 -8.445 12.062 1 97.62 537 ALA B C 1
ATOM 8659 O O . ALA B 1 537 ? -7.43 -7.449 12.734 1 97.62 537 ALA B O 1
ATOM 8660 N N . ASP B 1 538 ? -8.078 -9.258 11.648 1 95.81 538 ASP B N 1
ATOM 8661 C CA . ASP B 1 538 ? -9.461 -9.102 12.086 1 95.81 538 ASP B CA 1
ATOM 8662 C C . ASP B 1 538 ? -9.875 -10.234 13.031 1 95.81 538 ASP B C 1
ATOM 8664 O O . ASP B 1 538 ? -11.062 -10.438 13.273 1 95.81 538 ASP B O 1
ATOM 8668 N N . VAL B 1 539 ? -8.859 -11.008 13.469 1 95.5 539 VAL B N 1
ATOM 8669 C CA . VAL B 1 539 ? -9.031 -12.023 14.5 1 95.5 539 VAL B CA 1
ATOM 8670 C C . VAL B 1 539 ? -7.988 -11.836 15.602 1 95.5 539 VAL B C 1
ATOM 8672 O O . VAL B 1 539 ? -6.926 -11.258 15.359 1 95.5 539 VAL B O 1
ATOM 8675 N N . PRO B 1 540 ? -8.312 -12.273 16.828 1 93.62 540 PRO B N 1
ATOM 8676 C CA . PRO B 1 540 ? -7.258 -12.25 17.828 1 93.62 540 PRO B CA 1
ATOM 8677 C C . PRO B 1 540 ? -6.074 -13.148 17.469 1 93.62 540 PRO B C 1
ATOM 8679 O O . PRO B 1 540 ? -6.266 -14.258 16.969 1 93.62 540 PRO B O 1
ATOM 8682 N N . ILE B 1 541 ? -4.883 -12.664 17.609 1 95.62 541 ILE B N 1
ATOM 8683 C CA . ILE B 1 541 ? -3.666 -13.43 17.359 1 95.62 541 ILE B CA 1
ATOM 8684 C C . ILE B 1 541 ? -3.104 -13.938 18.688 1 95.62 541 ILE B C 1
ATOM 8686 O O . ILE B 1 541 ? -2.43 -13.203 19.406 1 95.62 541 ILE B O 1
ATOM 8690 N N . THR B 1 542 ? -3.334 -15.133 18.969 1 93.06 542 THR B N 1
ATOM 8691 C CA . THR B 1 542 ? -2.982 -15.672 20.281 1 93.06 542 THR B CA 1
ATOM 8692 C C . THR B 1 542 ? -1.863 -16.703 20.156 1 93.06 542 THR B C 1
ATOM 8694 O O . THR B 1 542 ? -1.238 -17.062 21.156 1 93.06 542 THR B O 1
ATOM 8697 N N . ALA B 1 543 ? -1.709 -17.188 18.969 1 90.94 543 ALA B N 1
ATOM 8698 C CA . ALA B 1 543 ? -0.675 -18.172 18.672 1 90.94 543 ALA B CA 1
ATOM 8699 C C . ALA B 1 543 ? -0.229 -18.094 17.219 1 90.94 543 ALA B C 1
ATOM 8701 O O . ALA B 1 543 ? -0.925 -17.5 16.391 1 90.94 543 ALA B O 1
ATOM 8702 N N . SER B 1 544 ? 0.979 -18.656 16.984 1 91.81 544 SER B N 1
ATOM 8703 C CA . SER B 1 544 ? 1.442 -18.734 15.609 1 91.81 544 SER B CA 1
ATOM 8704 C C . SER B 1 544 ? 0.577 -19.688 14.789 1 91.81 544 SER B C 1
ATOM 8706 O O . SER B 1 544 ? 0.537 -19.594 13.562 1 91.81 544 SER B O 1
ATOM 8708 N N . CYS B 1 545 ? 0.034 -20.656 15.438 1 90.31 545 CYS B N 1
ATOM 8709 C CA . CYS B 1 545 ? -0.894 -21.625 14.844 1 90.31 545 CYS B CA 1
ATOM 8710 C C . CYS B 1 545 ? -1.949 -22.047 15.859 1 90.31 545 CYS B C 1
ATOM 8712 O O . CYS B 1 545 ? -1.637 -22.281 17.031 1 90.31 545 CYS B O 1
ATOM 8714 N N . TYR B 1 546 ? -3.146 -22.234 15.414 1 86.38 546 TYR B N 1
ATOM 8715 C CA . TYR B 1 546 ? -4.258 -22.484 16.328 1 86.38 546 TYR B CA 1
ATOM 8716 C C . TYR B 1 546 ? -4.297 -23.953 16.75 1 86.38 546 TYR B C 1
ATOM 8718 O O . TYR B 1 546 ? -5.066 -24.328 17.641 1 86.38 546 TYR B O 1
ATOM 8726 N N . CYS B 1 547 ? -3.447 -24.75 16.172 1 84.62 547 CYS B N 1
ATOM 8727 C CA . CYS B 1 547 ? -3.346 -26.141 16.641 1 84.62 547 CYS B CA 1
ATOM 8728 C C . CYS B 1 547 ? -2.658 -26.203 18 1 84.62 547 CYS B C 1
ATOM 8730 O O . CYS B 1 547 ? -2.666 -27.234 18.656 1 84.62 547 CYS B O 1
ATOM 8732 N N . ARG B 1 548 ? -2.037 -25.125 18.344 1 86.5 548 ARG B N 1
ATOM 8733 C CA . ARG B 1 548 ? -1.574 -25 19.719 1 86.5 548 ARG B CA 1
ATOM 8734 C C . ARG B 1 548 ? -2.732 -24.672 20.656 1 86.5 548 ARG B C 1
ATOM 8736 O O . ARG B 1 548 ? -2.957 -23.5 21 1 86.5 548 ARG B O 1
ATOM 8743 N N . LEU B 1 549 ? -3.324 -25.531 21.25 1 84.5 549 LEU B N 1
ATOM 8744 C CA . LEU B 1 549 ? -4.605 -25.422 21.938 1 84.5 549 LEU B CA 1
ATOM 8745 C C . LEU B 1 549 ? -4.445 -24.703 23.281 1 84.5 549 LEU B C 1
ATOM 8747 O O . LEU B 1 549 ? -5.363 -24.031 23.734 1 84.5 549 LEU B O 1
ATOM 8751 N N . SER B 1 550 ? -3.307 -24.844 23.891 1 81.19 550 SER B N 1
ATOM 8752 C CA . SER B 1 550 ? -3.068 -24.203 25.172 1 81.19 550 SER B CA 1
ATOM 8753 C C . SER B 1 550 ? -3.166 -22.688 25.062 1 81.19 550 SER B C 1
ATOM 8755 O O . SER B 1 550 ? -3.559 -22.016 26.016 1 81.19 550 SER B O 1
ATOM 8757 N N . ALA B 1 551 ? -2.824 -22.188 23.984 1 81.5 551 ALA B N 1
ATOM 8758 C CA . ALA B 1 551 ? -2.793 -20.75 23.781 1 81.5 551 ALA B CA 1
ATOM 8759 C C . ALA B 1 551 ? -4.145 -20.234 23.281 1 81.5 551 ALA B C 1
ATOM 8761 O O . ALA B 1 551 ? -4.449 -19.047 23.422 1 81.5 551 ALA B O 1
ATOM 8762 N N . VAL B 1 552 ? -4.898 -21.062 22.75 1 78.06 552 VAL B N 1
ATOM 8763 C CA . VAL B 1 552 ? -6.164 -20.672 22.141 1 78.06 552 VAL B CA 1
ATOM 8764 C C . VAL B 1 552 ? -7.281 -20.75 23.188 1 78.06 552 VAL B C 1
ATOM 8766 O O . VAL B 1 552 ? -8.164 -19.891 23.219 1 78.06 552 VAL B O 1
ATOM 8769 N N . ASN B 1 553 ? -7.305 -21.75 23.969 1 63.06 553 ASN B N 1
ATOM 8770 C CA . ASN B 1 553 ? -8.336 -21.984 24.984 1 63.06 553 ASN B CA 1
ATOM 8771 C C . ASN B 1 553 ? -8.203 -21 26.156 1 63.06 553 ASN B C 1
ATOM 8773 O O . ASN B 1 553 ? -9.18 -20.734 26.859 1 63.06 553 ASN B O 1
ATOM 8777 N N . VAL B 1 554 ? -7.059 -20.438 26.375 1 47.41 554 VAL B N 1
ATOM 8778 C CA . VAL B 1 554 ? -6.906 -19.484 27.453 1 47.41 554 VAL B CA 1
ATOM 8779 C C . VAL B 1 554 ? -7.602 -18.172 27.094 1 47.41 554 VAL B C 1
ATOM 8781 O O . VAL B 1 554 ? -8.227 -17.547 27.953 1 47.41 554 VAL B O 1
ATOM 8784 N N . THR B 1 555 ? -7.523 -17.734 25.969 1 47.84 555 THR B N 1
ATOM 8785 C CA . THR B 1 555 ? -8.102 -16.453 25.578 1 47.84 555 THR B CA 1
ATOM 8786 C C . THR B 1 555 ? -9.633 -16.531 25.609 1 47.84 555 THR B C 1
ATOM 8788 O O . THR B 1 555 ? -10.297 -15.523 25.844 1 47.84 555 THR B O 1
ATOM 8791 N N . ARG B 1 556 ? -10.18 -17.734 25.391 1 44.53 556 ARG B N 1
ATOM 8792 C CA . ARG B 1 556 ? -11.625 -17.891 25.5 1 44.53 556 ARG B CA 1
ATOM 8793 C C . ARG B 1 556 ? -12.078 -17.75 26.953 1 44.53 556 ARG B C 1
ATOM 8795 O O . ARG B 1 556 ? -13.156 -17.234 27.219 1 44.53 556 ARG B O 1
ATOM 8802 N N . CYS B 1 557 ? -11.359 -18.203 27.812 1 38.44 557 CYS B N 1
ATOM 8803 C CA . CYS B 1 557 ? -11.695 -18.094 29.234 1 38.44 557 CYS B CA 1
ATOM 8804 C C . CYS B 1 557 ? -11.547 -16.656 29.719 1 38.44 557 CYS B C 1
ATOM 8806 O O . CYS B 1 557 ? -12.312 -16.203 30.562 1 38.44 557 CYS B O 1
ATOM 8808 N N . CYS B 1 558 ? -10.523 -15.914 29.312 1 38.09 558 CYS B N 1
ATOM 8809 C CA . CYS B 1 558 ? -10.367 -14.547 29.797 1 38.09 558 CYS B CA 1
ATOM 8810 C C . CYS B 1 558 ? -11.375 -13.617 29.125 1 38.09 558 CYS B C 1
ATOM 8812 O O . CYS B 1 558 ? -11.625 -12.516 29.609 1 38.09 558 CYS B O 1
ATOM 8814 N N . SER B 1 559 ? -11.75 -13.805 27.938 1 35.72 559 SER B N 1
ATOM 8815 C CA . SER B 1 559 ? -12.805 -13.008 27.328 1 35.72 559 SER B CA 1
ATOM 8816 C C . SER B 1 559 ? -14.172 -13.359 27.906 1 35.72 559 SER B C 1
ATOM 8818 O O . SER B 1 559 ? -15.094 -12.547 27.891 1 35.72 559 SER B O 1
ATOM 8820 N N . ALA B 1 560 ? -14.383 -14.57 28.312 1 34.28 560 ALA B N 1
ATOM 8821 C CA . ALA B 1 560 ? -15.641 -14.836 29 1 34.28 560 ALA B CA 1
ATOM 8822 C C . ALA B 1 560 ? -15.633 -14.227 30.406 1 34.28 560 ALA B C 1
ATOM 8824 O O . ALA B 1 560 ? -16.688 -14.008 31 1 34.28 560 ALA B O 1
ATOM 8825 N N . LYS B 1 561 ? -14.555 -14.062 31.047 1 35.94 561 LYS B N 1
ATOM 8826 C CA . LYS B 1 561 ? -14.594 -13.578 32.438 1 35.94 561 LYS B CA 1
ATOM 8827 C C . LYS B 1 561 ? -14.891 -12.086 32.469 1 35.94 561 LYS B C 1
ATOM 8829 O O . LYS B 1 561 ? -15.125 -11.523 33.531 1 35.94 561 LYS B O 1
ATOM 8834 N N . SER B 1 562 ? -14.578 -11.305 31.453 1 32.56 562 SER B N 1
ATOM 8835 C CA . SER B 1 562 ? -14.883 -9.891 31.656 1 32.56 562 SER B CA 1
ATOM 8836 C C . SER B 1 562 ? -16.391 -9.633 31.594 1 32.56 562 SER B C 1
ATOM 8838 O O . SER B 1 562 ? -16.828 -8.5 31.75 1 32.56 562 SER B O 1
ATOM 8840 N N . GLY B 1 563 ? -17.172 -10.664 31.156 1 26.88 563 GLY B N 1
ATOM 8841 C CA . GLY B 1 563 ? -18.594 -10.328 31.281 1 26.88 563 GLY B CA 1
ATOM 8842 C C . GLY B 1 563 ? -19.109 -10.406 32.688 1 26.88 563 GLY B C 1
ATOM 8843 O O . GLY B 1 563 ? -20.281 -10.156 32.969 1 26.88 563 GLY B O 1
ATOM 8844 N N . CYS B 1 564 ? -18.469 -11.188 33.594 1 24.94 564 CYS B N 1
ATOM 8845 C CA . CYS B 1 564 ? -19.266 -11.359 34.812 1 24.94 564 CYS B CA 1
ATOM 8846 C C . CYS B 1 564 ? -19.141 -10.141 35.719 1 24.94 564 CYS B C 1
ATOM 8848 O O . CYS B 1 564 ? -19.547 -10.18 36.875 1 24.94 564 CYS B O 1
ATOM 8850 N N . CYS B 1 565 ? -18.328 -9.172 35.438 1 22.34 565 CYS B N 1
ATOM 8851 C CA . CYS B 1 565 ? -18.438 -8.133 36.469 1 22.34 565 CYS B CA 1
ATOM 8852 C C . CYS B 1 565 ? -19.75 -7.375 36.344 1 22.34 565 CYS B C 1
ATOM 8854 O O . CYS B 1 565 ? -19.766 -6.199 35.969 1 22.34 565 CYS B O 1
ATOM 8856 N N . GLU B 1 566 ? -20.969 -7.992 35.969 1 19.38 566 GLU B N 1
ATOM 8857 C CA . GLU B 1 566 ? -21.984 -7.445 36.844 1 19.38 566 GLU B CA 1
ATOM 8858 C C . GLU B 1 566 ? -21.891 -8.062 38.25 1 19.38 566 GLU B C 1
ATOM 8860 O O . GLU B 1 566 ? -21.609 -9.258 38.375 1 19.38 566 GLU B O 1
#

Foldseek 3Di:
DPCPDPAFFFDDADDWPDPFPQLRVLQRVLVSCVLLVLLVSSLVSLVRSCVRPVLRLVSLLSNLSSLAAFLVRALVNDDPVSNLVSLVSNVVSLVSSQVSLVPTDPLSNLSSVLSVLLHDDSVDDDPDSLVSLVSSLVSLVVSCVVPVLPLVSLLVNLRSLCSSPRLQQADLQPLHGPDPSLVVSLVSLVVQCVDPVSVLPLSSLLVLQRSQLSGLCSCVSQSSLVSQCPRTQLSLSSLQSSLSSCQLAQVLVSNLVSLVSSLVSVVVVVVPDVGDLVVLLVSLVSLVLNLLSCLLLAALVSNQVSLVVSPVSDDPVSCPDVVVRSLQRRLLSNLSNLVSCQSNVVLVVLCVDDADPCCLSNLNNNLSSLLSNLLSCLLVLVLVVSVVSLVVSVVSLVSDDQSRAFQPPFTSNLVVQLSNLQSQLSSCVSVVVNVSSLVSLVVSQVSQVPTRDGVVRRNRQHSLLVSLLSCVLVVVLVVSLVSLCLQQVVDPSRRSSNHRHLRQLSLVSNLVSCVVVVVVVVNVVSVVSNVVSCVSHPDHHQHSGVSNPVRVVVVVVVVVVVPPPD/DPPPDPAFFFDDADDWPDPFPQLRVLQRVLLSCVLLVLLVSSLVSLVRSCVRPVLRLVSLLSNLSSLAAFLVRALVNDDPVSNLVSLVSNVVSLVSSQVSLVVTDPLSNLSSVLSVLLHDDSVDDDPDSLVSLVSSLVSLVVSCVVPVLPLVSLLVSLRSLCSSPRLQQADLQPLHGPDPSLVVSLVSLVVQCPDPVSVLPLSSLLVLQRSQLSGLCSCVSQSSLVSQCPRTQLSLSSLQSSLSSCQLAQVLVSNLVSLVSSLVSVVVVVVPDVGDLVVLLVSLVSLVLNLLSCLLLAALVSNQVSLVVSPVSDDPVSCPDVVVRSLQRRLLSNLSNLVSCQSNVVLVVLCVDDADPPCLSNLNNNLSSLLSNLLSCLLVLVLVVSVVSLVVSVVSLVSDDQSRAFQPPFTSNLVVQLSNLQSQLSSCVSVVVNVSSLVSLVVSQVSQVPTRDGVVRRNRQHSLLVSLLSCVLVVVLVVSLVSLCLQQVVDPSRRSSNHRHLGQLSLVSNLVSCVVVVVVVVNVVSVVSNVVSCVSHPDHHQHSGVSNPVRVVVVVVVVVVVVPPD

Organism: Aspergillus flavus (strain ATCC 200026 / FGSC A1120 / IAM 13836 / NRRL 3357 / JCM 12722 / SRRC 167) (NCBI:txid332952)